Protein AF-0000000074528944 (afdb_homodimer)

Organism: Naegleria gruberi (NCBI:txid5762)

Radius of gyration: 43.27 Å; Cα contacts (8 Å, |Δi|>4): 2063; chains: 2; bounding box: 88×179×124 Å

Sequence (1442 aa):
MNEFQTQQALQIAESSTSTTLSMEDAFLTQQFHHELPNASQALILENIGFKRKKKQILSDISCTIPSGQLTMIIGGSGGGKSSLLDIISKRVRKGCSGTITFKGQPLTKKLFHKQGGYVYQDDILLSTDTIHEILLESSLLKYKHKEGNKLSDIWKMCSERTFQVENDIGLYPHRNVKIGTEQKKGASGGQKKRTSLSIQLINNPDLLLLDEYSSGLDSYTSLEIGKKLQRLAHEQGKTIVATVHQPSSELFGIFDNVILLAKGKLVYCGPVSQVKSYLKKIDYPIPEDTNPADFLISIVSDPYLRQEKSMTSSVSEAVVAKSGSCIEICIDNDGEKTMEQQLEIIQNRIDLLSSFYKSKYNSSQTSTGSVLDNPLTDSDERRNIQSILIEGFLKLLVLTYRNLRSTFRDPLLVLSELVQAVFLGLFCGLLYFKLSADQQGITDRISALFFLVTCFAIVPATSVVSTFPQQRLLFTRERESNLYSTLTYYTSYTIVHIPVEAIFPIVNLICAYWLVGFQNNPGNFFIFCAIMILVQWLSESIGLFIGALCESVGVGNLILSVVITIWMSFSGFLIRNTQIGGWFYPFSYTSLFRYSVHALAQAELSGMSFECSSTNKILSTVNMTDICSFRNGTSIPINGSSQISIEPYTEQLCSELNWNQTVATLTSSTCFKSGEDALNYYFEGSNHIPIWGNVLILFGMLIIMRIAIYLALRFKRWDRKMNEFQTQQALQIAESSTSTTLSMEDAFLTQQFHHELPNASQALILENIGFKRKKKQILSDISCTIPSGQLTMIIGGSGGGKSSLLDIISKRVRKGCSGTITFKGQPLTKKLFHKQGGYVYQDDILLSTDTIHEILLESSLLKYKHKEGNKLSDIWKMCSERTFQVENDIGLYPHRNVKIGTEQKKGASGGQKKRTSLSIQLINNPDLLLLDEYSSGLDSYTSLEIGKKLQRLAHEQGKTIVATVHQPSSELFGIFDNVILLAKGKLVYCGPVSQVKSYLKKIDYPIPEDTNPADFLISIVSDPYLRQEKSMTSSVSEAVVAKSGSCIEICIDNDGEKTMEQQLEIIQNRIDLLSSFYKSKYNSSQTSTGSVLDNPLTDSDERRNIQSILIEGFLKLLVLTYRNLRSTFRDPLLVLSELVQAVFLGLFCGLLYFKLSADQQGITDRISALFFLVTCFAIVPATSVVSTFPQQRLLFTRERESNLYSTLTYYTSYTIVHIPVEAIFPIVNLICAYWLVGFQNNPGNFFIFCAIMILVQWLSESIGLFIGALCESVGVGNLILSVVITIWMSFSGFLIRNTQIGGWFYPFSYTSLFRYSVHALAQAELSGMSFECSSTNKILSTVNMTDICSFRNGTSIPINGSSQISIEPYTEQLCSELNWNQTVATLTSSTCFKSGEDALNYYFEGSNHIPIWGNVLILFGMLIIMRIAIYLALRFKRWDRK

Structure (mmCIF, N/CA/C/O backbone):
data_AF-0000000074528944-model_v1
#
loop_
_entity.id
_entity.type
_entity.pdbx_description
1 polymer 'Predicted protein'
#
loop_
_atom_site.group_PDB
_atom_site.id
_atom_site.type_symbol
_atom_site.label_atom_id
_atom_site.label_alt_id
_atom_site.label_comp_id
_atom_site.label_asym_id
_atom_site.label_entity_id
_atom_site.label_seq_id
_atom_site.pdbx_PDB_ins_code
_atom_site.Cartn_x
_atom_site.Cartn_y
_atom_site.Cartn_z
_atom_site.occupancy
_atom_site.B_iso_or_equiv
_atom_site.auth_seq_id
_atom_site.auth_comp_id
_atom_site.auth_asym_id
_atom_site.auth_atom_id
_atom_site.pdbx_PDB_model_num
ATOM 1 N N . MET A 1 1 ? 35.781 52.844 74.188 1 21.19 1 MET A N 1
ATOM 2 C CA . MET A 1 1 ? 36 53.406 72.875 1 21.19 1 MET A CA 1
ATOM 3 C C . MET A 1 1 ? 34.812 53.062 71.938 1 21.19 1 MET A C 1
ATOM 5 O O . MET A 1 1 ? 34.875 53.312 70.75 1 21.19 1 MET A O 1
ATOM 9 N N . ASN A 1 2 ? 33.812 52.469 72.375 1 23.5 2 ASN A N 1
ATOM 10 C CA . ASN A 1 2 ? 32.719 51.625 71.938 1 23.5 2 ASN A CA 1
ATOM 11 C C . ASN A 1 2 ? 31.656 52.406 71.188 1 23.5 2 ASN A C 1
ATOM 13 O O . ASN A 1 2 ? 30.578 51.906 70.875 1 23.5 2 ASN A O 1
ATOM 17 N N . GLU A 1 3 ? 31.734 53.812 71.188 1 25.67 3 GLU A N 1
ATOM 18 C CA . GLU A 1 3 ? 30.797 54.844 70.812 1 25.67 3 GLU A CA 1
ATOM 19 C C . GLU A 1 3 ? 30.641 54.906 69.312 1 25.67 3 GLU A C 1
ATOM 21 O O . GLU A 1 3 ? 29.656 55.469 68.812 1 25.67 3 GLU A O 1
ATOM 26 N N . PHE A 1 4 ? 31.75 54.625 68.5 1 25.84 4 PHE A N 1
ATOM 27 C CA . PHE A 1 4 ? 32.031 55.219 67.188 1 25.84 4 PHE A CA 1
ATOM 28 C C . PHE A 1 4 ? 31.047 54.656 66.188 1 25.84 4 PHE A C 1
ATOM 30 O O . PHE A 1 4 ? 30.578 55.406 65.312 1 25.84 4 PHE A O 1
ATOM 37 N N . GLN A 1 5 ? 30.891 53.281 65.938 1 24.98 5 GLN A N 1
ATOM 38 C CA . GLN A 1 5 ? 30.641 52.75 64.562 1 24.98 5 GLN A CA 1
ATOM 39 C C . GLN A 1 5 ? 29.188 52.938 64.188 1 24.98 5 GLN A C 1
ATOM 41 O O . GLN A 1 5 ? 28.766 52.438 63.125 1 24.98 5 GLN A O 1
ATOM 46 N N . THR A 1 6 ? 28.359 53.562 65 1 27.67 6 THR A N 1
ATOM 47 C CA . THR A 1 6 ? 26.906 53.594 64.812 1 27.67 6 THR A CA 1
ATOM 48 C C . THR A 1 6 ? 26.516 54.5 63.688 1 27.67 6 THR A C 1
ATOM 50 O O . THR A 1 6 ? 25.406 54.406 63.156 1 27.67 6 THR A O 1
ATOM 53 N N . GLN A 1 7 ? 27.391 55.5 63.469 1 25.16 7 GLN A N 1
ATOM 54 C CA . GLN A 1 7 ? 26.938 56.688 62.719 1 25.16 7 GLN A CA 1
ATOM 55 C C . GLN A 1 7 ? 26.688 56.344 61.25 1 25.16 7 GLN A C 1
ATOM 57 O O . GLN A 1 7 ? 26 57.094 60.562 1 25.16 7 GLN A O 1
ATOM 62 N N . GLN A 1 8 ? 27.531 55.438 60.719 1 24.56 8 GLN A N 1
ATOM 63 C CA . GLN A 1 8 ? 27.672 55.438 59.25 1 24.56 8 GLN A CA 1
ATOM 64 C C . GLN A 1 8 ? 26.391 54.938 58.594 1 24.56 8 GLN A C 1
ATOM 66 O O . GLN A 1 8 ? 26.312 54.875 57.344 1 24.56 8 GLN A O 1
ATOM 71 N N . ALA A 1 9 ? 25.391 54.469 59.344 1 26.69 9 ALA A N 1
ATOM 72 C CA . ALA A 1 9 ? 24.219 53.781 58.812 1 26.69 9 ALA A CA 1
ATOM 73 C C . ALA A 1 9 ? 23.344 54.75 58.031 1 26.69 9 ALA A C 1
ATOM 75 O O . ALA A 1 9 ? 22.578 54.344 57.156 1 26.69 9 ALA A O 1
ATOM 76 N N . LEU A 1 10 ? 23.359 56 58.531 1 24.66 10 LEU A N 1
ATOM 77 C CA . LEU A 1 10 ? 22.25 56.906 58.188 1 24.66 10 LEU A CA 1
ATOM 78 C C . LEU A 1 10 ? 22.312 57.312 56.719 1 24.66 10 LEU A C 1
ATOM 80 O O . LEU A 1 10 ? 21.266 57.469 56.094 1 24.66 10 LEU A O 1
ATOM 84 N N . GLN A 1 11 ? 23.516 57.719 56.375 1 25.86 11 GLN A N 1
ATOM 85 C CA . GLN A 1 11 ? 23.5 58.656 55.25 1 25.86 11 GLN A CA 1
ATOM 86 C C . GLN A 1 11 ? 23.062 57.969 53.969 1 25.86 11 GLN A C 1
ATOM 88 O O . GLN A 1 11 ? 22.922 58.594 52.938 1 25.86 11 GLN A O 1
ATOM 93 N N . ILE A 1 12 ? 23.266 56.625 53.875 1 26.55 12 ILE A N 1
ATOM 94 C CA . ILE A 1 12 ? 23.219 56.062 52.531 1 26.55 12 ILE A CA 1
ATOM 95 C C . ILE A 1 12 ? 21.797 56.094 52 1 26.55 12 ILE A C 1
ATOM 97 O O . ILE A 1 12 ? 21.531 55.656 50.875 1 26.55 12 ILE A O 1
ATOM 101 N N . ALA A 1 13 ? 20.781 56.438 52.844 1 26 13 ALA A N 1
ATOM 102 C CA . ALA A 1 13 ? 19.375 56.219 52.469 1 26 13 ALA A CA 1
ATOM 103 C C . ALA A 1 13 ? 18.953 57.219 51.375 1 26 13 ALA A C 1
ATOM 105 O O . ALA A 1 13 ? 17.859 57.094 50.812 1 26 13 ALA A O 1
ATOM 106 N N . GLU A 1 14 ? 19.516 58.406 51.406 1 24.56 14 GLU A N 1
ATOM 107 C CA . GLU A 1 14 ? 18.719 59.469 50.812 1 24.56 14 GLU A CA 1
ATOM 108 C C . GLU A 1 14 ? 18.547 59.281 49.312 1 24.56 14 GLU A C 1
ATOM 110 O O . GLU A 1 14 ? 17.484 59.531 48.75 1 24.56 14 GLU A O 1
ATOM 115 N N . SER A 1 15 ? 19.594 59.344 48.594 1 25.77 15 SER A N 1
ATOM 116 C CA . SER A 1 15 ? 19.453 59.875 47.219 1 25.77 15 SER A CA 1
ATOM 117 C C . SER A 1 15 ? 18.781 58.844 46.312 1 25.77 15 SER A C 1
ATOM 119 O O . SER A 1 15 ? 19.469 58 45.719 1 25.77 15 SER A O 1
ATOM 121 N N . SER A 1 16 ? 17.859 58.062 46.781 1 25.56 16 SER A N 1
ATOM 122 C CA . SER A 1 16 ? 17.25 57 45.938 1 25.56 16 SER A CA 1
ATOM 123 C C . SER A 1 16 ? 16.5 57.625 44.781 1 25.56 16 SER A C 1
ATOM 125 O O . SER A 1 16 ? 15.344 58.031 44.906 1 25.56 16 SER A O 1
ATOM 127 N N . THR A 1 17 ? 17.109 58.656 44.094 1 26.38 17 THR A N 1
ATOM 128 C CA . THR A 1 17 ? 16.438 59.219 42.906 1 26.38 17 THR A CA 1
ATOM 129 C C . THR A 1 17 ? 15.891 58.094 42.031 1 26.38 17 THR A C 1
ATOM 131 O O . THR A 1 17 ? 16.594 57.156 41.688 1 26.38 17 THR A O 1
ATOM 134 N N . SER A 1 18 ? 14.57 57.969 42.031 1 26.02 18 SER A N 1
ATOM 135 C CA . SER A 1 18 ? 13.625 57.125 41.312 1 26.02 18 SER A CA 1
ATOM 136 C C . SER A 1 18 ? 13.906 57.094 39.812 1 26.02 18 SER A C 1
ATOM 138 O O . SER A 1 18 ? 13.641 58.094 39.125 1 26.02 18 SER A O 1
ATOM 140 N N . THR A 1 19 ? 15.172 56.844 39.375 1 26.84 19 THR A N 1
ATOM 141 C CA . THR A 1 19 ? 15.406 56.688 37.938 1 26.84 19 THR A CA 1
ATOM 142 C C . THR A 1 19 ? 14.344 55.812 37.312 1 26.84 19 THR A C 1
ATOM 144 O O . THR A 1 19 ? 14.297 54.594 37.562 1 26.84 19 THR A O 1
ATOM 147 N N . THR A 1 20 ? 13.109 56.312 37.25 1 27.34 20 THR A N 1
ATOM 148 C CA . THR A 1 20 ? 12.062 55.75 36.406 1 27.34 20 THR A CA 1
ATOM 149 C C . THR A 1 20 ? 12.617 55.344 35.062 1 27.34 20 THR A C 1
ATOM 151 O O . THR A 1 20 ? 12.898 56.219 34.219 1 27.34 20 THR A O 1
ATOM 154 N N . LEU A 1 21 ? 13.562 54.406 35.031 1 27.55 21 LEU A N 1
ATOM 155 C CA . LEU A 1 21 ? 14.062 53.812 33.812 1 27.55 21 LEU A CA 1
ATOM 156 C C . LEU A 1 21 ? 12.906 53.5 32.844 1 27.55 21 LEU A C 1
ATOM 158 O O . LEU A 1 21 ? 12.055 52.656 33.188 1 27.55 21 LEU A O 1
ATOM 162 N N . SER A 1 22 ? 12.359 54.562 32.25 1 27.52 22 SER A N 1
ATOM 163 C CA . SER A 1 22 ? 11.32 54.406 31.25 1 27.52 22 SER A CA 1
ATOM 164 C C . SER A 1 22 ? 11.578 53.188 30.375 1 27.52 22 SER A C 1
ATOM 166 O O . SER A 1 22 ? 12.727 52.812 30.141 1 27.52 22 SER A O 1
ATOM 168 N N . MET A 1 23 ? 10.609 52.25 30.422 1 27.44 23 MET A N 1
ATOM 169 C CA . MET A 1 23 ? 10.539 51.031 29.641 1 27.44 23 MET A CA 1
ATOM 170 C C . MET A 1 23 ? 11.062 51.25 28.219 1 27.44 23 MET A C 1
ATOM 172 O O . MET A 1 23 ? 11.273 50.312 27.484 1 27.44 23 MET A O 1
ATOM 176 N N . GLU A 1 24 ? 11.008 52.531 27.703 1 29 24 GLU A N 1
ATOM 177 C CA . GLU A 1 24 ? 11.523 52.844 26.359 1 29 24 GLU A CA 1
ATOM 178 C C . GLU A 1 24 ? 13.031 52.594 26.297 1 29 24 GLU A C 1
ATOM 180 O O . GLU A 1 24 ? 13.539 52.125 25.266 1 29 24 GLU A O 1
ATOM 185 N N . ASP A 1 25 ? 13.812 53 27.297 1 28.19 25 ASP A N 1
ATOM 186 C CA . ASP A 1 25 ? 15.273 53 27.234 1 28.19 25 ASP A CA 1
ATOM 187 C C . ASP A 1 25 ? 15.812 51.562 27.328 1 28.19 25 ASP A C 1
ATOM 189 O O . ASP A 1 25 ? 16.953 51.312 26.922 1 28.19 25 ASP A O 1
ATOM 193 N N . ALA A 1 26 ? 15.195 50.719 28.141 1 29.27 26 ALA A N 1
ATOM 194 C CA . ALA A 1 26 ? 15.734 49.375 28.266 1 29.27 26 ALA A CA 1
ATOM 195 C C . ALA A 1 26 ? 15.648 48.625 26.938 1 29.27 26 ALA A C 1
ATOM 197 O O . ALA A 1 26 ? 16.453 47.75 26.656 1 29.27 26 ALA A O 1
ATOM 198 N N . PHE A 1 27 ? 14.547 48.938 26.188 1 28.69 27 PHE A N 1
ATOM 199 C CA . PHE A 1 27 ? 14.484 48.281 24.891 1 28.69 27 PHE A CA 1
ATOM 200 C C . PHE A 1 27 ? 15.602 48.75 23.969 1 28.69 27 PHE A C 1
ATOM 202 O O . PHE A 1 27 ? 16.094 48.031 23.125 1 28.69 27 PHE A O 1
ATOM 209 N N . LEU A 1 28 ? 16.016 50.094 24.078 1 27.53 28 LEU A N 1
ATOM 210 C CA . LEU A 1 28 ? 17.016 50.625 23.156 1 27.53 28 LEU A CA 1
ATOM 211 C C . LEU A 1 28 ? 18.406 50.094 23.5 1 27.53 28 LEU A C 1
ATOM 213 O O . LEU A 1 28 ? 19.25 49.906 22.625 1 27.53 28 LEU A O 1
ATOM 217 N N . THR A 1 29 ? 18.844 50.188 24.812 1 28.8 29 THR A N 1
ATOM 218 C CA . THR A 1 29 ? 20.281 50.094 25.094 1 28.8 29 THR A CA 1
ATOM 219 C C . THR A 1 29 ? 20.734 48.656 24.953 1 28.8 29 THR A C 1
ATOM 221 O O . THR A 1 29 ? 21.938 48.375 24.984 1 28.8 29 THR A O 1
ATOM 224 N N . GLN A 1 30 ? 19.969 47.688 25.453 1 28.44 30 GLN A N 1
ATOM 225 C CA . GLN A 1 30 ? 20.688 46.438 25.188 1 28.44 30 GLN A CA 1
ATOM 226 C C . GLN A 1 30 ? 20.953 46.25 23.703 1 28.44 30 GLN A C 1
ATOM 228 O O . GLN A 1 30 ? 20.094 45.781 22.953 1 28.44 30 GLN A O 1
ATOM 233 N N . GLN A 1 31 ? 21.5 47.281 23.109 1 27.58 31 GLN A N 1
ATOM 234 C CA . GLN A 1 31 ? 22.281 47.062 21.891 1 27.58 31 GLN A CA 1
ATOM 235 C C . GLN A 1 31 ? 23.078 45.781 21.969 1 27.58 31 GLN A C 1
ATOM 237 O O . GLN A 1 31 ? 24.141 45.719 22.609 1 27.58 31 GLN A O 1
ATOM 242 N N . PHE A 1 32 ? 22.484 44.656 22.359 1 28.83 32 PHE A N 1
ATOM 243 C CA . PHE A 1 32 ? 23.25 43.469 22 1 28.83 32 PHE A CA 1
ATOM 244 C C . PHE A 1 32 ? 24.047 43.688 20.719 1 28.83 32 PHE A C 1
ATOM 246 O O . PHE A 1 32 ? 23.469 43.938 19.672 1 28.83 32 PHE A O 1
ATOM 253 N N . HIS A 1 33 ? 25.109 44.5 20.828 1 29.36 33 HIS A N 1
ATOM 254 C CA . HIS A 1 33 ? 26.125 44.312 19.797 1 29.36 33 HIS A CA 1
ATOM 255 C C . HIS A 1 33 ? 26.109 42.875 19.266 1 29.36 33 HIS A C 1
ATOM 257 O O . HIS A 1 33 ? 26.703 41.969 19.859 1 29.36 33 HIS A O 1
ATOM 263 N N . HIS A 1 34 ? 24.938 42.375 19 1 32.41 34 HIS A N 1
ATOM 264 C CA . HIS A 1 34 ? 25.047 41.219 18.125 1 32.41 34 HIS A CA 1
ATOM 265 C C . HIS A 1 34 ? 26.203 41.344 17.156 1 32.41 34 HIS A C 1
ATOM 267 O O . HIS A 1 34 ? 26.203 42.25 16.312 1 32.41 34 HIS A O 1
ATOM 273 N N . GLU A 1 35 ? 27.422 41.281 17.672 1 33.22 35 GLU A N 1
ATOM 274 C CA . GLU A 1 35 ? 28.547 41.031 16.766 1 33.22 35 GLU A CA 1
ATOM 275 C C . GLU A 1 35 ? 28.062 40.406 15.469 1 33.22 35 GLU A C 1
ATOM 277 O O . GLU A 1 35 ? 27.188 39.531 15.469 1 33.22 35 GLU A O 1
ATOM 282 N N . LEU A 1 36 ? 27.922 41.188 14.445 1 36.59 36 LEU A N 1
ATOM 283 C CA . LEU A 1 36 ? 27.766 40.562 13.125 1 36.59 36 LEU A CA 1
ATOM 284 C C . LEU A 1 36 ? 28.328 39.156 13.102 1 36.59 36 LEU A C 1
ATOM 286 O O . LEU A 1 36 ? 29.469 38.938 13.516 1 36.59 36 LEU A O 1
ATOM 290 N N . PRO A 1 37 ? 27.531 38.156 13.289 1 44.34 37 PRO A N 1
ATOM 291 C CA . PRO A 1 37 ? 28.062 36.781 13.188 1 44.34 37 PRO A CA 1
ATOM 292 C C . PRO A 1 37 ? 29.266 36.688 12.25 1 44.34 37 PRO A C 1
ATOM 294 O O . PRO A 1 37 ? 29.359 37.438 11.281 1 44.34 37 PRO A O 1
ATOM 297 N N . ASN A 1 38 ? 30.406 36.406 12.773 1 48.28 38 ASN A N 1
ATOM 298 C CA . ASN A 1 38 ? 31.609 36.094 11.992 1 48.28 38 ASN A CA 1
ATOM 299 C C . ASN A 1 38 ? 31.25 35.469 10.648 1 48.28 38 ASN A C 1
ATOM 301 O O . ASN A 1 38 ? 30.734 34.344 10.594 1 48.28 38 ASN A O 1
ATOM 305 N N . ALA A 1 39 ? 30.875 36.281 9.656 1 54.22 39 ALA A N 1
ATOM 306 C CA . ALA A 1 39 ? 30.641 35.938 8.258 1 54.22 39 ALA A CA 1
ATOM 307 C C . ALA A 1 39 ? 31.453 34.719 7.852 1 54.22 39 ALA A C 1
ATOM 309 O O . ALA A 1 39 ? 31.031 33.938 7.004 1 54.22 39 ALA A O 1
ATOM 310 N N . SER A 1 40 ? 32.562 34.469 8.547 1 63.41 40 SER A N 1
ATOM 311 C CA . SER A 1 40 ? 33.438 33.406 8.102 1 63.41 40 SER A CA 1
ATOM 312 C C . SER A 1 40 ? 32.875 32.031 8.414 1 63.41 40 SER A C 1
ATOM 314 O O . SER A 1 40 ? 33.156 31.047 7.727 1 63.41 40 SER A O 1
ATOM 316 N N . GLN A 1 41 ? 31.812 31.938 9.273 1 78.25 41 GLN A N 1
ATOM 317 C CA . GLN A 1 41 ? 31.312 30.625 9.625 1 78.25 41 GLN A CA 1
ATOM 318 C C . GLN A 1 41 ? 29.859 30.453 9.227 1 78.25 41 GLN A C 1
ATOM 320 O O . GLN A 1 41 ? 29.25 29.406 9.461 1 78.25 41 GLN A O 1
ATOM 325 N N . ALA A 1 42 ? 29.391 31.406 8.398 1 86.56 42 ALA A N 1
ATOM 326 C CA . ALA A 1 42 ? 27.953 31.422 8.078 1 86.56 42 ALA A CA 1
ATOM 327 C C . ALA A 1 42 ? 27.672 30.609 6.809 1 86.56 42 ALA A C 1
ATOM 329 O O . ALA A 1 42 ? 28.609 30.172 6.129 1 86.56 42 ALA A O 1
ATOM 330 N N . LEU A 1 43 ? 26.438 30.234 6.633 1 93.25 43 LEU A N 1
ATOM 331 C CA . LEU A 1 43 ? 25.938 29.688 5.379 1 93.25 43 LEU A CA 1
ATOM 332 C C . LEU A 1 43 ? 25.5 30.797 4.43 1 93.25 43 LEU A C 1
ATOM 334 O O . LEU A 1 43 ? 24.609 31.578 4.754 1 93.25 43 LEU A O 1
ATOM 338 N N . ILE A 1 44 ? 26.219 30.938 3.326 1 92.31 44 ILE A N 1
ATOM 339 C CA . ILE A 1 44 ? 25.953 32.031 2.398 1 92.31 44 ILE A CA 1
ATOM 340 C C . ILE A 1 44 ? 25.391 31.469 1.09 1 92.31 44 ILE A C 1
ATOM 342 O O . ILE A 1 44 ? 26 30.609 0.463 1 92.31 44 ILE A O 1
ATOM 346 N N . LEU A 1 45 ? 24.266 31.906 0.762 1 93.62 45 LEU A N 1
ATOM 347 C CA . LEU A 1 45 ? 23.625 31.609 -0.518 1 93.62 45 LEU A CA 1
ATOM 348 C C . LEU A 1 45 ? 23.766 32.781 -1.479 1 93.62 45 LEU A C 1
ATOM 350 O O . LEU A 1 45 ? 23.391 33.906 -1.142 1 93.62 45 LEU A O 1
ATOM 354 N N . GLU A 1 46 ? 24.328 32.5 -2.607 1 91.38 46 GLU A N 1
ATOM 355 C CA . GLU A 1 46 ? 24.516 33.562 -3.588 1 91.38 46 GLU A CA 1
ATOM 356 C C . GLU A 1 46 ? 23.859 33.219 -4.918 1 91.38 46 GLU A C 1
ATOM 358 O O . GLU A 1 46 ? 24.297 32.281 -5.609 1 91.38 46 GLU A O 1
ATOM 363 N N . ASN A 1 47 ? 22.828 33.969 -5.273 1 91.56 47 ASN A N 1
ATOM 364 C CA . ASN A 1 47 ? 22.141 33.875 -6.559 1 91.56 47 ASN A CA 1
ATOM 365 C C . ASN A 1 47 ? 21.719 32.438 -6.855 1 91.56 47 ASN A C 1
ATOM 367 O O . ASN A 1 47 ? 22.031 31.906 -7.926 1 91.56 47 ASN A O 1
ATOM 371 N N . ILE A 1 48 ? 21.078 31.875 -5.969 1 91.94 48 ILE A N 1
ATOM 372 C CA . ILE A 1 48 ? 20.656 30.484 -6.121 1 91.94 48 ILE A CA 1
ATOM 373 C C . ILE A 1 48 ? 19.438 30.422 -7.043 1 91.94 48 ILE A C 1
ATOM 375 O O . ILE A 1 48 ? 18.484 31.188 -6.875 1 91.94 48 ILE A O 1
ATOM 379 N N . GLY A 1 49 ? 19.547 29.625 -8.055 1 91.5 49 GLY A N 1
ATOM 380 C CA . GLY A 1 49 ? 18.453 29.344 -8.977 1 91.5 49 GLY A CA 1
ATOM 381 C C . GLY A 1 49 ? 18.234 27.859 -9.203 1 91.5 49 GLY A C 1
ATOM 382 O O . GLY A 1 49 ? 19.188 27.062 -9.117 1 91.5 49 GLY A O 1
ATOM 383 N N . PHE A 1 50 ? 17.016 27.516 -9.375 1 90.75 50 PHE A N 1
ATOM 384 C CA . PHE A 1 50 ? 16.688 26.125 -9.602 1 90.75 50 PHE A CA 1
ATOM 385 C C . PHE A 1 50 ? 15.586 25.984 -10.641 1 90.75 50 PHE A C 1
ATOM 387 O O . PHE A 1 50 ? 14.523 26.609 -10.523 1 90.75 50 PHE A O 1
ATOM 394 N N . LYS A 1 51 ? 15.875 25.266 -11.711 1 87.75 51 LYS A N 1
ATOM 395 C CA . LYS A 1 51 ? 14.914 24.984 -12.773 1 87.75 51 LYS A CA 1
ATOM 396 C C . LYS A 1 51 ? 14.633 23.5 -12.898 1 87.75 51 LYS A C 1
ATOM 398 O O . LYS A 1 51 ? 15.562 22.688 -12.914 1 87.75 51 LYS A O 1
ATOM 403 N N . ARG A 1 52 ? 13.453 23.047 -12.719 1 77.5 52 ARG A N 1
ATOM 404 C CA . ARG A 1 52 ? 13.047 21.656 -12.938 1 77.5 52 ARG A CA 1
ATOM 405 C C . ARG A 1 52 ? 12.289 21.516 -14.25 1 77.5 52 ARG A C 1
ATOM 407 O O . ARG A 1 52 ? 11.172 22.016 -14.391 1 77.5 52 ARG A O 1
ATOM 414 N N . LYS A 1 53 ? 12.914 20.766 -15.18 1 72.19 53 LYS A N 1
ATOM 415 C CA . LYS A 1 53 ? 12.398 20.625 -16.531 1 72.19 53 LYS A CA 1
ATOM 416 C C . LYS A 1 53 ? 12.219 21.984 -17.203 1 72.19 53 LYS A C 1
ATOM 418 O O . LYS A 1 53 ? 13.195 22.703 -17.453 1 72.19 53 LYS A O 1
ATOM 423 N N . LYS A 1 54 ? 10.938 22.516 -17.234 1 69.81 54 LYS A N 1
ATOM 424 C CA . LYS A 1 54 ? 10.695 23.781 -17.922 1 69.81 54 LYS A CA 1
ATOM 425 C C . LYS A 1 54 ? 10.148 24.844 -16.953 1 69.81 54 LYS A C 1
ATOM 427 O O . LYS A 1 54 ? 9.93 25.984 -17.359 1 69.81 54 LYS A O 1
ATOM 432 N N . LYS A 1 55 ? 10.242 24.484 -15.711 1 80.56 55 LYS A N 1
ATOM 433 C CA . LYS A 1 55 ? 9.648 25.438 -14.781 1 80.56 55 LYS A CA 1
ATOM 434 C C . LYS A 1 55 ? 10.688 25.969 -13.789 1 80.56 55 LYS A C 1
ATOM 436 O O . LYS A 1 55 ? 11.477 25.188 -13.25 1 80.56 55 LYS A O 1
ATOM 441 N N . GLN A 1 56 ? 10.797 27.281 -13.734 1 84.88 56 GLN A N 1
ATOM 442 C CA . GLN A 1 56 ? 11.68 27.906 -12.766 1 84.88 56 GLN A CA 1
ATOM 443 C C . GLN A 1 56 ? 11.086 27.844 -11.359 1 84.88 56 GLN A C 1
ATOM 445 O O . GLN A 1 56 ? 10.016 28.391 -11.109 1 84.88 56 GLN A O 1
ATOM 450 N N . ILE A 1 57 ? 11.734 27.172 -10.398 1 87.12 57 ILE A N 1
ATOM 451 C CA . ILE A 1 57 ? 11.234 26.984 -9.039 1 87.12 57 ILE A CA 1
ATOM 452 C C . ILE A 1 57 ? 11.82 28.047 -8.125 1 87.12 57 ILE A C 1
ATOM 454 O O . ILE A 1 57 ? 11.094 28.656 -7.328 1 87.12 57 ILE A O 1
ATOM 458 N N . LEU A 1 58 ? 13.109 28.297 -8.172 1 91.38 58 LEU A N 1
ATOM 459 C CA . LEU A 1 58 ? 13.789 29.328 -7.391 1 91.38 58 LEU A CA 1
ATOM 460 C C . LEU A 1 58 ? 14.531 30.297 -8.305 1 91.38 58 LEU A C 1
ATOM 462 O O . LEU A 1 58 ? 15.117 29.891 -9.312 1 91.38 58 LEU A O 1
ATOM 466 N N . SER A 1 59 ? 14.398 31.578 -7.953 1 91.25 59 SER A N 1
ATOM 467 C CA . SER A 1 59 ? 15.039 32.594 -8.773 1 91.25 59 SER A CA 1
ATOM 468 C C . SER A 1 59 ? 15.844 33.562 -7.914 1 91.25 59 SER A C 1
ATOM 470 O O . SER A 1 59 ? 15.273 34.281 -7.09 1 91.25 59 SER A O 1
ATOM 472 N N . ASP A 1 60 ? 17.047 33.531 -8.109 1 89.12 60 ASP A N 1
ATOM 473 C CA . ASP A 1 60 ? 17.984 34.562 -7.602 1 89.12 60 ASP A CA 1
ATOM 474 C C . ASP A 1 60 ? 17.844 34.719 -6.09 1 89.12 60 ASP A C 1
ATOM 476 O O . ASP A 1 60 ? 17.594 35.812 -5.594 1 89.12 60 ASP A O 1
ATOM 480 N N . ILE A 1 61 ? 18.062 33.688 -5.367 1 92.25 61 ILE A N 1
ATOM 481 C CA . ILE A 1 61 ? 17.969 33.688 -3.912 1 92.25 61 ILE A CA 1
ATOM 482 C C . ILE A 1 61 ? 19.344 34 -3.314 1 92.25 61 ILE A C 1
ATOM 484 O O . ILE A 1 61 ? 20.297 33.25 -3.545 1 92.25 61 ILE A O 1
ATOM 488 N N . SER A 1 62 ? 19.5 35.125 -2.693 1 91.81 62 SER A N 1
ATOM 489 C CA . SER A 1 62 ? 20.719 35.469 -1.98 1 91.81 62 SER A CA 1
ATOM 490 C C . SER A 1 62 ? 20.438 35.812 -0.517 1 91.81 62 SER A C 1
ATOM 492 O O . SER A 1 62 ? 19.625 36.656 -0.215 1 91.81 62 SER A O 1
ATOM 494 N N . CYS A 1 63 ? 21 35.062 0.374 1 92.19 63 CYS A N 1
ATOM 495 C CA . CYS A 1 63 ? 20.75 35.219 1.803 1 92.19 63 CYS A CA 1
ATOM 496 C C . CYS A 1 63 ? 21.922 34.688 2.623 1 92.19 63 CYS A C 1
ATOM 498 O O . CYS A 1 63 ? 22.578 33.719 2.232 1 92.19 63 CYS A O 1
ATOM 500 N N . THR A 1 64 ? 22.219 35.344 3.703 1 91.06 64 THR A N 1
ATOM 501 C CA . THR A 1 64 ? 23.234 34.875 4.641 1 91.06 64 THR A CA 1
ATOM 502 C C . THR A 1 64 ? 22.594 34.344 5.922 1 91.06 64 THR A C 1
ATOM 504 O O . THR A 1 64 ? 21.844 35.062 6.59 1 91.06 64 THR A O 1
ATOM 507 N N . ILE A 1 65 ? 22.875 33.156 6.238 1 93.75 65 ILE A N 1
ATOM 508 C CA . ILE A 1 65 ? 22.375 32.531 7.449 1 93.75 65 ILE A CA 1
ATOM 509 C C . ILE A 1 65 ? 23.5 32.438 8.484 1 93.75 65 ILE A C 1
ATOM 511 O O . ILE A 1 65 ? 24.484 31.719 8.281 1 93.75 65 ILE A O 1
ATOM 515 N N . PRO A 1 66 ? 23.312 33.125 9.555 1 92 66 PRO A N 1
ATOM 516 C CA . PRO A 1 66 ? 24.375 33.156 10.555 1 92 66 PRO A CA 1
ATOM 517 C C . PRO A 1 66 ? 24.594 31.797 11.234 1 92 66 PRO A C 1
ATOM 519 O O . PRO A 1 66 ? 23.656 31.016 11.352 1 92 66 PRO A O 1
ATOM 522 N N . SER A 1 67 ? 25.797 31.562 11.68 1 92.38 67 SER A N 1
ATOM 523 C CA . SER A 1 67 ? 26.141 30.344 12.398 1 92.38 67 SER A CA 1
ATOM 524 C C . SER A 1 67 ? 25.719 30.438 13.859 1 92.38 67 SER A C 1
ATOM 526 O O . SER A 1 67 ? 25.625 31.531 14.422 1 92.38 67 SER A O 1
ATOM 528 N N . GLY A 1 68 ? 25.375 29.344 14.414 1 93.56 68 GLY A N 1
ATOM 529 C CA . GLY A 1 68 ? 25.031 29.281 15.828 1 93.56 68 GLY A CA 1
ATOM 530 C C . GLY A 1 68 ? 23.641 29.781 16.141 1 93.56 68 GLY A C 1
ATOM 531 O O . GLY A 1 68 ? 23.359 30.172 17.266 1 93.56 68 GLY A O 1
ATOM 532 N N . GLN A 1 69 ? 22.875 29.875 15.078 1 94.94 69 GLN A N 1
ATOM 533 C CA . GLN A 1 69 ? 21.516 30.391 15.258 1 94.94 69 GLN A CA 1
ATOM 534 C C . GLN A 1 69 ? 20.484 29.484 14.602 1 94.94 69 GLN A C 1
ATOM 536 O O . GLN A 1 69 ? 20.844 28.609 13.805 1 94.94 69 GLN A O 1
ATOM 541 N N . LEU A 1 70 ? 19.312 29.594 15.055 1 96.38 70 LEU A N 1
ATOM 542 C CA . LEU A 1 70 ? 18.172 28.859 14.516 1 96.38 70 LEU A CA 1
ATOM 543 C C . LEU A 1 70 ? 17.391 29.719 13.516 1 96.38 70 LEU A C 1
ATOM 545 O O . LEU A 1 70 ? 16.922 30.797 13.867 1 96.38 70 LEU A O 1
ATOM 549 N N . THR A 1 71 ? 17.391 29.266 12.25 1 96.69 71 THR A N 1
ATOM 550 C CA . THR A 1 71 ? 16.734 30.031 11.195 1 96.69 71 THR A CA 1
ATOM 551 C C . THR A 1 71 ? 15.5 29.297 10.68 1 96.69 71 THR A C 1
ATOM 553 O O . THR A 1 71 ? 15.547 28.094 10.438 1 96.69 71 THR A O 1
ATOM 556 N N . MET A 1 72 ? 14.414 29.984 10.492 1 96 72 MET A N 1
ATOM 557 C CA . MET A 1 72 ? 13.156 29.422 10 1 96 72 MET A CA 1
ATOM 558 C C . MET A 1 72 ? 12.875 29.859 8.57 1 96 72 MET A C 1
ATOM 560 O O . MET A 1 72 ? 13.117 31.016 8.219 1 96 72 MET A O 1
ATOM 564 N N . ILE A 1 73 ? 12.492 28.938 7.758 1 95.25 73 ILE A N 1
ATOM 565 C CA . ILE A 1 73 ? 12.016 29.25 6.414 1 95.25 73 ILE A CA 1
ATOM 566 C C . ILE A 1 73 ? 10.492 29.109 6.359 1 95.25 73 ILE A C 1
ATOM 568 O O . ILE A 1 73 ? 9.945 28.047 6.66 1 95.25 73 ILE A O 1
ATOM 572 N N . ILE A 1 74 ? 9.812 30.172 6.074 1 91.88 74 ILE A N 1
ATOM 573 C CA . ILE A 1 74 ? 8.359 30.156 5.969 1 91.88 74 ILE A CA 1
ATOM 574 C C . ILE A 1 74 ? 7.934 30.641 4.586 1 91.88 74 ILE A C 1
ATOM 576 O O . ILE A 1 74 ? 8.727 31.25 3.861 1 91.88 74 ILE A O 1
ATOM 580 N N . GLY A 1 75 ? 6.762 30.328 4.207 1 86.44 75 GLY A N 1
ATOM 581 C CA . GLY A 1 75 ? 6.191 30.703 2.92 1 86.44 75 GLY A CA 1
ATOM 582 C C . GLY A 1 75 ? 4.969 29.875 2.555 1 86.44 75 GLY A C 1
ATOM 583 O O . GLY A 1 75 ? 4.637 28.906 3.24 1 86.44 75 GLY A O 1
ATOM 584 N N . GLY A 1 76 ? 4.359 30.344 1.539 1 76.44 76 GLY A N 1
ATOM 585 C CA . GLY A 1 76 ? 3.184 29.625 1.066 1 76.44 76 GLY A CA 1
ATOM 586 C C . GLY A 1 76 ? 3.514 28.281 0.448 1 76.44 76 GLY A C 1
ATOM 587 O O . GLY A 1 76 ? 4.688 27.938 0.285 1 76.44 76 GLY A O 1
ATOM 588 N N . SER A 1 77 ? 2.471 27.516 0.19 1 72.38 77 SER A N 1
ATOM 589 C CA . SER A 1 77 ? 2.652 26.219 -0.473 1 72.38 77 SER A CA 1
ATOM 590 C C . SER A 1 77 ? 3.258 26.406 -1.862 1 72.38 77 SER A C 1
ATOM 592 O O . SER A 1 77 ? 2.844 27.281 -2.617 1 72.38 77 SER A O 1
ATOM 594 N N . GLY A 1 78 ? 4.281 25.672 -2.199 1 73.62 78 GLY A N 1
ATOM 595 C CA . GLY A 1 78 ? 4.945 25.766 -3.488 1 73.62 78 GLY A CA 1
ATOM 596 C C . GLY A 1 78 ? 5.914 26.922 -3.578 1 73.62 78 GLY A C 1
ATOM 597 O O . GLY A 1 78 ? 6.332 27.312 -4.672 1 73.62 78 GLY A O 1
ATOM 598 N N . GLY A 1 79 ? 6.164 27.484 -2.475 1 78.06 79 GLY A N 1
ATOM 599 C CA . GLY A 1 79 ? 7.062 28.625 -2.451 1 78.06 79 GLY A CA 1
ATOM 600 C C . GLY A 1 79 ? 8.508 28.25 -2.709 1 78.06 79 GLY A C 1
ATOM 601 O O . GLY A 1 79 ? 9.352 29.125 -2.951 1 78.06 79 GLY A O 1
ATOM 602 N N . GLY A 1 80 ? 8.828 26.953 -2.637 1 86 80 GLY A N 1
ATOM 603 C CA . GLY A 1 80 ? 10.188 26.516 -2.904 1 86 80 GLY A CA 1
ATOM 604 C C . GLY A 1 80 ? 10.969 26.203 -1.645 1 86 80 GLY A C 1
ATOM 605 O O . GLY A 1 80 ? 12.195 26.062 -1.688 1 86 80 GLY A O 1
ATOM 606 N N . LYS A 1 81 ? 10.289 26.141 -0.493 1 89.81 81 LYS A N 1
ATOM 607 C CA . LYS A 1 81 ? 10.961 25.922 0.781 1 89.81 81 LYS A CA 1
ATOM 608 C C . LYS A 1 81 ? 11.766 24.625 0.762 1 89.81 81 LYS A C 1
ATOM 610 O O . LYS A 1 81 ? 12.961 24.625 1.054 1 89.81 81 LYS A O 1
ATOM 615 N N . SER A 1 82 ? 11.086 23.531 0.353 1 87 82 SER A N 1
ATOM 616 C CA . SER A 1 82 ? 11.734 22.219 0.326 1 87 82 SER A CA 1
ATOM 617 C C . SER A 1 82 ? 12.805 22.156 -0.757 1 87 82 SER A C 1
ATOM 619 O O . SER A 1 82 ? 13.836 21.516 -0.574 1 87 82 SER A O 1
ATOM 621 N N . SER A 1 83 ? 12.602 22.844 -1.896 1 88.81 83 SER A N 1
ATOM 622 C CA . SER A 1 83 ? 13.586 22.891 -2.975 1 88.81 83 SER A CA 1
ATOM 623 C C . SER A 1 83 ? 14.867 23.578 -2.535 1 88.81 83 SER A C 1
ATOM 625 O O . SER A 1 83 ? 15.961 23.172 -2.91 1 88.81 83 SER A O 1
ATOM 627 N N . LEU A 1 84 ? 14.617 24.609 -1.801 1 92.69 84 LEU A N 1
ATOM 628 C CA . LEU A 1 84 ? 15.781 25.328 -1.299 1 92.69 84 LEU A CA 1
ATOM 629 C C . LEU A 1 84 ? 16.609 24.438 -0.38 1 92.69 84 LEU A C 1
ATOM 631 O O . LEU A 1 84 ? 17.844 24.391 -0.483 1 92.69 84 LEU A O 1
ATOM 635 N N . LEU A 1 85 ? 15.938 23.719 0.527 1 92.38 85 LEU A N 1
ATOM 636 C CA . LEU A 1 85 ? 16.641 22.797 1.424 1 92.38 85 LEU A CA 1
ATOM 637 C C . LEU A 1 85 ? 17.328 21.688 0.64 1 92.38 85 LEU A C 1
ATOM 639 O O . LEU A 1 85 ? 18.422 21.25 0.997 1 92.38 85 LEU A O 1
ATOM 643 N N . ASP A 1 86 ? 16.688 21.266 -0.422 1 89.38 86 ASP A N 1
ATOM 644 C CA . ASP A 1 86 ? 17.266 20.203 -1.256 1 89.38 86 ASP A CA 1
ATOM 645 C C . ASP A 1 86 ? 18.531 20.688 -1.953 1 89.38 86 ASP A C 1
ATOM 647 O O . ASP A 1 86 ? 19.469 19.906 -2.148 1 89.38 86 ASP A O 1
ATOM 651 N N . ILE A 1 87 ? 18.547 21.891 -2.316 1 91.31 87 ILE A N 1
ATOM 652 C CA . ILE A 1 87 ? 19.703 22.453 -2.994 1 91.31 87 ILE A CA 1
ATOM 653 C C . ILE A 1 87 ? 20.844 22.625 -2.002 1 91.31 87 ILE A C 1
ATOM 655 O O . ILE A 1 87 ? 22 22.312 -2.314 1 91.31 87 ILE A O 1
ATOM 659 N N . ILE A 1 88 ? 20.453 23.094 -0.838 1 92.75 88 ILE A N 1
ATOM 660 C CA . ILE A 1 88 ? 21.484 23.281 0.181 1 92.75 88 ILE A CA 1
ATOM 661 C C . ILE A 1 88 ? 22.094 21.938 0.565 1 92.75 88 ILE A C 1
ATOM 663 O O . ILE A 1 88 ? 23.297 21.828 0.769 1 92.75 88 ILE A O 1
ATOM 667 N N . SER A 1 89 ? 21.297 20.906 0.625 1 90.25 89 SER A N 1
ATOM 668 C CA . SER A 1 89 ? 21.75 19.578 1.01 1 90.25 89 SER A CA 1
ATOM 669 C C . SER A 1 89 ? 22.406 18.859 -0.167 1 90.25 89 SER A C 1
ATOM 671 O O . SER A 1 89 ? 22.875 17.719 -0.028 1 90.25 89 SER A O 1
ATOM 673 N N . LYS A 1 90 ? 22.375 19.438 -1.312 1 87 90 LYS A N 1
ATOM 674 C CA . LYS A 1 90 ? 23.016 18.906 -2.52 1 87 90 LYS A CA 1
ATOM 675 C C . LYS A 1 90 ? 22.359 17.594 -2.943 1 87 90 LYS A C 1
ATOM 677 O O . LYS A 1 90 ? 23.047 16.703 -3.469 1 87 90 LYS A O 1
ATOM 682 N N . ARG A 1 91 ? 21.125 17.469 -2.59 1 79.06 91 ARG A N 1
ATOM 683 C CA . ARG A 1 91 ? 20.375 16.281 -3.016 1 79.06 91 ARG A CA 1
ATOM 684 C C . ARG A 1 91 ? 19.938 16.422 -4.473 1 79.06 91 ARG A C 1
ATOM 686 O O . ARG A 1 91 ? 19.703 15.414 -5.141 1 79.06 91 ARG A O 1
ATOM 693 N N . VAL A 1 92 ? 19.766 17.672 -4.902 1 78.38 92 VAL A N 1
ATOM 694 C CA . VAL A 1 92 ? 19.422 17.938 -6.293 1 78.38 92 VAL A CA 1
ATOM 695 C C . VAL A 1 92 ? 20.672 18.344 -7.074 1 78.38 92 VAL A C 1
ATOM 697 O O . VAL A 1 92 ? 21.422 19.203 -6.633 1 78.38 92 VAL A O 1
ATOM 700 N N . ARG A 1 93 ? 21.016 17.641 -8.227 1 66 93 ARG A N 1
ATOM 701 C CA . ARG A 1 93 ? 22.234 17.891 -8.977 1 66 93 ARG A CA 1
ATOM 702 C C . ARG A 1 93 ? 21.938 18.641 -10.273 1 66 93 ARG A C 1
ATOM 704 O O . ARG A 1 93 ? 22.781 19.406 -10.75 1 66 93 ARG A O 1
ATOM 711 N N . LYS A 1 94 ? 20.766 18.5 -10.68 1 76.75 94 LYS A N 1
ATOM 712 C CA . LYS A 1 94 ? 20.531 19.062 -12.008 1 76.75 94 LYS A CA 1
ATOM 713 C C . LYS A 1 94 ? 19.672 20.328 -11.922 1 76.75 94 LYS A C 1
ATOM 715 O O . LYS A 1 94 ? 18.812 20.438 -11.047 1 76.75 94 LYS A O 1
ATOM 720 N N . GLY A 1 95 ? 20.062 21.297 -12.711 1 81.38 95 GLY A N 1
ATOM 721 C CA . GLY A 1 95 ? 19.25 22.484 -12.891 1 81.38 95 GLY A CA 1
ATOM 722 C C . GLY A 1 95 ? 19.5 23.547 -11.828 1 81.38 95 GLY A C 1
ATOM 723 O O . GLY A 1 95 ? 18.672 24.438 -11.625 1 81.38 95 GLY A O 1
ATOM 724 N N . CYS A 1 96 ? 20.578 23.391 -11.047 1 86.81 96 CYS A N 1
ATOM 725 C CA . CYS A 1 96 ? 20.859 24.344 -9.984 1 86.81 96 CYS A CA 1
ATOM 726 C C . CYS A 1 96 ? 21.891 25.375 -10.43 1 86.81 96 CYS A C 1
ATOM 728 O O . CYS A 1 96 ? 22.828 25.031 -11.164 1 86.81 96 CYS A O 1
ATOM 730 N N . SER A 1 97 ? 21.688 26.625 -10.188 1 88.88 97 SER A N 1
ATOM 731 C CA . SER A 1 97 ? 22.641 27.688 -10.43 1 88.88 97 SER A CA 1
ATOM 732 C C . SER A 1 97 ? 22.969 28.438 -9.141 1 88.88 97 SER A C 1
ATOM 734 O O . SER A 1 97 ? 22.25 28.312 -8.148 1 88.88 97 SER A O 1
ATOM 736 N N . GLY A 1 98 ? 24.078 29.062 -9.055 1 90.12 98 GLY A N 1
ATOM 737 C CA . GLY A 1 98 ? 24.5 29.828 -7.891 1 90.12 98 GLY A CA 1
ATOM 738 C C . GLY A 1 98 ? 25.547 29.109 -7.059 1 90.12 98 GLY A C 1
ATOM 739 O O . GLY A 1 98 ? 26.062 28.078 -7.465 1 90.12 98 GLY A O 1
ATOM 740 N N . THR A 1 99 ? 25.922 29.781 -6 1 90.19 99 THR A N 1
ATOM 741 C CA . THR A 1 99 ? 26.969 29.219 -5.156 1 90.19 99 THR A CA 1
ATOM 742 C C . THR A 1 99 ? 26.531 29.203 -3.693 1 90.19 99 THR A C 1
ATOM 744 O O . THR A 1 99 ? 25.844 30.109 -3.232 1 90.19 99 THR A O 1
ATOM 747 N N . ILE A 1 100 ? 26.859 28.188 -3.027 1 92.81 100 ILE A N 1
ATOM 748 C CA . ILE A 1 100 ? 26.594 28.031 -1.602 1 92.81 100 ILE A CA 1
ATOM 749 C C . ILE A 1 100 ? 27.922 27.859 -0.851 1 92.81 100 ILE A C 1
ATOM 751 O O . ILE A 1 100 ? 28.734 27 -1.213 1 92.81 100 ILE A O 1
ATOM 755 N N . THR A 1 101 ? 28.141 28.688 0.094 1 91.94 101 THR A N 1
ATOM 756 C CA . THR A 1 101 ? 29.359 28.641 0.898 1 91.94 101 THR A CA 1
ATOM 757 C C . THR A 1 101 ? 29.016 28.391 2.367 1 91.94 101 THR A C 1
ATOM 759 O O . THR A 1 101 ? 28.047 28.938 2.893 1 91.94 101 THR A O 1
ATOM 762 N N . PHE A 1 102 ? 29.766 27.469 2.959 1 91.94 102 PHE A N 1
ATOM 763 C CA . PHE A 1 102 ? 29.609 27.156 4.375 1 91.94 102 PHE A CA 1
ATOM 764 C C . PHE A 1 102 ? 30.938 27.25 5.102 1 91.94 102 PHE A C 1
ATOM 766 O O . PHE A 1 102 ? 31.922 26.625 4.695 1 91.94 102 PHE A O 1
ATOM 773 N N . LYS A 1 103 ? 30.953 28 6.133 1 88.38 103 LYS A N 1
ATOM 774 C CA . LYS A 1 103 ? 32.188 28.234 6.902 1 88.38 103 LYS A CA 1
ATOM 775 C C . LYS A 1 103 ? 33.312 28.672 6 1 88.38 103 LYS A C 1
ATOM 777 O O . LYS A 1 103 ? 34.438 28.141 6.102 1 88.38 103 LYS A O 1
ATOM 782 N N . GLY A 1 104 ? 33 29.406 5.008 1 84.12 104 GLY A N 1
ATOM 783 C CA . GLY A 1 104 ? 34 30 4.152 1 84.12 104 GLY A CA 1
ATOM 784 C C . GLY A 1 104 ? 34.406 29.109 2.994 1 84.12 104 GLY A C 1
ATOM 785 O O . GLY A 1 104 ? 35.219 29.516 2.15 1 84.12 104 GLY A O 1
ATOM 786 N N . GLN A 1 105 ? 33.875 27.938 2.924 1 88.12 105 GLN A N 1
ATOM 787 C CA . GLN A 1 105 ? 34.188 27.016 1.839 1 88.12 105 GLN A CA 1
ATOM 788 C C . GLN A 1 105 ? 32.938 26.672 1.023 1 88.12 105 GLN A C 1
ATOM 790 O O . GLN A 1 105 ? 31.828 26.641 1.559 1 88.12 105 GLN A O 1
ATOM 795 N N . PRO A 1 106 ? 33.281 26.422 -0.253 1 89.75 106 PRO A N 1
ATOM 796 C CA . PRO A 1 106 ? 32.125 25.984 -1.057 1 89.75 106 PRO A CA 1
ATOM 797 C C . PRO A 1 106 ? 31.531 24.672 -0.562 1 89.75 106 PRO A C 1
ATOM 799 O O . PRO A 1 106 ? 32.25 23.75 -0.223 1 89.75 106 PRO A O 1
ATOM 802 N N . LEU A 1 107 ? 30.281 24.703 -0.458 1 90.69 107 LEU A N 1
ATOM 803 C CA . LEU A 1 107 ? 29.578 23.531 0.044 1 90.69 107 LEU A CA 1
ATOM 804 C C . LEU A 1 107 ? 29.484 22.438 -1.027 1 90.69 107 LEU A C 1
ATOM 806 O O . LEU A 1 107 ? 28.766 22.594 -2.016 1 90.69 107 LEU A O 1
ATOM 810 N N . THR A 1 108 ? 30.297 21.438 -0.901 1 87.62 108 THR A N 1
ATOM 811 C CA . THR A 1 108 ? 30.266 20.281 -1.788 1 87.62 108 THR A CA 1
ATOM 812 C C . THR A 1 108 ? 29.422 19.156 -1.178 1 87.62 108 THR A C 1
ATOM 814 O O . THR A 1 108 ? 29.078 19.203 0.005 1 87.62 108 THR A O 1
ATOM 817 N N . LYS A 1 109 ? 29.062 18.266 -1.993 1 86.81 109 LYS A N 1
ATOM 818 C CA . LYS A 1 109 ? 28.312 17.109 -1.518 1 86.81 109 LYS A CA 1
ATOM 819 C C . LYS A 1 109 ? 29.078 16.359 -0.432 1 86.81 109 LYS A C 1
ATOM 821 O O . LYS A 1 109 ? 28.484 15.898 0.551 1 86.81 109 LYS A O 1
ATOM 826 N N . LYS A 1 110 ? 30.344 16.234 -0.609 1 83.88 110 LYS A N 1
ATOM 827 C CA . LYS A 1 110 ? 31.203 15.555 0.355 1 83.88 110 LYS A CA 1
ATOM 828 C C . LYS A 1 110 ? 31.219 16.281 1.692 1 83.88 110 LYS A C 1
ATOM 830 O O . LYS A 1 110 ? 31.141 15.656 2.752 1 83.88 110 LYS A O 1
ATOM 835 N N . LEU A 1 111 ? 31.312 17.562 1.548 1 86.31 111 LEU A N 1
ATOM 836 C CA . LEU A 1 111 ? 31.328 18.375 2.764 1 86.31 111 LEU A CA 1
ATOM 837 C C . LEU A 1 111 ? 30.016 18.266 3.51 1 86.31 111 LEU A C 1
ATOM 839 O O . LEU A 1 111 ? 29.984 18.188 4.742 1 86.31 111 LEU A O 1
ATOM 843 N N . PHE A 1 112 ? 28.969 18.266 2.818 1 89.12 112 PHE A N 1
ATOM 844 C CA . PHE A 1 112 ? 27.656 18.156 3.457 1 89.12 112 PHE A CA 1
ATOM 845 C C . PHE A 1 112 ? 27.5 16.812 4.141 1 89.12 112 PHE A C 1
ATOM 847 O O . PHE A 1 112 ? 26.906 16.719 5.219 1 89.12 112 PHE A O 1
ATOM 854 N N . HIS A 1 113 ? 28.016 15.859 3.535 1 83.44 113 HIS A N 1
ATOM 855 C CA . HIS A 1 113 ? 27.906 14.531 4.125 1 83.44 113 HIS A CA 1
ATOM 856 C C . HIS A 1 113 ? 28.688 14.438 5.426 1 83.44 113 HIS A C 1
ATOM 858 O O . HIS A 1 113 ? 28.297 13.703 6.34 1 83.44 113 HIS A O 1
ATOM 864 N N . LYS A 1 114 ? 29.672 15.18 5.449 1 83.25 114 LYS A N 1
ATOM 865 C CA . LYS A 1 114 ? 30.531 15.133 6.625 1 83.25 114 LYS A CA 1
ATOM 866 C C . LYS A 1 114 ? 30 16.016 7.742 1 83.25 114 LYS A C 1
ATOM 868 O O . LYS A 1 114 ? 30.031 15.648 8.914 1 83.25 114 LYS A O 1
ATOM 873 N N . GLN A 1 115 ? 29.469 17.125 7.328 1 89.12 115 GLN A N 1
ATOM 874 C CA . GLN A 1 115 ? 29.156 18.109 8.352 1 89.12 115 GLN A CA 1
ATOM 875 C C . GLN A 1 115 ? 27.672 18.453 8.367 1 89.12 115 GLN A C 1
ATOM 877 O O . GLN A 1 115 ? 27.219 19.234 9.203 1 89.12 115 GLN A O 1
ATOM 882 N N . GLY A 1 116 ? 26.969 17.812 7.531 1 90.38 116 GLY A N 1
ATOM 883 C CA . GLY A 1 116 ? 25.562 18.172 7.41 1 90.38 116 GLY A CA 1
ATOM 884 C C . GLY A 1 116 ? 24.625 17.047 7.809 1 90.38 116 GLY A C 1
ATOM 885 O O . GLY A 1 116 ? 25.031 15.891 7.883 1 90.38 116 GLY A O 1
ATOM 886 N N . GLY A 1 117 ? 23.438 17.422 8.25 1 91.12 117 GLY A N 1
ATOM 887 C CA . GLY A 1 117 ? 22.328 16.531 8.523 1 91.12 117 GLY A CA 1
ATOM 888 C C . GLY A 1 117 ? 21.016 17.016 7.934 1 91.12 117 GLY A C 1
ATOM 889 O O . GLY A 1 117 ? 20.75 18.219 7.902 1 91.12 117 GLY A O 1
ATOM 890 N N . TYR A 1 118 ? 20.312 16.062 7.363 1 91.5 118 TYR A N 1
ATOM 891 C CA . TYR A 1 118 ? 19.016 16.391 6.758 1 91.5 118 TYR A CA 1
ATOM 892 C C . TYR A 1 118 ? 17.906 15.539 7.363 1 91.5 118 TYR A C 1
ATOM 894 O O . TYR A 1 118 ? 17.969 14.305 7.355 1 91.5 118 TYR A O 1
ATOM 902 N N . VAL A 1 119 ? 16.922 16.203 7.918 1 90.44 119 VAL A N 1
ATOM 903 C CA . VAL A 1 119 ? 15.742 15.531 8.453 1 90.44 119 VAL A CA 1
ATOM 904 C C . VAL A 1 119 ? 14.57 15.695 7.492 1 90.44 119 VAL A C 1
ATOM 906 O O . VAL A 1 119 ? 14.148 16.812 7.203 1 90.44 119 VAL A O 1
ATOM 909 N N . TYR A 1 120 ? 13.992 14.602 7.086 1 85.88 120 TYR A N 1
ATOM 910 C CA . TYR A 1 120 ? 12.914 14.594 6.102 1 85.88 120 TYR A CA 1
ATOM 911 C C . TYR A 1 120 ? 11.578 14.898 6.762 1 85.88 120 TYR A C 1
ATOM 913 O O . TYR A 1 120 ? 11.445 14.812 7.988 1 85.88 120 TYR A O 1
ATOM 921 N N . GLN A 1 121 ? 10.672 15.188 5.852 1 80.5 121 GLN A N 1
ATOM 922 C CA . GLN A 1 121 ? 9.312 15.461 6.305 1 80.5 121 GLN A CA 1
ATOM 923 C C . GLN A 1 121 ? 8.656 14.203 6.852 1 80.5 121 GLN A C 1
ATOM 925 O O . GLN A 1 121 ? 8.047 14.227 7.926 1 80.5 121 GLN A O 1
ATOM 930 N N . ASP A 1 122 ? 8.789 13.125 6.074 1 79.12 122 ASP A N 1
ATOM 931 C CA . ASP A 1 122 ? 8.227 11.852 6.508 1 79.12 122 ASP A CA 1
ATOM 932 C C . ASP A 1 122 ? 9.242 11.039 7.309 1 79.12 122 ASP A C 1
ATOM 934 O O . ASP A 1 122 ? 10.406 10.945 6.93 1 79.12 122 ASP A O 1
ATOM 938 N N . ASP A 1 123 ? 8.758 10.57 8.414 1 82.56 123 ASP A N 1
ATOM 939 C CA . ASP A 1 123 ? 9.625 9.75 9.258 1 82.56 123 ASP A CA 1
ATOM 940 C C . ASP A 1 123 ? 9.539 8.281 8.867 1 82.56 123 ASP A C 1
ATOM 942 O O . ASP A 1 123 ? 8.562 7.602 9.203 1 82.56 123 ASP A O 1
ATOM 946 N N . ILE A 1 124 ? 10.477 7.832 8.172 1 83.88 124 ILE A N 1
ATOM 947 C CA . ILE A 1 124 ? 10.531 6.422 7.793 1 83.88 124 ILE A CA 1
ATOM 948 C C . ILE A 1 124 ? 11.492 5.676 8.719 1 83.88 124 ILE A C 1
ATOM 950 O O . ILE A 1 124 ? 12.711 5.781 8.578 1 83.88 124 ILE A O 1
ATOM 954 N N . LEU A 1 125 ? 10.969 4.969 9.695 1 88.69 125 LEU A N 1
ATOM 955 C CA . LEU A 1 125 ? 11.719 4.223 10.695 1 88.69 125 LEU A CA 1
ATOM 956 C C . LEU A 1 125 ? 11.305 2.758 10.703 1 88.69 125 LEU A C 1
ATOM 958 O O . LEU A 1 125 ? 10.211 2.414 10.25 1 88.69 125 LEU A O 1
ATOM 962 N N . LEU A 1 126 ? 12.219 1.982 11.133 1 88.25 126 LEU A N 1
ATOM 963 C CA . LEU A 1 126 ? 11.891 0.566 11.258 1 88.25 126 LEU A CA 1
ATOM 964 C C . LEU A 1 126 ? 10.883 0.338 12.367 1 88.25 126 LEU A C 1
ATOM 966 O O . LEU A 1 126 ? 11.164 0.614 13.539 1 88.25 126 LEU A O 1
ATOM 970 N N . SER A 1 127 ? 9.734 -0.221 12.055 1 87.94 127 SER A N 1
ATOM 971 C CA . SER A 1 127 ? 8.602 -0.336 12.969 1 87.94 127 SER A CA 1
ATOM 972 C C . SER A 1 127 ? 8.875 -1.359 14.062 1 87.94 127 SER A C 1
ATOM 974 O O . SER A 1 127 ? 8.305 -1.279 15.156 1 87.94 127 SER A O 1
ATOM 976 N N . THR A 1 128 ? 9.789 -2.258 13.852 1 88.88 128 THR A N 1
ATOM 977 C CA . THR A 1 128 ? 10.008 -3.35 14.789 1 88.88 128 THR A CA 1
ATOM 978 C C . THR A 1 128 ? 11.031 -2.953 15.852 1 88.88 128 THR A C 1
ATOM 980 O O . THR A 1 128 ? 11.141 -3.604 16.891 1 88.88 128 THR A O 1
ATOM 983 N N . ASP A 1 129 ? 11.766 -1.957 15.578 1 92.75 129 ASP A N 1
ATOM 984 C CA . ASP A 1 129 ? 12.867 -1.6 16.469 1 92.75 129 ASP A CA 1
ATOM 985 C C . ASP A 1 129 ? 12.414 -0.576 17.516 1 92.75 129 ASP A C 1
ATOM 987 O O . ASP A 1 129 ? 11.422 0.127 17.312 1 92.75 129 ASP A O 1
ATOM 991 N N . THR A 1 130 ? 13.148 -0.601 18.578 1 95.19 130 THR A N 1
ATOM 992 C CA . THR A 1 130 ? 12.945 0.427 19.594 1 95.19 130 THR A CA 1
ATOM 993 C C . THR A 1 130 ? 13.711 1.698 19.234 1 95.19 130 THR A C 1
ATOM 995 O O . THR A 1 130 ? 14.602 1.675 18.391 1 95.19 130 THR A O 1
ATOM 998 N N . ILE A 1 131 ? 13.344 2.736 19.906 1 95.5 131 ILE A N 1
ATOM 999 C CA . ILE A 1 131 ? 13.992 4.023 19.672 1 95.5 131 ILE A CA 1
ATOM 1000 C C . ILE A 1 131 ? 15.484 3.906 19.984 1 95.5 131 ILE A C 1
ATOM 1002 O O . ILE A 1 131 ? 16.328 4.352 19.188 1 95.5 131 ILE A O 1
ATOM 1006 N N . HIS A 1 132 ? 15.812 3.242 21.016 1 95.75 132 HIS A N 1
ATOM 1007 C CA . HIS A 1 132 ? 17.203 3.076 21.422 1 95.75 132 HIS A CA 1
ATOM 1008 C C . HIS A 1 132 ? 17.984 2.264 20.391 1 95.75 132 HIS A C 1
ATOM 1010 O O . HIS A 1 132 ? 19.125 2.605 20.047 1 95.75 132 HIS A O 1
ATOM 1016 N N . GLU A 1 133 ? 17.422 1.212 20 1 95.25 133 GLU A N 1
ATOM 1017 C CA . GLU A 1 133 ? 18.078 0.346 19.016 1 95.25 133 GLU A CA 1
ATOM 1018 C C . GLU A 1 133 ? 18.359 1.097 17.719 1 95.25 133 GLU A C 1
ATOM 1020 O O . GLU A 1 133 ? 19.438 0.953 17.141 1 95.25 133 GLU A O 1
ATOM 1025 N N . ILE A 1 134 ? 17.375 1.876 17.281 1 94.75 134 ILE A N 1
ATOM 1026 C CA . ILE A 1 134 ? 17.531 2.633 16.047 1 94.75 134 ILE A CA 1
ATOM 1027 C C . ILE A 1 134 ? 18.688 3.625 16.188 1 94.75 134 ILE A C 1
ATOM 1029 O O . ILE A 1 134 ? 19.516 3.748 15.289 1 94.75 134 ILE A O 1
ATOM 1033 N N . LEU A 1 135 ? 18.75 4.277 17.328 1 95.81 135 LEU A N 1
ATOM 1034 C CA . LEU A 1 135 ? 19.797 5.281 17.547 1 95.81 135 LEU A CA 1
ATOM 1035 C C . LEU A 1 135 ? 21.156 4.625 17.703 1 95.81 135 LEU A C 1
ATOM 1037 O O . LEU A 1 135 ? 22.156 5.137 17.203 1 95.81 135 LEU A O 1
ATOM 1041 N N . LEU A 1 136 ? 21.203 3.576 18.422 1 95.5 136 LEU A N 1
ATOM 1042 C CA . LEU A 1 136 ? 22.469 2.857 18.578 1 95.5 136 LEU A CA 1
ATOM 1043 C C . LEU A 1 136 ? 22.984 2.357 17.234 1 95.5 136 LEU A C 1
ATOM 1045 O O . LEU A 1 136 ? 24.172 2.475 16.938 1 95.5 136 LEU A O 1
ATOM 1049 N N . GLU A 1 137 ? 22.125 1.798 16.453 1 94.62 137 GLU A N 1
ATOM 1050 C CA . GLU A 1 137 ? 22.5 1.316 15.133 1 94.62 137 GLU A CA 1
ATOM 1051 C C . GLU A 1 137 ? 23 2.461 14.25 1 94.62 137 GLU A C 1
ATOM 1053 O O . GLU A 1 137 ? 23.953 2.303 13.492 1 94.62 137 GLU A O 1
ATOM 1058 N N . SER A 1 138 ? 22.25 3.537 14.336 1 92.94 138 SER A N 1
ATOM 1059 C CA . SER A 1 138 ? 22.672 4.699 13.562 1 92.94 138 SER A CA 1
ATOM 1060 C C . SER A 1 138 ? 24.062 5.164 13.984 1 92.94 138 SER A C 1
ATOM 1062 O O . SER A 1 138 ? 24.875 5.539 13.141 1 92.94 138 SER A O 1
ATOM 1064 N N . SER A 1 139 ? 24.359 5.148 15.273 1 93.56 139 SER A N 1
ATOM 1065 C CA . SER A 1 139 ? 25.672 5.543 15.781 1 93.56 139 SER A CA 1
ATOM 1066 C C . SER A 1 139 ? 26.766 4.602 15.289 1 93.56 139 SER A C 1
ATOM 1068 O O . SER A 1 139 ? 27.859 5.043 14.938 1 93.56 139 SER A O 1
ATOM 1070 N N . LEU A 1 140 ? 26.453 3.365 15.258 1 92.94 140 LEU A N 1
ATOM 1071 C CA . LEU A 1 140 ? 27.406 2.365 14.82 1 92.94 140 LEU A CA 1
ATOM 1072 C C . LEU A 1 140 ? 27.656 2.471 13.312 1 92.94 140 LEU A C 1
ATOM 1074 O O . LEU A 1 140 ? 28.781 2.281 12.844 1 92.94 140 LEU A O 1
ATOM 1078 N N . LEU A 1 141 ? 26.625 2.771 12.57 1 91.69 141 LEU A N 1
ATOM 1079 C CA . LEU A 1 141 ? 26.734 2.861 11.117 1 91.69 141 LEU A CA 1
ATOM 1080 C C . LEU A 1 141 ? 27.484 4.117 10.695 1 91.69 141 LEU A C 1
ATOM 1082 O O . LEU A 1 141 ? 28.141 4.137 9.648 1 91.69 141 LEU A O 1
ATOM 1086 N N . LYS A 1 142 ? 27.375 5.164 11.508 1 89.12 142 LYS A N 1
ATOM 1087 C CA . LYS A 1 142 ? 28.016 6.43 11.18 1 89.12 142 LYS A CA 1
ATOM 1088 C C . LYS A 1 142 ? 29.422 6.504 11.781 1 89.12 142 LYS A C 1
ATOM 1090 O O . LYS A 1 142 ? 30.156 7.457 11.523 1 89.12 142 LYS A O 1
ATOM 1095 N N . TYR A 1 143 ? 29.812 5.535 12.492 1 87.44 143 TYR A N 1
ATOM 1096 C CA . TYR A 1 143 ? 31.094 5.535 13.195 1 87.44 143 TYR A CA 1
ATOM 1097 C C . TYR A 1 143 ? 32.25 5.52 12.203 1 87.44 143 TYR A C 1
ATOM 1099 O O . TYR A 1 143 ? 32.219 4.797 11.203 1 87.44 143 TYR A O 1
ATOM 1107 N N . LYS A 1 144 ? 33.125 6.469 12.406 1 80.38 144 LYS A N 1
ATOM 1108 C CA . LYS A 1 144 ? 34.375 6.484 11.648 1 80.38 144 LYS A CA 1
ATOM 1109 C C . LYS A 1 144 ? 35.531 5.945 12.484 1 80.38 144 LYS A C 1
ATOM 1111 O O . LYS A 1 144 ? 35.812 6.461 13.57 1 80.38 144 LYS A O 1
ATOM 1116 N N . HIS A 1 145 ? 36.062 4.859 11.984 1 76.06 145 HIS A N 1
ATOM 1117 C CA . HIS A 1 145 ? 37.094 4.137 12.727 1 76.06 145 HIS A CA 1
ATOM 1118 C C . HIS A 1 145 ? 38.406 4.934 12.773 1 76.06 145 HIS A C 1
ATOM 1120 O O . HIS A 1 145 ? 38.875 5.41 11.75 1 76.06 145 HIS A O 1
ATOM 1126 N N . LYS A 1 146 ? 38.719 5.281 13.969 1 69.81 146 LYS A N 1
ATOM 1127 C CA . LYS A 1 146 ? 40.031 5.848 14.203 1 69.81 146 LYS A CA 1
ATOM 1128 C C . LYS A 1 146 ? 41.031 4.762 14.594 1 69.81 146 LYS A C 1
ATOM 1130 O O . LYS A 1 146 ? 40.656 3.748 15.188 1 69.81 146 LYS A O 1
ATOM 1135 N N . GLU A 1 147 ? 42.125 4.762 14.109 1 67 147 GLU A N 1
ATOM 1136 C CA . GLU A 1 147 ? 43.188 3.766 14.266 1 67 147 GLU A CA 1
ATOM 1137 C C . GLU A 1 147 ? 43.281 3.264 15.711 1 67 147 GLU A C 1
ATOM 1139 O O . GLU A 1 147 ? 43.25 4.059 16.656 1 67 147 GLU A O 1
ATOM 1144 N N . GLY A 1 148 ? 43.094 1.779 15.906 1 67.38 148 GLY A N 1
ATOM 1145 C CA . GLY A 1 148 ? 43.469 1.104 17.141 1 67.38 148 GLY A CA 1
ATOM 1146 C C . GLY A 1 148 ? 42.281 0.777 18.016 1 67.38 148 GLY A C 1
ATOM 1147 O O . GLY A 1 148 ? 42.438 0.128 19.062 1 67.38 148 GLY A O 1
ATOM 1148 N N . ASN A 1 149 ? 41.094 1.104 17.641 1 75.56 149 ASN A N 1
ATOM 1149 C CA . ASN A 1 149 ? 40 0.853 18.562 1 75.56 149 ASN A CA 1
ATOM 1150 C C . ASN A 1 149 ? 39.406 -0.553 18.391 1 75.56 149 ASN A C 1
ATOM 1152 O O . ASN A 1 149 ? 39.219 -1.007 17.266 1 75.56 149 ASN A O 1
ATOM 1156 N N . LYS A 1 150 ? 39.469 -1.344 19.562 1 78.88 150 LYS A N 1
ATOM 1157 C CA . LYS A 1 150 ? 38.812 -2.652 19.578 1 78.88 150 LYS A CA 1
ATOM 1158 C C . LYS A 1 150 ? 37.312 -2.521 19.406 1 78.88 150 LYS A C 1
ATOM 1160 O O . LYS A 1 150 ? 36.75 -1.441 19.594 1 78.88 150 LYS A O 1
ATOM 1165 N N . LEU A 1 151 ? 36.625 -3.479 18.906 1 81.56 151 LEU A N 1
ATOM 1166 C CA . LEU A 1 151 ? 35.188 -3.51 18.688 1 81.56 151 LEU A CA 1
ATOM 1167 C C . LEU A 1 151 ? 34.406 -3.152 19.953 1 81.56 151 LEU A C 1
ATOM 1169 O O . LEU A 1 151 ? 33.406 -2.473 19.906 1 81.56 151 LEU A O 1
ATOM 1173 N N . SER A 1 152 ? 34.938 -3.617 21.047 1 85.81 152 SER A N 1
ATOM 1174 C CA . SER A 1 152 ? 34.312 -3.324 22.328 1 85.81 152 SER A CA 1
ATOM 1175 C C . SER A 1 152 ? 34.344 -1.833 22.641 1 85.81 152 SER A C 1
ATOM 1177 O O . SER A 1 152 ? 33.406 -1.277 23.188 1 85.81 152 SER A O 1
ATOM 1179 N N . ASP A 1 153 ? 35.438 -1.208 22.297 1 88.94 153 ASP A N 1
ATOM 1180 C CA . ASP A 1 153 ? 35.562 0.226 22.516 1 88.94 153 ASP A CA 1
ATOM 1181 C C . ASP A 1 153 ? 34.656 1.024 21.609 1 88.94 153 ASP A C 1
ATOM 1183 O O . ASP A 1 153 ? 34.094 2.057 22.016 1 88.94 153 ASP A O 1
ATOM 1187 N N . ILE A 1 154 ? 34.5 0.486 20.453 1 88.69 154 ILE A N 1
ATOM 1188 C CA . ILE A 1 154 ? 33.594 1.138 19.5 1 88.69 154 ILE A CA 1
ATOM 1189 C C . ILE A 1 154 ? 32.188 1.109 20.031 1 88.69 154 ILE A C 1
ATOM 1191 O O . ILE A 1 154 ? 31.469 2.119 19.969 1 88.69 154 ILE A O 1
ATOM 1195 N N . TRP A 1 155 ? 31.797 0.002 20.594 1 90 155 TRP A N 1
ATOM 1196 C CA . TRP A 1 155 ? 30.453 -0.149 21.141 1 90 155 TRP A CA 1
ATOM 1197 C C . TRP A 1 155 ? 30.234 0.796 22.312 1 90 155 TRP A C 1
ATOM 1199 O O . TRP A 1 155 ? 29.156 1.4 22.438 1 90 155 TRP A O 1
ATOM 1209 N N . LYS A 1 156 ? 31.203 0.882 23.109 1 91.56 156 LYS A N 1
ATOM 1210 C CA . LYS A 1 156 ? 31.094 1.758 24.266 1 91.56 156 LYS A CA 1
ATOM 1211 C C . LYS A 1 156 ? 31 3.221 23.844 1 91.56 156 LYS A C 1
ATOM 1213 O O . LYS A 1 156 ? 30.188 3.977 24.391 1 91.56 156 LYS A O 1
ATOM 1218 N N . MET A 1 157 ? 31.766 3.523 22.906 1 91.25 157 MET A N 1
ATOM 1219 C CA . MET A 1 157 ? 31.75 4.902 22.438 1 91.25 157 MET A CA 1
ATOM 1220 C C . MET A 1 157 ? 30.422 5.246 21.781 1 91.25 157 MET A C 1
ATOM 1222 O O . MET A 1 157 ? 29.859 6.324 22.031 1 91.25 157 MET A O 1
ATOM 1226 N N . CYS A 1 158 ? 29.984 4.359 20.984 1 93.44 158 CYS A N 1
ATOM 1227 C CA . CYS A 1 158 ? 28.719 4.578 20.297 1 93.44 158 CYS A CA 1
ATOM 1228 C C . CYS A 1 158 ? 27.547 4.574 21.281 1 93.44 158 CYS A C 1
ATOM 1230 O O . CYS A 1 158 ? 26.594 5.332 21.109 1 93.44 158 CYS A O 1
ATOM 1232 N N . SER A 1 159 ? 27.641 3.75 22.312 1 94 159 SER A N 1
ATOM 1233 C CA . SER A 1 159 ? 26.609 3.711 23.344 1 94 159 SER A CA 1
ATOM 1234 C C . SER A 1 159 ? 26.562 5.012 24.141 1 94 159 SER A C 1
ATOM 1236 O O . SER A 1 159 ? 25.484 5.516 24.453 1 94 159 SER A O 1
ATOM 1238 N N . GLU A 1 160 ? 27.672 5.492 24.391 1 93.69 160 GLU A N 1
ATOM 1239 C CA . GLU A 1 160 ? 27.766 6.754 25.109 1 93.69 160 GLU A CA 1
ATOM 1240 C C . GLU A 1 160 ? 27.219 7.91 24.281 1 93.69 160 GLU A C 1
ATOM 1242 O O . GLU A 1 160 ? 26.5 8.773 24.797 1 93.69 160 GLU A O 1
ATOM 1247 N N . ARG A 1 161 ? 27.594 7.875 23.078 1 93.62 161 ARG A N 1
ATOM 1248 C CA . ARG A 1 161 ? 27.094 8.906 22.172 1 93.62 161 ARG A CA 1
ATOM 1249 C C . ARG A 1 161 ? 25.562 8.828 22.062 1 93.62 161 ARG A C 1
ATOM 1251 O O . ARG A 1 161 ? 24.891 9.859 22.047 1 93.62 161 ARG A O 1
ATOM 1258 N N . THR A 1 162 ? 25.062 7.645 21.938 1 95.12 162 THR A N 1
ATOM 1259 C CA . THR A 1 162 ? 23.625 7.434 21.859 1 95.12 162 THR A CA 1
ATOM 1260 C C . THR A 1 162 ? 22.938 7.949 23.109 1 95.12 162 THR A C 1
ATOM 1262 O O . THR A 1 162 ? 21.891 8.609 23.031 1 95.12 162 THR A O 1
ATOM 1265 N N . PHE A 1 163 ? 23.562 7.727 24.203 1 93.44 163 PHE A N 1
ATOM 1266 C CA . PHE A 1 163 ? 23 8.18 25.469 1 93.44 163 PHE A C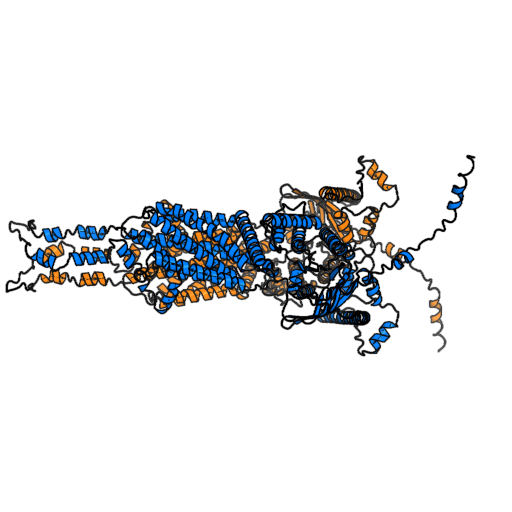A 1
ATOM 1267 C C . PHE A 1 163 ? 22.984 9.703 25.547 1 93.44 163 PHE A C 1
ATOM 1269 O O . PHE A 1 163 ? 22.016 10.297 26.016 1 93.44 163 PHE A O 1
ATOM 1276 N N . GLN A 1 164 ? 23.953 10.266 25.062 1 92.5 164 GLN A N 1
ATOM 1277 C CA . GLN A 1 164 ? 24.047 11.727 25.062 1 92.5 164 GLN A CA 1
ATOM 1278 C C . GLN A 1 164 ? 22.953 12.344 24.188 1 92.5 164 GLN A C 1
ATOM 1280 O O . GLN A 1 164 ? 22.281 13.289 24.594 1 92.5 164 GLN A O 1
ATOM 1285 N N . VAL A 1 165 ? 22.797 11.805 23.062 1 93.25 165 VAL A N 1
ATOM 1286 C CA . VAL A 1 165 ? 21.812 12.344 22.125 1 93.25 165 VAL A CA 1
ATOM 1287 C C . VAL A 1 165 ? 20.406 12.109 22.656 1 93.25 165 VAL A C 1
ATOM 1289 O O . VAL A 1 165 ? 19.531 12.977 22.516 1 93.25 165 VAL A O 1
ATOM 1292 N N . GLU A 1 166 ? 20.188 10.922 23.234 1 93.75 166 GLU A N 1
ATOM 1293 C CA . GLU A 1 166 ? 18.891 10.609 23.828 1 93.75 166 GLU A CA 1
ATOM 1294 C C . GLU A 1 166 ? 18.531 11.617 24.922 1 93.75 166 GLU A C 1
ATOM 1296 O O . GLU A 1 166 ? 17.375 12.016 25.047 1 93.75 166 GLU A O 1
ATOM 1301 N N . ASN A 1 167 ? 19.484 12.039 25.562 1 87.88 167 ASN A N 1
ATOM 1302 C CA . ASN A 1 167 ? 19.266 12.992 26.656 1 87.88 167 ASN A CA 1
ATOM 1303 C C . ASN A 1 167 ? 19.078 14.414 26.109 1 87.88 167 ASN A C 1
ATOM 1305 O O . ASN A 1 167 ? 18.25 15.164 26.609 1 87.88 167 ASN A O 1
ATOM 1309 N N . ASP A 1 168 ? 19.859 14.719 25.172 1 86.12 168 ASP A N 1
ATOM 1310 C CA . ASP A 1 168 ? 19.812 16.062 24.609 1 86.12 168 ASP A CA 1
ATOM 1311 C C . ASP A 1 168 ? 18.438 16.375 24.031 1 86.12 168 ASP A C 1
ATOM 1313 O O . ASP A 1 168 ? 17.922 17.484 24.172 1 86.12 168 ASP A O 1
ATOM 1317 N N . ILE A 1 169 ? 17.812 15.367 23.422 1 88.5 169 ILE A N 1
ATOM 1318 C CA . ILE A 1 169 ? 16.547 15.609 22.734 1 88.5 169 ILE A CA 1
ATOM 1319 C C . ILE A 1 169 ? 15.383 15.117 23.594 1 88.5 169 ILE A C 1
ATOM 1321 O O . ILE A 1 169 ? 14.219 15.352 23.25 1 88.5 169 ILE A O 1
ATOM 1325 N N . GLY A 1 170 ? 15.57 14.461 24.719 1 84 170 GLY A N 1
ATOM 1326 C CA . GLY A 1 170 ? 14.539 14.047 25.656 1 84 170 GLY A CA 1
ATOM 1327 C C . GLY A 1 170 ? 13.883 12.734 25.266 1 84 170 GLY A C 1
ATOM 1328 O O . GLY A 1 170 ? 12.664 12.586 25.391 1 84 170 GLY A O 1
ATOM 1329 N N . LEU A 1 171 ? 14.625 11.859 24.75 1 89.25 171 LEU A N 1
ATOM 1330 C CA . LEU A 1 171 ? 14.078 10.578 24.312 1 89.25 171 LEU A CA 1
ATOM 1331 C C . LEU A 1 171 ? 14.43 9.477 25.312 1 89.25 171 LEU A C 1
ATOM 1333 O O . LEU A 1 171 ? 13.906 8.359 25.219 1 89.25 171 LEU A O 1
ATOM 1337 N N . TYR A 1 172 ? 15.211 9.719 26.281 1 88.38 172 TYR A N 1
ATOM 1338 C CA . TYR A 1 172 ? 15.766 8.703 27.156 1 88.38 172 TYR A CA 1
ATOM 1339 C C . TYR A 1 172 ? 14.664 7.934 27.875 1 88.38 172 TYR A C 1
ATOM 1341 O O . TYR A 1 172 ? 14.695 6.703 27.938 1 88.38 172 TYR A O 1
ATOM 1349 N N . PRO A 1 173 ? 13.609 8.586 28.359 1 84.56 173 PRO A N 1
ATOM 1350 C CA . PRO A 1 173 ? 12.555 7.836 29.047 1 84.56 173 PRO A CA 1
ATOM 1351 C C . PRO A 1 173 ? 11.789 6.891 28.109 1 84.56 173 PRO A C 1
ATOM 1353 O O . PRO A 1 173 ? 11.164 5.934 28.578 1 84.56 173 PRO A O 1
ATOM 1356 N N . HIS A 1 174 ? 11.852 7.164 26.859 1 88.94 174 HIS A N 1
ATOM 1357 C CA . HIS A 1 174 ? 11.078 6.387 25.906 1 88.94 174 HIS A CA 1
ATOM 1358 C C . HIS A 1 174 ? 11.984 5.504 25.047 1 88.94 174 HIS A C 1
ATOM 1360 O O . HIS A 1 174 ? 11.57 5.02 24 1 88.94 174 HIS A O 1
ATOM 1366 N N . ARG A 1 175 ? 13.102 5.27 25.531 1 91.31 175 ARG A N 1
ATOM 1367 C CA . ARG A 1 175 ? 14.125 4.594 24.719 1 91.31 175 ARG A CA 1
ATOM 1368 C C . ARG A 1 175 ? 13.703 3.164 24.406 1 91.31 175 ARG A C 1
ATOM 1370 O O . ARG A 1 175 ? 14.094 2.619 23.359 1 91.31 175 ARG A O 1
ATOM 1377 N N . ASN A 1 176 ? 12.82 2.527 25.172 1 92.06 176 ASN A N 1
ATOM 1378 C CA . ASN A 1 176 ? 12.453 1.129 24.969 1 92.06 176 ASN A CA 1
ATOM 1379 C C . ASN A 1 176 ? 11.117 0.996 24.25 1 92.06 176 ASN A C 1
ATOM 1381 O O . ASN A 1 176 ? 10.617 -0.115 24.047 1 92.06 176 ASN A O 1
ATOM 1385 N N . VAL A 1 177 ? 10.633 2.102 23.812 1 91.44 177 VAL A N 1
ATOM 1386 C CA . VAL A 1 177 ? 9.375 2.078 23.078 1 91.44 177 VAL A CA 1
ATOM 1387 C C . VAL A 1 177 ? 9.617 1.673 21.625 1 91.44 177 VAL A C 1
ATOM 1389 O O . VAL A 1 177 ? 10.539 2.182 20.984 1 91.44 177 VAL A O 1
ATOM 1392 N N . LYS A 1 178 ? 8.859 0.715 21.156 1 92.81 178 LYS A N 1
ATOM 1393 C CA . LYS A 1 178 ? 8.945 0.324 19.75 1 92.81 178 LYS A CA 1
ATOM 1394 C C . LYS A 1 178 ? 8.289 1.363 18.859 1 92.81 178 LYS A C 1
ATOM 1396 O O . LYS A 1 178 ? 7.324 2.02 19.25 1 92.81 178 LYS A O 1
ATOM 1401 N N . ILE A 1 179 ? 8.797 1.571 17.656 1 91.19 179 ILE A N 1
ATOM 1402 C CA . ILE A 1 179 ? 8.242 2.535 16.703 1 91.19 179 ILE A CA 1
ATOM 1403 C C . ILE A 1 179 ? 6.824 2.125 16.312 1 91.19 179 ILE A C 1
ATOM 1405 O O . ILE A 1 179 ? 5.906 2.947 16.344 1 91.19 179 ILE A O 1
ATOM 1409 N N . GLY A 1 180 ? 6.648 0.887 16.031 1 85.38 180 GLY A N 1
ATOM 1410 C CA . GLY A 1 180 ? 5.312 0.393 15.734 1 85.38 180 GLY A CA 1
ATOM 1411 C C . GLY A 1 180 ? 4.906 0.574 14.281 1 85.38 180 GLY A C 1
ATOM 1412 O O . GLY A 1 180 ? 5.637 1.19 13.508 1 85.38 180 GLY A O 1
ATOM 1413 N N . THR A 1 181 ? 3.773 -0.06 13.898 1 75.88 181 THR A N 1
ATOM 1414 C CA . THR A 1 181 ? 3.172 0.025 12.57 1 75.88 181 THR A CA 1
ATOM 1415 C C . THR A 1 181 ? 1.81 0.708 12.633 1 75.88 181 THR A C 1
ATOM 1417 O O . THR A 1 181 ? 1.381 1.148 13.703 1 75.88 181 THR A O 1
ATOM 1420 N N . GLU A 1 182 ? 1.23 0.886 11.469 1 65.69 182 GLU A N 1
ATOM 1421 C CA . GLU A 1 182 ? -0.113 1.455 11.414 1 65.69 182 GLU A CA 1
ATOM 1422 C C . GLU A 1 182 ? -1.122 0.555 12.125 1 65.69 182 GLU A C 1
ATOM 1424 O O . GLU A 1 182 ? -2.094 1.041 12.711 1 65.69 182 GLU A O 1
ATOM 1429 N N . GLN A 1 183 ? -0.851 -0.695 12.117 1 64.44 183 GLN A N 1
ATOM 1430 C CA . GLN A 1 183 ? -1.766 -1.656 12.727 1 64.44 183 GLN A CA 1
ATOM 1431 C C . GLN A 1 183 ? -1.514 -1.785 14.219 1 64.44 183 GLN A C 1
ATOM 1433 O O . GLN A 1 183 ? -2.453 -1.947 15.008 1 64.44 183 GLN A O 1
ATOM 1438 N N . LYS A 1 184 ? -0.243 -1.68 14.602 1 72.5 184 LYS A N 1
ATOM 1439 C CA . LYS A 1 184 ? 0.161 -1.755 16 1 72.5 184 LYS A CA 1
ATOM 1440 C C . LYS A 1 184 ? 0.847 -0.466 16.453 1 72.5 184 LYS A C 1
ATOM 1442 O O . LYS A 1 184 ? 2.033 -0.264 16.188 1 72.5 184 LYS A O 1
ATOM 1447 N N . LYS A 1 185 ? 0.102 0.359 17.156 1 75.06 185 LYS A N 1
ATOM 1448 C CA . LYS A 1 185 ? 0.606 1.67 17.562 1 75.06 185 LYS A CA 1
ATOM 1449 C C . LYS A 1 185 ? 1.769 1.538 18.531 1 75.06 185 LYS A C 1
ATOM 1451 O O . LYS A 1 185 ? 1.747 0.681 19.422 1 75.06 185 LYS A O 1
ATOM 1456 N N . GLY A 1 186 ? 2.965 2.17 18.219 1 83.19 186 GLY A N 1
ATOM 1457 C CA . GLY A 1 186 ? 4.113 2.24 19.109 1 83.19 186 GLY A CA 1
ATOM 1458 C C . GLY A 1 186 ? 4.453 3.656 19.531 1 83.19 186 GLY A C 1
ATOM 1459 O O . GLY A 1 186 ? 3.664 4.309 20.219 1 83.19 186 GLY A O 1
ATOM 1460 N N . ALA A 1 187 ? 5.461 4.191 18.953 1 86.25 187 ALA A N 1
ATOM 1461 C CA . ALA A 1 187 ? 5.938 5.531 19.281 1 86.25 187 ALA A CA 1
ATOM 1462 C C . ALA A 1 187 ? 4.973 6.598 18.781 1 86.25 187 ALA A C 1
ATOM 1464 O O . ALA A 1 187 ? 4.328 6.426 17.75 1 86.25 187 ALA A O 1
ATOM 1465 N N . SER A 1 188 ? 4.832 7.613 19.609 1 77.88 188 SER A N 1
ATOM 1466 C CA . SER A 1 188 ? 4.008 8.75 19.219 1 77.88 188 SER A CA 1
ATOM 1467 C C . SER A 1 188 ? 4.652 9.531 18.078 1 77.88 188 SER A C 1
ATOM 1469 O O . SER A 1 188 ? 5.816 9.305 17.75 1 77.88 188 SER A O 1
ATOM 1471 N N . GLY A 1 189 ? 3.889 10.391 17.375 1 79.06 189 GLY A N 1
ATOM 1472 C CA . GLY A 1 189 ? 4.426 11.234 16.312 1 79.06 189 GLY A CA 1
ATOM 1473 C C . GLY A 1 189 ? 5.598 12.086 16.766 1 79.06 189 GLY A C 1
ATOM 1474 O O . GLY A 1 189 ? 6.586 12.219 16.047 1 79.06 189 GLY A O 1
ATOM 1475 N N . GLY A 1 190 ? 5.473 12.617 17.984 1 82.31 190 GLY A N 1
ATOM 1476 C CA . GLY A 1 190 ? 6.559 13.414 18.531 1 82.31 190 GLY A CA 1
ATOM 1477 C C . GLY A 1 190 ? 7.816 12.609 18.797 1 82.31 190 GLY A C 1
ATOM 1478 O O . GLY A 1 190 ? 8.93 13.094 18.562 1 82.31 190 GLY A O 1
ATOM 1479 N N . GLN A 1 191 ? 7.57 11.422 19.25 1 86.5 191 GLN A N 1
ATOM 1480 C CA . GLN A 1 191 ? 8.711 10.539 19.516 1 86.5 191 GLN A CA 1
ATOM 1481 C C . GLN A 1 191 ? 9.398 10.148 18.203 1 86.5 191 GLN A C 1
ATOM 1483 O O . GLN A 1 191 ? 10.633 10.086 18.141 1 86.5 191 GLN A O 1
ATOM 1488 N N . LYS A 1 192 ? 8.617 9.922 17.234 1 90.44 192 LYS A N 1
ATOM 1489 C CA . LYS A 1 192 ? 9.18 9.57 15.938 1 90.44 192 LYS A CA 1
ATOM 1490 C C . LYS A 1 192 ? 9.992 10.719 15.352 1 90.44 192 LYS A C 1
ATOM 1492 O O . LYS A 1 192 ? 11.086 10.508 14.812 1 90.44 192 LYS A O 1
ATOM 1497 N N . LYS A 1 193 ? 9.492 11.852 15.531 1 89.75 193 LYS A N 1
ATOM 1498 C CA . LYS A 1 193 ? 10.195 13.023 15.031 1 89.75 193 LYS A CA 1
ATOM 1499 C C . LYS A 1 193 ? 11.508 13.234 15.773 1 89.75 193 LYS A C 1
ATOM 1501 O O . LYS A 1 193 ? 12.539 13.531 15.164 1 89.75 193 LYS A O 1
ATOM 1506 N N . ARG A 1 194 ? 11.43 13.141 17.047 1 90 194 ARG A N 1
ATOM 1507 C CA . ARG A 1 194 ? 12.633 13.258 17.859 1 90 194 ARG A CA 1
ATOM 1508 C C . ARG A 1 194 ? 13.664 12.203 17.484 1 90 194 ARG A C 1
ATOM 1510 O O . ARG A 1 194 ? 14.867 12.469 17.5 1 90 194 ARG A O 1
ATOM 1517 N N . THR A 1 195 ? 13.141 11.062 17.172 1 93.62 195 THR A N 1
ATOM 1518 C CA . THR A 1 195 ? 14.039 9.992 16.781 1 93.62 195 THR A CA 1
ATOM 1519 C C . THR A 1 195 ? 14.719 10.32 15.453 1 93.62 195 THR A C 1
ATOM 1521 O O . THR A 1 195 ? 15.93 10.148 15.312 1 93.62 195 THR A O 1
ATOM 1524 N N . SER A 1 196 ? 13.945 10.773 14.508 1 92.06 196 SER A N 1
ATOM 1525 C CA . SER A 1 196 ? 14.5 11.164 13.211 1 92.06 196 SER A CA 1
ATOM 1526 C C . SER A 1 196 ? 15.539 12.266 13.359 1 92.06 196 SER A C 1
ATOM 1528 O O . SER A 1 196 ? 16.578 12.25 12.688 1 92.06 196 SER A O 1
ATOM 1530 N N . LEU A 1 197 ? 15.266 13.148 14.195 1 92 197 LEU A N 1
ATOM 1531 C CA . LEU A 1 197 ? 16.188 14.234 14.484 1 92 197 LEU A CA 1
ATOM 1532 C C . LEU A 1 197 ? 17.469 13.703 15.133 1 92 197 LEU A C 1
ATOM 1534 O O . LEU A 1 197 ? 18.578 14.102 14.773 1 92 197 LEU A O 1
ATOM 1538 N N . SER A 1 198 ? 17.25 12.844 16.078 1 93.44 198 SER A N 1
ATOM 1539 C CA . SER A 1 198 ? 18.359 12.273 16.828 1 93.44 198 SER A CA 1
ATOM 1540 C C . SER A 1 198 ? 19.312 11.5 15.914 1 93.44 198 SER A C 1
ATOM 1542 O O . SER A 1 198 ? 20.516 11.492 16.125 1 93.44 198 SER A O 1
ATOM 1544 N N . ILE A 1 199 ? 18.766 10.836 14.922 1 93 199 ILE A N 1
ATOM 1545 C CA . ILE A 1 199 ? 19.578 10.086 13.961 1 93 199 ILE A CA 1
ATOM 1546 C C . ILE A 1 199 ? 20.562 11.023 13.281 1 93 199 ILE A C 1
ATOM 1548 O O . ILE A 1 199 ? 21.734 10.664 13.078 1 93 199 ILE A O 1
ATOM 1552 N N . GLN A 1 200 ? 20.156 12.219 13.047 1 90.31 200 GLN A N 1
ATOM 1553 C CA . GLN A 1 200 ? 21.016 13.18 12.359 1 90.31 200 GLN A CA 1
ATOM 1554 C C . GLN A 1 200 ? 21.984 13.844 13.328 1 90.31 200 GLN A C 1
ATOM 1556 O O . GLN A 1 200 ? 23.062 14.289 12.93 1 90.31 200 GLN A O 1
ATOM 1561 N N . LEU A 1 201 ? 21.641 13.852 14.539 1 91.94 201 LEU A N 1
ATOM 1562 C CA . LEU A 1 201 ? 22.469 14.531 15.539 1 91.94 201 LEU A CA 1
ATOM 1563 C C . LEU A 1 201 ? 23.594 13.625 16.016 1 91.94 201 LEU A C 1
ATOM 1565 O O . LEU A 1 201 ? 24.531 14.094 16.656 1 91.94 201 LEU A O 1
ATOM 1569 N N . ILE A 1 202 ? 23.484 12.43 15.719 1 90.94 202 ILE A N 1
ATOM 1570 C CA . ILE A 1 202 ? 24.453 11.445 16.203 1 90.94 202 ILE A CA 1
ATOM 1571 C C . ILE A 1 202 ? 25.859 11.852 15.773 1 90.94 202 ILE A C 1
ATOM 1573 O O . ILE A 1 202 ? 26.812 11.719 16.547 1 90.94 202 ILE A O 1
ATOM 1577 N N . ASN A 1 203 ? 26.031 12.367 14.578 1 86.88 203 ASN A N 1
ATOM 1578 C CA . ASN A 1 203 ? 27.344 12.758 14.078 1 86.88 203 ASN A CA 1
ATOM 1579 C C . ASN A 1 203 ? 27.688 14.195 14.438 1 86.88 203 ASN A C 1
ATOM 1581 O O . ASN A 1 203 ? 28.688 14.742 13.969 1 86.88 203 ASN A O 1
ATOM 1585 N N . ASN A 1 204 ? 26.875 14.758 15.141 1 88.81 204 ASN A N 1
ATOM 1586 C CA . ASN A 1 204 ? 27.094 16.125 15.57 1 88.81 204 ASN A CA 1
ATOM 1587 C C . ASN A 1 204 ? 27.344 17.062 14.391 1 88.81 204 ASN A C 1
ATOM 1589 O O . ASN A 1 204 ? 28.375 17.75 14.344 1 88.81 204 ASN A O 1
ATOM 1593 N N . PRO A 1 205 ? 26.422 17.125 13.516 1 92.25 205 PRO A N 1
ATOM 1594 C CA . PRO A 1 205 ? 26.609 17.984 12.344 1 92.25 205 PRO A CA 1
ATOM 1595 C C . PRO A 1 205 ? 26.641 19.469 1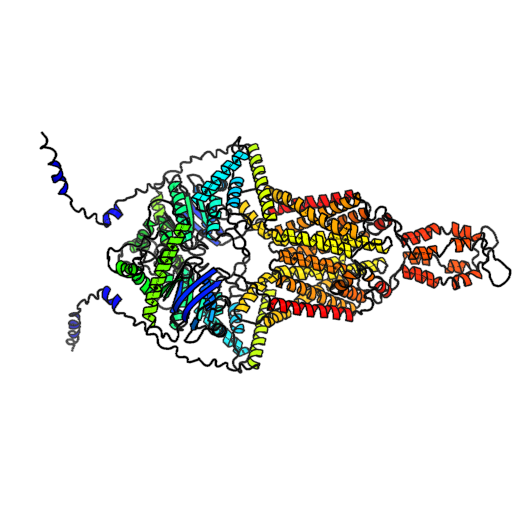2.695 1 92.25 205 PRO A C 1
ATOM 1597 O O . PRO A 1 205 ? 25.953 19.891 13.633 1 92.25 205 PRO A O 1
ATOM 1600 N N . ASP A 1 206 ? 27.406 20.203 11.914 1 94 206 ASP A N 1
ATOM 1601 C CA . ASP A 1 206 ? 27.469 21.656 12.102 1 94 206 ASP A CA 1
ATOM 1602 C C . ASP A 1 206 ? 26.328 22.344 11.383 1 94 206 ASP A C 1
ATOM 1604 O O . ASP A 1 206 ? 25.938 23.469 11.75 1 94 206 ASP A O 1
ATOM 1608 N N . LEU A 1 207 ? 25.859 21.688 10.375 1 95.25 207 LEU A N 1
ATOM 1609 C CA . LEU A 1 207 ? 24.734 22.203 9.602 1 95.25 207 LEU A CA 1
ATOM 1610 C C . LEU A 1 207 ? 23.562 21.219 9.625 1 95.25 207 LEU A C 1
ATOM 1612 O O . LEU A 1 207 ? 23.688 20.094 9.156 1 95.25 207 LEU A O 1
ATOM 1616 N N . LEU A 1 208 ? 22.516 21.625 10.203 1 95.69 208 LEU A N 1
ATOM 1617 C CA . LEU A 1 208 ? 21.344 20.766 10.312 1 95.69 208 LEU A CA 1
ATOM 1618 C C . LEU A 1 208 ? 20.156 21.375 9.562 1 95.69 208 LEU A C 1
ATOM 1620 O O . LEU A 1 208 ? 19.781 22.516 9.812 1 95.69 208 LEU A O 1
ATOM 1624 N N . LEU A 1 209 ? 19.656 20.656 8.594 1 96.06 209 LEU A N 1
ATOM 1625 C CA . LEU A 1 209 ? 18.5 21.078 7.805 1 96.06 209 LEU A CA 1
ATOM 1626 C C . LEU A 1 209 ? 17.266 20.234 8.148 1 96.06 209 LEU A C 1
ATOM 1628 O O . LEU A 1 209 ? 17.328 19 8.117 1 96.06 209 LEU A O 1
ATOM 1632 N N . LEU A 1 210 ? 16.188 20.859 8.523 1 95.44 210 LEU A N 1
ATOM 1633 C CA . LEU A 1 210 ? 14.945 20.172 8.867 1 95.44 210 LEU A CA 1
ATOM 1634 C C . LEU A 1 210 ? 13.82 20.578 7.918 1 95.44 210 LEU A C 1
ATOM 1636 O O . LEU A 1 210 ? 13.469 21.75 7.824 1 95.44 210 LEU A O 1
ATOM 1640 N N . ASP A 1 211 ? 13.32 19.594 7.246 1 91 211 ASP A N 1
ATOM 1641 C CA . ASP A 1 211 ? 12.203 19.859 6.344 1 91 211 ASP A CA 1
ATOM 1642 C C . ASP A 1 211 ? 10.867 19.625 7.035 1 91 211 ASP A C 1
ATOM 1644 O O . ASP A 1 211 ? 10.523 18.484 7.355 1 91 211 ASP A O 1
ATOM 1648 N N . GLU A 1 212 ? 10.117 20.594 7.242 1 85.75 212 GLU A N 1
ATOM 1649 C CA . GLU A 1 212 ? 8.805 20.578 7.863 1 85.75 212 GLU A CA 1
ATOM 1650 C C . GLU A 1 212 ? 8.836 19.844 9.195 1 85.75 212 GLU A C 1
ATOM 1652 O O . GLU A 1 212 ? 8.062 18.906 9.414 1 85.75 212 GLU A O 1
ATOM 1657 N N . TYR A 1 213 ? 9.586 20.344 10.133 1 82.94 213 TYR A N 1
ATOM 1658 C CA . TYR A 1 213 ? 9.828 19.562 11.336 1 82.94 213 TYR A CA 1
ATOM 1659 C C . TYR A 1 213 ? 8.602 19.547 12.234 1 82.94 213 TYR A C 1
ATOM 1661 O O . TYR A 1 213 ? 8.438 18.656 13.062 1 82.94 213 TYR A O 1
ATOM 1669 N N . SER A 1 214 ? 7.672 20.562 12.047 1 80.62 214 SER A N 1
ATOM 1670 C CA . SER A 1 214 ? 6.512 20.625 12.922 1 80.62 214 SER A CA 1
ATOM 1671 C C . SER A 1 214 ? 5.324 19.875 12.328 1 80.62 214 SER A C 1
ATOM 1673 O O . SER A 1 214 ? 4.262 19.781 12.953 1 80.62 214 SER A O 1
ATOM 1675 N N . SER A 1 215 ? 5.512 19.328 11.188 1 76 215 SER A N 1
ATOM 1676 C CA . SER A 1 215 ? 4.402 18.656 10.523 1 76 215 SER A CA 1
ATOM 1677 C C . SER A 1 215 ? 3.955 17.422 11.312 1 76 215 SER A C 1
ATOM 1679 O O . SER A 1 215 ? 4.785 16.609 11.727 1 76 215 SER A O 1
ATOM 1681 N N . GLY A 1 216 ? 2.686 17.344 11.539 1 69.56 216 GLY A N 1
ATOM 1682 C CA . GLY A 1 216 ? 2.137 16.188 12.242 1 69.56 216 GLY A CA 1
ATOM 1683 C C . GLY A 1 216 ? 2.297 16.281 13.75 1 69.56 216 GLY A C 1
ATOM 1684 O O . GLY A 1 216 ? 1.962 15.336 14.469 1 69.56 216 GLY A O 1
ATOM 1685 N N . LEU A 1 217 ? 2.875 17.391 14.203 1 76.5 217 LEU A N 1
ATOM 1686 C CA . LEU A 1 217 ? 3.092 17.578 15.633 1 76.5 217 LEU A CA 1
ATOM 1687 C C . LEU A 1 217 ? 2.143 18.625 16.203 1 76.5 217 LEU A C 1
ATOM 1689 O O . LEU A 1 217 ? 1.704 19.531 15.477 1 76.5 217 LEU A O 1
ATOM 1693 N N . ASP A 1 218 ? 1.86 18.453 17.438 1 74.56 218 ASP A N 1
ATOM 1694 C CA . ASP A 1 218 ? 1.108 19.484 18.125 1 74.56 218 ASP A CA 1
ATOM 1695 C C . ASP A 1 218 ? 2.006 20.672 18.469 1 74.56 218 ASP A C 1
ATOM 1697 O O . ASP A 1 218 ? 3.232 20.547 18.469 1 74.56 218 ASP A O 1
ATOM 1701 N N . SER A 1 219 ? 1.463 21.766 18.781 1 76.56 219 SER A N 1
ATOM 1702 C CA . SER A 1 219 ? 2.168 23.016 19 1 76.56 219 SER A CA 1
ATOM 1703 C C . SER A 1 219 ? 3.129 22.906 20.188 1 76.56 219 SER A C 1
ATOM 1705 O O . SER A 1 219 ? 4.23 23.453 20.141 1 76.56 219 SER A O 1
ATOM 1707 N N . TYR A 1 220 ? 2.715 22.234 21.109 1 77.19 220 TYR A N 1
ATOM 1708 C CA . TYR A 1 220 ? 3.572 22.141 22.297 1 77.19 220 TYR A CA 1
ATOM 1709 C C . TYR A 1 220 ? 4.801 21.281 22 1 77.19 220 TYR A C 1
ATOM 1711 O O . TYR A 1 220 ? 5.918 21.656 22.375 1 77.19 220 TYR A O 1
ATOM 1719 N N . THR A 1 221 ? 4.492 20.125 21.469 1 81.19 221 THR A N 1
ATOM 1720 C CA . THR A 1 221 ? 5.609 19.25 21.125 1 81.19 221 THR A CA 1
ATOM 1721 C C . THR A 1 221 ? 6.562 19.953 20.156 1 81.19 221 THR A C 1
ATOM 1723 O O . THR A 1 221 ? 7.781 19.812 20.281 1 81.19 221 THR A O 1
ATOM 1726 N N . SER A 1 222 ? 5.977 20.625 19.219 1 87.62 222 SER A N 1
ATOM 1727 C CA . SER A 1 222 ? 6.793 21.391 18.266 1 87.62 222 SER A CA 1
ATOM 1728 C C . SER A 1 222 ? 7.652 22.422 19 1 87.62 222 SER A C 1
ATOM 1730 O O . SER A 1 222 ? 8.82 22.609 18.641 1 87.62 222 SER A O 1
ATOM 1732 N N . LEU A 1 223 ? 7.043 23.109 19.938 1 87.69 223 LEU A N 1
ATOM 1733 C CA . LEU A 1 223 ? 7.754 24.125 20.719 1 87.69 223 LEU A CA 1
ATOM 1734 C C . LEU A 1 223 ? 8.867 23.5 21.547 1 87.69 223 LEU A C 1
ATOM 1736 O O . LEU A 1 223 ? 9.969 24.047 21.625 1 87.69 223 LEU A O 1
ATOM 1740 N N . GLU A 1 224 ? 8.547 22.375 22.094 1 85.25 224 GLU A N 1
ATOM 1741 C CA . GLU A 1 224 ? 9.547 21.688 22.906 1 85.25 224 GLU A CA 1
ATOM 1742 C C . GLU A 1 224 ? 10.758 21.281 22.078 1 85.25 224 GLU A C 1
ATOM 1744 O O . GLU A 1 224 ? 11.898 21.453 22.516 1 85.25 224 GLU A O 1
ATOM 1749 N N . ILE A 1 225 ? 10.523 20.703 21.016 1 89.44 225 ILE A N 1
ATOM 1750 C CA . ILE A 1 225 ? 11.602 20.312 20.109 1 89.44 225 ILE A CA 1
ATOM 1751 C C . ILE A 1 225 ? 12.352 21.562 19.641 1 89.44 225 ILE A C 1
ATOM 1753 O O . ILE A 1 225 ? 13.586 21.562 19.562 1 89.44 225 ILE A O 1
ATOM 1757 N N . GLY A 1 226 ? 11.633 22.609 19.359 1 92.06 226 GLY A N 1
ATOM 1758 C CA . GLY A 1 226 ? 12.25 23.859 18.938 1 92.06 226 GLY A CA 1
ATOM 1759 C C . GLY A 1 226 ? 13.203 24.422 19.984 1 92.06 226 GLY A C 1
ATOM 1760 O O . GLY A 1 226 ? 14.289 24.906 19.641 1 92.06 226 GLY A O 1
ATOM 1761 N N . LYS A 1 227 ? 12.773 24.391 21.203 1 90.44 227 LYS A N 1
ATOM 1762 C CA . LYS A 1 227 ? 13.617 24.891 22.281 1 90.44 227 LYS A CA 1
ATOM 1763 C C . LYS A 1 227 ? 14.914 24.094 22.391 1 90.44 227 LYS A C 1
ATOM 1765 O O . LYS A 1 227 ? 15.984 24.641 22.641 1 90.44 227 LYS A O 1
ATOM 1770 N N . LYS A 1 228 ? 14.719 22.844 22.219 1 90.12 228 LYS A N 1
ATOM 1771 C CA . LYS A 1 228 ? 15.898 22 22.25 1 90.12 228 LYS A CA 1
ATOM 1772 C C . LYS A 1 228 ? 16.844 22.312 21.078 1 90.12 228 LYS A C 1
ATOM 1774 O O . LYS A 1 228 ? 18.062 22.328 21.25 1 90.12 228 LYS A O 1
ATOM 1779 N N . LEU A 1 229 ? 16.312 22.516 19.953 1 93.69 229 LEU A N 1
ATOM 1780 C CA . LEU A 1 229 ? 17.094 22.891 18.781 1 93.69 229 LEU A CA 1
ATOM 1781 C C . LEU A 1 229 ? 17.797 24.219 18.984 1 93.69 229 LEU A C 1
ATOM 1783 O O . LEU A 1 229 ? 18.953 24.406 18.578 1 93.69 229 LEU A O 1
ATOM 1787 N N . GLN A 1 230 ? 17.078 25.156 19.578 1 94.81 230 GLN A N 1
ATOM 1788 C CA . GLN A 1 230 ? 17.656 26.469 19.891 1 94.81 230 GLN A CA 1
ATOM 1789 C C . GLN A 1 230 ? 18.875 26.328 20.797 1 94.81 230 GLN A C 1
ATOM 1791 O O . GLN A 1 230 ? 19.891 26.984 20.594 1 94.81 230 GLN A O 1
ATOM 1796 N N . ARG A 1 231 ? 18.703 25.516 21.75 1 91.69 231 ARG A N 1
ATOM 1797 C CA . ARG A 1 231 ? 19.797 25.266 22.688 1 91.69 231 ARG A CA 1
ATOM 1798 C C . ARG A 1 231 ? 21 24.656 21.969 1 91.69 231 ARG A C 1
ATOM 1800 O O . ARG A 1 231 ? 22.141 25.031 22.219 1 91.69 231 ARG A O 1
ATOM 1807 N N . LEU A 1 232 ? 20.734 23.734 21.125 1 92.12 232 LEU A N 1
ATOM 1808 C CA . LEU A 1 232 ? 21.797 23.094 20.359 1 92.12 232 LEU A CA 1
ATOM 1809 C C . LEU A 1 232 ? 22.516 24.109 19.469 1 92.12 232 LEU A C 1
ATOM 1811 O O . LEU A 1 232 ? 23.75 24.062 19.344 1 92.12 232 LEU A O 1
ATOM 1815 N N . ALA A 1 233 ? 21.797 24.984 18.891 1 94.56 233 ALA A N 1
ATOM 1816 C CA . ALA A 1 233 ? 22.375 26 18.016 1 94.56 233 ALA A CA 1
ATOM 1817 C C . ALA A 1 233 ? 23.234 26.984 18.812 1 94.56 233 ALA A C 1
ATOM 1819 O O . ALA A 1 233 ? 24.375 27.25 18.453 1 94.56 233 ALA A O 1
ATOM 1820 N N . HIS A 1 234 ? 22.734 27.484 19.938 1 93.94 234 HIS A N 1
ATOM 1821 C CA . HIS A 1 234 ? 23.375 28.531 20.719 1 93.94 234 HIS A CA 1
ATOM 1822 C C . HIS A 1 234 ? 24.562 27.984 21.516 1 93.94 234 HIS A C 1
ATOM 1824 O O . HIS A 1 234 ? 25.625 28.609 21.578 1 93.94 234 HIS A O 1
ATOM 1830 N N . GLU A 1 235 ? 24.344 26.812 22.047 1 91.81 235 GLU A N 1
ATOM 1831 C CA . GLU A 1 235 ? 25.359 26.266 22.938 1 91.81 235 GLU A CA 1
ATOM 1832 C C . GLU A 1 235 ? 26.469 25.578 22.141 1 91.81 235 GLU A C 1
ATOM 1834 O O . GLU A 1 235 ? 27.641 25.656 22.5 1 91.81 235 GLU A O 1
ATOM 1839 N N . GLN A 1 236 ? 26.109 24.969 21.109 1 90.56 236 GLN A N 1
ATOM 1840 C CA . GLN A 1 236 ? 27.094 24.188 20.375 1 90.56 236 GLN A CA 1
ATOM 1841 C C . GLN A 1 236 ? 27.516 24.891 19.078 1 90.56 236 GLN A C 1
ATOM 1843 O O . GLN A 1 236 ? 28.359 24.406 18.344 1 90.56 236 GLN A O 1
ATOM 1848 N N . GLY A 1 237 ? 26.938 25.938 18.766 1 90.81 237 GLY A N 1
ATOM 1849 C CA . GLY A 1 237 ? 27.312 26.75 17.609 1 90.81 237 GLY A CA 1
ATOM 1850 C C . GLY A 1 237 ? 26.875 26.141 16.297 1 90.81 237 GLY A C 1
ATOM 1851 O O . GLY A 1 237 ? 27.547 26.297 15.281 1 90.81 237 GLY A O 1
ATOM 1852 N N . LYS A 1 238 ? 25.844 25.406 16.312 1 92.94 238 LYS A N 1
ATOM 1853 C CA . LYS A 1 238 ? 25.359 24.734 15.117 1 92.94 238 LYS A CA 1
ATOM 1854 C C . LYS A 1 238 ? 24.469 25.672 14.297 1 92.94 238 LYS A C 1
ATOM 1856 O O . LYS A 1 238 ? 23.75 26.516 14.859 1 92.94 238 LYS A O 1
ATOM 1861 N N . THR A 1 239 ? 24.594 25.562 12.953 1 95.62 239 THR A N 1
ATOM 1862 C CA . THR A 1 239 ? 23.672 26.25 12.062 1 95.62 239 THR A CA 1
ATOM 1863 C C . THR A 1 239 ? 22.453 25.375 11.758 1 95.62 239 THR A C 1
ATOM 1865 O O . THR A 1 239 ? 22.578 24.312 11.141 1 95.62 239 THR A O 1
ATOM 1868 N N . ILE A 1 240 ? 21.328 25.766 12.219 1 96.5 240 ILE A N 1
ATOM 1869 C CA . ILE A 1 240 ? 20.125 24.953 12.039 1 96.5 240 ILE A CA 1
ATOM 1870 C C . ILE A 1 240 ? 19.094 25.734 11.203 1 96.5 240 ILE A C 1
ATOM 1872 O O . ILE A 1 240 ? 18.797 26.891 11.508 1 96.5 240 ILE A O 1
ATOM 1876 N N . VAL A 1 241 ? 18.641 25.125 10.133 1 96.69 241 VAL A N 1
ATOM 1877 C CA . VAL A 1 241 ? 17.625 25.703 9.266 1 96.69 241 VAL A CA 1
ATOM 1878 C C . VAL A 1 241 ? 16.406 24.781 9.211 1 96.69 241 VAL A C 1
ATOM 1880 O O . VAL A 1 241 ? 16.531 23.594 8.914 1 96.69 241 VAL A O 1
ATOM 1883 N N . ALA A 1 242 ? 15.242 25.297 9.516 1 95.81 242 ALA A N 1
ATOM 1884 C CA . ALA A 1 242 ? 14.031 24.484 9.539 1 95.81 242 ALA A CA 1
ATOM 1885 C C . ALA A 1 242 ? 12.906 25.141 8.75 1 95.81 242 ALA A C 1
ATOM 1887 O O . ALA A 1 242 ? 12.742 26.359 8.805 1 95.81 242 ALA A O 1
ATOM 1888 N N . THR A 1 243 ? 12.25 24.344 7.938 1 93.5 243 THR A N 1
ATOM 1889 C CA . THR A 1 243 ? 11.047 24.844 7.285 1 93.5 243 THR A CA 1
ATOM 1890 C C . THR A 1 243 ? 9.812 24.562 8.141 1 93.5 243 THR A C 1
ATOM 1892 O O . THR A 1 243 ? 9.695 23.5 8.742 1 93.5 243 THR A O 1
ATOM 1895 N N . VAL A 1 244 ? 8.977 25.578 8.312 1 88.75 244 VAL A N 1
ATOM 1896 C CA . VAL A 1 244 ? 7.738 25.438 9.07 1 88.75 244 VAL A CA 1
ATOM 1897 C C . VAL A 1 244 ? 6.574 25.984 8.25 1 88.75 244 VAL A C 1
ATOM 1899 O O . VAL A 1 244 ? 6.684 27.062 7.648 1 88.75 244 VAL A O 1
ATOM 1902 N N . HIS A 1 245 ? 5.594 25.312 8.203 1 78.69 245 HIS A N 1
ATOM 1903 C CA . HIS A 1 245 ? 4.438 25.766 7.441 1 78.69 245 HIS A CA 1
ATOM 1904 C C . HIS A 1 245 ? 3.68 26.859 8.195 1 78.69 245 HIS A C 1
ATOM 1906 O O . HIS A 1 245 ? 3.387 27.922 7.633 1 78.69 245 HIS A O 1
ATOM 1912 N N . GLN A 1 246 ? 3.318 26.578 9.414 1 79.88 246 GLN A N 1
ATOM 1913 C CA . GLN A 1 246 ? 2.572 27.516 10.234 1 79.88 246 GLN A CA 1
ATOM 1914 C C . GLN A 1 246 ? 3.053 27.484 11.68 1 79.88 246 GLN A C 1
ATOM 1916 O O . GLN A 1 246 ? 2.439 26.828 12.531 1 79.88 246 GLN A O 1
ATOM 1921 N N . PRO A 1 247 ? 3.984 28.344 11.945 1 87.31 247 PRO A N 1
ATOM 1922 C CA . PRO A 1 247 ? 4.504 28.344 13.32 1 87.31 247 PRO A CA 1
ATOM 1923 C C . PRO A 1 247 ? 3.582 29.062 14.297 1 87.31 247 PRO A C 1
ATOM 1925 O O . PRO A 1 247 ? 2.969 30.078 13.945 1 87.31 247 PRO A O 1
ATOM 1928 N N . SER A 1 248 ? 3.484 28.531 15.5 1 86.19 248 SER A N 1
ATOM 1929 C CA . SER A 1 248 ? 2.811 29.25 16.578 1 86.19 248 SER A CA 1
ATOM 1930 C C . SER A 1 248 ? 3.592 30.5 16.984 1 86.19 248 SER A C 1
ATOM 1932 O O . SER A 1 248 ? 4.762 30.656 16.625 1 86.19 248 SER A O 1
ATOM 1934 N N . SER A 1 249 ? 2.936 31.391 17.688 1 87.12 249 SER A N 1
ATOM 1935 C CA . SER A 1 249 ? 3.584 32.625 18.125 1 87.12 249 SER A CA 1
ATOM 1936 C C . SER A 1 249 ? 4.797 32.312 19 1 87.12 249 SER A C 1
ATOM 1938 O O . SER A 1 249 ? 5.84 32.969 18.875 1 87.12 249 SER A O 1
ATOM 1940 N N . GLU A 1 250 ? 4.613 31.297 19.812 1 86.19 250 GLU A N 1
ATOM 1941 C CA . GLU A 1 250 ? 5.715 30.938 20.688 1 86.19 250 GLU A CA 1
ATOM 1942 C C . GLU A 1 250 ? 6.871 30.328 19.906 1 86.19 250 GLU A C 1
ATOM 1944 O O . GLU A 1 250 ? 8.039 30.609 20.203 1 86.19 250 GLU A O 1
ATOM 1949 N N . LEU A 1 251 ? 6.523 29.547 19.016 1 89.88 251 LEU A N 1
ATOM 1950 C CA . LEU A 1 251 ? 7.547 28.906 18.188 1 89.88 251 LEU A CA 1
ATOM 1951 C C . LEU A 1 251 ? 8.305 29.938 17.359 1 89.88 251 LEU A C 1
ATOM 1953 O O . LEU A 1 251 ? 9.523 29.844 17.219 1 89.88 251 LEU A O 1
ATOM 1957 N N . PHE A 1 252 ? 7.59 30.859 16.828 1 91.06 252 PHE A N 1
ATOM 1958 C CA . PHE A 1 252 ? 8.211 31.938 16.047 1 91.06 252 PHE A CA 1
ATOM 1959 C C . PHE A 1 252 ? 9.195 32.719 16.906 1 91.06 252 PHE A C 1
ATOM 1961 O O . PHE A 1 252 ? 10.25 33.125 16.438 1 91.06 252 PHE A O 1
ATOM 1968 N N . GLY A 1 253 ? 8.883 32.875 18.141 1 88.69 253 GLY A N 1
ATOM 1969 C CA . GLY A 1 253 ? 9.703 33.656 19.047 1 88.69 253 GLY A CA 1
ATOM 1970 C C . GLY A 1 253 ? 11.008 33 19.406 1 88.69 253 GLY A C 1
ATOM 1971 O O . GLY A 1 253 ? 11.969 33.656 19.797 1 88.69 253 GLY A O 1
ATOM 1972 N N . ILE A 1 254 ? 11.047 31.719 19.188 1 91.62 254 ILE A N 1
ATOM 1973 C CA . ILE A 1 254 ? 12.242 31 19.594 1 91.62 254 ILE A CA 1
ATOM 1974 C C . ILE A 1 254 ? 13.273 31.031 18.469 1 91.62 254 ILE A C 1
ATOM 1976 O O . ILE A 1 254 ? 14.469 30.844 18.703 1 91.62 254 ILE A O 1
ATOM 1980 N N . PHE A 1 255 ? 12.891 31.281 17.312 1 95.38 255 PHE A N 1
ATOM 1981 C CA . PHE A 1 255 ? 13.812 31.344 16.188 1 95.38 255 PHE A CA 1
ATOM 1982 C C . PHE A 1 255 ? 14.555 32.656 16.156 1 95.38 255 PHE A C 1
ATOM 1984 O O . PHE A 1 255 ? 14 33.688 16.531 1 95.38 255 PHE A O 1
ATOM 1991 N N . ASP A 1 256 ? 15.766 32.656 15.734 1 95.5 256 ASP A N 1
ATOM 1992 C CA . ASP A 1 256 ? 16.609 33.844 15.664 1 95.5 256 ASP A CA 1
ATOM 1993 C C . ASP A 1 256 ? 16.391 34.594 14.352 1 95.5 256 ASP A C 1
ATOM 1995 O O . ASP A 1 256 ? 16.375 35.812 14.336 1 95.5 256 ASP A O 1
ATOM 1999 N N . ASN A 1 257 ? 16.344 33.844 13.336 1 95.44 257 ASN A N 1
ATOM 2000 C CA . ASN A 1 257 ? 16.203 34.406 11.992 1 95.44 257 ASN A CA 1
ATOM 2001 C C . ASN A 1 257 ? 15.031 33.781 11.25 1 95.44 257 ASN A C 1
ATOM 2003 O O . ASN A 1 257 ? 14.586 32.688 11.586 1 95.44 257 ASN A O 1
ATOM 2007 N N . VAL A 1 258 ? 14.539 34.562 10.25 1 95.75 258 VAL A N 1
ATOM 2008 C CA . VAL A 1 258 ? 13.43 34.062 9.445 1 95.75 258 VAL A CA 1
ATOM 2009 C C . VAL A 1 258 ? 13.664 34.406 7.973 1 95.75 258 VAL A C 1
ATOM 2011 O O . VAL A 1 258 ? 14.203 35.469 7.652 1 95.75 258 VAL A O 1
ATOM 2014 N N . ILE A 1 259 ? 13.414 33.438 7.176 1 95.19 259 ILE A N 1
ATOM 2015 C CA . ILE A 1 259 ? 13.469 33.594 5.723 1 95.19 259 ILE A CA 1
ATOM 2016 C C . ILE A 1 259 ? 12.062 33.438 5.141 1 95.19 259 ILE A C 1
ATOM 2018 O O . ILE A 1 259 ? 11.391 32.438 5.379 1 95.19 259 ILE A O 1
ATOM 2022 N N . LEU A 1 260 ? 11.609 34.438 4.453 1 94.19 260 LEU A N 1
ATOM 2023 C CA . LEU A 1 260 ? 10.312 34.375 3.793 1 94.19 260 LEU A CA 1
ATOM 2024 C C . LEU A 1 260 ? 10.477 34.125 2.295 1 94.19 260 LEU A C 1
ATOM 2026 O O . LEU A 1 260 ? 11.039 34.969 1.586 1 94.19 260 LEU A O 1
ATOM 2030 N N . LEU A 1 261 ? 10.047 33 1.919 1 92.44 261 LEU A N 1
ATOM 2031 C CA . LEU A 1 261 ? 10.094 32.594 0.514 1 92.44 261 LEU A CA 1
ATOM 2032 C C . LEU A 1 261 ? 8.695 32.625 -0.099 1 92.44 261 LEU A C 1
ATOM 2034 O O . LEU A 1 261 ? 7.742 32.125 0.521 1 92.44 261 LEU A O 1
ATOM 2038 N N . ALA A 1 262 ? 8.609 33.25 -1.231 1 89.56 262 ALA A N 1
ATOM 2039 C CA . ALA A 1 262 ? 7.324 33.281 -1.935 1 89.56 262 ALA A CA 1
ATOM 2040 C C . ALA A 1 262 ? 7.52 33.094 -3.438 1 89.56 262 ALA A C 1
ATOM 2042 O O . ALA A 1 262 ? 8.242 33.875 -4.07 1 89.56 262 ALA A O 1
ATOM 2043 N N . LYS A 1 263 ? 6.898 32.156 -4.023 1 87.31 263 LYS A N 1
ATOM 2044 C CA . LYS A 1 263 ? 6.926 31.859 -5.449 1 87.31 263 LYS A CA 1
ATOM 2045 C C . LYS A 1 263 ? 8.359 31.797 -5.973 1 87.31 263 LYS A C 1
ATOM 2047 O O . LYS A 1 263 ? 8.672 32.406 -7.004 1 87.31 263 LYS A O 1
ATOM 2052 N N . GLY A 1 264 ? 9.203 31.297 -5.164 1 89.88 264 GLY A N 1
ATOM 2053 C CA . GLY A 1 264 ? 10.578 31.078 -5.582 1 89.88 264 GLY A CA 1
ATOM 2054 C C . GLY A 1 264 ? 11.461 32.281 -5.395 1 89.88 264 GLY A C 1
ATOM 2055 O O . GLY A 1 264 ? 12.625 32.281 -5.809 1 89.88 264 GLY A O 1
ATOM 2056 N N . LYS A 1 265 ? 10.969 33.312 -4.859 1 91.06 265 LYS A N 1
ATOM 2057 C CA . LYS A 1 265 ? 11.742 34.531 -4.633 1 91.06 265 LYS A CA 1
ATOM 2058 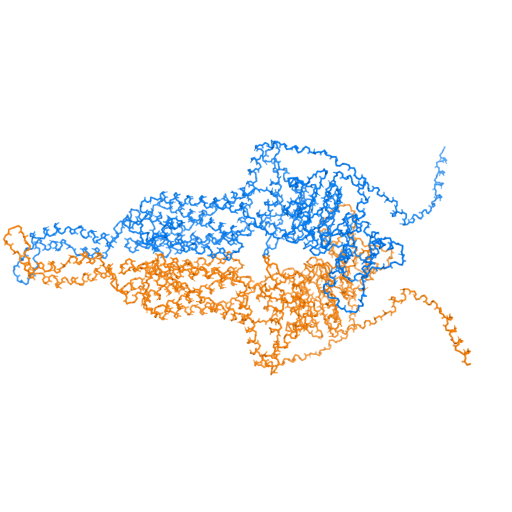C C . LYS A 1 265 ? 11.883 34.812 -3.143 1 91.06 265 LYS A C 1
ATOM 2060 O O . LYS A 1 265 ? 11.062 34.375 -2.336 1 91.06 265 LYS A O 1
ATOM 2065 N N . LEU A 1 266 ? 12.891 35.531 -2.84 1 92.81 266 LEU A N 1
ATOM 2066 C CA . LEU A 1 266 ? 13.164 35.875 -1.451 1 92.81 266 LEU A CA 1
ATOM 2067 C C . LEU A 1 266 ? 12.57 37.25 -1.115 1 92.81 266 LEU A C 1
ATOM 2069 O O . LEU A 1 266 ? 12.875 38.25 -1.776 1 92.81 266 LEU A O 1
ATOM 2073 N N . VAL A 1 267 ? 11.75 37.312 -0.098 1 90.44 267 VAL A N 1
ATOM 2074 C CA . VAL A 1 267 ? 11.062 38.531 0.279 1 90.44 267 VAL A CA 1
ATOM 2075 C C . VAL A 1 267 ? 11.727 39.156 1.515 1 90.44 267 VAL A C 1
ATOM 2077 O O . VAL A 1 267 ? 11.75 40.375 1.68 1 90.44 267 VAL A O 1
ATOM 2080 N N . TYR A 1 268 ? 12.164 38.281 2.359 1 91.56 268 TYR A N 1
ATOM 2081 C CA . TYR A 1 268 ? 12.812 38.75 3.582 1 91.56 268 TYR A CA 1
ATOM 2082 C C . TYR A 1 268 ? 13.828 37.719 4.078 1 91.56 268 TYR A C 1
ATOM 2084 O O . TYR A 1 268 ? 13.602 36.5 3.971 1 91.56 268 TYR A O 1
ATOM 2092 N N . CYS A 1 269 ? 14.914 38.125 4.508 1 92.94 269 CYS A N 1
ATOM 2093 C CA . CYS A 1 269 ? 15.938 37.312 5.188 1 92.94 269 CYS A CA 1
ATOM 2094 C C . CYS A 1 269 ? 16.625 38.156 6.273 1 92.94 269 CYS A C 1
ATOM 2096 O O . CYS A 1 269 ? 17.312 39.125 5.977 1 92.94 269 CYS A O 1
ATOM 2098 N N . GLY A 1 270 ? 16.359 37.781 7.535 1 91 270 GLY A N 1
ATOM 2099 C CA . GLY A 1 270 ? 16.938 38.562 8.625 1 91 270 GLY A CA 1
ATOM 2100 C C . GLY A 1 270 ? 16.453 38.125 9.992 1 91 270 GLY A C 1
ATOM 2101 O O . GLY A 1 270 ? 15.82 37.062 10.125 1 91 270 GLY A O 1
ATOM 2102 N N . PRO A 1 271 ? 16.812 38.812 11.016 1 93.38 271 PRO A N 1
ATOM 2103 C CA . PRO A 1 271 ? 16.406 38.469 12.375 1 93.38 271 PRO A CA 1
ATOM 2104 C C . PRO A 1 271 ? 14.914 38.625 12.617 1 93.38 271 PRO A C 1
ATOM 2106 O O . PRO A 1 271 ? 14.289 39.531 12.07 1 93.38 271 PRO A O 1
ATOM 2109 N N . VAL A 1 272 ? 14.406 37.781 13.422 1 93.94 272 VAL A N 1
ATOM 2110 C CA . VAL A 1 272 ? 12.984 37.781 13.773 1 93.94 272 VAL A CA 1
ATOM 2111 C C . VAL A 1 272 ? 12.633 39.094 14.484 1 93.94 272 VAL A C 1
ATOM 2113 O O . VAL A 1 272 ? 11.539 39.625 14.297 1 93.94 272 VAL A O 1
ATOM 2116 N N . SER A 1 273 ? 13.531 39.656 15.25 1 89.44 273 SER A N 1
ATOM 2117 C CA . SER A 1 273 ? 13.305 40.875 16.031 1 89.44 273 SER A CA 1
ATOM 2118 C C . SER A 1 273 ? 13.094 42.094 15.133 1 89.44 273 SER A C 1
ATOM 2120 O O . SER A 1 273 ? 12.469 43.062 15.539 1 89.44 273 SER A O 1
ATOM 2122 N N . GLN A 1 274 ? 13.562 42 13.898 1 90.31 274 GLN A N 1
ATOM 2123 C CA . GLN A 1 274 ? 13.5 43.156 13 1 90.31 274 GLN A CA 1
ATOM 2124 C C . GLN A 1 274 ? 12.32 43.031 12.039 1 90.31 274 GLN A C 1
ATOM 2126 O O . GLN A 1 274 ? 12.086 43.938 11.227 1 90.31 274 GLN A O 1
ATOM 2131 N N . VAL A 1 275 ? 11.586 42.031 12.188 1 91.38 275 VAL A N 1
ATOM 2132 C CA . VAL A 1 275 ? 10.492 41.781 11.258 1 91.38 275 VAL A CA 1
ATOM 2133 C C . VAL A 1 275 ? 9.445 42.875 11.406 1 91.38 275 VAL A C 1
ATOM 2135 O O . VAL A 1 275 ? 8.953 43.406 10.414 1 91.38 275 VAL A O 1
ATOM 2138 N N . LYS A 1 276 ? 9.055 43.188 12.664 1 87.81 276 LYS A N 1
ATOM 2139 C CA . LYS A 1 276 ? 8.031 44.219 12.922 1 87.81 276 LYS A CA 1
ATOM 2140 C C . LYS A 1 276 ? 8.445 45.562 12.367 1 87.81 276 LYS A C 1
ATOM 2142 O O . LYS A 1 276 ? 7.645 46.25 11.711 1 87.81 276 LYS A O 1
ATOM 2147 N N . SER A 1 277 ? 9.703 45.969 12.625 1 87.38 277 SER A N 1
ATOM 2148 C CA . SER A 1 277 ? 10.211 47.25 12.141 1 87.38 277 SER A CA 1
ATOM 2149 C C . SER A 1 277 ? 10.328 47.25 10.625 1 87.38 277 SER A C 1
ATOM 2151 O O . SER A 1 277 ? 10.07 48.281 9.984 1 87.38 277 SER A O 1
ATOM 2153 N N . TYR A 1 278 ? 10.773 46.219 10.07 1 87.25 278 TYR A N 1
ATOM 2154 C CA . TYR A 1 278 ? 10.906 46.094 8.625 1 87.25 278 TYR A CA 1
ATOM 2155 C C . TYR A 1 278 ? 9.555 46.219 7.938 1 87.25 278 TYR A C 1
ATOM 2157 O O . TYR A 1 278 ? 9.422 46.969 6.949 1 87.25 278 TYR A O 1
ATOM 2165 N N . LEU A 1 279 ? 8.57 45.531 8.422 1 87.31 279 LEU A N 1
ATOM 2166 C CA . LEU A 1 279 ? 7.238 45.562 7.824 1 87.31 279 LEU A CA 1
ATOM 2167 C C . LEU A 1 279 ? 6.602 46.938 7.965 1 87.31 279 LEU A C 1
ATOM 2169 O O . LEU A 1 279 ? 5.859 47.375 7.082 1 87.31 279 LEU A O 1
ATOM 2173 N N . LYS A 1 280 ? 6.867 47.531 9.094 1 83.94 280 LYS A N 1
ATOM 2174 C CA . LYS A 1 280 ? 6.383 48.906 9.273 1 83.94 280 LYS A CA 1
ATOM 2175 C C . LYS A 1 280 ? 7 49.844 8.242 1 83.94 280 LYS A C 1
ATOM 2177 O O . LYS A 1 280 ? 6.32 50.719 7.711 1 83.94 280 LYS A O 1
ATOM 2182 N N . LYS A 1 281 ? 8.281 49.625 7.879 1 81.06 281 LYS A N 1
ATOM 2183 C CA . LYS A 1 281 ? 9.008 50.469 6.926 1 81.06 281 LYS A CA 1
ATOM 2184 C C . LYS A 1 281 ? 8.461 50.281 5.512 1 81.06 281 LYS A C 1
ATOM 2186 O O . LYS A 1 281 ? 8.5 51.219 4.711 1 81.06 281 LYS A O 1
ATOM 2191 N N . ILE A 1 282 ? 7.977 49.156 5.234 1 80.75 282 ILE A N 1
ATOM 2192 C CA . ILE A 1 282 ? 7.465 48.906 3.891 1 80.75 282 ILE A CA 1
ATOM 2193 C C . ILE A 1 282 ? 5.957 49.125 3.863 1 80.75 282 ILE A C 1
ATOM 2195 O O . ILE A 1 282 ? 5.277 48.75 2.91 1 80.75 282 ILE A O 1
ATOM 2199 N N . ASP A 1 283 ? 5.289 49.625 4.941 1 79.69 283 ASP A N 1
ATOM 2200 C CA . ASP A 1 283 ? 3.906 50.094 5.027 1 79.69 283 ASP A CA 1
ATOM 2201 C C . ASP A 1 283 ? 2.947 48.938 5.234 1 79.69 283 ASP A C 1
ATOM 2203 O O . ASP A 1 283 ? 1.841 48.938 4.688 1 79.69 283 ASP A O 1
ATOM 2207 N N . TYR A 1 284 ? 3.439 47.906 5.863 1 85.19 284 TYR A N 1
ATOM 2208 C CA . TYR A 1 284 ? 2.588 46.812 6.262 1 85.19 284 TYR A CA 1
ATOM 2209 C C . TYR A 1 284 ? 2.707 46.531 7.758 1 85.19 284 TYR A C 1
ATOM 2211 O O . TYR A 1 284 ? 3.184 45.469 8.164 1 85.19 284 TYR A O 1
ATOM 2219 N N . PRO A 1 285 ? 2.127 47.438 8.5 1 85.5 285 PRO A N 1
ATOM 2220 C CA . PRO A 1 285 ? 2.23 47.188 9.945 1 85.5 285 PRO A CA 1
ATOM 2221 C C . PRO A 1 285 ? 1.413 46 10.414 1 85.5 285 PRO A C 1
ATOM 2223 O O . PRO A 1 285 ? 0.316 45.75 9.906 1 85.5 285 PRO A O 1
ATOM 2226 N N . ILE A 1 286 ? 1.941 45.281 11.344 1 86.75 286 ILE A N 1
ATOM 2227 C CA . ILE A 1 286 ? 1.292 44.094 11.875 1 86.75 286 ILE A CA 1
ATOM 2228 C C . ILE A 1 286 ? 0.114 44.5 12.758 1 86.75 286 ILE A C 1
ATOM 2230 O O . ILE A 1 286 ? 0.262 45.312 13.664 1 86.75 286 ILE A O 1
ATOM 2234 N N . PRO A 1 287 ? -1.023 43.938 12.547 1 82.19 287 PRO A N 1
ATOM 2235 C CA . PRO A 1 287 ? -2.178 44.219 13.406 1 82.19 287 PRO A CA 1
ATOM 2236 C C . PRO A 1 287 ? -1.997 43.719 14.828 1 82.19 287 PRO A C 1
ATOM 2238 O O . PRO A 1 287 ? -1.147 42.844 15.078 1 82.19 287 PRO A O 1
ATOM 2241 N N . GLU A 1 288 ? -2.791 44.188 15.727 1 78.44 288 GLU A N 1
ATOM 2242 C CA . GLU A 1 288 ? -2.721 43.781 17.125 1 78.44 288 GLU A CA 1
ATOM 2243 C C . GLU A 1 288 ? -3.146 42.312 17.281 1 78.44 288 GLU A C 1
ATOM 2245 O O . GLU A 1 288 ? -4.012 41.844 16.547 1 78.44 288 GLU A O 1
ATOM 2250 N N . ASP A 1 289 ? -2.527 41.594 18.156 1 79 289 ASP A N 1
ATOM 2251 C CA . ASP A 1 289 ? -2.875 40.219 18.531 1 79 289 ASP A CA 1
ATOM 2252 C C . ASP A 1 289 ? -2.672 39.281 17.344 1 79 289 ASP A C 1
ATOM 2254 O O . ASP A 1 289 ? -3.502 38.406 17.109 1 79 289 ASP A O 1
ATOM 2258 N N . THR A 1 290 ? -1.724 39.719 16.531 1 85.31 290 THR A N 1
ATOM 2259 C CA . THR A 1 290 ? -1.43 38.875 15.367 1 85.31 290 THR A CA 1
ATOM 2260 C C . THR A 1 290 ? -0.018 38.312 15.461 1 85.31 290 THR A C 1
ATOM 2262 O O . THR A 1 290 ? 0.918 39 15.844 1 85.31 290 THR A O 1
ATOM 2265 N N . ASN A 1 291 ? 0.027 37.062 15.18 1 86.88 291 ASN A N 1
ATOM 2266 C CA . ASN A 1 291 ? 1.331 36.438 15.055 1 86.88 291 ASN A CA 1
ATOM 2267 C C . ASN A 1 291 ? 2.105 36.969 13.852 1 86.88 291 ASN A C 1
ATOM 2269 O O . ASN A 1 291 ? 1.617 36.906 12.719 1 86.88 291 ASN A O 1
ATOM 2273 N N . PRO A 1 292 ? 3.232 37.531 14.086 1 88.06 292 PRO A N 1
ATOM 2274 C CA . PRO A 1 292 ? 4.012 38.094 12.977 1 88.06 292 PRO A CA 1
ATOM 2275 C C . PRO A 1 292 ? 4.242 37.094 11.859 1 88.06 292 PRO A C 1
ATOM 2277 O O . PRO A 1 292 ? 4.27 37.438 10.68 1 88.06 292 PRO A O 1
ATOM 2280 N N . ALA A 1 293 ? 4.441 35.875 12.219 1 89.25 293 ALA A N 1
ATOM 2281 C CA . ALA A 1 293 ? 4.645 34.844 11.211 1 89.25 293 ALA A CA 1
ATOM 2282 C C . ALA A 1 293 ? 3.414 34.719 10.312 1 89.25 293 ALA A C 1
ATOM 2284 O O . ALA A 1 293 ? 3.539 34.562 9.102 1 89.25 293 ALA A O 1
ATOM 2285 N N . ASP A 1 294 ? 2.301 34.75 10.953 1 87.44 294 ASP A N 1
ATOM 2286 C CA . ASP A 1 294 ? 1.058 34.688 10.188 1 87.44 294 ASP A CA 1
ATOM 2287 C C . ASP A 1 294 ? 0.941 35.844 9.211 1 87.44 294 ASP A C 1
ATOM 2289 O O . ASP A 1 294 ? 0.483 35.688 8.078 1 87.44 294 ASP A O 1
ATOM 2293 N N . PHE A 1 295 ? 1.317 36.906 9.719 1 87.56 295 PHE A N 1
ATOM 2294 C CA . PHE A 1 295 ? 1.208 38.094 8.891 1 87.56 295 PHE A CA 1
ATOM 2295 C C . PHE A 1 295 ? 2.186 38.062 7.727 1 87.56 295 PHE A C 1
ATOM 2297 O O . PHE A 1 295 ? 1.857 38.469 6.613 1 87.56 295 PHE A O 1
ATOM 2304 N N . LEU A 1 296 ? 3.371 37.625 7.945 1 89.06 296 LEU A N 1
ATOM 2305 C CA . LEU A 1 296 ? 4.367 37.438 6.895 1 89.06 296 LEU A CA 1
ATOM 2306 C C . LEU A 1 296 ? 3.838 36.531 5.785 1 89.06 296 LEU A C 1
ATOM 2308 O O . LEU A 1 296 ? 4 36.844 4.602 1 89.06 296 LEU A O 1
ATOM 2312 N N . ILE A 1 297 ? 3.25 35.531 6.141 1 87.25 297 ILE A N 1
ATOM 2313 C CA . ILE A 1 297 ? 2.711 34.562 5.172 1 87.25 297 ILE A CA 1
ATOM 2314 C C . ILE A 1 297 ? 1.54 35.219 4.426 1 87.25 297 ILE A C 1
ATOM 2316 O O . ILE A 1 297 ? 1.386 35.031 3.217 1 87.25 297 ILE A O 1
ATOM 2320 N N . SER A 1 298 ? 0.76 35.969 5.156 1 84.5 298 SER A N 1
ATOM 2321 C CA . SER A 1 298 ? -0.412 36.594 4.562 1 84.5 298 SER A CA 1
ATOM 2322 C C . SER A 1 298 ? -0.009 37.625 3.518 1 84.5 298 SER A C 1
ATOM 2324 O O . SER A 1 298 ? -0.711 37.812 2.523 1 84.5 298 SER A O 1
ATOM 2326 N N . ILE A 1 299 ? 1.067 38.281 3.758 1 85.44 299 ILE A N 1
ATOM 2327 C CA . ILE A 1 299 ? 1.526 39.312 2.855 1 85.44 299 ILE A CA 1
ATOM 2328 C C . ILE A 1 299 ? 1.854 38.719 1.489 1 85.44 299 ILE A C 1
ATOM 2330 O O . ILE A 1 299 ? 1.627 39.375 0.456 1 85.44 299 ILE A O 1
ATOM 2334 N N . VAL A 1 300 ? 2.307 37.531 1.479 1 86.06 300 VAL A N 1
ATOM 2335 C CA . VAL A 1 300 ? 2.76 36.938 0.225 1 86.06 300 VAL A CA 1
ATOM 2336 C C . VAL A 1 300 ? 1.657 36.062 -0.359 1 86.06 300 VAL A C 1
ATOM 2338 O O . VAL A 1 300 ? 1.727 35.656 -1.522 1 86.06 300 VAL A O 1
ATOM 2341 N N . SER A 1 301 ? 0.63 35.812 0.394 1 81.12 301 SER A N 1
ATOM 2342 C CA . SER A 1 301 ? -0.369 34.844 -0.079 1 81.12 301 SER A CA 1
ATOM 2343 C C . SER A 1 301 ? -1.726 35.531 -0.27 1 81.12 301 SER A C 1
ATOM 2345 O O . SER A 1 301 ? -2.551 35.062 -1.056 1 81.12 301 SER A O 1
ATOM 2347 N N . ASP A 1 302 ? -2.016 36.594 0.497 1 75.56 302 ASP A N 1
ATOM 2348 C CA . ASP A 1 302 ? -3.33 37.219 0.479 1 75.56 302 ASP A CA 1
ATOM 2349 C C . ASP A 1 302 ? -3.381 38.344 -0.554 1 75.56 302 ASP A C 1
ATOM 2351 O O . ASP A 1 302 ? -2.73 39.375 -0.386 1 75.56 302 ASP A O 1
ATOM 2355 N N . PRO A 1 303 ? -4.176 38.156 -1.549 1 72.81 303 PRO A N 1
ATOM 2356 C CA . PRO A 1 303 ? -4.258 39.219 -2.562 1 72.81 303 PRO A CA 1
ATOM 2357 C C . PRO A 1 303 ? -4.996 40.469 -2.064 1 72.81 303 PRO A C 1
ATOM 2359 O O . PRO A 1 303 ? -4.844 41.531 -2.633 1 72.81 303 PRO A O 1
ATOM 2362 N N . TYR A 1 304 ? -5.754 40.375 -0.969 1 67.69 304 TYR A N 1
ATOM 2363 C CA . TYR A 1 304 ? -6.625 41.469 -0.544 1 67.69 304 TYR A CA 1
ATOM 2364 C C . TYR A 1 304 ? -5.969 42.281 0.559 1 67.69 304 TYR A C 1
ATOM 2366 O O . TYR A 1 304 ? -6.539 43.281 1.026 1 67.69 304 TYR A O 1
ATOM 2374 N N . LEU A 1 305 ? -4.852 41.875 0.952 1 70.5 305 LEU A N 1
ATOM 2375 C CA . LEU A 1 305 ? -4.168 42.625 1.986 1 70.5 305 LEU A CA 1
ATOM 2376 C C . LEU A 1 305 ? -3.803 44.031 1.477 1 70.5 305 LEU A C 1
ATOM 2378 O O . LEU A 1 305 ? -3.238 44.156 0.389 1 70.5 305 LEU A O 1
ATOM 2382 N N . ARG A 1 306 ? -4.535 45.219 2.078 1 55.62 306 ARG A N 1
ATOM 2383 C CA . ARG A 1 306 ? -4.328 46.594 1.63 1 55.62 306 ARG A CA 1
ATOM 2384 C C . ARG A 1 306 ? -3.197 47.281 2.406 1 55.62 306 ARG A C 1
ATOM 2386 O O . ARG A 1 306 ? -3.043 47.031 3.607 1 55.62 306 ARG A O 1
ATOM 2393 N N . GLN A 1 307 ? -2.156 47.75 1.709 1 54.97 307 GLN A N 1
ATOM 2394 C CA . GLN A 1 307 ? -1.107 48.562 2.291 1 54.97 307 GLN A CA 1
ATOM 2395 C C . GLN A 1 307 ? -1.701 49.75 3.047 1 54.97 307 GLN A C 1
ATOM 2397 O O . GLN A 1 307 ? -2.66 50.375 2.584 1 54.97 307 GLN A O 1
ATOM 2402 N N . GLU A 1 308 ? -1.721 49.719 4.438 1 47.91 308 GLU A N 1
ATOM 2403 C CA . GLU A 1 308 ? -2.158 50.938 5.141 1 47.91 308 GLU A CA 1
ATOM 2404 C C . GLU A 1 308 ? -1.352 52.156 4.703 1 47.91 308 GLU A C 1
ATOM 2406 O O . GLU A 1 308 ? -0.124 52.156 4.816 1 47.91 308 GLU A O 1
ATOM 2411 N N . LYS A 1 309 ? -1.688 52.875 3.615 1 41.16 309 LYS A N 1
ATOM 2412 C CA . LYS A 1 309 ? -1.068 54.156 3.252 1 41.16 309 LYS A CA 1
ATOM 2413 C C . LYS A 1 309 ? -0.777 55 4.488 1 41.16 309 LYS A C 1
ATOM 2415 O O . LYS A 1 309 ? -1.698 55.406 5.191 1 41.16 309 LYS A O 1
ATOM 2420 N N . SER A 1 310 ? 0.126 54.75 5.285 1 33.94 310 SER A N 1
ATOM 2421 C CA . SER A 1 310 ? 0.553 56 5.918 1 33.94 310 SER A CA 1
ATOM 2422 C C . SER A 1 310 ? 0.648 57.125 4.898 1 33.94 310 SER A C 1
ATOM 2424 O O . SER A 1 310 ? 1.011 56.906 3.744 1 33.94 310 SER A O 1
ATOM 2426 N N . MET A 1 311 ? -0.049 58.25 5.051 1 29.2 311 MET A N 1
ATOM 2427 C CA . MET A 1 311 ? -0.017 59.594 4.5 1 29.2 311 MET A CA 1
ATOM 2428 C C . MET A 1 311 ? 1.417 60.062 4.238 1 29.2 311 MET A C 1
ATOM 2430 O O . MET A 1 311 ? 1.66 61.219 3.916 1 29.2 311 MET A O 1
ATOM 2434 N N . THR A 1 312 ? 2.52 59.562 4.812 1 30.47 312 THR A N 1
ATOM 2435 C CA . THR A 1 312 ? 3.738 60.281 4.492 1 30.47 312 THR A CA 1
ATOM 2436 C C . THR A 1 312 ? 4.16 60.031 3.051 1 30.47 312 THR A C 1
ATOM 2438 O O . THR A 1 312 ? 4.355 58.875 2.652 1 30.47 312 THR A O 1
ATOM 2441 N N . SER A 1 313 ? 3.9 60.844 2.041 1 30.77 313 SER A N 1
ATOM 2442 C CA . SER A 1 313 ? 4.152 61.281 0.668 1 30.77 313 SER A CA 1
ATOM 2443 C C . SER A 1 313 ? 5.57 60.906 0.231 1 30.77 313 SER A C 1
ATOM 2445 O O . SER A 1 313 ? 5.914 61.062 -0.944 1 30.77 313 SER A O 1
ATOM 2447 N N . SER A 1 314 ? 6.637 60.906 1.129 1 29.88 314 SER A N 1
ATOM 2448 C CA . SER A 1 314 ? 7.98 61.188 0.625 1 29.88 314 SER A CA 1
ATOM 2449 C C . SER A 1 314 ? 8.57 59.938 -0.047 1 29.88 314 SER A C 1
ATOM 2451 O O . SER A 1 314 ? 9.305 60.062 -1.035 1 29.88 314 SER A O 1
ATOM 2453 N N . VAL A 1 315 ? 8.555 58.75 0.523 1 31.41 315 VAL A N 1
ATOM 2454 C CA . VAL A 1 315 ? 9.438 57.75 -0.037 1 31.41 315 VAL A CA 1
ATOM 2455 C C . VAL A 1 315 ? 8.781 57.094 -1.253 1 31.41 315 VAL A C 1
ATOM 2457 O O . VAL A 1 315 ? 9.445 56.406 -2.027 1 31.41 315 VAL A O 1
ATOM 2460 N N . SER A 1 316 ? 7.5 57.062 -1.423 1 32.16 316 SER A N 1
ATOM 2461 C CA . SER A 1 316 ? 6.871 56.562 -2.637 1 32.16 316 SER A CA 1
ATOM 2462 C C . SER A 1 316 ? 7.309 57.344 -3.861 1 32.16 316 SER A C 1
ATOM 2464 O O . SER A 1 316 ? 7.07 56.938 -4.996 1 32.16 316 SER A O 1
ATOM 2466 N N . GLU A 1 317 ? 7.582 58.594 -3.688 1 31.86 317 GLU A N 1
ATOM 2467 C CA . GLU A 1 317 ? 7.98 59.469 -4.801 1 31.86 317 GLU A CA 1
ATOM 2468 C C . GLU A 1 317 ? 9.328 59.031 -5.375 1 31.86 317 GLU A C 1
ATOM 2470 O O . GLU A 1 317 ? 9.578 59.188 -6.57 1 31.86 317 GLU A O 1
ATOM 2475 N N . ALA A 1 318 ? 10.32 58.688 -4.559 1 30.8 318 ALA A N 1
ATOM 2476 C CA . ALA A 1 318 ? 11.633 58.469 -5.156 1 30.8 318 ALA A CA 1
ATOM 2477 C C . ALA A 1 318 ? 11.68 57.156 -5.934 1 30.8 318 ALA A C 1
ATOM 2479 O O . ALA A 1 318 ? 12.297 57.094 -7 1 30.8 318 ALA A O 1
ATOM 2480 N N . VAL A 1 319 ? 11.188 56.062 -5.359 1 31.73 319 VAL A N 1
ATOM 2481 C CA . VAL A 1 319 ? 11.336 54.812 -6.129 1 31.73 319 VAL A CA 1
ATOM 2482 C C . VAL A 1 319 ? 10.344 54.812 -7.293 1 31.73 319 VAL A C 1
ATOM 2484 O O . VAL A 1 319 ? 10.594 54.219 -8.328 1 31.73 319 VAL A O 1
ATOM 2487 N N . VAL A 1 320 ? 9.156 55.438 -7.18 1 32.53 320 VAL A N 1
ATOM 2488 C CA . VAL A 1 320 ? 8.266 55.562 -8.328 1 32.53 320 VAL A CA 1
ATOM 2489 C C . VAL A 1 320 ? 8.898 56.469 -9.383 1 32.53 320 VAL A C 1
ATOM 2491 O O . VAL A 1 320 ? 8.398 56.594 -10.5 1 32.53 320 VAL A O 1
ATOM 2494 N N . ALA A 1 321 ? 9.648 57.5 -8.945 1 30.81 321 ALA A N 1
ATOM 2495 C CA . ALA A 1 321 ? 10.102 58.406 -10.008 1 30.81 321 ALA A CA 1
ATOM 2496 C C . ALA A 1 321 ? 10.82 57.625 -11.109 1 30.81 321 ALA A C 1
ATOM 2498 O O . ALA A 1 321 ? 10.789 58.031 -12.273 1 30.81 321 ALA A O 1
ATOM 2499 N N . LYS A 1 322 ? 11.867 56.906 -10.789 1 31.59 322 LYS A N 1
ATOM 2500 C CA . LYS A 1 322 ? 12.578 56.5 -12 1 31.59 322 LYS A CA 1
ATOM 2501 C C . LYS A 1 322 ? 11.766 55.469 -12.789 1 31.59 322 LYS A C 1
ATOM 2503 O O . LYS A 1 322 ? 11.938 55.344 -14.008 1 31.59 322 LYS A O 1
ATOM 2508 N N . SER A 1 323 ? 11.344 54.344 -12.289 1 28.98 323 SER A N 1
ATOM 2509 C CA . SER A 1 323 ? 10.695 53.5 -13.273 1 28.98 323 SER A CA 1
ATOM 2510 C C . SER A 1 323 ? 9.25 53.938 -13.523 1 28.98 323 SER A C 1
ATOM 2512 O O . SER A 1 323 ? 8.578 54.406 -12.602 1 28.98 323 SER A O 1
ATOM 2514 N N . GLY A 1 324 ? 8.781 54.562 -14.609 1 27.28 324 GLY A N 1
ATOM 2515 C CA . GLY A 1 324 ? 7.586 55.156 -15.195 1 27.28 324 GLY A CA 1
ATOM 2516 C C . GLY A 1 324 ? 6.301 54.531 -14.688 1 27.28 324 GLY A C 1
ATOM 2517 O O . GLY A 1 324 ? 5.242 55.156 -14.711 1 27.28 324 GLY A O 1
ATOM 2518 N N . SER A 1 325 ? 5.996 53.25 -15.039 1 26.86 325 SER A N 1
ATOM 2519 C CA . SER A 1 325 ? 4.637 52.719 -15.062 1 26.86 325 SER A CA 1
ATOM 2520 C C . SER A 1 325 ? 4.113 52.469 -13.648 1 26.86 325 SER A C 1
ATOM 2522 O O . SER A 1 325 ? 4.719 51.75 -12.883 1 26.86 325 SER A O 1
ATOM 2524 N N . CYS A 1 326 ? 3.688 53.406 -12.914 1 25.91 326 CYS A N 1
ATOM 2525 C CA . CYS A 1 326 ? 2.902 53.281 -11.695 1 25.91 326 CYS A CA 1
ATOM 2526 C C . CYS A 1 326 ? 1.822 52.219 -11.836 1 25.91 326 CYS A C 1
ATOM 2528 O O . CYS A 1 326 ? 0.916 52.344 -12.664 1 25.91 326 CYS A O 1
ATOM 2530 N N . ILE A 1 327 ? 2.111 51 -11.93 1 28.72 327 ILE A N 1
ATOM 2531 C CA . ILE A 1 327 ? 1.014 50.031 -11.93 1 28.72 327 ILE A CA 1
ATOM 2532 C C . ILE A 1 327 ? 0.004 50.406 -10.844 1 28.72 327 ILE A C 1
ATOM 2534 O O . ILE A 1 327 ? 0.329 50.406 -9.656 1 28.72 327 ILE A O 1
ATOM 2538 N N . GLU A 1 328 ? -0.834 51.469 -11.031 1 27.59 328 GLU A N 1
ATOM 2539 C CA . GLU A 1 328 ? -2.092 51.625 -10.312 1 27.59 328 GLU A CA 1
ATOM 2540 C C . GLU A 1 328 ? -2.723 50.281 -9.969 1 27.59 328 GLU A C 1
ATOM 2542 O O . GLU A 1 328 ? -3.152 49.562 -10.859 1 27.59 328 GLU A O 1
ATOM 2547 N N . ILE A 1 329 ? -2.133 49.594 -9.062 1 30.09 329 ILE A N 1
ATOM 2548 C CA . ILE A 1 329 ? -2.938 48.5 -8.539 1 30.09 329 ILE A CA 1
ATOM 2549 C C . ILE A 1 329 ? -4.371 48.969 -8.297 1 30.09 329 ILE A C 1
ATOM 2551 O O . ILE A 1 329 ? -4.621 49.781 -7.398 1 30.09 329 ILE A O 1
ATOM 2555 N N . CYS A 1 330 ? -5.145 49.469 -9.273 1 26.78 330 CYS A N 1
ATOM 2556 C CA . CYS A 1 330 ? -6.578 49.75 -9.242 1 26.78 330 CYS A CA 1
ATOM 2557 C C . CYS A 1 330 ? -7.309 48.719 -8.383 1 26.78 330 CYS A C 1
ATOM 2559 O O . CYS A 1 330 ? -7.324 47.531 -8.703 1 26.78 330 CYS A O 1
ATOM 2561 N N . ILE A 1 331 ? -7.328 48.906 -7.07 1 31.05 331 ILE A N 1
ATOM 2562 C CA . ILE A 1 331 ? -8.289 48.344 -6.121 1 31.05 331 ILE A CA 1
ATOM 2563 C C . ILE A 1 331 ? -9.695 48.438 -6.691 1 31.05 331 ILE A C 1
ATOM 2565 O O . ILE A 1 331 ? -10.344 49.5 -6.566 1 31.05 331 ILE A O 1
ATOM 2569 N N . ASP A 1 332 ? -9.961 48.312 -7.914 1 30.11 332 ASP A N 1
ATOM 2570 C CA . ASP A 1 332 ? -11.375 48.344 -8.258 1 30.11 332 ASP A CA 1
ATOM 2571 C C . ASP A 1 332 ? -12.203 47.5 -7.27 1 30.11 332 ASP A C 1
ATOM 2573 O O . ASP A 1 332 ? -11.742 46.469 -6.777 1 30.11 332 ASP A O 1
ATOM 2577 N N . ASN A 1 333 ? -13.289 48.125 -6.668 1 31.81 333 ASN A N 1
ATOM 2578 C CA . ASN A 1 333 ? -14.312 47.75 -5.695 1 31.81 333 ASN A CA 1
ATOM 2579 C C . ASN A 1 333 ? -14.602 46.25 -5.715 1 31.81 333 ASN A C 1
ATOM 2581 O O . ASN A 1 333 ? -14.383 45.562 -4.723 1 31.81 333 ASN A O 1
ATOM 2585 N N . ASP A 1 334 ? -16 45.969 -6 1 36.38 334 ASP A N 1
ATOM 2586 C CA . ASP A 1 334 ? -17.031 45 -5.656 1 36.38 334 ASP A CA 1
ATOM 2587 C C . ASP A 1 334 ? -16.734 43.625 -6.281 1 36.38 334 ASP A C 1
ATOM 2589 O O . ASP A 1 334 ? -17.453 42.656 -6.035 1 36.38 334 ASP A O 1
ATOM 2593 N N . GLY A 1 335 ? -16.281 43.469 -7.535 1 38.97 335 GLY A N 1
ATOM 2594 C CA . GLY A 1 335 ? -16.469 42.219 -8.25 1 38.97 335 GLY A CA 1
ATOM 2595 C C . GLY A 1 335 ? -15.398 41.188 -7.941 1 38.97 335 GLY A C 1
ATOM 2596 O O . GLY A 1 335 ? -14.297 41.531 -7.512 1 38.97 335 GLY A O 1
ATOM 2597 N N . GLU A 1 336 ? -15.75 39.938 -7.5 1 48.06 336 GLU A N 1
ATOM 2598 C CA . GLU A 1 336 ? -14.969 38.688 -7.324 1 48.06 336 GLU A CA 1
ATOM 2599 C C . GLU A 1 336 ? -13.836 38.625 -8.344 1 48.06 336 GLU A C 1
ATOM 2601 O O . GLU A 1 336 ? -14.086 38.5 -9.547 1 48.06 336 GLU A O 1
ATOM 2606 N N . LYS A 1 337 ? -12.695 39.312 -8.148 1 53.59 337 LYS A N 1
ATOM 2607 C CA . LYS A 1 337 ? -11.539 39.188 -9.031 1 53.59 337 LYS A CA 1
ATOM 2608 C C . LYS A 1 337 ? -11.305 37.75 -9.453 1 53.59 337 LYS A C 1
ATOM 2610 O O . LYS A 1 337 ? -11.609 36.812 -8.695 1 53.59 337 LYS A O 1
ATOM 2615 N N . THR A 1 338 ? -11.125 37.656 -10.734 1 57.62 338 THR A N 1
ATOM 2616 C CA . THR A 1 338 ? -10.812 36.344 -11.281 1 57.62 338 THR A CA 1
ATOM 2617 C C . THR A 1 338 ? -9.539 35.781 -10.648 1 57.62 338 THR A C 1
ATOM 2619 O O . THR A 1 338 ? -8.75 36.531 -10.07 1 57.62 338 THR A O 1
ATOM 2622 N N . MET A 1 339 ? -9.406 34.594 -10.438 1 61.47 339 MET A N 1
ATOM 2623 C CA . MET A 1 339 ? -8.242 33.906 -9.906 1 61.47 339 MET A CA 1
ATOM 2624 C C . MET A 1 339 ? -6.957 34.406 -10.555 1 61.47 339 MET A C 1
ATOM 2626 O O . MET A 1 339 ? -5.934 34.562 -9.883 1 61.47 339 MET A O 1
ATOM 2630 N N . GLU A 1 340 ? -7.082 34.75 -11.859 1 63.94 340 GLU A N 1
ATOM 2631 C CA . GLU A 1 340 ? -5.891 35.188 -12.57 1 63.94 340 GLU A CA 1
ATOM 2632 C C . GLU A 1 340 ? -5.445 36.562 -12.094 1 63.94 340 GLU A C 1
ATOM 2634 O O . GLU A 1 340 ? -4.25 36.812 -11.938 1 63.94 340 GLU A O 1
ATOM 2639 N N . GLN A 1 341 ? -6.414 37.375 -11.891 1 68.06 341 GLN A N 1
ATOM 2640 C CA . GLN A 1 341 ? -6.102 38.719 -11.422 1 68.06 341 GLN A CA 1
ATOM 2641 C C . GLN A 1 341 ? -5.512 38.688 -10.016 1 68.06 341 GLN A C 1
ATOM 2643 O O . GLN A 1 341 ? -4.57 39.406 -9.711 1 68.06 341 GLN A O 1
ATOM 2648 N N . GLN A 1 342 ? -6.059 37.812 -9.234 1 72.94 342 GLN A N 1
ATOM 2649 C CA . GLN A 1 342 ? -5.555 37.656 -7.875 1 72.94 342 GLN A CA 1
ATOM 2650 C C . GLN A 1 342 ? -4.105 37.156 -7.879 1 72.94 342 GLN A C 1
ATOM 2652 O O . GLN A 1 342 ? -3.279 37.656 -7.113 1 72.94 342 GLN A O 1
ATOM 2657 N N . LEU A 1 343 ? -3.834 36.312 -8.75 1 74.62 343 LEU A N 1
ATOM 2658 C CA . LEU A 1 343 ? -2.484 35.781 -8.836 1 74.62 343 LEU A CA 1
ATOM 2659 C C . LEU A 1 343 ? -1.499 36.844 -9.32 1 74.62 343 LEU A C 1
ATOM 2661 O O . LEU A 1 343 ? -0.352 36.875 -8.867 1 74.62 343 LEU A O 1
ATOM 2665 N N . GLU A 1 344 ? -1.972 37.688 -10.219 1 77.56 344 GLU A N 1
ATOM 2666 C CA . GLU A 1 344 ? -1.108 38.75 -10.734 1 77.56 344 GLU A CA 1
ATOM 2667 C C . GLU A 1 344 ? -0.784 39.781 -9.656 1 77.56 344 GLU A C 1
ATOM 2669 O O . GLU A 1 344 ? 0.339 40.281 -9.586 1 77.56 344 GLU A O 1
ATOM 2674 N N . ILE A 1 345 ? -1.746 40 -8.852 1 77.12 345 ILE A N 1
ATOM 2675 C CA . ILE A 1 345 ? -1.551 40.938 -7.762 1 77.12 345 ILE A CA 1
ATOM 2676 C C . ILE A 1 345 ? -0.517 40.406 -6.777 1 77.12 345 ILE A C 1
ATOM 2678 O O . ILE A 1 345 ? 0.378 41.125 -6.344 1 77.12 345 ILE A O 1
ATOM 2682 N N . ILE A 1 346 ? -0.65 39.219 -6.488 1 81.44 346 ILE A N 1
ATOM 2683 C CA . ILE A 1 346 ? 0.265 38.594 -5.551 1 81.44 346 ILE A CA 1
ATOM 2684 C C . ILE A 1 346 ? 1.674 38.562 -6.137 1 81.44 346 ILE A C 1
ATOM 2686 O O . ILE A 1 346 ? 2.646 38.875 -5.449 1 81.44 346 ILE A O 1
ATOM 2690 N N . GLN A 1 347 ? 1.706 38.25 -7.426 1 83.19 347 GLN A N 1
ATOM 2691 C CA . GLN A 1 347 ? 3.01 38.156 -8.078 1 83.19 347 GLN A CA 1
ATOM 2692 C C . GLN A 1 347 ? 3.697 39.531 -8.102 1 83.19 347 GLN A C 1
ATOM 2694 O O . GLN A 1 347 ? 4.898 39.625 -7.84 1 83.19 347 GLN A O 1
ATOM 2699 N N . ASN A 1 348 ? 2.959 40.5 -8.414 1 81.12 348 ASN A N 1
ATOM 2700 C CA . ASN A 1 348 ? 3.52 41.844 -8.453 1 81.12 348 ASN A CA 1
ATOM 2701 C C . ASN A 1 348 ? 4.008 42.281 -7.078 1 81.12 348 ASN A C 1
ATOM 2703 O O . ASN A 1 348 ? 5.055 42.906 -6.961 1 81.12 348 ASN A O 1
ATOM 2707 N N . ARG A 1 349 ? 3.264 42 -6.109 1 83.81 349 ARG A N 1
ATOM 2708 C CA . ARG A 1 349 ? 3.654 42.312 -4.746 1 83.81 349 ARG A CA 1
ATOM 2709 C C . ARG A 1 349 ? 4.934 41.594 -4.348 1 83.81 349 ARG A C 1
ATOM 2711 O O . ARG A 1 349 ? 5.828 42.188 -3.74 1 83.81 349 ARG A O 1
ATOM 2718 N N . ILE A 1 350 ? 4.992 40.438 -4.668 1 86.81 350 ILE A N 1
ATOM 2719 C CA . ILE A 1 350 ? 6.156 39.625 -4.332 1 86.81 350 ILE A CA 1
ATOM 2720 C C . ILE A 1 350 ? 7.391 40.188 -5.043 1 86.81 350 ILE A C 1
ATOM 2722 O O . ILE A 1 350 ? 8.469 40.281 -4.445 1 86.81 350 ILE A O 1
ATOM 2726 N N . ASP A 1 351 ? 7.199 40.469 -6.297 1 85.38 351 ASP A N 1
ATOM 2727 C CA . ASP A 1 351 ? 8.312 41.031 -7.062 1 85.38 351 ASP A CA 1
ATOM 2728 C C . ASP A 1 351 ? 8.797 42.344 -6.457 1 85.38 351 ASP A C 1
ATOM 2730 O O . ASP A 1 351 ? 10 42.594 -6.395 1 85.38 351 ASP A O 1
ATOM 2734 N N . LEU A 1 352 ? 7.863 43.094 -6.066 1 82.62 352 LEU A N 1
ATOM 2735 C CA . LEU A 1 352 ? 8.195 44.375 -5.441 1 82.62 352 LEU A CA 1
ATOM 2736 C C . LEU A 1 352 ? 8.945 44.156 -4.133 1 82.62 352 LEU A C 1
ATOM 2738 O O . LEU A 1 352 ? 9.961 44.812 -3.885 1 82.62 352 LEU A O 1
ATOM 2742 N N . LEU A 1 353 ? 8.453 43.344 -3.334 1 86.5 353 LEU A N 1
ATOM 2743 C CA . LEU A 1 353 ? 9.07 43.062 -2.037 1 86.5 353 LEU A CA 1
ATOM 2744 C C . LEU A 1 353 ? 10.445 42.438 -2.201 1 86.5 353 LEU A C 1
ATOM 2746 O O . LEU A 1 353 ? 11.359 42.719 -1.426 1 86.5 353 LEU A O 1
ATOM 2750 N N . SER A 1 354 ? 10.531 41.594 -3.135 1 88.12 354 SER A N 1
ATOM 2751 C CA . SER A 1 354 ? 11.82 40.938 -3.418 1 88.12 354 SER A CA 1
ATOM 2752 C C . SER A 1 354 ? 12.852 41.969 -3.877 1 88.12 354 SER A C 1
ATOM 2754 O O . SER A 1 354 ? 14.031 41.875 -3.529 1 88.12 354 SER A O 1
ATOM 2756 N N . SER A 1 355 ? 12.398 42.906 -4.695 1 83.25 355 SER A N 1
ATOM 2757 C CA . SER A 1 355 ? 13.297 43.938 -5.164 1 83.25 355 SER A CA 1
ATOM 2758 C C . SER A 1 355 ? 13.75 44.844 -4.016 1 83.25 355 SER A C 1
ATOM 2760 O O . SER A 1 355 ? 14.906 45.281 -3.98 1 83.25 355 SER A O 1
ATOM 2762 N N . PHE A 1 356 ? 12.82 45.094 -3.17 1 81.06 356 PHE A N 1
ATOM 2763 C CA . PHE A 1 356 ? 13.164 45.875 -1.993 1 81.06 356 PHE A CA 1
ATOM 2764 C C . PHE A 1 356 ? 14.219 45.188 -1.156 1 81.06 356 PHE A C 1
ATOM 2766 O O . PHE A 1 356 ? 15.156 45.812 -0.668 1 81.06 356 PHE A O 1
ATOM 2773 N N . TYR A 1 357 ? 14.055 43.969 -0.931 1 86.19 357 TYR A N 1
ATOM 2774 C CA . TYR A 1 357 ? 15.008 43.188 -0.153 1 86.19 357 TYR A CA 1
ATOM 2775 C C . TYR A 1 357 ? 16.375 43.156 -0.832 1 86.19 357 TYR A C 1
ATOM 2777 O O . TYR A 1 357 ? 17.406 43.281 -0.172 1 86.19 357 TYR A O 1
ATOM 2785 N N . LYS A 1 358 ? 16.359 42.875 -2.109 1 81.62 358 LYS A N 1
ATOM 2786 C CA . LYS A 1 358 ? 17.609 42.812 -2.857 1 81.62 358 LYS A CA 1
ATOM 2787 C C . LYS A 1 358 ? 18.391 44.125 -2.766 1 81.62 358 LYS A C 1
ATOM 2789 O O . LYS A 1 358 ? 19.609 44.094 -2.654 1 81.62 358 LYS A O 1
ATOM 2794 N N . SER A 1 359 ? 17.719 45.156 -2.826 1 77.62 359 SER A N 1
ATOM 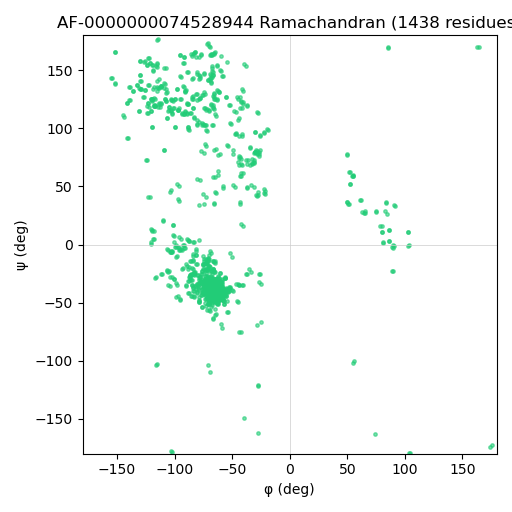2795 C CA . SER A 1 359 ? 18.359 46.469 -2.725 1 77.62 359 SER A CA 1
ATOM 2796 C C . SER A 1 359 ? 18.984 46.656 -1.351 1 77.62 359 SER A C 1
ATOM 2798 O O . SER A 1 359 ? 20.094 47.188 -1.243 1 77.62 359 SER A O 1
ATOM 2800 N N . LYS A 1 360 ? 18.312 46.219 -0.382 1 76.62 360 LYS A N 1
ATOM 2801 C CA . LYS A 1 360 ? 18.844 46.344 0.975 1 76.62 360 LYS A CA 1
ATOM 2802 C C . LYS A 1 360 ? 20.031 45.406 1.183 1 76.62 360 LYS A C 1
ATOM 2804 O O . LYS A 1 360 ? 21 45.75 1.836 1 76.62 360 LYS A O 1
ATOM 2809 N N . TYR A 1 361 ? 19.891 44.25 0.682 1 77.75 361 TYR A N 1
ATOM 2810 C CA . TYR A 1 361 ? 20.938 43.25 0.812 1 77.75 361 TYR A CA 1
ATOM 2811 C C . TYR A 1 361 ? 22.219 43.688 0.113 1 77.75 361 TYR A C 1
ATOM 2813 O O . TYR A 1 361 ? 23.312 43.562 0.657 1 77.75 361 TYR A O 1
ATOM 2821 N N . ASN A 1 362 ? 22.109 44.188 -1.1 1 70.31 362 ASN A N 1
ATOM 2822 C CA . ASN A 1 362 ? 23.25 44.656 -1.872 1 70.31 362 ASN A CA 1
ATOM 2823 C C . ASN A 1 362 ? 23.953 45.844 -1.193 1 70.31 362 ASN A C 1
ATOM 2825 O O . ASN A 1 362 ? 25.172 45.969 -1.271 1 70.31 362 ASN A O 1
ATOM 2829 N N . SER A 1 363 ? 23.172 46.594 -0.503 1 66 363 SER A N 1
ATOM 2830 C CA . SER A 1 363 ? 23.734 47.75 0.2 1 66 363 SER A CA 1
ATOM 2831 C C . SER A 1 363 ? 24.531 47.281 1.42 1 66 363 SER A C 1
ATOM 2833 O O . SER A 1 363 ? 25.531 47.938 1.791 1 66 363 SER A O 1
ATOM 2835 N N . SER A 1 364 ? 24.094 46.25 2.064 1 62.38 364 SER A N 1
ATOM 2836 C CA . SER A 1 364 ? 24.766 45.781 3.266 1 62.38 364 SER A CA 1
ATOM 2837 C C . SER A 1 364 ? 25.984 44.938 2.916 1 62.38 364 SER A C 1
ATOM 2839 O O . SER A 1 364 ? 26.906 44.781 3.732 1 62.38 364 SER A O 1
ATOM 2841 N N . GLN A 1 365 ? 26.125 44.281 1.848 1 59 365 GLN A N 1
ATOM 2842 C CA . GLN A 1 365 ? 27.219 43.406 1.469 1 59 365 GLN A CA 1
ATOM 2843 C C . GLN A 1 365 ? 28.5 44.188 1.167 1 59 365 GLN A C 1
ATOM 2845 O O . GLN A 1 365 ? 29.562 43.594 1.021 1 59 365 GLN A O 1
ATOM 2850 N N . THR A 1 366 ? 28.531 45.594 1.006 1 43.69 366 THR A N 1
ATOM 2851 C CA . THR A 1 366 ? 29.797 46.188 0.607 1 43.69 366 THR A CA 1
ATOM 2852 C C . THR A 1 366 ? 30.922 45.812 1.566 1 43.69 366 THR A C 1
ATOM 2854 O O . THR A 1 366 ? 32.094 45.969 1.242 1 43.69 366 THR A O 1
ATOM 2857 N N . SER A 1 367 ? 30.688 45.719 2.883 1 37.88 367 SER A N 1
ATOM 2858 C CA . SER A 1 367 ? 31.859 45.625 3.738 1 37.88 367 SER A CA 1
ATOM 2859 C C . SER A 1 367 ? 32.312 44.156 3.881 1 37.88 367 SER A C 1
ATOM 2861 O O . SER A 1 367 ? 33.156 43.844 4.723 1 37.88 367 SER A O 1
ATOM 2863 N N . THR A 1 368 ? 31.531 43.344 3.529 1 42.56 368 THR A N 1
ATOM 2864 C CA . THR A 1 368 ? 31.938 42 3.975 1 42.56 368 THR A CA 1
ATOM 2865 C C . THR A 1 368 ? 33.125 41.5 3.18 1 42.56 368 THR A C 1
ATOM 2867 O O . THR A 1 368 ? 33.125 41.5 1.947 1 42.56 368 THR A O 1
ATOM 2870 N N . GLY A 1 369 ? 34.375 41.562 3.812 1 37.06 369 GLY A N 1
ATOM 2871 C CA . GLY A 1 369 ? 35.719 41.188 3.436 1 37.06 369 GLY A CA 1
ATOM 2872 C C . GLY A 1 369 ? 35.781 39.875 2.664 1 37.06 369 GLY A C 1
ATOM 2873 O O . GLY A 1 369 ? 34.812 39.125 2.643 1 37.06 369 GLY A O 1
ATOM 2874 N N . SER A 1 370 ? 36.875 39.781 1.872 1 37.75 370 SER A N 1
ATOM 2875 C CA . SER A 1 370 ? 37.438 38.781 0.983 1 37.75 370 SER A CA 1
ATOM 2876 C C . SER A 1 370 ? 37.375 37.375 1.594 1 37.75 370 SER A C 1
ATOM 2878 O O . SER A 1 370 ? 37.469 37.219 2.812 1 37.75 370 SER A O 1
ATOM 2880 N N . VAL A 1 371 ? 36.656 36.5 0.953 1 41.31 371 VAL A N 1
ATOM 2881 C CA . VAL A 1 371 ? 36.688 35.062 1.097 1 41.31 371 VAL A CA 1
ATOM 2882 C C . VAL A 1 371 ? 38.094 34.625 1.497 1 41.31 371 VAL A C 1
ATOM 2884 O O . VAL A 1 371 ? 39.062 34.875 0.773 1 41.31 371 VAL A O 1
ATOM 2887 N N . LEU A 1 372 ? 38.438 34.75 2.744 1 35.59 372 LEU A N 1
ATOM 2888 C CA . LEU A 1 372 ? 39.719 34.094 3.018 1 35.59 372 LEU A CA 1
ATOM 2889 C C . LEU A 1 372 ? 39.75 32.688 2.426 1 35.59 372 LEU A C 1
ATOM 2891 O O . LEU A 1 372 ? 38.844 31.891 2.66 1 35.59 372 LEU A O 1
ATOM 2895 N N . ASP A 1 373 ? 40.281 32.531 1.248 1 37.5 373 ASP A N 1
ATOM 2896 C CA . ASP A 1 373 ? 40.594 31.281 0.577 1 37.5 373 ASP A CA 1
ATOM 2897 C C . ASP A 1 373 ? 41.219 30.281 1.553 1 37.5 373 ASP A C 1
ATOM 2899 O O . ASP A 1 373 ? 42.438 30.078 1.547 1 37.5 373 ASP A O 1
ATOM 2903 N N . ASN A 1 374 ? 41.094 30.453 2.84 1 35.81 374 ASN A N 1
ATOM 2904 C CA . ASN A 1 374 ? 41.812 29.344 3.475 1 35.81 374 ASN A CA 1
ATOM 2905 C C . ASN A 1 374 ? 41.219 28 3.072 1 35.81 374 ASN A C 1
ATOM 2907 O O . ASN A 1 374 ? 40.094 27.688 3.451 1 35.81 374 ASN A O 1
ATOM 2911 N N . PRO A 1 375 ? 41.5 27.531 1.953 1 38.09 375 PRO A N 1
ATOM 2912 C CA . PRO A 1 375 ? 41.094 26.156 1.688 1 38.09 375 PRO A CA 1
ATOM 2913 C C . PRO A 1 375 ? 41.219 25.25 2.918 1 38.09 375 PRO A C 1
ATOM 2915 O O . PRO A 1 375 ? 42.312 25.188 3.523 1 38.09 375 PRO A O 1
ATOM 2918 N N . LEU A 1 376 ? 40.469 25.375 3.902 1 39.06 376 LEU A N 1
ATOM 2919 C CA . LEU A 1 376 ? 40.625 24.266 4.824 1 39.06 376 LEU A CA 1
ATOM 2920 C C . LEU A 1 376 ? 41.125 23.016 4.09 1 39.06 376 LEU A C 1
ATOM 2922 O O . LEU A 1 376 ? 40.594 22.672 3.027 1 39.06 376 LEU A O 1
ATOM 2926 N N . THR A 1 377 ? 42.406 22.812 4.082 1 38.09 377 THR A N 1
ATOM 2927 C CA . THR A 1 377 ? 43.094 21.594 3.684 1 38.09 377 THR A CA 1
ATOM 2928 C C . THR A 1 377 ? 42.188 20.375 3.896 1 38.09 377 THR A C 1
ATOM 2930 O O . THR A 1 377 ? 41.625 20.188 4.988 1 38.09 377 THR A O 1
ATOM 2933 N N . ASP A 1 378 ? 41.312 20.125 3.051 1 41.75 378 ASP A N 1
ATOM 2934 C CA . ASP A 1 378 ? 40.781 18.766 2.98 1 41.75 378 ASP A CA 1
ATOM 2935 C C . ASP A 1 378 ? 41.781 17.766 3.582 1 41.75 378 ASP A C 1
ATOM 2937 O O . ASP A 1 378 ? 42.781 17.422 2.955 1 41.75 378 ASP A O 1
ATOM 2941 N N . SER A 1 379 ? 42.312 17.969 4.652 1 40 379 SER A N 1
ATOM 2942 C CA . SER A 1 379 ? 43.094 16.812 5.105 1 40 379 SER A CA 1
ATOM 2943 C C . SER A 1 379 ? 42.438 15.508 4.668 1 40 379 SER A C 1
ATOM 2945 O O . SER A 1 379 ? 41.438 15.094 5.234 1 40 379 SER A O 1
ATOM 2947 N N . ASP A 1 380 ? 42.125 15.375 3.473 1 44.53 380 ASP A N 1
ATOM 2948 C CA . ASP A 1 380 ? 41.938 14.016 2.98 1 44.53 380 ASP A CA 1
ATOM 2949 C C . ASP A 1 380 ? 42.812 13.023 3.762 1 44.53 380 ASP A C 1
ATOM 2951 O O . ASP A 1 380 ? 44 12.844 3.449 1 44.53 380 ASP A O 1
ATOM 2955 N N . GLU A 1 381 ? 42.906 13.117 4.953 1 49.31 381 GLU A N 1
ATOM 2956 C CA . GLU A 1 381 ? 43.594 12.016 5.613 1 49.31 381 GLU A CA 1
ATOM 2957 C C . GLU A 1 381 ? 43.406 10.711 4.844 1 49.31 381 GLU A C 1
ATOM 2959 O O . GLU A 1 381 ? 42.281 10.312 4.547 1 49.31 381 GLU A O 1
ATOM 2964 N N . ARG A 1 382 ? 44.312 10.359 4.043 1 51.06 382 ARG A N 1
ATOM 2965 C CA . ARG A 1 382 ? 44.438 9.039 3.445 1 51.06 382 ARG A CA 1
ATOM 2966 C C . ARG A 1 382 ? 43.844 7.973 4.355 1 51.06 382 ARG A C 1
ATOM 2968 O O . ARG A 1 382 ? 44.406 7.648 5.402 1 51.06 382 ARG A O 1
ATOM 2975 N N . ARG A 1 383 ? 42.531 7.965 4.277 1 62.09 383 ARG A N 1
ATOM 2976 C CA . ARG A 1 383 ? 41.906 6.895 5.055 1 62.09 383 ARG A CA 1
ATOM 2977 C C . ARG A 1 383 ? 42.625 5.562 4.789 1 62.09 383 ARG A C 1
ATOM 2979 O O . ARG A 1 383 ? 42.875 5.215 3.637 1 62.09 383 ARG A O 1
ATOM 2986 N N . ASN A 1 384 ? 43.219 5.117 5.777 1 72.5 384 ASN A N 1
ATOM 2987 C CA . ASN A 1 384 ? 43.844 3.791 5.727 1 72.5 384 ASN A CA 1
ATOM 2988 C C . ASN A 1 384 ? 42.844 2.734 5.258 1 72.5 384 ASN A C 1
ATOM 2990 O O . ASN A 1 384 ? 41.656 2.766 5.645 1 72.5 384 ASN A O 1
ATOM 2994 N N . ILE A 1 385 ? 43.156 2.119 4.199 1 77.31 385 ILE A N 1
ATOM 2995 C CA . ILE A 1 385 ? 42.375 1.035 3.629 1 77.31 385 ILE A CA 1
ATOM 2996 C C . ILE A 1 385 ? 41.875 0.124 4.746 1 77.31 385 ILE A C 1
ATOM 2998 O O . ILE A 1 385 ? 40.719 -0.373 4.688 1 77.31 385 ILE A O 1
ATOM 3002 N N . GLN A 1 386 ? 42.656 -0.022 5.719 1 76.25 386 GLN A N 1
ATOM 3003 C CA . GLN A 1 386 ? 42.281 -0.886 6.828 1 76.25 386 GLN A CA 1
ATOM 3004 C C . GLN A 1 386 ? 41.094 -0.313 7.582 1 76.25 386 GLN A C 1
ATOM 3006 O O . GLN A 1 386 ? 40.188 -1.053 7.984 1 76.25 386 GLN A O 1
ATOM 3011 N N . SER A 1 387 ? 41.094 0.974 7.754 1 80.06 387 SER A N 1
ATOM 3012 C CA . SER A 1 387 ? 40 1.616 8.461 1 80.06 387 SER A CA 1
ATOM 3013 C C . SER A 1 387 ? 38.688 1.506 7.684 1 80.06 387 SER A C 1
ATOM 3015 O O . SER A 1 387 ? 37.625 1.293 8.266 1 80.06 387 SER A O 1
ATOM 3017 N N . ILE A 1 388 ? 38.812 1.493 6.426 1 81 388 ILE A N 1
ATOM 3018 C CA . ILE A 1 388 ? 37.625 1.393 5.566 1 81 388 ILE A CA 1
ATOM 3019 C C . ILE A 1 388 ? 37.062 -0.019 5.645 1 81 388 ILE A C 1
ATOM 3021 O O . ILE A 1 388 ? 35.844 -0.195 5.703 1 81 388 ILE A O 1
ATOM 3025 N N . LEU A 1 389 ? 37.938 -0.94 5.703 1 80.12 389 LEU A N 1
ATOM 3026 C CA . LEU A 1 389 ? 37.5 -2.332 5.762 1 80.12 389 LEU A CA 1
ATOM 3027 C C . LEU A 1 389 ? 36.844 -2.637 7.098 1 80.12 389 LEU A C 1
ATOM 3029 O O . LEU A 1 389 ? 35.812 -3.342 7.145 1 80.12 389 LEU A O 1
ATOM 3033 N N . ILE A 1 390 ? 37.438 -2.1 8.102 1 80.31 390 ILE A N 1
ATOM 3034 C CA . ILE A 1 390 ? 36.875 -2.336 9.422 1 80.31 390 ILE A CA 1
ATOM 3035 C C . ILE A 1 390 ? 35.5 -1.673 9.531 1 80.31 390 ILE A C 1
ATOM 3037 O O . ILE A 1 390 ? 34.562 -2.254 10.086 1 80.31 390 ILE A O 1
ATOM 3041 N N . GLU A 1 391 ? 35.344 -0.544 8.984 1 86.69 391 GLU A N 1
ATOM 3042 C CA . GLU A 1 391 ? 34.062 0.154 8.977 1 86.69 391 GLU A CA 1
ATOM 3043 C C . GLU A 1 391 ? 33 -0.62 8.18 1 86.69 391 GLU A C 1
ATOM 3045 O O . GLU A 1 391 ? 31.844 -0.713 8.594 1 86.69 391 GLU A O 1
ATOM 3050 N N . GLY A 1 392 ? 33.5 -1.129 7.078 1 88.12 392 GLY A N 1
ATOM 3051 C CA . GLY A 1 392 ? 32.594 -1.921 6.254 1 88.12 392 GLY A CA 1
ATOM 3052 C C . GLY A 1 392 ? 32.094 -3.176 6.945 1 88.12 392 GLY A C 1
ATOM 3053 O O . GLY A 1 392 ? 30.906 -3.502 6.879 1 88.12 392 GLY A O 1
ATOM 3054 N N . PHE A 1 393 ? 33 -3.824 7.559 1 90.38 393 PHE A N 1
ATOM 3055 C CA . PHE A 1 393 ? 32.625 -5.043 8.273 1 90.38 393 PHE A CA 1
ATOM 3056 C C . PHE A 1 393 ? 31.703 -4.734 9.438 1 90.38 393 PHE A C 1
ATOM 3058 O O . PHE A 1 393 ? 30.766 -5.488 9.703 1 90.38 393 PHE A O 1
ATOM 3065 N N . LEU A 1 394 ? 31.953 -3.656 10.133 1 90.75 394 LEU A N 1
ATOM 3066 C CA . LEU A 1 394 ? 31.094 -3.24 11.227 1 90.75 394 LEU A CA 1
ATOM 3067 C C . LEU A 1 394 ? 29.688 -2.943 10.719 1 90.75 394 LEU A C 1
ATOM 3069 O O . LEU A 1 394 ? 28.688 -3.361 11.336 1 90.75 394 LEU A O 1
ATOM 3073 N N . LYS A 1 395 ? 29.641 -2.244 9.617 1 93.31 395 LYS A N 1
ATOM 3074 C CA . LYS A 1 395 ? 28.344 -1.923 9.031 1 93.31 395 LYS A CA 1
ATOM 3075 C C . LYS A 1 395 ? 27.594 -3.188 8.617 1 93.31 395 LYS A C 1
ATOM 3077 O O . LYS A 1 395 ? 26.391 -3.283 8.797 1 93.31 395 LYS A O 1
ATOM 3082 N N . LEU A 1 396 ? 28.344 -4.117 8.141 1 94.62 396 LEU A N 1
ATOM 3083 C CA . LEU A 1 396 ? 27.75 -5.387 7.734 1 94.62 396 LEU A CA 1
ATOM 3084 C C . LEU A 1 396 ? 27.188 -6.129 8.945 1 94.62 396 LEU A C 1
ATOM 3086 O O . LEU A 1 396 ? 26.078 -6.66 8.883 1 94.62 396 LEU A O 1
ATOM 3090 N N . LEU A 1 397 ? 27.922 -6.164 9.953 1 94.5 397 LEU A N 1
ATOM 3091 C CA . LEU A 1 397 ? 27.5 -6.867 11.156 1 94.5 397 LEU A CA 1
ATOM 3092 C C . LEU A 1 397 ? 26.25 -6.207 11.758 1 94.5 397 LEU A C 1
ATOM 3094 O O . LEU A 1 397 ? 25.328 -6.895 12.195 1 94.5 397 LEU A O 1
ATOM 3098 N N . VAL A 1 398 ? 26.219 -4.906 11.781 1 94.62 398 VAL A N 1
ATOM 3099 C CA . VAL A 1 398 ? 25.109 -4.168 12.359 1 94.62 398 VAL A CA 1
ATOM 3100 C C . VAL A 1 398 ? 23.844 -4.398 11.523 1 94.62 398 VAL A C 1
ATOM 3102 O O . VAL A 1 398 ? 22.766 -4.66 12.062 1 94.62 398 VAL A O 1
ATOM 3105 N N . LEU A 1 399 ? 24 -4.316 10.242 1 94.75 399 LEU A N 1
ATOM 3106 C CA . LEU A 1 399 ? 22.859 -4.512 9.352 1 94.75 399 LEU A CA 1
ATOM 3107 C C . LEU A 1 399 ? 22.359 -5.949 9.422 1 94.75 399 LEU A C 1
ATOM 3109 O O . LEU A 1 399 ? 21.156 -6.191 9.336 1 94.75 399 LEU A O 1
ATOM 3113 N N . THR A 1 400 ? 23.281 -6.906 9.508 1 95.69 400 THR A N 1
ATOM 3114 C CA . THR A 1 400 ? 22.891 -8.305 9.625 1 95.69 400 THR A CA 1
ATOM 3115 C C . THR A 1 400 ? 22.094 -8.539 10.906 1 95.69 400 THR A C 1
ATOM 3117 O O . THR A 1 400 ? 21.047 -9.203 10.883 1 95.69 400 THR A O 1
ATOM 3120 N N . TYR A 1 401 ? 22.594 -7.977 11.922 1 94.5 401 TYR A N 1
ATOM 3121 C CA . TYR A 1 401 ? 21.891 -8.125 13.188 1 94.5 401 TYR A CA 1
ATOM 3122 C C . TYR A 1 401 ? 20.531 -7.441 13.148 1 94.5 401 TYR A C 1
ATOM 3124 O O . TYR A 1 401 ? 19.547 -7.961 13.688 1 94.5 401 TYR A O 1
ATOM 3132 N N . ARG A 1 402 ? 20.469 -6.332 12.547 1 92.81 402 ARG A N 1
ATOM 3133 C CA . ARG A 1 402 ? 19.219 -5.594 12.391 1 92.81 402 ARG A CA 1
ATOM 3134 C C . ARG A 1 402 ? 18.203 -6.391 11.57 1 92.81 402 ARG A C 1
ATOM 3136 O O . ARG A 1 402 ? 17.031 -6.48 11.945 1 92.81 402 ARG A O 1
ATOM 3143 N N . ASN A 1 403 ? 18.688 -6.914 10.539 1 91.19 403 ASN A N 1
ATOM 3144 C CA . ASN A 1 403 ? 17.812 -7.691 9.664 1 91.19 403 ASN A CA 1
ATOM 3145 C C . ASN A 1 403 ? 17.328 -8.961 10.359 1 91.19 403 ASN A C 1
ATOM 3147 O O . ASN A 1 403 ? 16.172 -9.367 10.18 1 91.19 403 ASN A O 1
ATOM 3151 N N . LEU A 1 404 ? 18.188 -9.609 11.062 1 92.19 404 LEU A N 1
ATOM 3152 C CA . LEU A 1 404 ? 17.812 -10.805 11.812 1 92.19 404 LEU A CA 1
ATOM 3153 C C . LEU A 1 404 ? 16.766 -10.484 12.859 1 92.19 404 LEU A C 1
ATOM 3155 O O . LEU A 1 404 ? 15.773 -11.203 13 1 92.19 404 LEU A O 1
ATOM 3159 N N . ARG A 1 405 ? 16.922 -9.391 13.555 1 91.56 405 ARG A N 1
ATOM 3160 C CA . ARG A 1 405 ? 15.977 -8.961 14.586 1 91.56 405 ARG A CA 1
ATOM 3161 C C . ARG A 1 405 ? 14.625 -8.602 13.977 1 91.56 405 ARG A C 1
ATOM 3163 O O . ARG A 1 405 ? 13.578 -8.969 14.516 1 91.56 405 ARG A O 1
ATOM 3170 N N . SER A 1 406 ? 14.68 -7.867 12.93 1 87.38 406 SER A N 1
ATOM 3171 C CA . SER A 1 406 ? 13.445 -7.453 12.258 1 87.38 406 SER A CA 1
ATOM 3172 C C . SER A 1 406 ? 12.664 -8.664 11.75 1 87.38 406 SER A C 1
ATOM 3174 O O . SER A 1 406 ? 11.43 -8.68 11.828 1 87.38 406 SER A O 1
ATOM 3176 N N . THR A 1 407 ? 13.359 -9.641 11.258 1 85.62 407 THR A N 1
ATOM 3177 C CA . THR A 1 407 ? 12.727 -10.844 10.734 1 85.62 407 THR A CA 1
ATOM 3178 C C . THR A 1 407 ? 12.094 -11.656 11.859 1 85.62 407 THR A C 1
ATOM 3180 O O . THR A 1 407 ? 11.008 -12.219 11.688 1 85.62 407 THR A O 1
ATOM 3183 N N . PHE A 1 408 ? 12.688 -11.664 13.023 1 87.5 408 PHE A N 1
ATOM 3184 C CA . PHE A 1 408 ? 12.188 -12.461 14.133 1 87.5 408 PHE A CA 1
ATOM 3185 C C . PHE A 1 408 ? 11.078 -11.727 14.875 1 87.5 408 PHE A C 1
ATOM 3187 O O . PHE A 1 408 ? 10.203 -12.359 15.469 1 87.5 408 PHE A O 1
ATOM 3194 N N . ARG A 1 409 ? 11.062 -10.328 14.805 1 86.19 409 ARG A N 1
ATOM 3195 C CA . ARG A 1 409 ? 10.07 -9.547 15.539 1 86.19 409 ARG A CA 1
ATOM 3196 C C . ARG A 1 409 ? 8.789 -9.383 14.727 1 86.19 409 ARG A C 1
ATOM 3198 O O . ARG A 1 409 ? 7.723 -9.125 15.281 1 86.19 409 ARG A O 1
ATOM 3205 N N . ASP A 1 410 ? 8.852 -9.398 13.477 1 78.56 410 ASP A N 1
ATOM 3206 C CA . ASP A 1 410 ? 7.668 -9.461 12.625 1 78.56 410 ASP A CA 1
ATOM 3207 C C . ASP A 1 410 ? 7.559 -10.82 11.938 1 78.56 410 ASP A C 1
ATOM 3209 O O . ASP A 1 410 ? 7.809 -10.938 10.734 1 78.56 410 ASP A O 1
ATOM 3213 N N . PRO A 1 411 ? 7.031 -11.781 12.719 1 79.75 411 PRO A N 1
ATOM 3214 C CA . PRO A 1 411 ? 7.125 -13.156 12.227 1 79.75 411 PRO A CA 1
ATOM 3215 C C . PRO A 1 411 ? 5.957 -13.539 11.32 1 79.75 411 PRO A C 1
ATOM 3217 O O . PRO A 1 411 ? 5.883 -14.672 10.844 1 79.75 411 PRO A O 1
ATOM 3220 N N . LEU A 1 412 ? 5.125 -12.641 11.07 1 77.06 412 LEU A N 1
ATOM 3221 C CA . LEU A 1 412 ? 3.916 -13.016 10.344 1 77.06 412 LEU A CA 1
ATOM 3222 C C . LEU A 1 412 ? 4.262 -13.656 9.008 1 77.06 412 LEU A C 1
ATOM 3224 O O . LEU A 1 412 ? 3.723 -14.711 8.656 1 77.06 412 LEU A O 1
ATOM 3228 N N . LEU A 1 413 ? 5.18 -13.109 8.336 1 75.94 413 LEU A N 1
ATOM 3229 C CA . LEU A 1 413 ? 5.508 -13.641 7.012 1 75.94 413 LEU A CA 1
ATOM 3230 C C . LEU A 1 413 ? 6.273 -14.953 7.125 1 75.94 413 LEU A C 1
ATOM 3232 O O . LEU A 1 413 ? 6 -15.898 6.387 1 75.94 413 LEU A O 1
ATOM 3236 N N . VAL A 1 414 ? 7.211 -15.07 8.047 1 83.25 414 VAL A N 1
ATOM 3237 C CA . VAL A 1 414 ? 8 -16.281 8.242 1 83.25 414 VAL A CA 1
ATOM 3238 C C . VAL A 1 414 ? 7.109 -17.406 8.75 1 83.25 414 VAL A C 1
ATOM 3240 O O . VAL A 1 414 ? 7.207 -18.547 8.281 1 83.25 414 VAL A O 1
ATOM 3243 N N . LEU A 1 415 ? 6.234 -17.062 9.578 1 87.62 415 LEU A N 1
ATOM 3244 C CA . LEU A 1 415 ? 5.324 -18.062 10.125 1 87.62 415 LEU A CA 1
ATOM 3245 C C . LEU A 1 415 ? 4.352 -18.562 9.055 1 87.62 415 LEU A C 1
ATOM 3247 O O . LEU A 1 415 ? 4.031 -19.75 8.992 1 87.62 415 LEU A O 1
ATOM 3251 N N . SER A 1 416 ? 3.947 -17.625 8.25 1 85.44 416 SER A N 1
ATOM 3252 C CA . SER A 1 416 ? 3.039 -18.016 7.176 1 85.44 416 SER A CA 1
ATOM 3253 C C . SER A 1 416 ? 3.725 -18.953 6.184 1 85.44 416 SER A C 1
ATOM 3255 O O . SER A 1 416 ? 3.109 -19.906 5.688 1 85.44 416 SER A O 1
ATOM 3257 N N . GLU A 1 417 ? 4.93 -18.703 5.918 1 87.25 417 GLU A N 1
ATOM 3258 C CA . GLU A 1 417 ? 5.676 -19.562 5.008 1 87.25 417 GLU A CA 1
ATOM 3259 C C . GLU A 1 417 ? 5.926 -20.938 5.625 1 87.25 417 GLU A C 1
ATOM 3261 O O . GLU A 1 417 ? 5.895 -21.953 4.926 1 87.25 417 GLU A O 1
ATOM 3266 N N . LEU A 1 418 ? 6.168 -20.922 6.895 1 90.94 418 LEU A N 1
ATOM 3267 C CA . LEU A 1 418 ? 6.398 -22.188 7.59 1 90.94 418 LEU A CA 1
ATOM 3268 C C . LEU A 1 418 ? 5.125 -23.031 7.625 1 90.94 418 LEU A C 1
ATOM 3270 O O . LEU A 1 418 ? 5.164 -24.234 7.367 1 90.94 418 LEU A O 1
ATOM 3274 N N . VAL A 1 419 ? 4.051 -22.422 7.891 1 91.62 419 VAL A N 1
ATOM 3275 C CA . VAL A 1 419 ? 2.77 -23.109 7.926 1 91.62 419 VAL A CA 1
ATOM 3276 C C . VAL A 1 419 ? 2.438 -23.656 6.539 1 91.62 419 VAL A C 1
ATOM 3278 O O . VAL A 1 419 ? 1.962 -24.797 6.406 1 91.62 419 VAL A O 1
ATOM 3281 N N . GLN A 1 420 ? 2.721 -22.844 5.621 1 90.25 420 GLN A N 1
ATOM 3282 C CA . GLN A 1 420 ? 2.463 -23.281 4.254 1 90.25 420 GLN A CA 1
ATOM 3283 C C . GLN A 1 420 ? 3.363 -24.453 3.877 1 90.25 420 GLN A C 1
ATOM 3285 O O . GLN A 1 420 ? 2.924 -25.391 3.205 1 90.25 420 GLN A O 1
ATOM 3290 N N . ALA A 1 421 ? 4.625 -24.422 4.309 1 93.69 421 ALA A N 1
ATOM 3291 C CA . ALA A 1 421 ? 5.559 -25.5 4.016 1 93.69 421 ALA A CA 1
ATOM 3292 C C . ALA A 1 421 ? 5.094 -26.812 4.645 1 93.69 421 ALA A C 1
ATOM 3294 O O . ALA A 1 421 ? 5.086 -27.859 3.988 1 93.69 421 ALA A O 1
ATOM 3295 N N . VAL A 1 422 ? 4.598 -26.734 5.855 1 95.19 422 VAL A N 1
ATOM 3296 C CA . VAL A 1 422 ? 4.117 -27.906 6.559 1 95.19 422 VAL A CA 1
ATOM 3297 C C . VAL A 1 422 ? 2.816 -28.391 5.922 1 95.19 422 VAL A C 1
ATOM 3299 O O . VAL A 1 422 ? 2.668 -29.594 5.629 1 95.19 422 VAL A O 1
ATOM 3302 N N . PHE A 1 423 ? 1.968 -27.516 5.648 1 94.12 423 PHE A N 1
ATOM 3303 C CA . PHE A 1 423 ? 0.655 -27.859 5.113 1 94.12 423 PHE A CA 1
ATOM 3304 C C . PHE A 1 423 ? 0.779 -28.469 3.723 1 94.12 423 PHE A C 1
ATOM 3306 O O . PHE A 1 423 ? 0.184 -29.516 3.445 1 94.12 423 PHE A O 1
ATOM 3313 N N . LEU A 1 424 ? 1.523 -27.828 2.846 1 93.38 424 LEU A N 1
ATOM 3314 C CA . LEU A 1 424 ? 1.665 -28.328 1.481 1 93.38 424 LEU A CA 1
ATOM 3315 C C . LEU A 1 424 ? 2.479 -29.625 1.457 1 93.38 424 LEU A C 1
ATOM 3317 O O . LEU A 1 424 ? 2.254 -30.484 0.608 1 93.38 424 LEU A O 1
ATOM 3321 N N . GLY A 1 425 ? 3.469 -29.703 2.432 1 94.62 425 GLY A N 1
ATOM 3322 C CA . GLY A 1 425 ? 4.195 -30.953 2.557 1 94.62 425 GLY A CA 1
ATOM 3323 C C . GLY A 1 425 ? 3.314 -32.125 2.971 1 94.62 425 GLY A C 1
ATOM 3324 O O . GLY A 1 425 ? 3.361 -33.188 2.359 1 94.62 425 GLY A O 1
ATOM 3325 N N . LEU A 1 426 ? 2.469 -31.891 3.908 1 93.5 426 LEU A N 1
ATOM 3326 C CA . LEU A 1 426 ? 1.542 -32.938 4.359 1 93.5 426 LEU A CA 1
ATOM 3327 C C . LEU A 1 426 ? 0.506 -33.219 3.281 1 93.5 426 LEU A C 1
ATOM 3329 O O . LEU A 1 426 ? 0.136 -34.406 3.084 1 93.5 426 LEU A O 1
ATOM 3333 N N . PHE A 1 427 ? 0.11 -32.281 2.625 1 91.75 427 PHE A N 1
ATOM 3334 C CA . PHE A 1 427 ? -0.85 -32.469 1.544 1 91.75 427 PHE A CA 1
ATOM 3335 C C . PHE A 1 427 ? -0.256 -33.312 0.436 1 91.75 427 PHE A C 1
ATOM 3337 O O . PHE A 1 427 ? -0.89 -34.281 -0.025 1 91.75 427 PHE A O 1
ATOM 3344 N N . CYS A 1 428 ? 0.941 -32.969 0.014 1 92.06 428 CYS A N 1
ATOM 3345 C CA . CYS A 1 428 ? 1.616 -33.75 -1.016 1 92.06 428 CYS A CA 1
ATOM 3346 C C . CYS A 1 428 ? 1.829 -35.188 -0.555 1 92.06 428 CYS A C 1
ATOM 3348 O O . CYS A 1 428 ? 1.57 -36.125 -1.306 1 92.06 428 CYS A O 1
ATOM 3350 N N . GLY A 1 429 ? 2.266 -35.344 0.709 1 91.88 429 GLY A N 1
ATOM 3351 C CA . GLY A 1 429 ? 2.504 -36.656 1.259 1 91.88 429 GLY A CA 1
ATOM 3352 C C . GLY A 1 429 ? 1.252 -37.531 1.315 1 91.88 429 GLY A C 1
ATOM 3353 O O . GLY A 1 429 ? 1.291 -38.719 0.989 1 91.88 429 GLY A O 1
ATOM 3354 N N . LEU A 1 430 ? 0.176 -36.875 1.583 1 89.75 430 LEU A N 1
ATOM 3355 C CA . LEU A 1 430 ? -1.069 -37.625 1.727 1 89.75 430 LEU A CA 1
ATOM 3356 C C . LEU A 1 430 ? -1.728 -37.844 0.369 1 89.75 430 LEU A C 1
ATOM 3358 O O . LEU A 1 430 ? -2.396 -38.875 0.159 1 89.75 430 LEU A O 1
ATOM 3362 N N . LEU A 1 431 ? -1.543 -36.969 -0.499 1 88.38 431 LEU A N 1
ATOM 3363 C CA . LEU A 1 431 ? -2.102 -37.094 -1.839 1 88.38 431 LEU A CA 1
ATOM 3364 C C . LEU A 1 431 ? -1.438 -38.25 -2.586 1 88.38 431 LEU A C 1
ATOM 3366 O O . LEU A 1 431 ? -2.115 -39.062 -3.246 1 88.38 431 LEU A O 1
ATOM 3370 N N . TYR A 1 432 ? -0.142 -38.281 -2.479 1 90.56 432 TYR A N 1
ATOM 3371 C CA . TYR A 1 432 ? 0.631 -39.344 -3.121 1 90.56 432 TYR A CA 1
ATOM 3372 C C . TYR A 1 432 ? 1.087 -40.375 -2.105 1 90.56 432 TYR A C 1
ATOM 3374 O O . TYR A 1 432 ? 2.244 -40.812 -2.119 1 90.56 432 TYR A O 1
ATOM 3382 N N . PHE A 1 433 ? 0.218 -40.781 -1.302 1 90 433 PHE A N 1
ATOM 3383 C CA . PHE A 1 433 ? 0.547 -41.656 -0.178 1 90 433 PHE A CA 1
ATOM 3384 C C . PHE A 1 433 ? 1.003 -43 -0.668 1 90 433 PHE A C 1
ATOM 3386 O O . PHE A 1 433 ? 0.267 -43.688 -1.38 1 90 433 PHE A O 1
ATOM 3393 N N . LYS A 1 434 ? 2.225 -43.406 -0.393 1 89.25 434 LYS A N 1
ATOM 3394 C CA . LYS A 1 434 ? 2.824 -44.719 -0.667 1 89.25 434 LYS A CA 1
ATOM 3395 C C . LYS A 1 434 ? 2.592 -45.125 -2.117 1 89.25 434 LYS A C 1
ATOM 3397 O O . LYS A 1 434 ? 1.846 -46.062 -2.385 1 89.25 434 LYS A O 1
ATOM 3402 N N . LEU A 1 435 ? 3.359 -44.531 -2.961 1 88.75 435 LEU A N 1
ATOM 3403 C CA . LEU A 1 435 ? 3.25 -44.781 -4.391 1 88.75 435 LEU A CA 1
ATOM 3404 C C . LEU A 1 435 ? 3.684 -46.188 -4.73 1 88.75 435 LEU A C 1
ATOM 3406 O O . LEU A 1 435 ? 4.641 -46.719 -4.145 1 88.75 435 LEU A O 1
ATOM 3410 N N . SER A 1 436 ? 2.984 -46.812 -5.594 1 83.62 436 SER A N 1
ATOM 3411 C CA . SER A 1 436 ? 3.256 -48.188 -5.996 1 83.62 436 SER A CA 1
ATOM 3412 C C . SER A 1 436 ? 4.406 -48.25 -6.996 1 83.62 436 SER A C 1
ATOM 3414 O O . SER A 1 436 ? 4.816 -47.219 -7.547 1 83.62 436 SER A O 1
ATOM 3416 N N . ALA A 1 437 ? 4.988 -49.438 -7.145 1 84.19 437 ALA A N 1
ATOM 3417 C CA . ALA A 1 437 ? 6.086 -49.625 -8.086 1 84.19 437 ALA A CA 1
ATOM 3418 C C . ALA A 1 437 ? 5.578 -50.188 -9.406 1 84.19 437 ALA A C 1
ATOM 3420 O O . ALA A 1 437 ? 6.188 -51.125 -9.977 1 84.19 437 ALA A O 1
ATOM 3421 N N . ASP A 1 438 ? 4.383 -49.656 -9.789 1 80.25 438 ASP A N 1
ATOM 3422 C CA . ASP A 1 438 ? 3.842 -50.031 -11.094 1 80.25 438 ASP A CA 1
ATOM 3423 C C . ASP A 1 438 ? 4.062 -48.906 -12.109 1 80.25 438 ASP A C 1
ATOM 3425 O O . ASP A 1 438 ? 4.762 -47.938 -11.828 1 80.25 438 ASP A O 1
ATOM 3429 N N . GLN A 1 439 ? 3.6 -49.094 -13.312 1 75.56 439 GLN A N 1
ATOM 3430 C CA . GLN A 1 439 ? 3.84 -48.125 -14.375 1 75.56 439 GLN A CA 1
ATOM 3431 C C . GLN A 1 439 ? 3.201 -46.781 -14.055 1 75.56 439 GLN A C 1
ATOM 3433 O O . GLN A 1 439 ? 3.791 -45.75 -14.312 1 75.56 439 GLN A O 1
ATOM 3438 N N . GLN A 1 440 ? 2.033 -46.875 -13.461 1 76.75 440 GLN A N 1
ATOM 3439 C CA . GLN A 1 440 ? 1.377 -45.625 -13.062 1 76.75 440 GLN A CA 1
ATOM 3440 C C . GLN A 1 440 ? 2.158 -44.938 -11.953 1 76.75 440 GLN A C 1
ATOM 3442 O O . GLN A 1 440 ? 2.164 -43.688 -11.875 1 76.75 440 GLN A O 1
ATOM 3447 N N . GLY A 1 441 ? 2.777 -45.75 -11.195 1 84.94 441 GLY A N 1
ATOM 3448 C CA . GLY A 1 441 ? 3.584 -45.188 -10.117 1 84.94 441 GLY A CA 1
ATOM 3449 C C . GLY A 1 441 ? 4.723 -44.312 -10.617 1 84.94 441 GLY A C 1
ATOM 3450 O O . GLY A 1 441 ? 5.172 -43.406 -9.906 1 84.94 441 GLY A O 1
ATOM 3451 N N . ILE A 1 442 ? 5.215 -44.594 -11.859 1 85.56 442 ILE A N 1
ATOM 3452 C CA . ILE A 1 442 ? 6.297 -43.781 -12.422 1 85.56 442 ILE A CA 1
ATOM 3453 C C . ILE A 1 442 ? 5.801 -42.375 -12.703 1 85.56 442 ILE A C 1
ATOM 3455 O O . ILE A 1 442 ? 6.43 -41.406 -12.281 1 85.56 442 ILE A O 1
ATOM 3459 N N . THR A 1 443 ? 4.668 -42.281 -13.344 1 83.75 443 THR A N 1
ATOM 3460 C CA . THR A 1 443 ? 4.109 -40.969 -13.664 1 83.75 443 THR A CA 1
ATOM 3461 C C . THR A 1 443 ? 3.697 -40.219 -12.398 1 83.75 443 THR A C 1
ATOM 3463 O O . THR A 1 443 ? 3.863 -39 -12.305 1 83.75 443 THR A O 1
ATOM 3466 N N . ASP A 1 444 ? 3.205 -40.969 -11.383 1 88.62 444 ASP A N 1
ATOM 3467 C CA . ASP A 1 444 ? 2.795 -40.344 -10.133 1 88.62 444 ASP A CA 1
ATOM 3468 C C . ASP A 1 444 ? 4 -39.781 -9.367 1 88.62 444 ASP A C 1
ATOM 3470 O O . ASP A 1 444 ? 3.906 -38.75 -8.703 1 88.62 444 ASP A O 1
ATOM 3474 N N . ARG A 1 445 ? 5.059 -40.531 -9.484 1 93.19 445 ARG A N 1
ATOM 3475 C CA . ARG A 1 445 ? 6.27 -40.062 -8.828 1 93.19 445 ARG A CA 1
ATOM 3476 C C . ARG A 1 445 ? 6.777 -38.781 -9.477 1 93.19 445 ARG A C 1
ATOM 3478 O O . ARG A 1 445 ? 7.145 -37.812 -8.773 1 93.19 445 ARG A O 1
ATOM 3485 N N . ILE A 1 446 ? 6.766 -38.719 -10.797 1 91.62 446 ILE A N 1
ATOM 3486 C CA . ILE A 1 446 ? 7.219 -37.531 -11.5 1 91.62 446 ILE A CA 1
ATOM 3487 C C . ILE A 1 446 ? 6.258 -36.375 -11.227 1 91.62 446 ILE A C 1
ATOM 3489 O O . ILE A 1 446 ? 6.688 -35.219 -11.055 1 91.62 446 ILE A O 1
ATOM 3493 N N . SER A 1 447 ? 4.992 -36.688 -11.164 1 91.31 447 SER A N 1
ATOM 3494 C CA . SER A 1 447 ? 3.99 -35.688 -10.852 1 91.31 447 SER A CA 1
ATOM 3495 C C . SER A 1 447 ? 4.18 -35.125 -9.438 1 91.31 447 SER A C 1
ATOM 3497 O O . SER A 1 447 ? 4 -33.938 -9.203 1 91.31 447 SER A O 1
ATOM 3499 N N . ALA A 1 448 ? 4.461 -35.969 -8.508 1 93.62 448 ALA A N 1
ATOM 3500 C CA . ALA A 1 448 ? 4.711 -35.531 -7.137 1 93.62 448 ALA A CA 1
ATOM 3501 C C . ALA A 1 448 ? 5.914 -34.625 -7.066 1 93.62 448 ALA A C 1
ATOM 3503 O O . ALA A 1 448 ? 5.898 -33.625 -6.332 1 93.62 448 ALA A O 1
ATOM 3504 N N . LEU A 1 449 ? 6.957 -34.969 -7.836 1 96 449 LEU A N 1
ATOM 3505 C CA . LEU A 1 449 ? 8.148 -34.125 -7.867 1 96 449 LEU A CA 1
ATOM 3506 C C . LEU A 1 449 ? 7.832 -32.781 -8.492 1 96 449 LEU A C 1
ATOM 3508 O O . LEU A 1 449 ? 8.289 -31.734 -8 1 96 449 LEU A O 1
ATOM 3512 N N . PHE A 1 450 ? 7.086 -32.781 -9.531 1 94.12 450 PHE A N 1
ATOM 3513 C CA . PHE A 1 450 ? 6.652 -31.531 -10.164 1 94.12 450 PHE A CA 1
ATOM 3514 C C . PHE A 1 450 ? 5.867 -30.672 -9.188 1 94.12 450 PHE A C 1
ATOM 3516 O O . PHE A 1 450 ? 6.059 -29.453 -9.133 1 94.12 450 PHE A O 1
ATOM 3523 N N . PHE A 1 451 ? 5.043 -31.297 -8.43 1 93.31 451 PHE A N 1
ATOM 3524 C CA . PHE A 1 451 ? 4.23 -30.594 -7.441 1 93.31 451 PHE A CA 1
ATOM 3525 C C . PHE A 1 451 ? 5.109 -29.953 -6.379 1 93.31 451 PHE A C 1
ATOM 3527 O O . PHE A 1 451 ? 4.898 -28.781 -6.02 1 93.31 451 PHE A O 1
ATOM 3534 N N . LEU A 1 452 ? 6.02 -30.688 -5.887 1 95.25 452 LEU A N 1
ATOM 3535 C CA . LEU A 1 452 ? 6.91 -30.172 -4.855 1 95.25 452 LEU A CA 1
ATOM 3536 C C . LEU A 1 452 ? 7.703 -28.969 -5.367 1 95.25 452 LEU A C 1
ATOM 3538 O O . LEU A 1 452 ? 7.836 -27.969 -4.668 1 95.25 452 LEU A O 1
ATOM 3542 N N . VAL A 1 453 ? 8.211 -29.047 -6.574 1 96.38 453 VAL A N 1
ATOM 3543 C CA . VAL A 1 453 ? 8.984 -27.953 -7.152 1 96.38 453 VAL A CA 1
ATOM 3544 C C . VAL A 1 453 ? 8.086 -26.734 -7.375 1 96.38 453 VAL A C 1
ATOM 3546 O O . VAL A 1 453 ? 8.492 -25.609 -7.129 1 96.38 453 VAL A O 1
ATOM 3549 N N . THR A 1 454 ? 6.879 -27 -7.805 1 93.44 454 THR A N 1
ATOM 3550 C CA . THR A 1 454 ? 5.938 -25.922 -8.055 1 93.44 454 THR A CA 1
ATOM 3551 C C . THR A 1 454 ? 5.625 -25.156 -6.766 1 93.44 454 THR A C 1
ATOM 3553 O O . THR A 1 454 ? 5.527 -23.938 -6.77 1 93.44 454 THR A O 1
ATOM 3556 N N . CYS A 1 455 ? 5.496 -25.875 -5.664 1 92.44 455 CYS A N 1
ATOM 3557 C CA . CYS A 1 455 ? 5.23 -25.25 -4.375 1 92.44 455 CYS A CA 1
ATOM 3558 C C . CYS A 1 455 ? 6.324 -24.266 -4.016 1 92.44 455 CYS A C 1
ATOM 3560 O O . CYS A 1 455 ? 6.035 -23.141 -3.598 1 92.44 455 CYS A O 1
ATOM 3562 N N . PHE A 1 456 ? 7.535 -24.609 -4.281 1 93.88 456 PHE A N 1
ATOM 3563 C CA . PHE A 1 456 ? 8.641 -23.766 -3.818 1 93.88 456 PHE A CA 1
ATOM 3564 C C . PHE A 1 456 ? 9.086 -22.812 -4.914 1 93.88 456 PHE A C 1
ATOM 3566 O O . PHE A 1 456 ? 9.922 -21.922 -4.672 1 93.88 456 PHE A O 1
ATOM 3573 N N . ALA A 1 457 ? 8.523 -22.953 -6.062 1 93.25 457 ALA A N 1
ATOM 3574 C CA . ALA A 1 457 ? 8.789 -21.984 -7.121 1 93.25 457 ALA A CA 1
ATOM 3575 C C . ALA A 1 457 ? 7.84 -20.797 -7.035 1 93.25 457 ALA A C 1
ATOM 3577 O O . ALA A 1 457 ? 8.203 -19.672 -7.398 1 93.25 457 ALA A O 1
ATOM 3578 N N . ILE A 1 458 ? 6.652 -21.016 -6.527 1 90.38 458 ILE A N 1
ATOM 3579 C CA . ILE A 1 458 ? 5.621 -19.984 -6.586 1 90.38 458 ILE A CA 1
ATOM 3580 C C . ILE A 1 458 ? 5.578 -19.219 -5.266 1 90.38 458 ILE A C 1
ATOM 3582 O O . ILE A 1 458 ? 5.66 -17.984 -5.25 1 90.38 458 ILE A O 1
ATOM 3586 N N . VAL A 1 459 ? 5.625 -19.875 -4.168 1 87.19 459 VAL A N 1
ATOM 3587 C CA . VAL A 1 459 ? 5.273 -19.312 -2.869 1 87.19 459 VAL A CA 1
ATOM 3588 C C . VAL A 1 459 ? 6.328 -18.281 -2.449 1 87.19 459 VAL A C 1
ATOM 3590 O O . VAL A 1 459 ? 6 -17.141 -2.133 1 87.19 459 VAL A O 1
ATOM 3593 N N . PRO A 1 460 ? 7.598 -18.609 -2.52 1 89.06 460 PRO A N 1
ATOM 3594 C CA . PRO A 1 460 ? 8.586 -17.625 -2.068 1 89.06 460 PRO A CA 1
ATOM 3595 C C . PRO A 1 460 ? 8.633 -16.391 -2.967 1 89.06 460 PRO A C 1
ATOM 3597 O O . PRO A 1 460 ? 8.789 -15.273 -2.475 1 89.06 460 PRO A O 1
ATOM 3600 N N . ALA A 1 461 ? 8.516 -16.562 -4.215 1 91.38 461 ALA A N 1
ATOM 3601 C CA . ALA A 1 461 ? 8.586 -15.445 -5.156 1 91.38 461 ALA A CA 1
ATOM 3602 C C . ALA A 1 461 ? 7.426 -14.477 -4.938 1 91.38 461 ALA A C 1
ATOM 3604 O O . ALA A 1 461 ? 7.621 -13.258 -4.93 1 91.38 461 ALA A O 1
ATOM 3605 N N . THR A 1 462 ? 6.25 -14.992 -4.754 1 87.56 462 THR A N 1
ATOM 3606 C CA . THR A 1 462 ? 5.07 -14.148 -4.57 1 87.56 462 THR A CA 1
ATOM 3607 C C . THR A 1 462 ? 5.145 -13.391 -3.246 1 87.56 462 THR A C 1
ATOM 3609 O O . THR A 1 462 ? 4.707 -12.242 -3.156 1 87.56 462 THR A O 1
ATOM 3612 N N . SER A 1 463 ? 5.684 -13.992 -2.26 1 84.31 463 SER A N 1
ATOM 3613 C CA . SER A 1 463 ? 5.828 -13.367 -0.947 1 84.31 463 SER A CA 1
ATOM 3614 C C . SER A 1 463 ? 6.789 -12.188 -0.999 1 84.31 463 SER A C 1
ATOM 3616 O O . SER A 1 463 ? 6.488 -11.117 -0.471 1 84.31 463 SER A O 1
ATOM 3618 N N . VAL A 1 464 ? 7.867 -12.367 -1.687 1 87.69 464 VAL A N 1
ATOM 3619 C CA . VAL A 1 464 ? 8.922 -11.359 -1.701 1 87.69 464 VAL A CA 1
ATOM 3620 C C . VAL A 1 464 ? 8.5 -10.188 -2.59 1 87.69 464 VAL A C 1
ATOM 3622 O O . VAL A 1 464 ? 8.797 -9.031 -2.279 1 87.69 464 VAL A O 1
ATOM 3625 N N . VAL A 1 465 ? 7.793 -10.438 -3.627 1 88.75 465 VAL A N 1
ATOM 3626 C CA . VAL A 1 465 ? 7.359 -9.383 -4.539 1 88.75 465 VAL A CA 1
ATOM 3627 C C . VAL A 1 465 ? 6.414 -8.43 -3.816 1 88.75 465 VAL A C 1
ATOM 3629 O O . VAL A 1 465 ? 6.41 -7.227 -4.086 1 88.75 465 VAL A O 1
ATOM 3632 N N . SER A 1 466 ? 5.676 -8.922 -2.881 1 83.88 466 SER A N 1
ATOM 3633 C CA . SER A 1 466 ? 4.668 -8.125 -2.182 1 83.88 466 SER A CA 1
ATOM 3634 C C . SER A 1 466 ? 5.285 -7.34 -1.032 1 83.88 466 SER A C 1
ATOM 3636 O O . SER A 1 466 ? 4.777 -6.285 -0.649 1 83.88 466 SER A O 1
ATOM 3638 N N . THR A 1 467 ? 6.387 -7.66 -0.507 1 78.88 467 THR A N 1
ATOM 3639 C CA . THR A 1 467 ? 6.902 -7.055 0.716 1 78.88 467 THR A CA 1
ATOM 3640 C C . THR A 1 467 ? 8.133 -6.207 0.421 1 78.88 467 THR A C 1
ATOM 3642 O O . THR A 1 467 ? 8.422 -5.246 1.138 1 78.88 467 THR A O 1
ATOM 3645 N N . PHE A 1 468 ? 8.867 -6.465 -0.606 1 81.88 468 PHE A N 1
ATOM 3646 C CA . PHE A 1 468 ? 10.172 -5.855 -0.835 1 81.88 468 PHE A CA 1
ATOM 3647 C C . PHE A 1 468 ? 10.031 -4.371 -1.15 1 81.88 468 PHE A C 1
ATOM 3649 O O . PHE A 1 468 ? 10.883 -3.566 -0.772 1 81.88 468 PHE A O 1
ATOM 3656 N N . PRO A 1 469 ? 8.992 -4.016 -1.762 1 78.75 469 PRO A N 1
ATOM 3657 C CA . PRO A 1 469 ? 8.883 -2.592 -2.086 1 78.75 469 PRO A CA 1
ATOM 3658 C C . PRO A 1 469 ? 8.836 -1.707 -0.842 1 78.75 469 PRO A C 1
ATOM 3660 O O . PRO A 1 469 ? 9.367 -0.594 -0.852 1 78.75 469 PRO A O 1
ATOM 3663 N N . GLN A 1 470 ? 8.305 -2.127 0.208 1 75.94 470 GLN A N 1
ATOM 3664 C CA . GLN A 1 470 ? 8.297 -1.365 1.452 1 75.94 470 GLN A CA 1
ATOM 3665 C C . GLN A 1 470 ? 9.695 -1.272 2.051 1 75.94 470 GLN A C 1
ATOM 3667 O O . GLN A 1 470 ? 10.086 -0.225 2.572 1 75.94 470 GLN A O 1
ATOM 3672 N N . GLN A 1 471 ? 10.438 -2.311 1.923 1 79.94 471 GLN A N 1
ATOM 3673 C CA . GLN A 1 471 ? 11.812 -2.336 2.428 1 79.94 471 GLN A CA 1
ATOM 3674 C C . GLN A 1 471 ? 12.734 -1.498 1.549 1 79.94 471 GLN A C 1
ATOM 3676 O O . GLN A 1 471 ? 13.695 -0.906 2.041 1 79.94 471 GLN A O 1
ATOM 3681 N N . ARG A 1 472 ? 12.352 -1.522 0.349 1 83.75 472 ARG A N 1
ATOM 3682 C CA . ARG A 1 472 ? 13.156 -0.767 -0.606 1 83.75 472 ARG A CA 1
ATOM 3683 C C . ARG A 1 472 ? 13.094 0.728 -0.311 1 83.75 472 ARG A C 1
ATOM 3685 O O . ARG A 1 472 ? 14.078 1.442 -0.498 1 83.75 472 ARG A O 1
ATOM 3692 N N . LEU A 1 473 ? 12.031 1.24 0.237 1 78.5 473 LEU A N 1
ATOM 3693 C CA . LEU A 1 473 ? 11.883 2.656 0.555 1 78.5 473 LEU A CA 1
ATOM 3694 C C . LEU A 1 473 ? 12.828 3.061 1.683 1 78.5 473 LEU A C 1
ATOM 3696 O O . LEU A 1 473 ? 13.484 4.105 1.608 1 78.5 473 LEU A O 1
ATOM 3700 N N . LEU A 1 474 ? 12.883 2.283 2.676 1 82.56 474 LEU A N 1
ATOM 3701 C CA . LEU A 1 474 ? 13.797 2.545 3.783 1 82.56 474 LEU A CA 1
ATOM 3702 C C . LEU A 1 474 ? 15.25 2.48 3.318 1 82.56 474 LEU A C 1
ATOM 3704 O O . LEU A 1 474 ? 16.062 3.312 3.715 1 82.56 474 LEU A O 1
ATOM 3708 N N . PHE A 1 475 ? 15.57 1.529 2.43 1 86.69 475 PHE A N 1
ATOM 3709 C CA . PHE A 1 475 ? 16.906 1.357 1.894 1 86.69 475 PHE A CA 1
ATOM 3710 C C . PHE A 1 475 ? 17.328 2.574 1.075 1 86.69 475 PHE A C 1
ATOM 3712 O O . PHE A 1 475 ? 18.438 3.078 1.223 1 86.69 475 PHE A O 1
ATOM 3719 N N . THR A 1 476 ? 16.453 3.043 0.255 1 81.44 476 THR A N 1
ATOM 3720 C CA . THR A 1 476 ? 16.766 4.176 -0.605 1 81.44 476 THR A CA 1
ATOM 3721 C C . THR A 1 476 ? 17.031 5.434 0.225 1 81.44 476 THR A C 1
ATOM 3723 O O . THR A 1 476 ? 17.938 6.207 -0.07 1 81.44 476 THR A O 1
ATOM 3726 N N . ARG A 1 477 ? 16.328 5.625 1.301 1 78.94 477 ARG A N 1
ATOM 3727 C CA . ARG A 1 477 ? 16.5 6.789 2.168 1 78.94 477 ARG A CA 1
ATOM 3728 C C . ARG A 1 477 ? 17.828 6.73 2.916 1 78.94 477 ARG A C 1
ATOM 3730 O O . ARG A 1 477 ? 18.516 7.738 3.033 1 78.94 477 ARG A O 1
ATOM 3737 N N . GLU A 1 478 ? 18.109 5.566 3.367 1 84.56 478 GLU A N 1
ATOM 3738 C CA . GLU A 1 478 ? 19.359 5.414 4.125 1 84.56 478 GLU A CA 1
ATOM 3739 C C . GLU A 1 478 ? 20.562 5.492 3.207 1 84.56 478 GLU A C 1
ATOM 3741 O O . GLU A 1 478 ? 21.625 5.961 3.615 1 84.56 478 GLU A O 1
ATOM 3746 N N . ARG A 1 479 ? 20.375 5.035 2.047 1 83.31 479 ARG A N 1
ATOM 3747 C CA . ARG A 1 479 ? 21.453 5.133 1.069 1 83.31 479 ARG A CA 1
ATOM 3748 C C . ARG A 1 479 ? 21.703 6.582 0.68 1 83.31 479 ARG A C 1
ATOM 3750 O O . ARG A 1 479 ? 22.859 6.992 0.522 1 83.31 479 ARG A O 1
ATOM 3757 N N . GLU A 1 480 ? 20.672 7.305 0.577 1 76.88 480 GLU A N 1
ATOM 3758 C CA . GLU A 1 480 ? 20.812 8.719 0.233 1 76.88 480 GLU A CA 1
ATOM 3759 C C . GLU A 1 480 ? 21.469 9.5 1.36 1 76.88 480 GLU A C 1
ATOM 3761 O O . GLU A 1 480 ? 22.172 10.492 1.112 1 76.88 480 GLU A O 1
ATOM 3766 N N . SER A 1 481 ? 21.266 8.969 2.527 1 78.69 481 SER A N 1
ATOM 3767 C CA . SER A 1 481 ? 21.922 9.594 3.668 1 78.69 481 SER A CA 1
ATOM 3768 C C . SER A 1 481 ? 23.344 9.086 3.826 1 78.69 481 SER A C 1
ATOM 3770 O O . SER A 1 481 ? 24.031 9.414 4.801 1 78.69 481 SER A O 1
ATOM 3772 N N . ASN A 1 482 ? 23.859 8.188 2.91 1 78.69 482 ASN A N 1
ATOM 3773 C CA . ASN A 1 482 ? 25.219 7.656 2.844 1 78.69 482 ASN A CA 1
ATOM 3774 C C . ASN A 1 482 ? 25.578 6.879 4.105 1 78.69 482 ASN A C 1
ATOM 3776 O O . ASN A 1 482 ? 26.688 7.004 4.621 1 78.69 482 ASN A O 1
ATOM 3780 N N . LEU A 1 483 ? 24.688 6.211 4.566 1 84.69 483 LEU A N 1
ATOM 3781 C CA . LEU A 1 483 ? 24.953 5.414 5.762 1 84.69 483 LEU A CA 1
ATOM 3782 C C . LEU A 1 483 ? 25.734 4.156 5.41 1 84.69 483 LEU A C 1
ATOM 3784 O O . LEU A 1 483 ? 26.656 3.766 6.145 1 84.69 483 LEU A O 1
ATOM 3788 N N . TYR A 1 484 ? 25.328 3.537 4.344 1 88.5 484 TYR A N 1
ATOM 3789 C CA . TYR A 1 484 ? 26.016 2.336 3.869 1 88.5 484 TYR A CA 1
ATOM 3790 C C . TYR A 1 484 ? 25.875 2.188 2.359 1 88.5 484 TYR A C 1
ATOM 3792 O O . TYR A 1 484 ? 25.094 2.912 1.728 1 88.5 484 TYR A O 1
ATOM 3800 N N . SER A 1 485 ? 26.688 1.343 1.896 1 88.75 485 SER A N 1
ATOM 3801 C CA . SER A 1 485 ? 26.641 1.079 0.461 1 88.75 485 SER A CA 1
ATOM 3802 C C . SER A 1 485 ? 25.594 0.025 0.122 1 88.75 485 SER A C 1
ATOM 3804 O O . SER A 1 485 ? 25.094 -0.667 1.01 1 88.75 485 SER A O 1
ATOM 3806 N N . THR A 1 486 ? 25.25 -0.024 -1.156 1 90.94 486 THR A N 1
ATOM 3807 C CA . THR A 1 486 ? 24.281 -1.01 -1.631 1 90.94 486 THR A CA 1
ATOM 3808 C C . THR A 1 486 ? 24.797 -2.426 -1.415 1 90.94 486 THR A C 1
ATOM 3810 O O . THR A 1 486 ? 24.047 -3.33 -1.07 1 90.94 486 THR A O 1
ATOM 3813 N N . LEU A 1 487 ? 26.078 -2.611 -1.564 1 91.94 487 LEU A N 1
ATOM 3814 C CA . LEU A 1 487 ? 26.688 -3.93 -1.403 1 91.94 487 LEU A CA 1
ATOM 3815 C C . LEU A 1 487 ? 26.562 -4.414 0.036 1 91.94 487 LEU A C 1
ATOM 3817 O O . LEU A 1 487 ? 26.281 -5.594 0.276 1 91.94 487 LEU A O 1
ATOM 3821 N N . THR A 1 488 ? 26.75 -3.52 0.967 1 93.06 488 THR A N 1
ATOM 3822 C CA . THR A 1 488 ? 26.656 -3.889 2.375 1 93.06 488 THR A CA 1
ATOM 3823 C C . THR A 1 488 ? 25.234 -4.289 2.738 1 93.06 488 THR A C 1
ATOM 3825 O O . THR A 1 488 ? 25.016 -5.277 3.441 1 93.06 488 THR A O 1
ATOM 3828 N N . TYR A 1 489 ? 24.344 -3.52 2.225 1 92.38 489 TYR A N 1
ATOM 3829 C CA . TYR A 1 489 ? 22.953 -3.834 2.479 1 92.38 489 TYR A CA 1
ATOM 3830 C C . TYR A 1 489 ? 22.578 -5.184 1.875 1 92.38 489 TYR A C 1
ATOM 3832 O O . TYR A 1 489 ? 21.984 -6.031 2.551 1 92.38 489 TYR A O 1
ATOM 3840 N N . TYR A 1 490 ? 22.922 -5.328 0.625 1 93 490 TYR A N 1
ATOM 3841 C CA . TYR A 1 490 ? 22.547 -6.531 -0.11 1 93 490 TYR A CA 1
ATOM 3842 C C . TYR A 1 490 ? 23.188 -7.77 0.499 1 93 490 TYR A C 1
ATOM 3844 O O . TYR A 1 490 ? 22.562 -8.828 0.588 1 93 490 TYR A O 1
ATOM 3852 N N . THR A 1 491 ? 24.422 -7.688 0.86 1 94.06 491 THR A N 1
ATOM 3853 C CA . THR A 1 491 ? 25.109 -8.805 1.487 1 94.06 491 THR A CA 1
ATOM 3854 C C . THR A 1 491 ? 24.469 -9.156 2.83 1 94.06 491 THR A C 1
ATOM 3856 O O . THR A 1 491 ? 24.328 -10.328 3.168 1 94.06 491 THR A O 1
ATOM 3859 N N . SER A 1 492 ? 24.156 -8.156 3.59 1 94.25 492 SER A N 1
ATOM 3860 C CA . SER A 1 492 ? 23.484 -8.406 4.863 1 94.25 492 SER A CA 1
ATOM 3861 C C . SER A 1 492 ? 22.141 -9.094 4.66 1 94.25 492 SER A C 1
ATOM 3863 O O . SER A 1 492 ? 21.797 -10.016 5.402 1 94.25 492 SER A O 1
ATOM 3865 N N . TYR A 1 493 ? 21.438 -8.586 3.676 1 91.75 493 TYR A N 1
ATOM 3866 C CA . TYR A 1 493 ? 20.141 -9.203 3.352 1 91.75 493 TYR A CA 1
ATOM 3867 C C . TYR A 1 493 ? 20.328 -10.664 2.98 1 91.75 493 TYR A C 1
ATOM 3869 O O . TYR A 1 493 ? 19.562 -11.523 3.436 1 91.75 493 TYR A O 1
ATOM 3877 N N . THR A 1 494 ? 21.328 -10.984 2.213 1 92.94 494 THR A N 1
ATOM 3878 C CA . THR A 1 494 ? 21.578 -12.336 1.726 1 92.94 494 THR A CA 1
ATOM 3879 C C . THR A 1 494 ? 22.031 -13.25 2.865 1 92.94 494 THR A C 1
ATOM 3881 O O . THR A 1 494 ? 21.609 -14.406 2.941 1 92.94 494 THR A O 1
ATOM 3884 N N . ILE A 1 495 ? 22.797 -12.75 3.74 1 94.31 495 ILE A N 1
ATOM 3885 C CA . ILE A 1 495 ? 23.344 -13.539 4.84 1 94.31 495 ILE A CA 1
ATOM 3886 C C . ILE A 1 495 ? 22.203 -13.977 5.766 1 94.31 495 ILE A C 1
ATOM 3888 O O . ILE A 1 495 ? 22.219 -15.094 6.289 1 94.31 495 ILE A O 1
ATOM 3892 N N . VAL A 1 496 ? 21.266 -13.164 5.91 1 92.94 496 VAL A N 1
ATOM 3893 C CA . VAL A 1 496 ? 20.172 -13.469 6.84 1 92.94 496 VAL A CA 1
ATOM 3894 C C . VAL A 1 496 ? 19.141 -14.352 6.156 1 92.94 496 VAL A C 1
ATOM 3896 O O . VAL A 1 496 ? 18.688 -15.344 6.734 1 92.94 496 VAL A O 1
ATOM 3899 N N . HIS A 1 497 ? 18.828 -14.117 4.922 1 90.12 497 HIS A N 1
ATOM 3900 C CA . HIS A 1 497 ? 17.703 -14.766 4.281 1 90.12 497 HIS A CA 1
ATOM 3901 C C . HIS A 1 497 ? 18.094 -16.125 3.709 1 90.12 497 HIS A C 1
ATOM 3903 O O . HIS A 1 497 ? 17.25 -17.031 3.607 1 90.12 497 HIS A O 1
ATOM 3909 N N . ILE A 1 498 ? 19.344 -16.344 3.365 1 92.5 498 ILE A N 1
ATOM 3910 C CA . ILE A 1 498 ? 19.75 -17.609 2.764 1 92.5 498 ILE A CA 1
ATOM 3911 C C . ILE A 1 498 ? 19.562 -18.75 3.76 1 92.5 498 ILE A C 1
ATOM 3913 O O . ILE A 1 498 ? 18.891 -19.734 3.457 1 92.5 498 ILE A O 1
ATOM 3917 N N . PRO A 1 499 ? 19.984 -18.594 4.984 1 92.69 499 PRO A N 1
ATOM 3918 C CA . PRO A 1 499 ? 19.766 -19.688 5.938 1 92.69 499 PRO A CA 1
ATOM 3919 C C . PRO A 1 499 ? 18.312 -19.828 6.367 1 92.69 499 PRO A C 1
ATOM 3921 O O . PRO A 1 499 ? 17.812 -20.938 6.555 1 92.69 499 PRO A O 1
ATOM 3924 N N . VAL A 1 500 ? 17.641 -18.781 6.52 1 91.31 500 VAL A N 1
ATOM 3925 C CA . VAL A 1 500 ? 16.25 -18.828 6.953 1 91.31 500 VAL A CA 1
ATOM 3926 C C . VAL A 1 500 ? 15.391 -19.5 5.887 1 91.31 500 VAL A C 1
ATOM 3928 O O . VAL A 1 500 ? 14.547 -20.344 6.203 1 91.31 500 VAL A O 1
ATOM 3931 N N . GLU A 1 501 ? 15.648 -19.172 4.668 1 92.88 501 GLU A N 1
ATOM 3932 C CA . GLU A 1 501 ? 14.859 -19.703 3.562 1 92.88 501 GLU A CA 1
ATOM 3933 C C . GLU A 1 501 ? 15.18 -21.172 3.312 1 92.88 501 GLU A C 1
ATOM 3935 O O . GLU A 1 501 ? 14.406 -21.891 2.682 1 92.88 501 GLU A O 1
ATOM 3940 N N . ALA A 1 502 ? 16.328 -21.625 3.758 1 95.56 502 ALA A N 1
ATOM 3941 C CA . ALA A 1 502 ? 16.719 -23.016 3.576 1 95.56 502 ALA A CA 1
ATOM 3942 C C . ALA A 1 502 ? 15.906 -23.938 4.492 1 95.56 502 ALA A C 1
ATOM 3944 O O . ALA A 1 502 ? 15.781 -25.141 4.23 1 95.56 502 ALA A O 1
ATOM 3945 N N . ILE A 1 503 ? 15.258 -23.422 5.465 1 95.44 503 ILE A N 1
ATOM 3946 C CA . ILE A 1 503 ? 14.531 -24.219 6.457 1 95.44 503 ILE A CA 1
ATOM 3947 C C . ILE A 1 503 ? 13.219 -24.703 5.867 1 95.44 503 ILE A C 1
ATOM 3949 O O . ILE A 1 503 ? 12.805 -25.844 6.121 1 95.44 503 ILE A O 1
ATOM 3953 N N . PHE A 1 504 ? 12.609 -23.984 4.992 1 94.88 504 PHE A N 1
ATOM 3954 C CA . PHE A 1 504 ? 11.25 -24.25 4.535 1 94.88 504 PHE A CA 1
ATOM 3955 C C . PHE A 1 504 ? 11.211 -25.516 3.682 1 94.88 504 PHE A C 1
ATOM 3957 O O . PHE A 1 504 ? 10.398 -26.406 3.926 1 94.88 504 PHE A O 1
ATOM 3964 N N . PRO A 1 505 ? 12.094 -25.594 2.682 1 96.62 505 PRO A N 1
ATOM 3965 C CA . PRO A 1 505 ? 12.062 -26.828 1.895 1 96.62 505 PRO A CA 1
ATOM 3966 C C . PRO A 1 505 ? 12.43 -28.062 2.719 1 96.62 505 PRO A C 1
ATOM 3968 O O . PRO A 1 505 ? 11.922 -29.141 2.455 1 96.62 505 PRO A O 1
ATOM 3971 N N . ILE A 1 506 ? 13.273 -27.875 3.734 1 97.06 506 ILE A N 1
ATOM 3972 C CA . ILE A 1 506 ? 13.664 -29 4.582 1 97.06 506 ILE A CA 1
ATOM 3973 C C . ILE A 1 506 ? 12.453 -29.484 5.383 1 97.06 506 ILE A C 1
ATOM 3975 O O . ILE A 1 506 ? 12.18 -30.688 5.434 1 97.06 506 ILE A O 1
ATOM 3979 N N . VAL A 1 507 ? 11.766 -28.609 5.961 1 96.81 507 VAL A N 1
ATOM 3980 C CA . VAL A 1 507 ? 10.586 -28.953 6.746 1 96.81 507 VAL A CA 1
ATOM 3981 C C . VAL A 1 507 ? 9.531 -29.594 5.844 1 96.81 507 VAL A C 1
ATOM 3983 O O . VAL A 1 507 ? 8.883 -30.562 6.227 1 96.81 507 VAL A O 1
ATOM 3986 N N . ASN A 1 508 ? 9.359 -29.031 4.695 1 97.12 508 ASN A N 1
ATOM 3987 C CA . ASN A 1 508 ? 8.406 -29.578 3.736 1 97.12 508 ASN A CA 1
ATOM 3988 C C . ASN A 1 508 ? 8.75 -31.016 3.359 1 97.12 508 ASN A C 1
ATOM 3990 O O . ASN A 1 508 ? 7.871 -31.875 3.32 1 97.12 508 ASN A O 1
ATOM 3994 N N . LEU A 1 509 ? 10.047 -31.312 3.086 1 97.25 509 LEU A N 1
ATOM 3995 C CA . LEU A 1 509 ? 10.484 -32.625 2.662 1 97.25 509 LEU A CA 1
ATOM 3996 C C . LEU A 1 509 ? 10.398 -33.625 3.814 1 97.25 509 LEU A C 1
ATOM 3998 O O . LEU A 1 509 ? 10.125 -34.812 3.598 1 97.25 509 LEU A O 1
ATOM 4002 N N . ILE A 1 510 ? 10.625 -33.125 5.031 1 96.81 510 ILE A N 1
ATOM 4003 C CA . ILE A 1 510 ? 10.484 -34 6.195 1 96.81 510 ILE A CA 1
ATOM 4004 C C . ILE A 1 510 ? 9.039 -34.5 6.305 1 96.81 510 ILE A C 1
ATOM 4006 O O . ILE A 1 510 ? 8.797 -35.656 6.637 1 96.81 510 ILE A O 1
ATOM 4010 N N . CYS A 1 511 ? 8.148 -33.688 5.938 1 96.25 511 CYS A N 1
ATOM 4011 C CA . CYS A 1 511 ? 6.734 -34.062 6.016 1 96.25 511 CYS A CA 1
ATOM 4012 C C . CYS A 1 511 ? 6.328 -34.938 4.84 1 96.25 511 CYS A C 1
ATOM 4014 O O . CYS A 1 511 ? 5.559 -35.875 5 1 96.25 511 CYS A O 1
ATOM 4016 N N . ALA A 1 512 ? 6.887 -34.688 3.67 1 96.56 512 ALA A N 1
ATOM 4017 C CA . ALA A 1 512 ? 6.371 -35.281 2.439 1 96.56 512 ALA A CA 1
ATOM 4018 C C . ALA A 1 512 ? 7.18 -36.5 2.045 1 96.56 512 ALA A C 1
ATOM 4020 O O . ALA A 1 512 ? 6.617 -37.5 1.579 1 96.56 512 ALA A O 1
ATOM 4021 N N . TYR A 1 513 ? 8.5 -36.625 2.268 1 96.75 513 TYR A N 1
ATOM 4022 C CA . TYR A 1 513 ? 9.43 -37.594 1.674 1 96.75 513 TYR A CA 1
ATOM 4023 C C . TYR A 1 513 ? 9.047 -39 2.023 1 96.75 513 TYR A C 1
ATOM 4025 O O . TYR A 1 513 ? 8.867 -39.844 1.136 1 96.75 513 TYR A O 1
ATOM 4033 N N . TRP A 1 514 ? 8.781 -39.281 3.227 1 95.56 514 TRP A N 1
ATOM 4034 C CA . TRP A 1 514 ? 8.492 -40.656 3.648 1 95.56 514 TRP A CA 1
ATOM 4035 C C . TRP A 1 514 ? 7.02 -40.969 3.457 1 95.56 514 TRP A C 1
ATOM 4037 O O . TRP A 1 514 ? 6.664 -42.125 3.23 1 95.56 514 TRP A O 1
ATOM 4047 N N . LEU A 1 515 ? 6.176 -40.031 3.484 1 93.94 515 LEU A N 1
ATOM 4048 C CA . LEU A 1 515 ? 4.754 -40.25 3.266 1 93.94 515 LEU A CA 1
ATOM 4049 C C . LEU A 1 515 ? 4.48 -40.656 1.822 1 93.94 515 LEU A C 1
ATOM 4051 O O . LEU A 1 515 ? 3.652 -41.531 1.566 1 93.94 515 LEU A O 1
ATOM 4055 N N . VAL A 1 516 ? 5.164 -40.031 0.871 1 94.19 516 VAL A N 1
ATOM 4056 C CA . VAL A 1 516 ? 4.984 -40.344 -0.545 1 94.19 516 VAL A CA 1
ATOM 4057 C C . VAL A 1 516 ? 5.555 -41.719 -0.855 1 94.19 516 VAL A C 1
ATOM 4059 O O . VAL A 1 516 ? 5.059 -42.406 -1.737 1 94.19 516 VAL A O 1
ATOM 4062 N N . GLY A 1 517 ? 6.516 -42.125 -0.125 1 94.56 517 GLY A N 1
ATOM 4063 C CA . GLY A 1 517 ? 7.168 -43.406 -0.339 1 94.56 517 GLY A CA 1
ATOM 4064 C C . GLY A 1 517 ? 8.359 -43.312 -1.277 1 94.56 517 GLY A C 1
ATOM 4065 O O . GLY A 1 517 ? 8.578 -44.219 -2.09 1 94.56 517 GLY A O 1
ATOM 4066 N N . PHE A 1 518 ? 9.078 -42.219 -1.245 1 95.56 518 PHE A N 1
ATOM 4067 C CA . PHE A 1 518 ? 10.305 -42.125 -2.025 1 95.56 518 PHE A CA 1
ATOM 4068 C C . PHE A 1 518 ? 11.352 -43.094 -1.521 1 95.56 518 PHE A C 1
ATOM 4070 O O . PHE A 1 518 ? 11.195 -43.688 -0.449 1 95.56 518 PHE A O 1
ATOM 4077 N N . GLN A 1 519 ? 12.359 -43.281 -2.361 1 93.56 519 GLN A N 1
ATOM 4078 C CA . GLN A 1 519 ? 13.375 -44.25 -1.996 1 93.56 519 GLN A CA 1
ATOM 4079 C C . GLN A 1 519 ? 13.977 -43.938 -0.628 1 93.56 519 GLN A C 1
ATOM 4081 O O . GLN A 1 519 ? 14.375 -42.812 -0.364 1 93.56 519 GLN A O 1
ATOM 4086 N N . ASN A 1 520 ? 13.969 -44.938 0.243 1 91.19 520 ASN A N 1
ATOM 4087 C CA . ASN A 1 520 ? 14.453 -44.75 1.606 1 91.19 520 ASN A CA 1
ATOM 4088 C C . ASN A 1 520 ? 15.977 -44.812 1.668 1 91.19 520 ASN A C 1
ATOM 4090 O O . ASN A 1 520 ? 16.547 -45.688 2.307 1 91.19 520 ASN A O 1
ATOM 4094 N N . ASN A 1 521 ? 16.625 -44 0.928 1 92 521 ASN A N 1
ATOM 4095 C CA . ASN A 1 521 ? 18.078 -43.781 0.942 1 92 521 ASN A CA 1
ATOM 4096 C C . ASN A 1 521 ? 18.422 -42.375 1.454 1 92 521 ASN A C 1
ATOM 4098 O O . ASN A 1 521 ? 17.969 -41.375 0.905 1 92 521 ASN A O 1
ATOM 4102 N N . PRO A 1 522 ? 19.125 -42.344 2.514 1 92.75 522 PRO A N 1
ATOM 4103 C CA . PRO A 1 522 ? 19.469 -41.062 3.086 1 92.75 522 PRO A CA 1
ATOM 4104 C C . PRO A 1 522 ? 20.156 -40.125 2.082 1 92.75 522 PRO A C 1
ATOM 4106 O O . PRO A 1 522 ? 19.953 -38.906 2.111 1 92.75 522 PRO A O 1
ATOM 4109 N N . GLY A 1 523 ? 21.016 -40.688 1.245 1 93.5 523 GLY A N 1
ATOM 4110 C CA . GLY A 1 523 ? 21.656 -39.875 0.222 1 93.5 523 GLY A CA 1
ATOM 4111 C C . GLY A 1 523 ? 20.672 -39.156 -0.686 1 93.5 523 GLY A C 1
ATOM 4112 O O . GLY A 1 523 ? 20.859 -37.969 -1.001 1 93.5 523 GLY A O 1
ATOM 4113 N N . ASN A 1 524 ? 19.641 -39.875 -1.065 1 95.19 524 ASN A N 1
ATOM 4114 C CA . ASN A 1 524 ? 18.625 -39.281 -1.926 1 95.19 524 ASN A CA 1
ATOM 4115 C C . ASN A 1 524 ? 17.844 -38.188 -1.202 1 95.19 524 ASN A C 1
ATOM 4117 O O . ASN A 1 524 ? 17.5 -37.188 -1.802 1 95.19 524 ASN A O 1
ATOM 4121 N N . PHE A 1 525 ? 17.641 -38.406 0.102 1 96.75 525 PHE A N 1
ATOM 4122 C CA . PHE A 1 525 ? 16.922 -37.406 0.881 1 96.75 525 PHE A CA 1
ATOM 4123 C C . PHE A 1 525 ? 17.688 -36.094 0.919 1 96.75 525 PHE A C 1
ATOM 4125 O O . PHE A 1 525 ? 17.109 -35.031 0.728 1 96.75 525 PHE A O 1
ATOM 4132 N N . PHE A 1 526 ? 18.953 -36.125 1.153 1 96.25 526 PHE A N 1
ATOM 4133 C CA . PHE A 1 526 ? 19.766 -34.938 1.251 1 96.25 526 PHE A CA 1
ATOM 4134 C C . PHE A 1 526 ? 19.938 -34.281 -0.118 1 96.25 526 PHE A C 1
ATOM 4136 O O . PHE A 1 526 ? 20.062 -33.062 -0.225 1 96.25 526 PHE A O 1
ATOM 4143 N N . ILE A 1 527 ? 19.953 -35.125 -1.178 1 96.5 527 ILE A N 1
ATOM 4144 C CA . ILE A 1 527 ? 20 -34.562 -2.529 1 96.5 527 ILE A CA 1
ATOM 4145 C C . ILE A 1 527 ? 18.703 -33.781 -2.811 1 96.5 527 ILE A C 1
ATOM 4147 O O . ILE A 1 527 ? 18.75 -32.688 -3.373 1 96.5 527 ILE A O 1
ATOM 4151 N N . PHE A 1 528 ? 17.547 -34.406 -2.336 1 97.75 528 PHE A N 1
ATOM 4152 C CA . PHE A 1 528 ? 16.266 -33.719 -2.461 1 97.75 528 PHE A CA 1
ATOM 4153 C C . PHE A 1 528 ? 16.312 -32.375 -1.75 1 97.75 528 PHE A C 1
ATOM 4155 O O . PHE A 1 528 ? 15.883 -31.359 -2.307 1 97.75 528 PHE A O 1
ATOM 4162 N N . CYS A 1 529 ? 16.875 -32.375 -0.598 1 97.31 529 CYS A N 1
ATOM 4163 C CA . CYS A 1 529 ? 16.953 -31.172 0.197 1 97.31 529 CYS A CA 1
ATOM 4164 C C . CYS A 1 529 ? 17.797 -30.109 -0.505 1 97.31 529 CYS A C 1
ATOM 4166 O O . CYS A 1 529 ? 17.391 -28.953 -0.598 1 97.31 529 CYS A O 1
ATOM 4168 N N . ALA A 1 530 ? 18.891 -30.5 -1.015 1 97.19 530 ALA A N 1
ATOM 4169 C CA . ALA A 1 530 ? 19.797 -29.562 -1.666 1 97.19 530 ALA A CA 1
ATOM 4170 C C . ALA A 1 530 ? 19.156 -28.922 -2.891 1 97.19 530 ALA A C 1
ATOM 4172 O O . ALA A 1 530 ? 19.25 -27.703 -3.092 1 97.19 530 ALA A O 1
ATOM 4173 N N . ILE A 1 531 ? 18.484 -29.719 -3.646 1 97.81 531 ILE A N 1
ATOM 4174 C CA . ILE A 1 531 ? 17.859 -29.234 -4.863 1 97.81 531 ILE A CA 1
ATOM 4175 C C . ILE A 1 531 ? 16.703 -28.312 -4.508 1 97.81 531 ILE A C 1
ATOM 4177 O O . ILE A 1 531 ? 16.562 -27.219 -5.082 1 97.81 531 ILE A O 1
ATOM 4181 N N . MET A 1 532 ? 15.898 -28.719 -3.537 1 97.94 532 MET A N 1
ATOM 4182 C CA . MET A 1 532 ? 14.734 -27.922 -3.152 1 97.94 532 MET A CA 1
ATOM 4183 C C . MET A 1 532 ? 15.164 -26.594 -2.525 1 97.94 532 MET A C 1
ATOM 4185 O O . MET A 1 532 ? 14.484 -25.578 -2.688 1 97.94 532 MET A O 1
ATOM 4189 N N . ILE A 1 533 ? 16.234 -26.578 -1.828 1 97.62 533 ILE A N 1
ATOM 4190 C CA . ILE A 1 533 ? 16.766 -25.359 -1.26 1 97.62 533 ILE A CA 1
ATOM 4191 C C . ILE A 1 533 ? 17.203 -24.406 -2.383 1 97.62 533 ILE A C 1
ATOM 4193 O O . ILE A 1 533 ? 16.922 -23.203 -2.332 1 97.62 533 ILE A O 1
ATOM 4197 N N . LEU A 1 534 ? 17.844 -24.984 -3.383 1 97.75 534 LEU A N 1
ATOM 4198 C CA . LEU A 1 534 ? 18.266 -24.172 -4.52 1 97.75 534 LEU A CA 1
ATOM 4199 C C . LEU A 1 534 ? 17.047 -23.578 -5.238 1 97.75 534 LEU A C 1
ATOM 4201 O O . LEU A 1 534 ? 17.094 -22.422 -5.684 1 97.75 534 LEU A O 1
ATOM 4205 N N . VAL A 1 535 ? 16.016 -24.406 -5.348 1 97.5 535 VAL A N 1
ATOM 4206 C CA . VAL A 1 535 ? 14.789 -23.938 -5.984 1 97.5 535 VAL A CA 1
ATOM 4207 C C . VAL A 1 535 ? 14.188 -22.797 -5.168 1 97.5 535 VAL A C 1
ATOM 4209 O O . VAL A 1 535 ? 13.766 -21.781 -5.73 1 97.5 535 VAL A O 1
ATOM 4212 N N . GLN A 1 536 ? 14.195 -22.969 -3.904 1 96.69 536 GLN A N 1
ATOM 4213 C CA . GLN A 1 536 ? 13.688 -21.938 -3.004 1 96.69 536 GLN A CA 1
ATOM 4214 C C . GLN A 1 536 ? 14.492 -20.656 -3.145 1 96.69 536 GLN A C 1
ATOM 4216 O O . GLN A 1 536 ? 13.914 -19.562 -3.229 1 96.69 536 GLN A O 1
ATOM 4221 N N . TRP A 1 537 ? 15.773 -20.766 -3.164 1 96.88 537 TRP A N 1
ATOM 4222 C CA . TRP A 1 537 ? 16.641 -19.609 -3.281 1 96.88 537 TRP A CA 1
ATOM 4223 C C . TRP A 1 537 ? 16.438 -18.906 -4.625 1 96.88 537 TRP A C 1
ATOM 4225 O O . TRP A 1 537 ? 16.453 -17.672 -4.699 1 96.88 537 TRP A O 1
ATOM 4235 N N . LEU A 1 538 ? 16.297 -19.656 -5.609 1 97.06 538 LEU A N 1
ATOM 4236 C CA . LEU A 1 538 ? 16.109 -19.109 -6.941 1 97.06 538 LEU A CA 1
ATOM 4237 C C . LEU A 1 538 ? 14.75 -18.406 -7.043 1 97.06 538 LEU A C 1
ATOM 4239 O O . LEU A 1 538 ? 14.648 -17.328 -7.633 1 97.06 538 LEU A O 1
ATOM 4243 N N . SER A 1 539 ? 13.773 -19.078 -6.535 1 95.44 539 SER A N 1
ATOM 4244 C CA . SER A 1 539 ? 12.438 -18.484 -6.531 1 95.44 539 SER A CA 1
ATOM 4245 C C . SER A 1 539 ? 12.43 -17.156 -5.785 1 95.44 539 SER A C 1
ATOM 4247 O O . SER A 1 539 ? 11.875 -16.172 -6.273 1 95.44 539 SER A O 1
ATOM 4249 N N . GLU A 1 540 ? 12.992 -17.109 -4.641 1 93.81 540 GLU A N 1
ATOM 4250 C CA . GLU A 1 540 ? 13.094 -15.875 -3.869 1 93.81 540 GLU A CA 1
ATOM 4251 C C . GLU A 1 540 ? 13.844 -14.797 -4.648 1 93.81 540 GLU A C 1
ATOM 4253 O O . GLU A 1 540 ? 13.477 -13.625 -4.602 1 93.81 540 GLU A O 1
ATOM 4258 N N . SER A 1 541 ? 14.898 -15.227 -5.328 1 95.69 541 SER A N 1
ATOM 4259 C CA . SER A 1 541 ? 15.711 -14.289 -6.098 1 95.69 541 SER A CA 1
ATOM 4260 C C . SER A 1 541 ? 14.914 -13.68 -7.25 1 95.69 541 SER A C 1
ATOM 4262 O O . SER A 1 541 ? 15.055 -12.5 -7.555 1 95.69 541 SER A O 1
ATOM 4264 N N . ILE A 1 542 ? 14.117 -14.445 -7.871 1 95 542 ILE A N 1
ATOM 4265 C CA . ILE A 1 542 ? 13.289 -13.93 -8.953 1 95 542 ILE A CA 1
ATOM 4266 C C . ILE A 1 542 ? 12.289 -12.914 -8.406 1 95 542 ILE A C 1
ATOM 4268 O O . ILE A 1 542 ? 12.055 -11.867 -9.016 1 95 542 ILE A O 1
ATOM 4272 N N . GLY A 1 543 ? 11.719 -13.242 -7.301 1 92.62 543 GLY A N 1
ATOM 4273 C CA . GLY A 1 543 ? 10.82 -12.297 -6.652 1 92.62 543 GLY A CA 1
ATOM 4274 C C . GLY A 1 543 ? 11.492 -10.992 -6.285 1 92.62 543 GLY A C 1
ATOM 4275 O O . GLY A 1 543 ? 10.922 -9.914 -6.492 1 92.62 543 GLY A O 1
ATOM 4276 N N . LEU A 1 544 ? 12.695 -11.125 -5.789 1 93.12 544 LEU A N 1
ATOM 4277 C CA . LEU A 1 544 ? 13.453 -9.938 -5.414 1 93.12 544 LEU A CA 1
ATOM 4278 C C . LEU A 1 544 ? 13.797 -9.102 -6.645 1 93.12 544 LEU A C 1
ATOM 4280 O O . LEU A 1 544 ? 13.773 -7.867 -6.586 1 93.12 544 LEU A O 1
ATOM 4284 N N . PHE A 1 545 ? 14.133 -9.766 -7.711 1 94.44 545 PHE A N 1
ATOM 4285 C CA . PHE A 1 545 ? 14.5 -9.078 -8.945 1 94.44 545 PHE A CA 1
ATOM 4286 C C . PHE A 1 545 ? 13.312 -8.305 -9.5 1 94.44 545 PHE A C 1
ATOM 4288 O O . PHE A 1 545 ? 13.438 -7.121 -9.836 1 94.44 545 PHE A O 1
ATOM 4295 N N . ILE A 1 546 ? 12.172 -8.922 -9.508 1 92.69 546 ILE A N 1
ATOM 4296 C CA . ILE A 1 546 ? 10.961 -8.289 -10.008 1 92.69 546 ILE A CA 1
ATOM 4297 C C . ILE A 1 546 ? 10.531 -7.168 -9.055 1 92.69 546 ILE A C 1
ATOM 4299 O O . ILE A 1 546 ? 10.125 -6.09 -9.5 1 92.69 546 ILE A O 1
ATOM 4303 N N . GLY A 1 547 ? 10.594 -7.375 -7.801 1 88.12 547 GLY A N 1
ATOM 4304 C CA . GLY A 1 547 ? 10.258 -6.363 -6.809 1 88.12 547 GLY A CA 1
ATOM 4305 C C . GLY A 1 547 ? 11.156 -5.145 -6.879 1 88.12 547 GLY A C 1
ATOM 4306 O O . GLY A 1 547 ? 10.719 -4.031 -6.586 1 88.12 547 GLY A O 1
ATOM 4307 N N . ALA A 1 548 ? 12.398 -5.359 -7.266 1 88.69 548 ALA A N 1
ATOM 4308 C CA . ALA A 1 548 ? 13.352 -4.258 -7.363 1 88.69 548 ALA A CA 1
ATOM 4309 C C . ALA A 1 548 ? 13.102 -3.424 -8.617 1 88.69 548 ALA A C 1
ATOM 4311 O O . ALA A 1 548 ? 13.367 -2.219 -8.633 1 88.69 548 ALA A O 1
ATOM 4312 N N . LEU A 1 549 ? 12.461 -4.02 -9.617 1 88.19 549 LEU A N 1
ATOM 4313 C CA . LEU A 1 549 ? 12.32 -3.338 -10.898 1 88.19 549 LEU A CA 1
ATOM 4314 C C . LEU A 1 549 ? 10.93 -2.727 -11.047 1 88.19 549 LEU A C 1
ATOM 4316 O O . LEU A 1 549 ? 10.758 -1.735 -11.758 1 88.19 549 LEU A O 1
ATOM 4320 N N . CYS A 1 550 ? 9.977 -3.348 -10.422 1 84.06 550 CYS A N 1
ATOM 4321 C CA . CYS A 1 550 ? 8.602 -2.906 -10.641 1 84.06 550 CYS A CA 1
ATOM 4322 C C . CYS A 1 550 ? 8.172 -1.908 -9.578 1 84.06 550 CYS A C 1
ATOM 4324 O O . CYS A 1 550 ? 8.555 -2.035 -8.414 1 84.06 550 CYS A O 1
ATOM 4326 N N . GLU A 1 551 ? 7.371 -0.938 -10.016 1 77.38 551 GLU A N 1
ATOM 4327 C CA . GLU A 1 551 ? 6.879 0.09 -9.102 1 77.38 551 GLU A CA 1
ATOM 4328 C C . GLU A 1 551 ? 5.594 -0.354 -8.414 1 77.38 551 GLU A C 1
ATOM 4330 O O . GLU A 1 551 ? 5.375 -0.047 -7.238 1 77.38 551 GLU A O 1
ATOM 4335 N N . SER A 1 552 ? 4.82 -1.163 -9.133 1 79.81 552 SER A N 1
ATOM 4336 C CA . SER A 1 552 ? 3.539 -1.607 -8.594 1 79.81 552 SER A CA 1
ATOM 4337 C C . SER A 1 552 ? 3.557 -3.102 -8.289 1 79.81 552 SER A C 1
ATOM 4339 O O . SER A 1 552 ? 4.094 -3.893 -9.07 1 79.81 552 SER A O 1
ATOM 4341 N N . VAL A 1 553 ? 3.004 -3.449 -7.125 1 83.31 553 VAL A N 1
ATOM 4342 C CA . VAL A 1 553 ? 2.934 -4.844 -6.699 1 83.31 553 VAL A CA 1
ATOM 4343 C C . VAL A 1 553 ? 2.043 -5.629 -7.656 1 83.31 553 VAL A C 1
ATOM 4345 O O . VAL A 1 553 ? 2.336 -6.785 -7.98 1 83.31 553 VAL A O 1
ATOM 4348 N N . GLY A 1 554 ? 1.032 -4.992 -8.227 1 81.94 554 GLY A N 1
ATOM 4349 C CA . GLY A 1 554 ? 0.124 -5.66 -9.148 1 81.94 554 GLY A CA 1
ATOM 4350 C C . GLY A 1 554 ? 0.789 -6.074 -10.453 1 81.94 554 GLY A C 1
ATOM 4351 O O . GLY A 1 554 ? 0.644 -7.215 -10.891 1 81.94 554 GLY A O 1
ATOM 4352 N N . VAL A 1 555 ? 1.539 -5.191 -11.016 1 84.19 555 VAL A N 1
ATOM 4353 C CA . VAL A 1 555 ? 2.244 -5.484 -12.258 1 84.19 555 VAL A CA 1
ATOM 4354 C C . VAL A 1 555 ? 3.33 -6.527 -12 1 84.19 555 VAL A C 1
ATOM 4356 O O . VAL A 1 555 ? 3.562 -7.406 -12.836 1 84.19 555 VAL A O 1
ATOM 4359 N N . GLY A 1 556 ? 3.996 -6.383 -10.852 1 87.75 556 GLY A N 1
ATOM 4360 C CA . GLY A 1 556 ? 5.004 -7.367 -10.492 1 87.75 556 GLY A CA 1
ATOM 4361 C C . GLY A 1 556 ? 4.449 -8.781 -10.406 1 87.75 556 GLY A C 1
ATOM 4362 O O . GLY A 1 556 ? 5.055 -9.719 -10.93 1 87.75 556 GLY A O 1
ATOM 4363 N N . ASN A 1 557 ? 3.326 -8.93 -9.812 1 86.56 557 ASN A N 1
ATOM 4364 C CA . ASN A 1 557 ? 2.703 -10.242 -9.672 1 86.56 557 ASN A CA 1
ATOM 4365 C C . ASN A 1 557 ? 2.279 -10.812 -11.031 1 86.56 557 ASN A C 1
ATOM 4367 O O . ASN A 1 557 ? 2.322 -12.023 -11.242 1 86.56 557 ASN A O 1
ATOM 4371 N N . LEU A 1 558 ? 1.848 -9.945 -11.922 1 85.31 558 LEU A N 1
ATOM 4372 C CA . LEU A 1 558 ? 1.474 -10.391 -13.266 1 85.31 558 LEU A CA 1
ATOM 4373 C C . LEU A 1 558 ? 2.688 -10.922 -14.023 1 85.31 558 LEU A C 1
ATOM 4375 O O . LEU A 1 558 ? 2.627 -12 -14.617 1 85.31 558 LEU A O 1
ATOM 4379 N N . ILE A 1 559 ? 3.77 -10.203 -13.945 1 89.31 559 ILE A N 1
ATOM 4380 C CA . ILE A 1 559 ? 4.992 -10.633 -14.617 1 89.31 559 ILE A CA 1
ATOM 4381 C C . ILE A 1 559 ? 5.469 -11.961 -14.031 1 89.31 559 ILE A C 1
ATOM 4383 O O . ILE A 1 559 ? 5.855 -12.867 -14.766 1 89.31 559 ILE A O 1
ATOM 4387 N N . LEU A 1 560 ? 5.395 -12 -12.711 1 91 560 LEU A N 1
ATOM 4388 C CA . LEU A 1 560 ? 5.812 -13.219 -12.031 1 91 560 LEU A CA 1
ATOM 4389 C C . LEU A 1 560 ? 4.957 -14.406 -12.477 1 91 560 LEU A C 1
ATOM 4391 O O . LEU A 1 560 ? 5.484 -15.492 -12.734 1 91 560 LEU A O 1
ATOM 4395 N N . SER A 1 561 ? 3.678 -14.203 -12.547 1 88.69 561 SER A N 1
ATOM 4396 C CA . SER A 1 561 ? 2.76 -15.266 -12.945 1 88.69 561 SER A CA 1
ATOM 4397 C C . SER A 1 561 ? 3.061 -15.758 -14.359 1 88.69 561 SER A C 1
ATOM 4399 O O . SER A 1 561 ? 3.037 -16.953 -14.625 1 88.69 561 SER A O 1
ATOM 4401 N N . VAL A 1 562 ? 3.391 -14.82 -15.227 1 89.25 562 VAL A N 1
ATOM 4402 C CA . VAL A 1 562 ? 3.686 -15.172 -16.609 1 89.25 562 VAL A CA 1
ATOM 4403 C C . VAL A 1 562 ? 4.984 -15.969 -16.688 1 89.25 562 VAL A C 1
ATOM 4405 O O . VAL A 1 562 ? 5.039 -17.031 -17.312 1 89.25 562 VAL A O 1
ATOM 4408 N N . VAL A 1 563 ? 5.973 -15.57 -16 1 90.88 563 VAL A N 1
ATOM 4409 C CA . VAL A 1 563 ? 7.281 -16.203 -16.031 1 90.88 563 VAL A CA 1
ATOM 4410 C C . VAL A 1 563 ? 7.184 -17.609 -15.453 1 90.88 563 VAL A C 1
ATOM 4412 O O . VAL A 1 563 ? 7.691 -18.578 -16.047 1 90.88 563 VAL A O 1
ATOM 4415 N N . ILE A 1 564 ? 6.504 -17.766 -14.359 1 91.12 564 ILE A N 1
ATOM 4416 C CA . ILE A 1 564 ? 6.406 -19.047 -13.688 1 91.12 564 ILE A CA 1
ATOM 4417 C C . ILE A 1 564 ? 5.594 -20.016 -14.547 1 91.12 564 ILE A C 1
ATOM 4419 O O . ILE A 1 564 ? 5.945 -21.188 -14.672 1 91.12 564 ILE A O 1
ATOM 4423 N N . THR A 1 565 ? 4.512 -19.484 -15.141 1 88.94 565 THR A N 1
ATOM 4424 C CA . THR A 1 565 ? 3.672 -20.344 -15.969 1 88.94 565 THR A CA 1
ATOM 4425 C C . THR A 1 565 ? 4.445 -20.859 -17.188 1 88.94 565 THR A C 1
ATOM 4427 O O . THR A 1 565 ? 4.363 -22.031 -17.531 1 88.94 565 THR A O 1
ATOM 4430 N N . ILE A 1 566 ? 5.23 -20.016 -17.75 1 89.75 566 ILE A N 1
ATOM 4431 C CA . ILE A 1 566 ? 6.043 -20.406 -18.906 1 89.75 566 ILE A CA 1
ATOM 4432 C C . ILE A 1 566 ? 7.098 -21.422 -18.469 1 89.75 566 ILE A C 1
ATOM 4434 O O . ILE A 1 566 ? 7.289 -22.453 -19.125 1 89.75 566 ILE A O 1
ATOM 4438 N N . TRP A 1 567 ? 7.715 -21.188 -17.359 1 92.62 567 TRP A N 1
ATOM 4439 C CA . TRP A 1 567 ? 8.781 -22.062 -16.875 1 92.62 567 TRP A CA 1
ATOM 4440 C C . TRP A 1 567 ? 8.242 -23.422 -16.484 1 92.62 567 TRP A C 1
ATOM 4442 O O . TRP A 1 567 ? 8.93 -24.438 -16.625 1 92.62 567 TRP A O 1
ATOM 4452 N N . MET A 1 568 ? 7.047 -23.453 -16.016 1 91.38 568 MET A N 1
ATOM 4453 C CA . MET A 1 568 ? 6.418 -24.719 -15.641 1 91.38 568 MET A CA 1
ATOM 4454 C C . MET A 1 568 ? 6.254 -25.625 -16.859 1 91.38 568 MET A C 1
ATOM 4456 O O . MET A 1 568 ? 6.34 -26.844 -16.734 1 91.38 568 MET A O 1
ATOM 4460 N N . SER A 1 569 ? 6.078 -25 -18.016 1 89.31 569 SER A N 1
ATOM 4461 C CA . SER A 1 569 ? 5.848 -25.781 -19.219 1 89.31 569 SER A CA 1
ATOM 4462 C C . SER A 1 569 ? 7.105 -26.531 -19.656 1 89.31 569 SER A C 1
ATOM 4464 O O . SER A 1 569 ? 7.027 -27.562 -20.312 1 89.31 569 SER A O 1
ATOM 4466 N N . PHE A 1 570 ? 8.234 -26.109 -19.172 1 89.31 570 PHE A N 1
ATOM 4467 C CA . PHE A 1 570 ? 9.492 -26.703 -19.625 1 89.31 570 PHE A CA 1
ATOM 4468 C C . PHE A 1 570 ? 10.016 -27.703 -18.594 1 89.31 570 PHE A C 1
ATOM 4470 O O . PHE A 1 570 ? 11.203 -28.047 -18.594 1 89.31 570 PHE A O 1
ATOM 4477 N N . SER A 1 571 ? 9.18 -28.156 -17.656 1 89 571 SER A N 1
ATOM 4478 C CA . SER A 1 571 ? 9.602 -29.062 -16.594 1 89 571 SER A CA 1
ATOM 4479 C C . SER A 1 571 ? 9.883 -30.453 -17.156 1 89 571 SER A C 1
ATOM 4481 O O . SER A 1 571 ? 10.523 -31.281 -16.484 1 89 571 SER A O 1
ATOM 4483 N N . GLY A 1 572 ? 9.5 -30.766 -18.422 1 82.12 572 GLY A N 1
ATOM 4484 C CA . GLY A 1 572 ? 9.609 -32.094 -18.984 1 82.12 572 GLY A CA 1
ATOM 4485 C C . GLY A 1 572 ? 8.383 -32.938 -18.734 1 82.12 572 GLY A C 1
ATOM 4486 O O . GLY A 1 572 ? 8.156 -33.938 -19.438 1 82.12 572 GLY A O 1
ATOM 4487 N N . PHE A 1 573 ? 7.621 -32.625 -17.734 1 82.31 573 PHE A N 1
ATOM 4488 C CA . PHE A 1 573 ? 6.402 -33.344 -17.422 1 82.31 573 PHE A CA 1
ATOM 4489 C C . PHE A 1 573 ? 5.25 -32.906 -18.312 1 82.31 573 PHE A C 1
ATOM 4491 O O . PHE A 1 573 ? 4.473 -33.75 -18.781 1 82.31 573 PHE A O 1
ATOM 4498 N N . LEU A 1 574 ? 5.188 -31.594 -18.609 1 81.62 574 LEU A N 1
ATOM 4499 C CA . LEU A 1 574 ? 4.086 -31.078 -19.422 1 81.62 574 LEU A CA 1
ATOM 4500 C C . LEU A 1 574 ? 4.367 -31.266 -20.906 1 81.62 574 LEU A C 1
ATOM 4502 O O . LEU A 1 574 ? 3.475 -31.656 -21.656 1 81.62 574 LEU A O 1
ATOM 4506 N N . ILE A 1 575 ? 5.551 -30.938 -21.219 1 81.25 575 ILE A N 1
ATOM 4507 C CA . ILE A 1 575 ? 5.992 -31.156 -22.594 1 81.25 575 ILE A CA 1
ATOM 4508 C C . ILE A 1 575 ? 7.398 -31.75 -22.594 1 81.25 575 ILE A C 1
ATOM 4510 O O . ILE A 1 575 ? 8.258 -31.328 -21.828 1 81.25 575 ILE A O 1
ATOM 4514 N N . ARG A 1 576 ? 7.496 -32.781 -23.375 1 80.56 576 ARG A N 1
ATOM 4515 C CA . ARG A 1 576 ? 8.82 -33.375 -23.484 1 80.56 576 ARG A CA 1
ATOM 4516 C C . ARG A 1 576 ? 9.781 -32.438 -24.234 1 80.56 576 ARG A C 1
ATOM 4518 O O . ARG A 1 576 ? 9.367 -31.688 -25.109 1 80.56 576 ARG A O 1
ATOM 4525 N N . ASN A 1 577 ? 10.984 -32.5 -23.828 1 78.38 577 ASN A N 1
ATOM 4526 C CA . ASN A 1 577 ? 11.984 -31.594 -24.391 1 78.38 577 ASN A CA 1
ATOM 4527 C C . ASN A 1 577 ? 12.133 -31.781 -25.891 1 78.38 577 ASN A C 1
ATOM 4529 O O . ASN A 1 577 ? 12.43 -30.812 -26.609 1 78.38 577 ASN A O 1
ATOM 4533 N N . THR A 1 578 ? 11.805 -32.938 -26.406 1 75.25 578 THR A N 1
ATOM 4534 C CA . THR A 1 578 ? 11.992 -33.219 -27.828 1 75.25 578 THR A CA 1
ATOM 4535 C C . THR A 1 578 ? 10.852 -32.625 -28.641 1 75.25 578 THR A C 1
ATOM 4537 O O . THR A 1 578 ? 10.984 -32.438 -29.859 1 75.25 578 THR A O 1
ATOM 4540 N N . GLN A 1 579 ? 9.797 -32.312 -27.953 1 75.81 579 GLN A N 1
ATOM 4541 C CA . GLN A 1 579 ? 8.617 -31.828 -28.656 1 75.81 579 GLN A CA 1
ATOM 4542 C C . GLN A 1 579 ? 8.602 -30.297 -28.703 1 75.81 579 GLN A C 1
ATOM 4544 O O . GLN A 1 579 ? 7.762 -29.703 -29.375 1 75.81 579 GLN A O 1
ATOM 4549 N N . ILE A 1 580 ? 9.594 -29.781 -28.031 1 81.75 580 ILE A N 1
ATOM 4550 C CA . ILE A 1 580 ? 9.648 -28.312 -28.016 1 81.75 580 ILE A CA 1
ATOM 4551 C C . ILE A 1 580 ? 10.172 -27.797 -29.359 1 81.75 580 ILE A C 1
ATOM 4553 O O . ILE A 1 580 ? 11.18 -28.297 -29.875 1 81.75 580 ILE A O 1
ATOM 4557 N N . GLY A 1 581 ? 9.43 -26.859 -29.953 1 76.56 581 GLY A N 1
ATOM 4558 C CA . GLY A 1 581 ? 9.852 -26.281 -31.203 1 76.56 581 GLY A CA 1
ATOM 4559 C C . GLY A 1 581 ? 11.195 -25.578 -31.125 1 76.56 581 GLY A C 1
ATOM 4560 O O . GLY A 1 581 ? 11.57 -25.078 -30.062 1 76.56 581 GLY A O 1
ATOM 4561 N N . GLY A 1 582 ? 11.938 -25.562 -32.219 1 75.5 582 GLY A N 1
ATOM 4562 C CA . GLY A 1 582 ? 13.273 -25 -32.281 1 75.5 582 GLY A CA 1
ATOM 4563 C C . GLY A 1 582 ? 13.328 -23.547 -31.844 1 75.5 582 GLY A C 1
ATOM 4564 O O . GLY A 1 582 ? 14.289 -23.109 -31.188 1 75.5 582 GLY A O 1
ATOM 4565 N N . TRP A 1 583 ? 12.305 -22.766 -32 1 76.12 583 TRP A N 1
ATOM 4566 C CA . TRP A 1 583 ? 12.297 -21.344 -31.703 1 76.12 583 TRP A CA 1
ATOM 4567 C C . TRP A 1 583 ? 12.266 -21.109 -30.188 1 76.12 583 TRP A C 1
ATOM 4569 O O . TRP A 1 583 ? 12.75 -20.094 -29.703 1 76.12 583 TRP A O 1
ATOM 4579 N N . PHE A 1 584 ? 11.656 -22.031 -29.375 1 80.5 584 PHE A N 1
ATOM 4580 C CA . PHE A 1 584 ? 11.477 -21.828 -27.953 1 80.5 584 PHE A CA 1
ATOM 4581 C C . PHE A 1 584 ? 12.5 -22.641 -27.156 1 80.5 584 PHE A C 1
ATOM 4583 O O . PHE A 1 584 ? 12.648 -22.453 -25.953 1 80.5 584 PHE A O 1
ATOM 4590 N N . TYR A 1 585 ? 13.211 -23.422 -27.859 1 81.38 585 TYR A N 1
ATOM 4591 C CA . TYR A 1 585 ? 14.094 -24.344 -27.172 1 81.38 585 TYR A CA 1
ATOM 4592 C C . TYR A 1 585 ? 15.133 -23.594 -26.344 1 81.38 585 TYR A C 1
ATOM 4594 O O . TYR A 1 585 ? 15.391 -23.953 -25.188 1 81.38 585 TYR A O 1
ATOM 4602 N N . PRO A 1 586 ? 15.609 -22.453 -26.891 1 84.12 586 PRO A N 1
ATOM 4603 C CA . PRO A 1 586 ? 16.578 -21.734 -26.062 1 84.12 586 PRO A CA 1
ATOM 4604 C C . PRO A 1 586 ? 15.938 -21.141 -24.812 1 84.12 586 PRO A C 1
ATOM 4606 O O . PRO A 1 586 ? 16.594 -21 -23.781 1 84.12 586 PRO A O 1
ATOM 4609 N N . PHE A 1 587 ? 14.758 -20.922 -24.797 1 85.94 587 PHE A N 1
ATOM 4610 C CA . PHE A 1 587 ? 14.078 -20.344 -23.641 1 85.94 587 PHE A CA 1
ATOM 4611 C C . PHE A 1 587 ? 13.883 -21.391 -22.547 1 85.94 587 PHE A C 1
ATOM 4613 O O . PHE A 1 587 ? 13.805 -21.047 -21.375 1 85.94 587 PHE A O 1
ATOM 4620 N N . SER A 1 588 ? 13.844 -22.609 -23.016 1 88.19 588 SER A N 1
ATOM 4621 C CA . SER A 1 588 ? 13.664 -23.688 -22.047 1 88.19 588 SER A CA 1
ATOM 4622 C C . SER A 1 588 ? 14.867 -23.828 -21.125 1 88.19 588 SER A C 1
ATOM 4624 O O . SER A 1 588 ? 14.758 -24.344 -20.016 1 88.19 588 SER A O 1
ATOM 4626 N N . TYR A 1 589 ? 16 -23.156 -21.531 1 89 589 TYR A N 1
ATOM 4627 C CA . TYR A 1 589 ? 17.219 -23.266 -20.734 1 89 589 TYR A CA 1
ATOM 4628 C C . TYR A 1 589 ? 17.172 -22.312 -19.547 1 89 589 TYR A C 1
ATOM 4630 O O . TYR A 1 589 ? 17.938 -22.469 -18.594 1 89 589 TYR A O 1
ATOM 4638 N N . THR A 1 590 ? 16.25 -21.5 -19.531 1 91.56 590 THR A N 1
ATOM 4639 C CA . THR A 1 590 ? 16.172 -20.531 -18.438 1 91.56 590 THR A CA 1
ATOM 4640 C C . THR A 1 590 ? 15.219 -21.016 -17.359 1 91.56 590 THR A C 1
ATOM 4642 O O . THR A 1 590 ? 15.125 -20.406 -16.281 1 91.56 590 THR A O 1
ATOM 4645 N N . SER A 1 591 ? 14.609 -22.141 -17.578 1 93.12 591 SER A N 1
ATOM 4646 C CA . SER A 1 591 ? 13.578 -22.609 -16.656 1 93.12 591 SER A CA 1
ATOM 4647 C C . SER A 1 591 ? 14.195 -23.344 -15.469 1 93.12 591 SER A C 1
ATOM 4649 O O . SER A 1 591 ? 14.953 -24.297 -15.648 1 93.12 591 SER A O 1
ATOM 4651 N N . LEU A 1 592 ? 13.828 -22.938 -14.312 1 95.38 592 LEU A N 1
ATOM 4652 C CA . LEU A 1 592 ? 14.312 -23.625 -13.125 1 95.38 592 LEU A CA 1
ATOM 4653 C C . LEU A 1 592 ? 13.656 -24.984 -12.977 1 95.38 592 LEU A C 1
ATOM 4655 O O . LEU A 1 592 ? 14.227 -25.891 -12.375 1 95.38 592 LEU A O 1
ATOM 4659 N N . PHE A 1 593 ? 12.5 -25.172 -13.602 1 95.31 593 PHE A N 1
ATOM 4660 C CA . PHE A 1 593 ? 11.766 -26.438 -13.516 1 95.31 593 PHE A CA 1
ATOM 4661 C C . PHE A 1 593 ? 12.477 -27.531 -14.297 1 95.31 593 PHE A C 1
ATOM 4663 O O . PHE A 1 593 ? 12.508 -28.688 -13.875 1 95.31 593 PHE A O 1
ATOM 4670 N N . ARG A 1 594 ? 13.062 -27.141 -15.43 1 93.38 594 ARG A N 1
ATOM 4671 C CA . ARG A 1 594 ? 13.719 -28.109 -16.312 1 93.38 594 ARG A CA 1
ATOM 4672 C C . ARG A 1 594 ? 14.805 -28.875 -15.562 1 93.38 594 ARG A C 1
ATOM 4674 O O . ARG A 1 594 ? 14.852 -30.094 -15.602 1 93.38 594 ARG A O 1
ATOM 4681 N N . TYR A 1 595 ? 15.578 -28.188 -14.797 1 95.44 595 TYR A N 1
ATOM 4682 C CA . TYR A 1 595 ? 16.75 -28.797 -14.172 1 95.44 595 TYR A CA 1
ATOM 4683 C C . TYR A 1 595 ? 16.391 -29.391 -12.812 1 95.44 595 TYR A C 1
ATOM 4685 O O . TYR A 1 595 ? 16.938 -30.422 -12.422 1 95.44 595 TYR A O 1
ATOM 4693 N N . SER A 1 596 ? 15.5 -28.766 -12.094 1 97.12 596 SER A N 1
ATOM 4694 C CA . SER A 1 596 ? 15.156 -29.234 -10.758 1 97.12 596 SER A CA 1
ATOM 4695 C C . SER A 1 596 ? 14.352 -30.531 -10.82 1 97.12 596 SER A C 1
ATOM 4697 O O . SER A 1 596 ? 14.68 -31.5 -10.141 1 97.12 596 SER A O 1
ATOM 4699 N N . VAL A 1 597 ? 13.344 -30.641 -11.664 1 95.88 597 VAL A N 1
ATOM 4700 C CA . VAL A 1 597 ? 12.516 -31.828 -11.773 1 95.88 597 VAL A CA 1
ATOM 4701 C C . VAL A 1 597 ? 13.359 -33 -12.312 1 95.88 597 VAL A C 1
ATOM 4703 O O . VAL A 1 597 ? 13.25 -34.125 -11.844 1 95.88 597 VAL A O 1
ATOM 4706 N N . HIS A 1 598 ? 14.211 -32.688 -13.312 1 95.12 598 HIS A N 1
ATOM 4707 C CA . HIS A 1 598 ? 15.094 -33.719 -13.859 1 95.12 598 HIS A CA 1
ATOM 4708 C C . HIS A 1 598 ? 16.031 -34.25 -12.781 1 95.12 598 HIS A C 1
ATOM 4710 O O . HIS A 1 598 ? 16.188 -35.469 -12.664 1 95.12 598 HIS A O 1
ATOM 4716 N N . ALA A 1 599 ? 16.625 -33.375 -12.023 1 96.44 599 ALA A N 1
ATOM 4717 C CA . ALA A 1 599 ? 17.562 -33.781 -10.969 1 96.44 599 ALA A CA 1
ATOM 4718 C C . ALA A 1 599 ? 16.844 -34.625 -9.906 1 96.44 599 ALA A C 1
ATOM 4720 O O . ALA A 1 599 ? 17.359 -35.625 -9.461 1 96.44 599 ALA A O 1
ATOM 4721 N N . LEU A 1 600 ? 15.719 -34.219 -9.508 1 97.19 600 LEU A N 1
ATOM 4722 C CA . LEU A 1 600 ? 14.953 -34.969 -8.5 1 97.19 600 LEU A CA 1
ATOM 4723 C C . LEU A 1 600 ? 14.5 -36.312 -9.039 1 97.19 600 LEU A C 1
ATOM 4725 O O . LEU A 1 600 ? 14.5 -37.312 -8.305 1 97.19 600 LEU A O 1
ATOM 4729 N N . ALA A 1 601 ? 14.062 -36.312 -10.328 1 95.56 601 ALA A N 1
ATOM 4730 C CA . ALA A 1 601 ? 13.641 -37.562 -10.945 1 95.56 601 ALA A CA 1
ATOM 4731 C C . ALA A 1 601 ? 14.789 -38.562 -11.016 1 95.56 601 ALA A C 1
ATOM 4733 O O . ALA A 1 601 ? 14.602 -39.75 -10.789 1 95.56 601 ALA A O 1
ATOM 4734 N N . GLN A 1 602 ? 15.969 -38.062 -11.336 1 95.25 602 GLN A N 1
ATOM 4735 C CA . GLN A 1 602 ? 17.141 -38.938 -11.352 1 95.25 602 GLN A CA 1
ATOM 4736 C C . GLN A 1 602 ? 17.422 -39.5 -9.969 1 95.25 602 GLN A C 1
ATOM 4738 O O . GLN A 1 602 ? 17.734 -40.688 -9.836 1 95.25 602 GLN A O 1
ATOM 4743 N N . ALA A 1 603 ? 17.312 -38.688 -8.977 1 95.62 603 ALA A N 1
ATOM 4744 C CA . ALA A 1 603 ? 17.562 -39.125 -7.609 1 95.62 603 ALA A CA 1
ATOM 4745 C C . ALA A 1 603 ? 16.516 -40.156 -7.156 1 95.62 603 ALA A C 1
ATOM 4747 O O . ALA A 1 603 ? 16.828 -41.062 -6.414 1 95.62 603 ALA A O 1
ATOM 4748 N N . GLU A 1 604 ? 15.328 -40.031 -7.621 1 95.69 604 GLU A N 1
ATOM 4749 C CA . GLU A 1 604 ? 14.234 -40.875 -7.156 1 95.69 604 GLU A CA 1
ATOM 4750 C C . GLU A 1 604 ? 14.156 -42.156 -7.961 1 95.69 604 GLU A C 1
ATOM 4752 O O . GLU A 1 604 ? 13.969 -43.25 -7.395 1 95.69 604 GLU A O 1
ATOM 4757 N N . LEU A 1 605 ? 14.32 -42.094 -9.289 1 93.75 605 LEU A N 1
ATOM 4758 C CA . LEU A 1 605 ? 14 -43.219 -10.156 1 93.75 605 LEU A CA 1
ATOM 4759 C C . LEU A 1 605 ? 15.234 -44.094 -10.406 1 93.75 605 LEU A C 1
ATOM 4761 O O . LEU A 1 605 ? 15.109 -45.281 -10.734 1 93.75 605 LEU A O 1
ATOM 4765 N N . SER A 1 606 ? 16.406 -43.469 -10.164 1 91.69 606 SER A N 1
ATOM 4766 C CA . SER A 1 606 ? 17.609 -44.25 -10.422 1 91.69 606 SER A CA 1
ATOM 4767 C C . SER A 1 606 ? 17.672 -45.469 -9.508 1 91.69 606 SER A C 1
ATOM 4769 O O . SER A 1 606 ? 17.547 -45.344 -8.289 1 91.69 606 SER A O 1
ATOM 4771 N N . GLY A 1 607 ? 17.797 -46.625 -10.078 1 88.69 607 GLY A N 1
ATOM 4772 C CA . GLY A 1 607 ? 17.969 -47.844 -9.328 1 88.69 607 GLY A CA 1
ATOM 4773 C C . GLY A 1 607 ? 16.656 -48.531 -8.969 1 88.69 607 GLY A C 1
ATOM 4774 O O . GLY A 1 607 ? 16.656 -49.594 -8.359 1 88.69 607 GLY A O 1
ATOM 4775 N N . MET A 1 608 ? 15.539 -47.969 -9.344 1 91.19 608 MET A N 1
ATOM 4776 C CA . MET A 1 608 ? 14.234 -48.531 -9.031 1 91.19 608 MET A CA 1
ATOM 4777 C C . MET A 1 608 ? 13.797 -49.5 -10.125 1 91.19 608 MET A C 1
ATOM 4779 O O . MET A 1 608 ? 14.172 -49.344 -11.281 1 91.19 608 MET A O 1
ATOM 4783 N N . SER A 1 609 ? 13.055 -50.5 -9.688 1 87.94 609 SER A N 1
ATOM 4784 C CA . SER A 1 609 ? 12.461 -51.469 -10.625 1 87.94 609 SER A CA 1
ATOM 4785 C C . SER A 1 609 ? 10.938 -51.375 -10.586 1 87.94 609 SER A C 1
ATOM 4787 O O . SER A 1 609 ? 10.344 -51.219 -9.523 1 87.94 609 SER A O 1
ATOM 4789 N N . PHE A 1 610 ? 10.359 -51.375 -11.695 1 85.56 610 PHE A N 1
ATOM 4790 C CA . PHE A 1 610 ? 8.906 -51.219 -11.797 1 85.56 610 PHE A CA 1
ATOM 4791 C C . PHE A 1 610 ? 8.281 -52.5 -12.383 1 85.56 610 PHE A C 1
ATOM 4793 O O . PHE A 1 610 ? 8.914 -53.188 -13.18 1 85.56 610 PHE A O 1
ATOM 4800 N N . GLU A 1 611 ? 7.098 -52.844 -11.789 1 75.19 611 GLU A N 1
ATOM 4801 C CA . GLU A 1 611 ? 6.355 -54 -12.234 1 75.19 611 GLU A CA 1
ATOM 4802 C C . GLU A 1 611 ? 5.566 -53.719 -13.508 1 75.19 611 GLU A C 1
ATOM 4804 O O . GLU A 1 611 ? 5.008 -52.625 -13.656 1 75.19 611 GLU A O 1
ATOM 4809 N N . CYS A 1 612 ? 5.715 -54.406 -14.422 1 63.81 612 CYS A N 1
ATOM 4810 C CA . CYS A 1 612 ? 4.961 -54.281 -15.672 1 63.81 612 CYS A CA 1
ATOM 4811 C C . CYS A 1 612 ? 3.791 -55.281 -15.695 1 63.81 612 CYS A C 1
ATOM 4813 O O . CYS A 1 612 ? 3.961 -56.438 -16.031 1 63.81 612 CYS A O 1
ATOM 4815 N N . SER A 1 613 ? 2.91 -55.281 -14.57 1 51.88 613 SER A N 1
ATOM 4816 C CA . SER A 1 613 ? 1.91 -56.344 -14.391 1 51.88 613 SER A CA 1
ATOM 4817 C C . SER A 1 613 ? 1.188 -56.656 -15.695 1 51.88 613 SER A C 1
ATOM 4819 O O . SER A 1 613 ? 1.046 -57.812 -16.078 1 51.88 613 SER A O 1
ATOM 4821 N N . SER A 1 614 ? 0.21 -55.656 -16.047 1 45.84 614 SER A N 1
ATOM 4822 C CA . SER A 1 614 ? -0.848 -56.125 -16.938 1 45.84 614 SER A CA 1
ATOM 4823 C C . SER A 1 614 ? -0.277 -56.594 -18.266 1 45.84 614 SER A C 1
ATOM 4825 O O . SER A 1 614 ? -0.728 -57.594 -18.828 1 45.84 614 SER A O 1
ATOM 4827 N N . THR A 1 615 ? 0.53 -55.906 -18.781 1 43.28 615 THR A N 1
ATOM 4828 C CA . THR A 1 615 ? 1.053 -56.375 -20.062 1 43.28 615 THR A CA 1
ATOM 4829 C C . THR A 1 615 ? 1.939 -57.594 -19.859 1 43.28 615 THR A C 1
ATOM 4831 O O . THR A 1 615 ? 1.902 -58.531 -20.672 1 43.28 615 THR A O 1
ATOM 4834 N N . ASN A 1 616 ? 2.631 -57.594 -18.703 1 43.31 616 ASN A N 1
ATOM 4835 C CA . ASN A 1 616 ? 3.492 -58.75 -18.438 1 43.31 616 ASN A CA 1
ATOM 4836 C C . ASN A 1 616 ? 2.68 -60 -18.078 1 43.31 616 ASN A C 1
ATOM 4838 O O . ASN A 1 616 ? 3.02 -61.094 -18.484 1 43.31 616 ASN A O 1
ATOM 4842 N N . LYS A 1 617 ? 1.67 -59.781 -17.203 1 43.06 617 LYS A N 1
ATOM 4843 C CA . LYS A 1 617 ? 0.839 -60.938 -16.922 1 43.06 617 LYS A CA 1
ATOM 4844 C C . LYS A 1 617 ? 0.217 -61.5 -18.188 1 43.06 617 LYS A C 1
ATOM 4846 O O . LYS A 1 617 ? 0.147 -62.719 -18.375 1 43.06 617 LYS A O 1
ATOM 4851 N N . ILE A 1 618 ? -0.312 -60.469 -18.906 1 39.44 618 ILE A N 1
ATOM 4852 C CA . ILE A 1 618 ? -0.901 -60.969 -20.141 1 39.44 618 ILE A CA 1
ATOM 4853 C C . ILE A 1 618 ? 0.177 -61.625 -21 1 39.44 618 ILE A C 1
ATOM 4855 O O . ILE A 1 618 ? -0.042 -62.719 -21.562 1 39.44 618 ILE A O 1
ATOM 4859 N N . LEU A 1 619 ? 1.254 -60.906 -20.906 1 40.53 619 LEU A N 1
ATOM 4860 C CA . LEU A 1 619 ? 2.33 -61.5 -21.703 1 40.53 619 LEU A CA 1
ATOM 4861 C C . LEU A 1 619 ? 2.906 -62.719 -21 1 40.53 619 LEU A C 1
ATOM 4863 O O . LEU A 1 619 ? 3.348 -63.656 -21.656 1 40.53 619 LEU A O 1
ATOM 4867 N N . SER A 1 620 ? 2.996 -62.594 -19.641 1 38.16 620 SER A N 1
ATOM 4868 C CA . SER A 1 620 ? 3.461 -63.781 -18.938 1 38.16 620 SER A CA 1
ATOM 4869 C C . SER A 1 620 ? 2.473 -64.938 -19.094 1 38.16 620 SER A C 1
ATOM 4871 O O . SER A 1 620 ? 2.865 -66.062 -19.078 1 38.16 620 SER A O 1
ATOM 4873 N N . THR A 1 621 ? 1.227 -64.562 -18.828 1 35.88 621 THR A N 1
ATOM 4874 C CA . THR A 1 621 ? 0.286 -65.625 -19.016 1 35.88 621 THR A CA 1
ATOM 4875 C C . THR A 1 621 ? 0.374 -66.188 -20.438 1 35.88 621 THR A C 1
ATOM 4877 O O . THR A 1 621 ? -0.157 -67.25 -20.734 1 35.88 621 THR A O 1
ATOM 4880 N N . VAL A 1 622 ? 0.766 -65.312 -21.25 1 34.47 622 VAL A N 1
ATOM 4881 C CA . VAL A 1 622 ? 1.051 -65.875 -22.547 1 34.47 622 VAL A CA 1
ATOM 4882 C C . VAL A 1 622 ? 2.359 -66.688 -22.484 1 34.47 622 VAL A C 1
ATOM 4884 O O . VAL A 1 622 ? 3.441 -66.062 -22.438 1 34.47 622 VAL A O 1
ATOM 4887 N N . ASN A 1 623 ? 2.496 -67.438 -21.359 1 31.77 623 ASN A N 1
ATOM 4888 C CA . ASN A 1 623 ? 3.607 -68.375 -21.344 1 31.77 623 ASN A CA 1
ATOM 4889 C C . ASN A 1 623 ? 3.996 -68.812 -22.766 1 31.77 623 ASN A C 1
ATOM 4891 O O . ASN A 1 623 ? 3.246 -69.562 -23.422 1 31.77 623 ASN A O 1
ATOM 4895 N N . MET A 1 624 ? 4.641 -68 -23.344 1 35.41 624 MET A N 1
ATOM 4896 C CA . MET A 1 624 ? 5.219 -68.375 -24.625 1 35.41 624 MET A CA 1
ATOM 4897 C C . MET A 1 624 ? 5.852 -69.75 -24.531 1 35.41 624 MET A C 1
ATOM 4899 O O . MET A 1 624 ? 6.047 -70.438 -25.547 1 35.41 624 MET A O 1
ATOM 4903 N N . THR A 1 625 ? 6.406 -70 -23.297 1 35.09 625 THR A N 1
ATOM 4904 C CA . THR A 1 625 ? 6.84 -71.375 -23.141 1 35.09 625 THR A CA 1
ATOM 4905 C C . THR A 1 625 ? 5.676 -72.312 -23.375 1 35.09 625 THR A C 1
ATOM 4907 O O . THR A 1 625 ? 5.855 -73.375 -23.953 1 35.09 625 THR A O 1
ATOM 4910 N N . ASP A 1 626 ? 4.535 -71.938 -22.812 1 34.75 626 ASP A N 1
ATOM 4911 C CA . ASP A 1 626 ? 3.398 -72.812 -23.078 1 34.75 626 ASP A CA 1
ATOM 4912 C C . ASP A 1 626 ? 2.988 -72.75 -24.547 1 34.75 626 ASP A C 1
ATOM 4914 O O . ASP A 1 626 ? 2.605 -73.812 -25.125 1 34.75 626 ASP A O 1
ATOM 4918 N N . ILE A 1 627 ? 3.172 -71.562 -25.125 1 35.09 627 ILE A N 1
ATOM 4919 C CA . ILE A 1 627 ? 3.045 -71.562 -26.578 1 35.09 627 ILE A CA 1
ATOM 4920 C C . ILE A 1 627 ? 4.227 -72.312 -27.188 1 35.09 627 ILE A C 1
ATOM 4922 O O . ILE A 1 627 ? 4.043 -73.125 -28.078 1 35.09 627 ILE A O 1
ATOM 4926 N N . CYS A 1 628 ? 5.352 -71.875 -26.656 1 34.59 628 CYS A N 1
ATOM 4927 C CA . CYS A 1 628 ? 6.504 -72.625 -27.125 1 34.59 628 CYS A CA 1
ATOM 4928 C C . CYS A 1 628 ? 6.547 -74 -26.469 1 34.59 628 CYS A C 1
ATOM 4930 O O . CYS A 1 628 ? 7.039 -75 -27.062 1 34.59 628 CYS A O 1
ATOM 4932 N N . SER A 1 629 ? 6.199 -74.125 -25.156 1 34.38 629 SER A N 1
ATOM 4933 C CA . SER A 1 629 ? 6.113 -75.5 -24.547 1 34.38 629 SER A CA 1
ATOM 4934 C C . SER A 1 629 ? 4.887 -76.25 -25.047 1 34.38 629 SER A C 1
ATOM 4936 O O . SER A 1 629 ? 4.746 -77.438 -24.797 1 34.38 629 SER A O 1
ATOM 4938 N N . PHE A 1 630 ? 3.812 -75.562 -25.438 1 32.38 630 PHE A N 1
ATOM 4939 C CA . PHE A 1 630 ? 2.863 -76.375 -26.203 1 32.38 630 PHE A CA 1
ATOM 4940 C C . PHE A 1 630 ? 3.566 -77.125 -27.328 1 32.38 630 PHE A C 1
ATOM 4942 O O . PHE A 1 630 ? 2.943 -77.875 -28.031 1 32.38 630 PHE A O 1
ATOM 4949 N N . ARG A 1 631 ? 4.812 -76.688 -27.5 1 33.28 631 ARG A N 1
ATOM 4950 C CA . ARG A 1 631 ? 5.668 -77.438 -28.422 1 33.28 631 ARG A CA 1
ATOM 4951 C C . ARG A 1 631 ? 5.93 -78.875 -27.938 1 33.28 631 ARG A C 1
ATOM 4953 O O . ARG A 1 631 ? 5.938 -79.812 -28.719 1 33.28 631 ARG A O 1
ATOM 4960 N N . ASN A 1 632 ? 6.504 -78.938 -26.812 1 34 632 ASN A N 1
ATOM 4961 C CA . ASN A 1 632 ? 7.031 -80.25 -26.688 1 34 632 ASN A CA 1
ATOM 4962 C C . ASN A 1 632 ? 5.91 -81.312 -26.5 1 34 632 ASN A C 1
ATOM 4964 O O . ASN A 1 632 ? 5.863 -82.312 -27.203 1 34 632 ASN A O 1
ATOM 4968 N N . GLY A 1 633 ? 5.68 -81.812 -25.375 1 33.69 633 GLY A N 1
ATOM 4969 C CA . GLY A 1 633 ? 4.918 -83 -25.047 1 33.69 633 GLY A CA 1
ATOM 4970 C C . GLY A 1 633 ? 3.418 -82.75 -25.078 1 33.69 633 GLY A C 1
ATOM 4971 O O . GLY A 1 633 ? 2.643 -83.75 -24.906 1 33.69 633 GLY A O 1
ATOM 4972 N N . THR A 1 634 ? 2.932 -81.688 -24.516 1 31.66 634 THR A N 1
ATOM 4973 C CA . THR A 1 634 ? 1.493 -81.75 -24.281 1 31.66 634 THR A CA 1
ATOM 4974 C C . THR A 1 634 ? 0.728 -81.562 -25.594 1 31.66 634 THR A C 1
ATOM 4976 O O . THR A 1 634 ? 1.029 -80.688 -26.391 1 31.66 634 THR A O 1
ATOM 4979 N N . SER A 1 635 ? 0.231 -82.688 -26.141 1 31.66 635 SER A N 1
ATOM 4980 C CA . SER A 1 635 ? -0.724 -83 -27.203 1 31.66 635 SER A CA 1
ATOM 4981 C C . SER A 1 635 ? -1.937 -82.062 -27.125 1 31.66 635 SER A C 1
ATOM 4983 O O . SER A 1 635 ? -2.404 -81.75 -26.031 1 31.66 635 SER A O 1
ATOM 4985 N N . ILE A 1 636 ? -2.016 -81.062 -27.781 1 32.22 636 ILE A N 1
ATOM 4986 C CA . ILE A 1 636 ? -3.355 -80.438 -27.812 1 32.22 636 ILE A CA 1
ATOM 4987 C C . ILE A 1 636 ? -4.387 -81.562 -28.078 1 32.22 636 ILE A C 1
ATOM 4989 O O . ILE A 1 636 ? -4.328 -82.25 -29.094 1 32.22 636 ILE A O 1
ATOM 4993 N N . PRO A 1 637 ? -4.879 -82 -26.922 1 31.45 637 PRO A N 1
ATOM 4994 C CA . PRO A 1 637 ? -5.883 -83.062 -27.156 1 31.45 637 PRO A CA 1
ATOM 4995 C C . PRO A 1 637 ? -6.914 -82.625 -28.219 1 31.45 637 PRO A C 1
ATOM 4997 O O . PRO A 1 637 ? -7.562 -81.625 -28.078 1 31.45 637 PRO A O 1
ATOM 5000 N N . ILE A 1 638 ? -6.555 -82.75 -29.5 1 28.78 638 ILE A N 1
ATOM 5001 C CA . ILE A 1 638 ? -7.719 -82.688 -30.391 1 28.78 638 ILE A CA 1
ATOM 5002 C C . ILE A 1 638 ? -8.664 -83.812 -30.031 1 28.78 638 ILE A C 1
ATOM 5004 O O . ILE A 1 638 ? -8.258 -84.812 -29.438 1 28.78 638 ILE A O 1
ATOM 5008 N N . ASN A 1 639 ? -9.992 -83.75 -30.469 1 30.44 639 ASN A N 1
ATOM 5009 C CA . ASN A 1 639 ? -10.727 -85 -30.188 1 30.44 639 ASN A CA 1
ATOM 5010 C C . ASN A 1 639 ? -9.859 -86.25 -30.438 1 30.44 639 ASN A C 1
ATOM 5012 O O . ASN A 1 639 ? -8.922 -86.188 -31.234 1 30.44 639 ASN A O 1
ATOM 5016 N N . GLY A 1 640 ? -9.82 -87.25 -30.719 1 29.06 640 GLY A N 1
ATOM 5017 C CA . GLY A 1 640 ? -9.25 -88.562 -30.734 1 29.06 640 GLY A CA 1
ATOM 5018 C C . GLY A 1 640 ? -7.754 -88.562 -30.516 1 29.06 640 GLY A C 1
ATOM 5019 O O . GLY A 1 640 ? -7.156 -87.562 -30.219 1 29.06 640 GLY A O 1
ATOM 5020 N N . SER A 1 641 ? -6.867 -89.688 -30.844 1 31.34 641 SER A N 1
ATOM 5021 C CA . SER A 1 641 ? -5.57 -90.312 -30.578 1 31.34 641 SER A CA 1
ATOM 5022 C C . SER A 1 641 ? -4.43 -89.375 -31.047 1 31.34 641 SER A C 1
ATOM 5024 O O . SER A 1 641 ? -3.258 -89.688 -30.812 1 31.34 641 SER A O 1
ATOM 5026 N N . SER A 1 642 ? -4.516 -88.625 -32.219 1 28.39 642 SER A N 1
ATOM 5027 C CA . SER A 1 642 ? -3.312 -88.25 -32.969 1 28.39 642 SER A CA 1
ATOM 5028 C C . SER A 1 642 ? -2.754 -86.938 -32.438 1 28.39 642 SER A C 1
ATOM 5030 O O . SER A 1 642 ? -3.496 -86 -32.281 1 28.39 642 SER A O 1
ATOM 5032 N N . GLN A 1 643 ? -1.655 -87.062 -31.516 1 31.67 643 GLN A N 1
ATOM 5033 C CA . GLN A 1 643 ? -0.92 -86 -30.812 1 31.67 643 GLN A CA 1
ATOM 5034 C C . GLN A 1 643 ? 0.001 -85.25 -31.75 1 31.67 643 GLN A C 1
ATOM 5036 O O . GLN A 1 643 ? 0.733 -85.812 -32.531 1 31.67 643 GLN A O 1
ATOM 5041 N N . ILE A 1 644 ? -0.428 -84.125 -32.531 1 30.03 644 ILE A N 1
ATOM 5042 C CA . ILE A 1 644 ? 0.477 -83.438 -33.469 1 30.03 644 ILE A CA 1
ATOM 5043 C C . ILE A 1 644 ? 1.579 -82.75 -32.688 1 30.03 644 ILE A C 1
ATOM 5045 O O . ILE A 1 644 ? 1.295 -81.938 -31.812 1 30.03 644 ILE A O 1
ATOM 5049 N N . SER A 1 645 ? 2.84 -83.25 -32.594 1 31.39 645 SER A N 1
ATOM 5050 C CA . SER A 1 645 ? 4.074 -82.75 -31.969 1 31.39 645 SER A CA 1
ATOM 5051 C C . SER A 1 645 ? 4.574 -81.5 -32.594 1 31.39 645 SER A C 1
ATOM 5053 O O . SER A 1 645 ? 4.801 -81.438 -33.812 1 31.39 645 SER A O 1
ATOM 5055 N N . ILE A 1 646 ? 4.086 -80.312 -32.281 1 33.69 646 ILE A N 1
ATOM 5056 C CA . ILE A 1 646 ? 4.551 -79.062 -32.844 1 33.69 646 ILE A CA 1
ATOM 5057 C C . ILE A 1 646 ? 5.992 -78.812 -32.406 1 33.69 646 ILE A C 1
ATOM 5059 O O . ILE A 1 646 ? 6.41 -77.625 -32.312 1 33.69 646 ILE A O 1
ATOM 5063 N N . GLU A 1 647 ? 6.984 -79.75 -32.219 1 32.84 647 GLU A N 1
ATOM 5064 C CA . GLU A 1 647 ? 8.336 -79.75 -31.672 1 32.84 647 GLU A CA 1
ATOM 5065 C C . GLU A 1 647 ? 9.219 -78.75 -32.469 1 32.84 647 GLU A C 1
ATOM 5067 O O . GLU A 1 647 ? 9.961 -78 -31.875 1 32.84 647 GLU A O 1
ATOM 5072 N N . PRO A 1 648 ? 9.562 -79.188 -33.812 1 34 648 PRO A N 1
ATOM 5073 C CA . PRO A 1 648 ? 10.781 -78.562 -34.375 1 34 648 PRO A CA 1
ATOM 5074 C C . PRO A 1 648 ? 10.648 -77.062 -34.625 1 34 648 PRO A C 1
ATOM 5076 O O . PRO A 1 648 ? 11.648 -76.375 -34.625 1 34 648 PRO A O 1
ATOM 5079 N N . TYR A 1 649 ? 9.555 -76.625 -35.219 1 31.47 649 TYR A N 1
ATOM 5080 C CA . TYR A 1 649 ? 9.453 -75.312 -35.781 1 31.47 649 TYR A CA 1
ATOM 5081 C C . TYR A 1 649 ? 9.297 -74.25 -34.688 1 31.47 649 TYR A C 1
ATOM 5083 O O . TYR A 1 649 ? 9.43 -73.062 -34.938 1 31.47 649 TYR A O 1
ATOM 5091 N N . THR A 1 650 ? 8.93 -74.75 -33.5 1 36.25 650 THR A N 1
ATOM 5092 C CA . THR A 1 650 ? 8.766 -73.812 -32.406 1 36.25 650 THR A CA 1
ATOM 5093 C C . THR A 1 650 ? 10.117 -73.188 -32 1 36.25 650 THR A C 1
ATOM 5095 O O . THR A 1 650 ? 10.203 -72 -31.672 1 36.25 650 THR A O 1
ATOM 5098 N N . GLU A 1 651 ? 11.203 -74 -32.125 1 38.34 651 GLU A N 1
ATOM 5099 C CA . GLU A 1 651 ? 12.523 -73.438 -31.766 1 38.34 651 GLU A CA 1
ATOM 5100 C C . GLU A 1 651 ? 12.969 -72.375 -32.781 1 38.34 651 GLU A C 1
ATOM 5102 O O . GLU A 1 651 ? 13.523 -71.375 -32.375 1 38.34 651 GLU A O 1
ATOM 5107 N N . GLN A 1 652 ? 12.875 -72.625 -34.125 1 35.62 652 GLN A N 1
ATOM 5108 C CA . GLN A 1 652 ? 13.344 -71.688 -35.156 1 35.62 652 GLN A CA 1
ATOM 5109 C C . GLN A 1 652 ? 12.484 -70.438 -35.156 1 35.62 652 GLN A C 1
ATOM 5111 O O . GLN A 1 652 ? 13.008 -69.312 -35.25 1 35.62 652 GLN A O 1
ATOM 5116 N N . LEU A 1 653 ? 11.203 -70.562 -35.188 1 35.59 653 LEU A N 1
ATOM 5117 C CA . LEU A 1 653 ? 10.336 -69.375 -35.094 1 35.59 653 LEU A CA 1
ATOM 5118 C C . LEU A 1 653 ? 10.625 -68.625 -33.812 1 35.59 653 LEU A C 1
ATOM 5120 O O . LEU A 1 653 ? 10.688 -67.375 -33.844 1 35.59 653 LEU A O 1
ATOM 5124 N N . CYS A 1 654 ? 10.695 -69.312 -32.688 1 38.81 654 CYS A N 1
ATOM 5125 C CA . CYS A 1 654 ? 11.086 -68.688 -31.438 1 38.81 654 CYS A CA 1
ATOM 5126 C C . CYS A 1 654 ? 12.492 -68.062 -31.531 1 38.81 654 CYS A C 1
ATOM 5128 O O . CYS A 1 654 ? 12.789 -67.062 -30.969 1 38.81 654 CYS A O 1
ATOM 5130 N N . SER A 1 655 ? 13.422 -68.875 -32.125 1 40.03 655 SER A N 1
ATOM 5131 C CA . SER A 1 655 ? 14.773 -68.312 -32.344 1 40.03 655 SER A CA 1
ATOM 5132 C C . SER A 1 655 ? 14.773 -67.188 -33.312 1 40.03 655 SER A C 1
ATOM 5134 O O . SER A 1 655 ? 15.477 -66.188 -33.094 1 40.03 655 SER A O 1
ATOM 5136 N N . GLU A 1 656 ? 14.273 -67.375 -34.5 1 36.88 656 GLU A N 1
ATOM 5137 C CA . GLU A 1 656 ? 14.305 -66.25 -35.469 1 36.88 656 GLU A CA 1
ATOM 5138 C C . GLU A 1 656 ? 13.352 -65.125 -35.062 1 36.88 656 GLU A C 1
ATOM 5140 O O . GLU A 1 656 ? 13.609 -63.969 -35.375 1 36.88 656 GLU A O 1
ATOM 5145 N N . LEU A 1 657 ? 12.125 -65.5 -34.656 1 36.69 657 LEU A N 1
ATOM 5146 C CA . LEU A 1 657 ? 11.336 -64.438 -34.062 1 36.69 657 LEU A CA 1
ATOM 5147 C C . LEU A 1 657 ? 11.953 -63.938 -32.781 1 36.69 657 LEU A C 1
ATOM 5149 O O . LEU A 1 657 ? 11.977 -64.688 -31.766 1 36.69 657 LEU A O 1
ATOM 5153 N N . ASN A 1 658 ? 13.18 -63.469 -32.812 1 36.06 658 ASN A N 1
ATOM 5154 C CA . ASN A 1 658 ? 13.797 -62.812 -31.672 1 36.06 658 ASN A CA 1
ATOM 5155 C C . ASN A 1 658 ? 12.742 -62.281 -30.703 1 36.06 658 ASN A C 1
ATOM 5157 O O . ASN A 1 658 ? 12.539 -61.062 -30.609 1 36.06 658 ASN A O 1
ATOM 5161 N N . TRP A 1 659 ? 11.781 -63.062 -30.469 1 39.84 659 TRP A N 1
ATOM 5162 C CA . TRP A 1 659 ? 10.609 -62.812 -29.641 1 39.84 659 TRP A CA 1
ATOM 5163 C C . TRP A 1 659 ? 11.023 -62.156 -28.312 1 39.84 659 TRP A C 1
ATOM 5165 O O . TRP A 1 659 ? 10.406 -61.219 -27.859 1 39.84 659 TRP A O 1
ATOM 5175 N N . ASN A 1 660 ? 11.977 -62.781 -27.734 1 40.81 660 ASN A N 1
ATOM 5176 C CA . ASN A 1 660 ? 12.508 -62.125 -26.562 1 40.81 660 ASN A CA 1
ATOM 5177 C C . ASN A 1 660 ? 12.852 -60.656 -26.859 1 40.81 660 ASN A C 1
ATOM 5179 O O . ASN A 1 660 ? 12.602 -59.781 -26.031 1 40.81 660 ASN A O 1
ATOM 5183 N N . GLN A 1 661 ? 13.367 -60.5 -28 1 40.16 661 GLN A N 1
ATOM 5184 C CA . GLN A 1 661 ? 13.695 -59.125 -28.359 1 40.16 661 GLN A CA 1
ATOM 5185 C C . GLN A 1 661 ? 12.43 -58.344 -28.672 1 40.16 661 GLN A C 1
ATOM 5187 O O . GLN A 1 661 ? 12.32 -57.156 -28.312 1 40.16 661 GLN A O 1
ATOM 5192 N N . THR A 1 662 ? 11.484 -59.031 -29.312 1 40.69 662 THR A N 1
ATOM 5193 C CA . THR A 1 662 ? 10.242 -58.312 -29.625 1 40.69 662 THR A CA 1
ATOM 5194 C C . THR A 1 662 ? 9.445 -58.031 -28.359 1 40.69 662 THR A C 1
ATOM 5196 O O . THR A 1 662 ? 8.93 -56.938 -28.188 1 40.69 662 THR A O 1
ATOM 5199 N N . VAL A 1 663 ? 9.273 -59.062 -27.531 1 44.09 663 VAL A N 1
ATOM 5200 C CA . VAL A 1 663 ? 8.641 -58.844 -26.234 1 44.09 663 VAL A CA 1
ATOM 5201 C C . VAL A 1 663 ? 9.43 -57.812 -25.438 1 44.09 663 VAL A C 1
ATOM 5203 O O . VAL A 1 663 ? 8.844 -56.938 -24.797 1 44.09 663 VAL A O 1
ATOM 5206 N N . ALA A 1 664 ? 10.703 -58 -25.516 1 42.38 664 ALA A N 1
ATOM 5207 C CA . ALA A 1 664 ? 11.547 -57 -24.859 1 42.38 664 ALA A CA 1
ATOM 5208 C C . ALA A 1 664 ? 11.305 -55.625 -25.469 1 42.38 664 ALA A C 1
ATOM 5210 O O . ALA A 1 664 ? 11.234 -54.625 -24.734 1 42.38 664 ALA A O 1
ATOM 5211 N N . THR A 1 665 ? 11.164 -55.719 -26.719 1 42.06 665 THR A N 1
ATOM 5212 C CA . THR A 1 665 ? 10.945 -54.438 -27.375 1 42.06 665 THR A CA 1
ATOM 5213 C C . THR A 1 665 ? 9.562 -53.875 -27.047 1 42.06 665 THR A C 1
ATOM 5215 O O . THR A 1 665 ? 9.406 -52.688 -26.797 1 42.06 665 THR A O 1
ATOM 5218 N N . LEU A 1 666 ? 8.617 -54.906 -27.188 1 45.28 666 LEU A N 1
ATOM 5219 C CA . LEU A 1 666 ? 7.262 -54.469 -26.875 1 45.28 666 LEU A CA 1
ATOM 5220 C C . LEU A 1 666 ? 7.148 -54.031 -25.422 1 45.28 666 LEU A C 1
ATOM 5222 O O . LEU A 1 666 ? 6.473 -53.062 -25.109 1 45.28 666 LEU A O 1
ATOM 5226 N N . THR A 1 667 ? 7.656 -54.969 -24.594 1 46.25 667 THR A N 1
ATOM 5227 C CA . THR A 1 667 ? 7.688 -54.625 -23.172 1 46.25 667 THR A CA 1
ATOM 5228 C C . THR A 1 667 ? 8.5 -53.375 -22.922 1 46.25 667 THR A C 1
ATOM 5230 O O . THR A 1 667 ? 8.164 -52.562 -22.047 1 46.25 667 THR A O 1
ATOM 5233 N N . SER A 1 668 ? 9.664 -53.375 -23.531 1 45.31 668 SER A N 1
ATOM 5234 C CA . SER A 1 668 ? 10.508 -52.219 -23.328 1 45.31 668 SER A CA 1
ATOM 5235 C C . SER A 1 668 ? 9.844 -50.938 -23.844 1 45.31 668 SER A C 1
ATOM 5237 O O . SER A 1 668 ? 10.055 -49.875 -23.297 1 45.31 668 SER A O 1
ATOM 5239 N N . SER A 1 669 ? 9.125 -51.281 -24.953 1 47.91 669 SER A N 1
ATOM 5240 C CA . SER A 1 669 ? 8.57 -50.062 -25.531 1 47.91 669 SER A CA 1
ATOM 5241 C C . SER A 1 669 ? 7.344 -49.594 -24.766 1 47.91 669 SER A C 1
ATOM 5243 O O . SER A 1 669 ? 7.039 -48.375 -24.75 1 47.91 669 SER A O 1
ATOM 5245 N N . THR A 1 670 ? 6.598 -50.625 -24.125 1 54.12 670 THR A N 1
ATOM 5246 C CA . THR A 1 670 ? 5.332 -50.188 -23.547 1 54.12 670 THR A CA 1
ATOM 5247 C C . THR A 1 670 ? 5.457 -50.031 -22.031 1 54.12 670 THR A C 1
ATOM 5249 O O . THR A 1 670 ? 4.648 -49.344 -21.406 1 54.12 670 THR A O 1
ATOM 5252 N N . CYS A 1 671 ? 6.406 -50.844 -21.484 1 65.44 671 CYS A N 1
ATOM 5253 C CA . CYS A 1 671 ? 6.52 -50.75 -20.031 1 65.44 671 CYS A CA 1
ATOM 5254 C C . CYS A 1 671 ? 7.957 -50.438 -19.609 1 65.44 671 CYS A C 1
ATOM 5256 O O . CYS A 1 671 ? 8.898 -51 -20.203 1 65.44 671 CYS A O 1
ATOM 5258 N N . PHE A 1 672 ? 8.156 -49.531 -18.766 1 76.56 672 PHE A N 1
ATOM 5259 C CA . PHE A 1 672 ? 9.461 -49.188 -18.219 1 76.56 672 PHE A CA 1
ATOM 5260 C C . PHE A 1 672 ? 9.812 -50.125 -17.062 1 76.56 672 PHE A C 1
ATOM 5262 O O . PHE A 1 672 ? 9.125 -50.156 -16.031 1 76.56 672 PHE A O 1
ATOM 5269 N N . LYS A 1 673 ? 10.828 -51.062 -17.266 1 77.06 673 LYS A N 1
ATOM 5270 C CA . LYS A 1 673 ? 11.211 -52 -16.219 1 77.06 673 LYS A CA 1
ATOM 5271 C C . LYS A 1 673 ? 12.141 -51.344 -15.195 1 77.06 673 LYS A C 1
ATOM 5273 O O . LYS A 1 673 ? 12.125 -51.688 -14.016 1 77.06 673 LYS A O 1
ATOM 5278 N N . SER A 1 674 ? 12.961 -50.438 -15.727 1 85.81 674 SER A N 1
ATOM 5279 C CA . SER A 1 674 ? 13.914 -49.781 -14.828 1 85.81 674 SER A CA 1
ATOM 5280 C C . SER A 1 674 ? 13.695 -48.281 -14.781 1 85.81 674 SER A C 1
ATOM 5282 O O . SER A 1 674 ? 13.094 -47.719 -15.688 1 85.81 674 SER A O 1
ATOM 5284 N N . GLY A 1 675 ? 14.125 -47.75 -13.656 1 89 675 GLY A N 1
ATOM 5285 C CA . GLY A 1 675 ? 14.062 -46.312 -13.523 1 89 675 GLY A CA 1
ATOM 5286 C C . GLY A 1 675 ? 14.844 -45.562 -14.594 1 89 675 GLY A C 1
ATOM 5287 O O . GLY A 1 675 ? 14.453 -44.5 -15.031 1 89 675 GLY A O 1
ATOM 5288 N N . GLU A 1 676 ? 15.914 -46.156 -15.094 1 87.25 676 GLU A N 1
ATOM 5289 C CA . GLU A 1 676 ? 16.734 -45.562 -16.141 1 87.25 676 GLU A CA 1
ATOM 5290 C C . GLU A 1 676 ? 15.984 -45.469 -17.469 1 87.25 676 GLU A C 1
ATOM 5292 O O . GLU A 1 676 ? 16.109 -44.5 -18.203 1 87.25 676 GLU A O 1
ATOM 5297 N N . ASP A 1 677 ? 15.148 -46.469 -17.688 1 81.75 677 ASP A N 1
ATOM 5298 C CA . ASP A 1 677 ? 14.344 -46.438 -18.906 1 81.75 677 ASP A CA 1
ATOM 5299 C C . ASP A 1 677 ? 13.297 -45.344 -18.859 1 81.75 677 ASP A C 1
ATOM 5301 O O . ASP A 1 677 ? 13.047 -44.656 -19.859 1 81.75 677 ASP A O 1
ATOM 5305 N N . ALA A 1 678 ? 12.758 -45.281 -17.672 1 83.75 678 ALA A N 1
ATOM 5306 C CA . ALA A 1 678 ? 11.766 -44.219 -17.484 1 83.75 678 ALA A CA 1
ATOM 5307 C C . ALA A 1 678 ? 12.391 -42.844 -17.641 1 83.75 678 ALA A C 1
ATOM 5309 O O . ALA A 1 678 ? 11.828 -41.969 -18.297 1 83.75 678 ALA A O 1
ATOM 5310 N N . LEU A 1 679 ? 13.578 -42.625 -17.109 1 88.94 679 LEU A N 1
ATOM 5311 C CA . LEU A 1 679 ? 14.273 -41.344 -17.188 1 88.94 679 LEU A CA 1
ATOM 5312 C C . LEU A 1 679 ? 14.625 -41 -18.625 1 88.94 679 LEU A C 1
ATOM 5314 O O . LEU A 1 679 ? 14.523 -39.844 -19.047 1 88.94 679 LEU A O 1
ATOM 5318 N N . ASN A 1 680 ? 14.977 -42.031 -19.422 1 82.94 680 ASN A N 1
ATOM 5319 C CA . ASN A 1 680 ? 15.344 -41.781 -20.812 1 82.94 680 ASN A CA 1
ATOM 5320 C C . ASN A 1 680 ? 14.133 -41.406 -21.656 1 82.94 680 ASN A C 1
ATOM 5322 O O . ASN A 1 680 ? 14.25 -40.656 -22.625 1 82.94 680 ASN A O 1
ATOM 5326 N N . TYR A 1 681 ? 13.016 -41.906 -21.219 1 76.31 681 TYR A N 1
ATOM 5327 C CA . TYR A 1 681 ? 11.797 -41.625 -21.969 1 76.31 681 TYR A CA 1
ATOM 5328 C C . TYR A 1 681 ? 11.289 -40.219 -21.641 1 76.31 681 TYR A C 1
ATOM 5330 O O . TYR A 1 681 ? 11.031 -39.406 -22.531 1 76.31 681 TYR A O 1
ATOM 5338 N N . TYR A 1 682 ? 11.18 -39.875 -20.422 1 78.75 682 TYR A N 1
ATOM 5339 C CA . TYR A 1 682 ? 10.547 -38.656 -20 1 78.75 682 TYR A CA 1
ATOM 5340 C C . TYR A 1 682 ? 11.5 -37.469 -20.188 1 78.75 682 TYR A C 1
ATOM 5342 O O . TYR A 1 682 ? 11.062 -36.344 -20.453 1 78.75 682 TYR A O 1
ATOM 5350 N N . PHE A 1 683 ? 12.805 -37.688 -20.031 1 86.12 683 PHE A N 1
ATOM 5351 C CA . PHE A 1 683 ? 13.781 -36.625 -20.109 1 86.12 683 PHE A CA 1
ATOM 5352 C C . PHE A 1 683 ? 14.812 -36.875 -21.188 1 86.12 683 PHE A C 1
ATOM 5354 O O . PHE A 1 683 ? 16.016 -36.688 -20.984 1 86.12 683 PHE A O 1
ATOM 5361 N N . GLU A 1 684 ? 14.383 -37.375 -22.328 1 76.81 684 GLU A N 1
ATOM 5362 C CA . GLU A 1 684 ? 15.25 -37.75 -23.453 1 76.81 684 GLU A CA 1
ATOM 5363 C C . GLU A 1 684 ? 16.156 -36.594 -23.844 1 76.81 684 GLU A C 1
ATOM 5365 O O . GLU A 1 684 ? 17.359 -36.781 -24.078 1 76.81 684 GLU A O 1
ATOM 5370 N N . GLY A 1 685 ? 15.844 -35.375 -23.891 1 69.12 685 GLY A N 1
ATOM 5371 C CA . GLY A 1 685 ? 16.672 -34.219 -24.281 1 69.12 685 GLY A CA 1
ATOM 5372 C C . GLY A 1 685 ? 17.672 -33.812 -23.219 1 69.12 685 GLY A C 1
ATOM 5373 O O . GLY A 1 685 ? 18.688 -33.188 -23.516 1 69.12 685 GLY A O 1
ATOM 5374 N N . SER A 1 686 ? 17.484 -34.25 -21.953 1 74.75 686 SER A N 1
ATOM 5375 C CA . SER A 1 686 ? 18.328 -33.812 -20.844 1 74.75 686 SER A CA 1
ATOM 5376 C C . SER A 1 686 ? 19.062 -34.969 -20.219 1 74.75 686 SER A C 1
ATOM 5378 O O . SER A 1 686 ? 19.828 -34.781 -19.266 1 74.75 686 SER A O 1
ATOM 5380 N N . ASN A 1 687 ? 18.922 -36.156 -20.812 1 74.69 687 ASN A N 1
ATOM 5381 C CA . ASN A 1 687 ? 19.422 -37.375 -20.188 1 74.69 687 ASN A CA 1
ATOM 5382 C C . ASN A 1 687 ? 20.938 -37.344 -20.078 1 74.69 687 ASN A C 1
ATOM 5384 O O . ASN A 1 687 ? 21.516 -38.031 -19.234 1 74.69 687 ASN A O 1
ATOM 5388 N N . HIS A 1 688 ? 21.5 -36.469 -20.766 1 80.12 688 HIS A N 1
ATOM 5389 C CA . HIS A 1 688 ? 22.953 -36.438 -20.75 1 80.12 688 HIS A CA 1
ATOM 5390 C C . HIS A 1 688 ? 23.469 -35.656 -19.547 1 80.12 688 HIS A C 1
ATOM 5392 O O . HIS A 1 688 ? 24.641 -35.75 -19.188 1 80.12 688 HIS A O 1
ATOM 5398 N N . ILE A 1 689 ? 22.656 -34.969 -18.828 1 91.25 689 ILE A N 1
ATOM 5399 C CA . ILE A 1 689 ? 23.094 -34.156 -17.703 1 91.25 689 ILE A CA 1
ATOM 5400 C C . ILE A 1 689 ? 22.922 -34.938 -16.406 1 91.25 689 ILE A C 1
ATOM 5402 O O . ILE A 1 689 ? 21.812 -35.312 -16.031 1 91.25 689 ILE A O 1
ATOM 5406 N N . PRO A 1 690 ? 24 -35.188 -15.75 1 93.56 690 PRO A N 1
ATOM 5407 C CA . PRO A 1 690 ? 23.891 -35.875 -14.453 1 93.56 690 PRO A CA 1
ATOM 5408 C C . PRO A 1 690 ? 23.312 -34.969 -13.359 1 93.56 690 PRO A C 1
ATOM 5410 O O . PRO A 1 690 ? 23.047 -33.781 -13.602 1 93.56 690 PRO A O 1
ATOM 5413 N N . ILE A 1 691 ? 23.047 -35.562 -12.195 1 94.88 691 ILE A N 1
ATOM 5414 C CA . ILE A 1 691 ? 22.438 -34.844 -11.078 1 94.88 691 ILE A CA 1
ATOM 5415 C C . ILE A 1 691 ? 23.297 -33.656 -10.711 1 94.88 691 ILE A C 1
ATOM 5417 O O . ILE A 1 691 ? 22.797 -32.531 -10.523 1 94.88 691 ILE A O 1
ATOM 5421 N N . TRP A 1 692 ? 24.625 -33.812 -10.648 1 93.94 692 TRP A N 1
ATOM 5422 C CA . TRP A 1 692 ? 25.531 -32.719 -10.266 1 93.94 692 TRP A CA 1
ATOM 5423 C C . TRP A 1 692 ? 25.547 -31.625 -11.328 1 93.94 692 TRP A C 1
ATOM 5425 O O . TRP A 1 692 ? 25.734 -30.453 -11.016 1 93.94 692 TRP A O 1
ATOM 5435 N N . GLY A 1 693 ? 25.406 -32.031 -12.562 1 94.81 693 GLY A N 1
ATOM 5436 C CA . GLY A 1 693 ? 25.312 -31.031 -13.625 1 94.81 693 GLY A CA 1
ATOM 5437 C C . GLY A 1 693 ? 24.109 -30.141 -13.5 1 94.81 693 GLY A C 1
ATOM 5438 O O . GLY A 1 693 ? 24.203 -28.922 -13.688 1 94.81 693 GLY A O 1
ATOM 5439 N N . ASN A 1 694 ? 22.953 -30.766 -13.18 1 95.75 694 ASN A N 1
ATOM 5440 C CA . ASN A 1 694 ? 21.734 -29.984 -12.961 1 95.75 694 ASN A CA 1
ATOM 5441 C C . ASN A 1 694 ? 21.891 -29.047 -11.766 1 95.75 694 ASN A C 1
ATOM 5443 O O . ASN A 1 694 ? 21.438 -27.891 -11.828 1 95.75 694 ASN A O 1
ATOM 5447 N N . VAL A 1 695 ? 22.516 -29.5 -10.727 1 96.31 695 VAL A N 1
ATOM 5448 C CA . VAL A 1 695 ? 22.719 -28.703 -9.523 1 96.31 695 VAL A CA 1
ATOM 5449 C C . VAL A 1 695 ? 23.641 -27.531 -9.828 1 96.31 695 VAL A C 1
ATOM 5451 O O . VAL A 1 695 ? 23.406 -26.406 -9.359 1 96.31 695 VAL A O 1
ATOM 5454 N N . LEU A 1 696 ? 24.609 -27.734 -10.68 1 96 696 LEU A N 1
ATOM 5455 C CA . LEU A 1 696 ? 25.547 -26.672 -11.039 1 96 696 LEU A CA 1
ATOM 5456 C C . LEU A 1 696 ? 24.859 -25.625 -11.891 1 96 696 LEU A C 1
ATOM 5458 O O . LEU A 1 696 ? 25.156 -24.422 -11.758 1 96 696 LEU A O 1
ATOM 5462 N N . ILE A 1 697 ? 24.016 -26.078 -12.75 1 96.31 697 ILE A N 1
ATOM 5463 C CA . ILE A 1 697 ? 23.297 -25.125 -13.586 1 96.31 697 ILE A CA 1
ATOM 5464 C C . ILE A 1 697 ? 22.359 -24.281 -12.727 1 96.31 697 ILE A C 1
ATOM 5466 O O . ILE A 1 697 ? 22.297 -23.062 -12.875 1 96.31 697 ILE A O 1
ATOM 5470 N N . LEU A 1 698 ? 21.672 -24.969 -11.828 1 97.25 698 LEU A N 1
ATOM 5471 C CA . LEU A 1 698 ? 20.781 -24.25 -10.922 1 97.25 698 LEU A CA 1
ATOM 5472 C C . LEU A 1 698 ? 21.578 -23.25 -10.07 1 97.25 698 LEU A C 1
ATOM 5474 O O . LEU A 1 698 ? 21.125 -22.125 -9.852 1 97.25 698 LEU A O 1
ATOM 5478 N N . PHE A 1 699 ? 22.703 -23.672 -9.656 1 96.75 699 PHE A N 1
ATOM 5479 C CA . PHE A 1 699 ? 23.547 -22.797 -8.859 1 96.75 699 PHE A CA 1
ATOM 5480 C C . PHE A 1 699 ? 24.062 -21.641 -9.703 1 96.75 699 PHE A C 1
ATOM 5482 O O . PHE A 1 699 ? 24.172 -20.516 -9.219 1 96.75 699 PHE A O 1
ATOM 5489 N N . GLY A 1 700 ? 24.422 -21.953 -10.938 1 96.12 700 GLY A N 1
ATOM 5490 C CA . GLY A 1 700 ? 24.812 -20.891 -11.852 1 96.12 700 GLY A CA 1
ATOM 5491 C C . GLY A 1 700 ? 23.703 -19.875 -12.102 1 96.12 700 GLY A C 1
ATOM 5492 O O . GLY A 1 700 ? 23.953 -18.672 -12.141 1 96.12 700 GLY A O 1
ATOM 5493 N N . MET A 1 701 ? 22.5 -20.375 -12.211 1 96.69 701 MET A N 1
ATOM 5494 C CA . MET A 1 701 ? 21.344 -19.484 -12.375 1 96.69 701 MET A CA 1
ATOM 5495 C C . MET A 1 701 ? 21.156 -18.609 -11.141 1 96.69 701 MET A C 1
ATOM 5497 O O . MET A 1 701 ? 20.812 -17.438 -11.258 1 96.69 701 MET A O 1
ATOM 5501 N N . LEU A 1 702 ? 21.406 -19.172 -9.992 1 96.62 702 LEU A N 1
ATOM 5502 C CA . LEU A 1 702 ? 21.281 -18.438 -8.742 1 96.62 702 LEU A CA 1
ATOM 5503 C C . LEU A 1 702 ? 22.281 -17.297 -8.68 1 96.62 702 LEU A C 1
ATOM 5505 O O . LEU A 1 702 ? 21.922 -16.172 -8.328 1 96.62 702 LEU A O 1
ATOM 5509 N N . ILE A 1 703 ? 23.484 -17.5 -9.094 1 95.62 703 ILE A N 1
ATOM 5510 C CA . ILE A 1 703 ? 24.547 -16.5 -9.062 1 95.62 703 ILE A CA 1
ATOM 5511 C C . ILE A 1 703 ? 24.219 -15.383 -10.055 1 95.62 703 ILE A C 1
ATOM 5513 O O . ILE A 1 703 ? 24.359 -14.195 -9.742 1 95.62 703 ILE A O 1
ATOM 5517 N N . ILE A 1 704 ? 23.734 -15.766 -11.188 1 95.88 704 ILE A N 1
ATOM 5518 C CA . ILE A 1 704 ? 23.391 -14.781 -12.211 1 95.88 704 ILE A CA 1
ATOM 5519 C C . ILE A 1 704 ? 22.25 -13.898 -11.711 1 95.88 704 ILE A C 1
ATOM 5521 O O . ILE A 1 704 ? 22.297 -12.68 -11.867 1 95.88 704 ILE A O 1
ATOM 5525 N N . MET A 1 705 ? 21.281 -14.547 -11.125 1 95.19 705 MET A N 1
ATOM 5526 C CA . MET A 1 705 ? 20.141 -13.789 -10.633 1 95.19 705 MET A CA 1
ATOM 5527 C C . MET A 1 705 ? 20.562 -12.883 -9.477 1 95.19 705 MET A C 1
ATOM 5529 O O . MET A 1 705 ? 20.094 -11.742 -9.383 1 95.19 705 MET A O 1
ATOM 5533 N N . ARG A 1 706 ? 21.422 -13.32 -8.656 1 94.94 706 ARG A N 1
ATOM 5534 C CA . ARG A 1 706 ? 21.875 -12.516 -7.523 1 94.94 706 ARG A CA 1
ATOM 5535 C C . ARG A 1 706 ? 22.688 -11.312 -7.996 1 94.94 706 ARG A C 1
ATOM 5537 O O . ARG A 1 706 ? 22.594 -10.227 -7.422 1 94.94 706 ARG A O 1
ATOM 5544 N N . ILE A 1 707 ? 23.406 -11.484 -9.023 1 95.12 707 ILE A N 1
ATOM 5545 C CA . ILE A 1 707 ? 24.156 -10.375 -9.602 1 95.12 707 ILE A CA 1
ATOM 5546 C C . ILE A 1 707 ? 23.203 -9.383 -10.242 1 95.12 707 ILE A C 1
ATOM 5548 O O . ILE A 1 707 ? 23.359 -8.164 -10.094 1 95.12 707 ILE A O 1
ATOM 5552 N N . ALA A 1 708 ? 22.219 -9.914 -10.891 1 95 708 ALA A N 1
ATOM 5553 C CA . ALA A 1 708 ? 21.234 -9.047 -11.531 1 95 708 ALA A CA 1
ATOM 5554 C C . ALA A 1 708 ? 20.484 -8.211 -10.492 1 95 708 ALA A C 1
ATOM 5556 O O . ALA A 1 708 ? 20.203 -7.035 -10.734 1 95 708 ALA A O 1
ATOM 5557 N N . ILE A 1 709 ? 20.234 -8.797 -9.383 1 94.38 709 ILE A N 1
ATOM 5558 C CA . ILE A 1 709 ? 19.531 -8.086 -8.312 1 94.38 709 ILE A CA 1
ATOM 5559 C C . ILE A 1 709 ? 20.422 -6.953 -7.793 1 94.38 709 ILE A C 1
ATOM 5561 O O . ILE A 1 709 ? 19.953 -5.832 -7.594 1 94.38 709 ILE A O 1
ATOM 5565 N N . TYR A 1 710 ? 21.641 -7.238 -7.578 1 93.81 710 TYR A N 1
ATOM 5566 C CA . TYR A 1 710 ? 22.578 -6.223 -7.109 1 93.81 710 TYR A CA 1
ATOM 5567 C C . TYR A 1 710 ? 22.656 -5.051 -8.078 1 93.81 710 TYR A C 1
ATOM 5569 O O . TYR A 1 710 ? 22.625 -3.891 -7.664 1 93.81 710 TYR A O 1
ATOM 5577 N N . LEU A 1 711 ? 22.641 -5.367 -9.328 1 93.31 711 LEU A N 1
ATOM 5578 C CA . LEU A 1 711 ? 22.734 -4.324 -10.336 1 93.31 711 LEU A CA 1
ATOM 5579 C C . LEU A 1 711 ? 21.438 -3.506 -10.383 1 93.31 711 LEU A C 1
ATOM 5581 O O . LEU A 1 711 ? 21.469 -2.291 -10.586 1 93.31 711 LEU A O 1
ATOM 5585 N N . ALA A 1 712 ? 20.359 -4.195 -10.188 1 91.25 712 ALA A N 1
ATOM 5586 C CA . ALA A 1 712 ? 19.078 -3.498 -10.188 1 91.25 712 ALA A CA 1
ATOM 5587 C C . ALA A 1 712 ? 18.984 -2.547 -9 1 91.25 712 ALA A C 1
ATOM 5589 O O . ALA A 1 712 ? 18.5 -1.42 -9.133 1 91.25 712 ALA A O 1
ATOM 5590 N N . LEU A 1 713 ? 19.438 -2.945 -7.859 1 88.75 713 LEU A N 1
ATOM 5591 C CA . LEU A 1 713 ? 19.391 -2.125 -6.656 1 88.75 713 LEU A CA 1
ATOM 5592 C C . LEU A 1 713 ? 20.375 -0.967 -6.738 1 88.75 713 LEU A C 1
ATOM 5594 O O . LEU A 1 713 ? 20.125 0.114 -6.207 1 88.75 713 LEU A O 1
ATOM 5598 N N . ARG A 1 714 ? 21.469 -1.216 -7.406 1 87.94 714 ARG A N 1
ATOM 5599 C CA . ARG A 1 714 ? 22.5 -0.198 -7.488 1 87.94 714 ARG A CA 1
ATOM 5600 C C . ARG A 1 714 ? 22.125 0.891 -8.492 1 87.94 714 ARG A C 1
ATOM 5602 O O . ARG A 1 714 ? 22.344 2.078 -8.234 1 87.94 714 ARG A O 1
ATOM 5609 N N . PHE A 1 715 ? 21.453 0.542 -9.508 1 83.56 715 PHE A N 1
ATOM 5610 C CA . PHE A 1 715 ? 21.297 1.511 -10.586 1 83.56 715 PHE A CA 1
ATOM 5611 C C . PHE A 1 715 ? 19.875 2.072 -10.609 1 83.56 715 PHE A C 1
ATOM 5613 O O . PHE A 1 715 ? 19.641 3.158 -11.141 1 83.56 715 PHE A O 1
ATOM 5620 N N . LYS A 1 716 ? 18.969 1.448 -10.102 1 77.44 716 LYS A N 1
ATOM 5621 C CA . LYS A 1 716 ? 17.609 1.976 -10.141 1 77.44 716 LYS A CA 1
ATOM 5622 C C . LYS A 1 716 ? 17.375 2.955 -9 1 77.44 716 LYS A C 1
ATOM 5624 O O . LYS A 1 716 ? 17.625 2.635 -7.836 1 77.44 716 LYS A O 1
ATOM 5629 N N . ARG A 1 717 ? 17.078 4.27 -9.406 1 68.06 717 ARG A N 1
ATOM 5630 C CA . ARG A 1 717 ? 16.797 5.305 -8.422 1 68.06 717 ARG A CA 1
ATOM 5631 C C . ARG A 1 717 ? 15.305 5.641 -8.406 1 68.06 717 ARG A C 1
ATOM 5633 O O . ARG A 1 717 ? 14.68 5.785 -9.461 1 68.06 717 ARG A O 1
ATOM 5640 N N . TRP A 1 718 ? 14.688 5.219 -7.336 1 62.25 718 TRP A N 1
ATOM 5641 C CA . TRP A 1 718 ? 13.266 5.527 -7.199 1 62.25 718 TRP A CA 1
ATOM 5642 C C . TRP A 1 718 ? 13.062 6.953 -6.695 1 62.25 718 TRP A C 1
ATOM 5644 O O . TRP A 1 718 ? 13.812 7.426 -5.836 1 62.25 718 TRP A O 1
ATOM 5654 N N . ASP A 1 719 ? 12.688 7.891 -7.551 1 53.75 719 ASP A N 1
ATOM 5655 C CA . ASP A 1 719 ? 12.453 9.297 -7.227 1 53.75 719 ASP A CA 1
ATOM 5656 C C . ASP A 1 719 ? 11.312 9.438 -6.223 1 53.75 719 ASP A C 1
ATOM 5658 O O . ASP A 1 719 ? 10.188 9 -6.484 1 53.75 719 ASP A O 1
ATOM 5662 N N . ARG A 1 720 ? 11.453 8.953 -5.117 1 51.28 720 ARG A N 1
ATOM 5663 C CA . ARG A 1 720 ? 10.289 9.234 -4.273 1 51.28 720 ARG A CA 1
ATOM 5664 C C . ARG A 1 720 ? 10.258 10.703 -3.861 1 51.28 720 ARG A C 1
ATOM 5666 O O . ARG A 1 720 ? 11.281 11.266 -3.475 1 51.28 720 ARG A O 1
ATOM 5673 N N . LYS A 1 721 ? 9.281 11.344 -4.289 1 44.31 721 LYS A N 1
ATOM 5674 C CA . LYS A 1 721 ? 8.883 12.625 -3.711 1 44.31 721 LYS A CA 1
ATOM 5675 C C . LYS A 1 721 ? 8.586 12.484 -2.221 1 44.31 721 LYS A C 1
ATOM 5677 O O . LYS A 1 721 ? 7.996 11.492 -1.789 1 44.31 721 LYS A O 1
ATOM 5682 N N . MET B 1 1 ? -31.844 90 -8.422 1 22.33 1 MET B N 1
ATOM 5683 C CA . MET B 1 1 ? -32.438 88.688 -8.055 1 22.33 1 MET B CA 1
ATOM 5684 C C . MET B 1 1 ? -31.344 87.688 -7.684 1 22.33 1 MET B C 1
ATOM 5686 O O . MET B 1 1 ? -31.625 86.562 -7.449 1 22.33 1 MET B O 1
ATOM 5690 N N . ASN B 1 2 ? -30.047 88.062 -7.867 1 24.47 2 ASN B N 1
ATOM 5691 C CA . ASN B 1 2 ? -28.641 87.688 -7.676 1 24.47 2 ASN B CA 1
ATOM 5692 C C . ASN B 1 2 ? -28.344 87.375 -6.211 1 24.47 2 ASN B C 1
ATOM 5694 O O . ASN B 1 2 ? -27.359 86.688 -5.902 1 24.47 2 ASN B O 1
ATOM 5698 N N . GLU B 1 3 ? -28.953 88.188 -5.32 1 25.12 3 GLU B N 1
ATOM 5699 C CA . GLU B 1 3 ? -28.438 88.5 -3.982 1 25.12 3 GLU B CA 1
ATOM 5700 C C . GLU B 1 3 ? -28.672 87.312 -3.053 1 25.12 3 GLU B C 1
ATOM 5702 O O . GLU B 1 3 ? -27.984 87.125 -2.033 1 25.12 3 GLU B O 1
ATOM 5707 N N . PHE B 1 4 ? -29.906 86.688 -3.189 1 27.38 4 PHE B N 1
ATOM 5708 C CA . PHE B 1 4 ? -30.562 86 -2.094 1 27.38 4 PHE B CA 1
ATOM 5709 C C . PHE B 1 4 ? -29.875 84.688 -1.819 1 27.38 4 PHE B C 1
ATOM 5711 O O . PHE B 1 4 ? -30.234 84 -0.869 1 27.38 4 PHE B O 1
ATOM 5718 N N . GLN B 1 5 ? -29.109 84.062 -2.814 1 25.61 5 GLN B N 1
ATOM 5719 C CA . GLN B 1 5 ? -28.734 82.688 -2.809 1 25.61 5 GLN B CA 1
ATOM 5720 C C . GLN B 1 5 ? -27.656 82.375 -1.766 1 25.61 5 GLN B C 1
ATOM 5722 O O . GLN B 1 5 ? -27.375 81.25 -1.45 1 25.61 5 GLN B O 1
ATOM 5727 N N . THR B 1 6 ? -26.891 83.438 -1.409 1 27.42 6 THR B N 1
ATOM 5728 C CA . THR B 1 6 ? -25.562 83.312 -0.83 1 27.42 6 THR B CA 1
ATOM 5729 C C . THR B 1 6 ? -25.656 82.938 0.645 1 27.42 6 THR B C 1
ATOM 5731 O O . THR B 1 6 ? -24.734 82.312 1.203 1 27.42 6 THR B O 1
ATOM 5734 N N . GLN B 1 7 ? -26.719 83.438 1.276 1 25.38 7 GLN B N 1
ATOM 5735 C CA . GLN B 1 7 ? -26.609 83.562 2.725 1 25.38 7 GLN B CA 1
ATOM 5736 C C . GLN B 1 7 ? -26.719 82.25 3.42 1 25.38 7 GLN B C 1
ATOM 5738 O O . GLN B 1 7 ? -26.312 82.125 4.574 1 25.38 7 GLN B O 1
ATOM 5743 N N . GLN B 1 8 ? -27.625 81.375 2.848 1 24.53 8 GLN B N 1
ATOM 5744 C CA . GLN B 1 8 ? -28.062 80.25 3.689 1 24.53 8 GLN B CA 1
ATOM 5745 C C . GLN B 1 8 ? -26.906 79.312 3.979 1 24.53 8 GLN B C 1
ATOM 5747 O O . GLN B 1 8 ? -27.062 78.312 4.754 1 24.53 8 GLN B O 1
ATOM 5752 N N . ALA B 1 9 ? -25.75 79.375 3.252 1 26.34 9 ALA B N 1
ATOM 5753 C CA . ALA B 1 9 ? -24.688 78.375 3.295 1 26.34 9 ALA B CA 1
ATOM 5754 C C . ALA B 1 9 ? -23.984 78.375 4.645 1 26.34 9 ALA B C 1
ATOM 5756 O O . ALA B 1 9 ? -23.359 77.375 5.035 1 26.34 9 ALA B O 1
ATOM 5757 N N . LEU B 1 10 ? -23.953 79.625 5.215 1 25.61 10 LEU B N 1
ATOM 5758 C CA . LEU B 1 10 ? -22.953 79.812 6.25 1 25.61 10 LEU B CA 1
ATOM 5759 C C . LEU B 1 10 ? -23.312 79.062 7.531 1 25.61 10 LEU B C 1
ATOM 5761 O O . LEU B 1 10 ? -22.438 78.688 8.305 1 25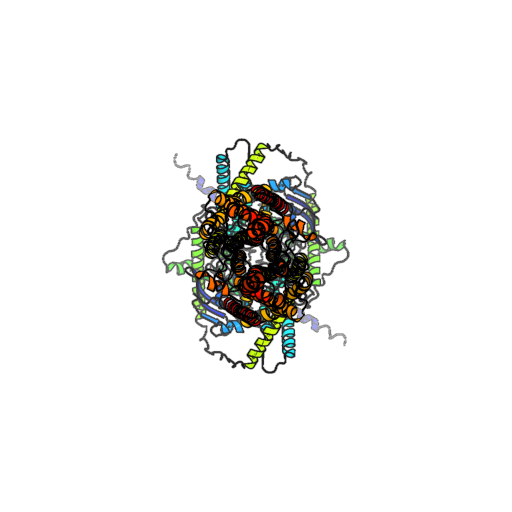.61 10 LEU B O 1
ATOM 5765 N N . GLN B 1 11 ? -24.609 79.188 7.844 1 26.16 11 GLN B N 1
ATOM 5766 C CA . GLN B 1 11 ? -24.859 78.938 9.258 1 26.16 11 GLN B CA 1
ATOM 5767 C C . GLN B 1 11 ? -24.578 77.5 9.633 1 26.16 11 GLN B C 1
ATOM 5769 O O . GLN B 1 11 ? -24.719 77.125 10.797 1 26.16 11 GLN B O 1
ATOM 5774 N N . ILE B 1 12 ? -24.641 76.562 8.633 1 26.3 12 ILE B N 1
ATOM 5775 C CA . ILE B 1 12 ? -24.672 75.188 9.047 1 26.3 12 ILE B CA 1
ATOM 5776 C C . ILE B 1 12 ? -23.328 74.75 9.664 1 26.3 12 ILE B C 1
ATOM 5778 O O . ILE B 1 12 ? -23.156 73.625 10.102 1 26.3 12 ILE B O 1
ATOM 5782 N N . ALA B 1 13 ? -22.266 75.625 9.609 1 26.77 13 ALA B N 1
ATOM 5783 C CA . ALA B 1 13 ? -20.891 75.25 9.953 1 26.77 13 ALA B CA 1
ATOM 5784 C C . ALA B 1 13 ? -20.734 75.062 11.453 1 26.77 13 ALA B C 1
ATOM 5786 O O . ALA B 1 13 ? -19.75 74.5 11.906 1 26.77 13 ALA B O 1
ATOM 5787 N N . GLU B 1 14 ? -21.453 75.875 12.211 1 24.38 14 GLU B N 1
ATOM 5788 C CA . GLU B 1 14 ? -20.844 76.125 13.516 1 24.38 14 GLU B CA 1
ATOM 5789 C C . GLU B 1 14 ? -20.812 74.875 14.367 1 24.38 14 GLU B C 1
ATOM 5791 O O . GLU B 1 14 ? -19.844 74.562 15.078 1 24.38 14 GLU B O 1
ATOM 5796 N N . SER B 1 15 ? -21.938 74.312 14.734 1 25.66 15 SER B N 1
ATOM 5797 C CA . SER B 1 15 ? -21.969 73.625 16.016 1 25.66 15 SER B CA 1
ATOM 5798 C C . SER B 1 15 ? -21.312 72.25 15.891 1 25.66 15 SER B C 1
ATOM 5800 O O . SER B 1 15 ? -21.969 71.25 15.57 1 25.66 15 SER B O 1
ATOM 5802 N N . SER B 1 16 ? -20.281 72.062 15.07 1 25.05 16 SER B N 1
ATOM 5803 C CA . SER B 1 16 ? -19.672 70.75 14.867 1 25.05 16 SER B CA 1
ATOM 5804 C C . SER B 1 16 ? -19.016 70.25 16.141 1 25.05 16 SER B C 1
ATOM 5806 O O . SER B 1 16 ? -17.875 70.625 16.453 1 25.05 16 SER B O 1
ATOM 5808 N N . THR B 1 17 ? -19.734 70.375 17.344 1 26.44 17 THR B N 1
ATOM 5809 C CA . THR B 1 17 ? -19.141 69.875 18.562 1 26.44 17 THR B CA 1
ATOM 5810 C C . THR B 1 17 ? -18.531 68.5 18.328 1 26.44 17 THR B C 1
ATOM 5812 O O . THR B 1 17 ? -19.188 67.625 17.766 1 26.44 17 THR B O 1
ATOM 5815 N N . SER B 1 18 ? -17.219 68.438 18.297 1 25.97 18 SER B N 1
ATOM 5816 C CA . SER B 1 18 ? -16.25 67.375 18.141 1 25.97 18 SER B CA 1
ATOM 5817 C C . SER B 1 18 ? -16.562 66.188 19.094 1 25.97 18 SER B C 1
ATOM 5819 O O . SER B 1 18 ? -16.344 66.312 20.312 1 25.97 18 SER B O 1
ATOM 5821 N N . THR B 1 19 ? -17.812 65.625 19.141 1 26.97 19 THR B N 1
ATOM 5822 C CA . THR B 1 19 ? -18.047 64.438 19.938 1 26.97 19 THR B CA 1
ATOM 5823 C C . THR B 1 19 ? -16.938 63.438 19.719 1 26.97 19 THR B C 1
ATOM 5825 O O . THR B 1 19 ? -16.812 62.875 18.641 1 26.97 19 THR B O 1
ATOM 5828 N N . THR B 1 20 ? -15.758 63.75 20.234 1 27.16 20 THR B N 1
ATOM 5829 C CA . THR B 1 20 ? -14.688 62.781 20.391 1 27.16 20 THR B CA 1
ATOM 5830 C C . THR B 1 20 ? -15.234 61.438 20.922 1 27.16 20 THR B C 1
ATOM 5832 O O . THR B 1 20 ? -15.57 61.344 22.094 1 27.16 20 THR B O 1
ATOM 5835 N N . LEU B 1 21 ? -16.125 60.812 20.141 1 27.5 21 LEU B N 1
ATOM 5836 C CA . LEU B 1 21 ? -16.578 59.438 20.438 1 27.5 21 LEU B CA 1
ATOM 5837 C C . LEU B 1 21 ? -15.398 58.562 20.828 1 27.5 21 LEU B C 1
ATOM 5839 O O . LEU B 1 21 ? -14.492 58.344 20.031 1 27.5 21 LEU B O 1
ATOM 5843 N N . SER B 1 22 ? -14.922 58.781 22.062 1 27.2 22 SER B N 1
ATOM 5844 C CA . SER B 1 22 ? -13.875 57.938 22.609 1 27.2 22 SER B CA 1
ATOM 5845 C C . SER B 1 22 ? -14.055 56.5 22.188 1 27.2 22 SER B C 1
ATOM 5847 O O . SER B 1 22 ? -15.18 56.031 21.984 1 27.2 22 SER B O 1
ATOM 5849 N N . MET B 1 23 ? -13.031 55.969 21.484 1 27.25 23 MET B N 1
ATOM 5850 C CA . MET B 1 23 ? -12.883 54.594 21.031 1 27.25 23 MET B CA 1
ATOM 5851 C C . MET B 1 23 ? -13.398 53.625 22.062 1 27.25 23 MET B C 1
ATOM 5853 O O . MET B 1 23 ? -13.547 52.438 21.781 1 27.25 23 MET B O 1
ATOM 5857 N N . GLU B 1 24 ? -13.422 54 23.391 1 28.92 24 GLU B N 1
ATOM 5858 C CA . GLU B 1 24 ? -13.945 53.125 24.438 1 28.92 24 GLU B CA 1
ATOM 5859 C C . GLU B 1 24 ? -15.43 52.844 24.234 1 28.92 24 GLU B C 1
ATOM 5861 O O . GLU B 1 24 ? -15.891 51.719 24.5 1 28.92 24 GLU B O 1
ATOM 5866 N N . ASP B 1 25 ? -16.266 53.844 23.906 1 28.09 25 ASP B N 1
ATOM 5867 C CA . ASP B 1 25 ? -17.719 53.719 23.891 1 28.09 25 ASP B CA 1
ATOM 5868 C C . ASP B 1 25 ? -18.172 52.875 22.703 1 28.09 25 ASP B C 1
ATOM 5870 O O . ASP B 1 25 ? -19.281 52.344 22.703 1 28.09 25 ASP B O 1
ATOM 5874 N N . ALA B 1 26 ? -17.516 53.031 21.547 1 28.72 26 ALA B N 1
ATOM 5875 C CA . ALA B 1 26 ? -17.969 52.25 20.391 1 28.72 26 ALA B CA 1
ATOM 5876 C C . ALA B 1 26 ? -17.812 50.75 20.641 1 28.72 26 ALA B C 1
ATOM 5878 O O . ALA B 1 26 ? -18.547 49.938 20.078 1 28.72 26 ALA B O 1
ATOM 5879 N N . PHE B 1 27 ? -16.734 50.406 21.375 1 28.31 27 PHE B N 1
ATOM 5880 C CA . PHE B 1 27 ? -16.609 49 21.688 1 28.31 27 PHE B CA 1
ATOM 5881 C C . PHE B 1 27 ? -17.719 48.531 22.625 1 28.31 27 PHE B C 1
ATOM 5883 O O . PHE B 1 27 ? -18.125 47.375 22.578 1 28.31 27 PHE B O 1
ATOM 5890 N N . LEU B 1 28 ? -18.203 49.406 23.594 1 27.72 28 LEU B N 1
ATOM 5891 C CA . LEU B 1 28 ? -19.203 48.969 24.547 1 27.72 28 LEU B CA 1
ATOM 5892 C C . LEU B 1 28 ? -20.562 48.812 23.875 1 27.72 28 LEU B C 1
ATOM 5894 O O . LEU B 1 28 ? -21.359 47.969 24.25 1 27.72 28 LEU B O 1
ATOM 5898 N N . THR B 1 29 ? -21.062 49.906 23.141 1 28.7 29 THR B N 1
ATOM 5899 C CA . THR B 1 29 ? -22.484 49.969 22.844 1 28.7 29 THR B CA 1
ATOM 5900 C C . THR B 1 29 ? -22.859 48.938 21.766 1 28.7 29 THR B C 1
ATOM 5902 O O . THR B 1 29 ? -24.047 48.719 21.5 1 28.7 29 THR B O 1
ATOM 5905 N N . GLN B 1 30 ? -22.047 48.781 20.75 1 28.25 30 GLN B N 1
ATOM 5906 C CA . GLN B 1 30 ? -22.672 47.75 19.922 1 28.25 30 GLN B CA 1
ATOM 5907 C C . GLN B 1 30 ? -22.891 46.438 20.719 1 28.25 30 GLN B C 1
ATOM 5909 O O . GLN B 1 30 ? -21.984 45.625 20.828 1 28.25 30 GLN B O 1
ATOM 5914 N N . GLN B 1 31 ? -23.453 46.594 21.875 1 27.73 31 GLN B N 1
ATOM 5915 C CA . GLN B 1 31 ? -24.172 45.469 22.453 1 27.73 31 GLN B CA 1
ATOM 5916 C C . GLN B 1 31 ? -24.922 44.656 21.375 1 27.73 31 GLN B C 1
ATOM 5918 O O . GLN B 1 31 ? -26 45.062 20.938 1 27.73 31 GLN B O 1
ATOM 5923 N N . PHE B 1 32 ? -24.266 44.281 20.281 1 29.25 32 PHE B N 1
ATOM 5924 C CA . PHE B 1 32 ? -24.969 43.219 19.547 1 29.25 32 PHE B CA 1
ATOM 5925 C C . PHE B 1 32 ? -25.719 42.312 20.516 1 29.25 32 PHE B C 1
ATOM 5927 O O . PHE B 1 32 ? -25.109 41.656 21.359 1 29.25 32 PHE B O 1
ATOM 5934 N N . HIS B 1 33 ? -26.828 42.812 21.062 1 29.59 33 HIS B N 1
ATOM 5935 C CA . HIS B 1 33 ? -27.812 41.844 21.516 1 29.59 33 HIS B CA 1
ATOM 5936 C C . HIS B 1 33 ? -27.703 40.562 20.703 1 29.59 33 HIS B C 1
ATOM 5938 O O . HIS B 1 33 ? -28.297 40.438 19.625 1 29.59 33 HIS B O 1
ATOM 5944 N N . HIS B 1 34 ? -26.516 40.125 20.453 1 32.31 34 HIS B N 1
ATOM 5945 C CA . HIS B 1 34 ? -26.531 38.719 20.047 1 32.31 34 HIS B CA 1
ATOM 5946 C C . HIS B 1 34 ? -27.656 37.969 20.75 1 32.31 34 HIS B C 1
ATOM 5948 O O . HIS B 1 34 ? -27.656 37.844 21.984 1 32.31 34 HIS B O 1
ATOM 5954 N N . GLU B 1 35 ? -28.891 38.25 20.391 1 33.31 35 GLU B N 1
ATOM 5955 C CA . GLU B 1 35 ? -29.953 37.312 20.719 1 33.31 35 GLU B CA 1
ATOM 5956 C C . GLU B 1 35 ? -29.391 35.938 21.031 1 33.31 35 GLU B C 1
ATOM 5958 O O . GLU B 1 35 ? -28.5 35.469 20.344 1 33.31 35 GLU B O 1
ATOM 5963 N N . LEU B 1 36 ? -29.25 35.625 22.266 1 36.81 36 LEU B N 1
ATOM 5964 C CA . LEU B 1 36 ? -29.016 34.219 22.609 1 36.81 36 LEU B CA 1
ATOM 5965 C C . LEU B 1 36 ? -29.516 33.312 21.484 1 36.81 36 LEU B C 1
ATOM 5967 O O . LEU B 1 36 ? -30.656 33.438 21.047 1 36.81 36 LEU B O 1
ATOM 5971 N N . PRO B 1 37 ? -28.688 32.875 20.594 1 44.16 37 PRO B N 1
ATOM 5972 C CA . PRO B 1 37 ? -29.156 31.938 19.562 1 44.16 37 PRO B CA 1
ATOM 5973 C C . PRO B 1 37 ? -30.328 31.078 20.047 1 44.16 37 PRO B C 1
ATOM 5975 O O . PRO B 1 37 ? -30.438 30.781 21.234 1 44.16 37 PRO B O 1
ATOM 5978 N N . ASN B 1 38 ? -31.469 31.266 19.453 1 48.25 38 ASN B N 1
ATOM 5979 C CA . ASN B 1 38 ? -32.625 30.406 19.688 1 48.25 38 ASN B CA 1
ATOM 5980 C C . ASN B 1 38 ? -32.219 28.984 20.047 1 48.25 38 ASN B C 1
ATOM 5982 O O . ASN B 1 38 ? -31.641 28.281 19.219 1 48.25 38 ASN B O 1
ATOM 5986 N N . ALA B 1 39 ? -31.859 28.75 21.328 1 54.12 39 ALA B N 1
ATOM 5987 C CA . ALA B 1 39 ? -31.578 27.438 21.938 1 54.12 39 ALA B CA 1
ATOM 5988 C C . ALA B 1 39 ? -32.312 26.328 21.203 1 54.12 39 ALA B C 1
ATOM 5990 O O . ALA B 1 39 ? -31.828 25.203 21.141 1 54.12 39 ALA B O 1
ATOM 5991 N N . SER B 1 40 ? -33.406 26.672 20.547 1 63.59 40 SER B N 1
ATOM 5992 C CA . SER B 1 40 ? -34.25 25.609 19.969 1 63.59 40 SER B CA 1
ATOM 5993 C C . SER B 1 40 ? -33.594 25.031 18.719 1 63.59 40 SER B C 1
ATOM 5995 O O . SER B 1 40 ? -33.844 23.875 18.359 1 63.59 40 SER B O 1
ATOM 5997 N N . GLN B 1 41 ? -32.562 25.703 18.156 1 78.25 41 GLN B N 1
ATOM 5998 C CA . GLN B 1 41 ? -32 25.188 16.906 1 78.25 41 GLN B CA 1
ATOM 5999 C C . GLN B 1 41 ? -30.516 24.844 17.078 1 78.25 41 GLN B C 1
ATOM 6001 O O . GLN B 1 41 ? -29.875 24.422 16.109 1 78.25 41 GLN B O 1
ATOM 6006 N N . ALA B 1 42 ? -30.078 24.812 18.344 1 86.56 42 ALA B N 1
ATOM 6007 C CA . ALA B 1 42 ? -28.656 24.641 18.594 1 86.56 42 ALA B CA 1
ATOM 6008 C C . ALA B 1 42 ? -28.297 23.156 18.766 1 86.56 42 ALA B C 1
ATOM 6010 O O . ALA B 1 42 ? -29.188 22.312 18.828 1 86.56 42 ALA B O 1
ATOM 6011 N N . LEU B 1 43 ? -27.047 22.844 18.625 1 93.19 43 LEU B N 1
ATOM 6012 C CA . LEU B 1 43 ? -26.484 21.547 18.984 1 93.19 43 LEU B CA 1
ATOM 6013 C C . LEU B 1 43 ? -26.078 21.516 20.469 1 93.19 43 LEU B C 1
ATOM 6015 O O . LEU B 1 43 ? -25.234 22.312 20.891 1 93.19 43 LEU B O 1
ATOM 6019 N N . ILE B 1 44 ? -26.766 20.719 21.234 1 92.19 44 ILE B N 1
ATOM 6020 C CA . ILE B 1 44 ? -26.547 20.688 22.672 1 92.19 44 ILE B CA 1
ATOM 6021 C C . ILE B 1 44 ? -25.922 19.344 23.078 1 92.19 44 ILE B C 1
ATOM 6023 O O . ILE B 1 44 ? -26.484 18.281 22.781 1 92.19 44 ILE B O 1
ATOM 6027 N N . LEU B 1 45 ? -24.812 19.406 23.656 1 93.56 45 LEU B N 1
ATOM 6028 C CA . LEU B 1 45 ? -24.141 18.25 24.234 1 93.56 45 LEU B CA 1
ATOM 6029 C C . LEU B 1 45 ? -24.312 18.234 25.75 1 93.56 45 LEU B C 1
ATOM 6031 O O . LEU B 1 45 ? -24 19.219 26.422 1 93.56 45 LEU B O 1
ATOM 6035 N N . GLU B 1 46 ? -24.828 17.156 26.219 1 91.25 46 GLU B N 1
ATOM 6036 C CA . GLU B 1 46 ? -25.047 17.047 27.656 1 91.25 46 GLU B CA 1
ATOM 6037 C C . GLU B 1 46 ? -24.344 15.812 28.234 1 91.25 46 GLU B C 1
ATOM 6039 O O . GLU B 1 46 ? -24.719 14.68 27.938 1 91.25 46 GLU B O 1
ATOM 6044 N N . ASN B 1 47 ? -23.344 16.062 29.062 1 91.5 47 ASN B N 1
ATOM 6045 C CA . ASN B 1 47 ? -22.625 15.031 29.797 1 91.5 47 ASN B CA 1
ATOM 6046 C C . ASN B 1 47 ? -22.125 13.922 28.875 1 91.5 47 ASN B C 1
ATOM 6048 O O . ASN B 1 47 ? -22.375 12.742 29.125 1 91.5 47 ASN B O 1
ATOM 6052 N N . ILE B 1 48 ? -21.484 14.305 27.922 1 91.88 48 ILE B N 1
ATOM 6053 C CA . ILE B 1 48 ? -20.984 13.344 26.938 1 91.88 48 ILE B CA 1
ATOM 6054 C C . ILE B 1 48 ? -19.75 12.641 27.5 1 91.88 48 ILE B C 1
ATOM 6056 O O . ILE B 1 48 ? -18.828 13.289 28.016 1 91.88 48 ILE B O 1
ATOM 6060 N N . GLY B 1 49 ? -19.781 11.352 27.5 1 91.5 49 GLY B N 1
ATOM 6061 C CA . GLY B 1 49 ? -18.656 10.508 27.875 1 91.5 49 GLY B CA 1
ATOM 6062 C C . GLY B 1 49 ? -18.359 9.422 26.859 1 91.5 49 GLY B C 1
ATOM 6063 O O . GLY B 1 49 ? -19.266 8.945 26.172 1 91.5 49 GLY B O 1
ATOM 6064 N N . PHE B 1 50 ? -17.125 9.141 26.75 1 90.88 50 PHE B N 1
ATOM 6065 C CA . PHE B 1 50 ? -16.719 8.109 25.797 1 90.88 50 PHE B CA 1
ATOM 6066 C C . PHE B 1 50 ? -15.586 7.262 26.375 1 90.88 50 PHE B C 1
ATOM 6068 O O . PHE B 1 50 ? -14.562 7.797 26.812 1 90.88 50 PHE B O 1
ATOM 6075 N N . LYS B 1 51 ? -15.812 5.973 26.469 1 87.94 51 LYS B N 1
ATOM 6076 C CA . LYS B 1 51 ? -14.812 5.02 26.938 1 87.94 51 LYS B CA 1
ATOM 6077 C C . LYS B 1 51 ? -14.461 4.004 25.859 1 87.94 51 LYS B C 1
ATOM 6079 O O . LYS B 1 51 ? -15.352 3.449 25.203 1 87.94 51 LYS B O 1
ATOM 6084 N N . ARG B 1 52 ? -13.258 3.918 25.438 1 77.62 52 ARG B N 1
ATOM 6085 C CA . ARG B 1 52 ? -12.781 2.9 24.5 1 77.62 52 ARG B CA 1
ATOM 6086 C C . ARG B 1 52 ? -11.984 1.823 25.234 1 77.62 52 ARG B C 1
ATOM 6088 O O . ARG B 1 52 ? -10.898 2.088 25.734 1 77.62 52 ARG B O 1
ATOM 6095 N N . LYS B 1 53 ? -12.539 0.612 25.203 1 72.62 53 LYS B N 1
ATOM 6096 C CA . LYS B 1 53 ? -11.977 -0.501 25.969 1 72.62 53 LYS B CA 1
ATOM 6097 C C . LYS B 1 53 ? -11.852 -0.149 27.438 1 72.62 53 LYS B C 1
ATOM 6099 O O . LYS B 1 53 ? -12.859 0.072 28.125 1 72.62 53 LYS B O 1
ATOM 6104 N N . LYS B 1 54 ? -10.625 0.179 27.906 1 69.88 54 LYS B N 1
ATOM 6105 C CA . LYS B 1 54 ? -10.438 0.443 29.328 1 69.88 54 LYS B CA 1
ATOM 6106 C C . LYS B 1 54 ? -9.969 1.874 29.562 1 69.88 54 LYS B C 1
ATOM 6108 O O . LYS B 1 54 ? -9.812 2.301 30.719 1 69.88 54 LYS B O 1
ATOM 6113 N N . LYS B 1 55 ? -10.055 2.637 28.5 1 80.88 55 LYS B N 1
ATOM 6114 C CA . LYS B 1 55 ? -9.539 3.988 28.672 1 80.88 55 LYS B CA 1
ATOM 6115 C C . LYS B 1 55 ? -10.625 5.031 28.438 1 80.88 55 LYS B C 1
ATOM 6117 O O . LYS B 1 55 ? -11.391 4.93 27.484 1 80.88 55 LYS B O 1
ATOM 6122 N N . GLN B 1 56 ? -10.797 5.887 29.438 1 85.06 56 GLN B N 1
ATOM 6123 C CA . GLN B 1 56 ? -11.734 6.996 29.297 1 85.06 56 GLN B CA 1
ATOM 6124 C C . GLN B 1 56 ? -11.172 8.078 28.375 1 85.06 56 GLN B C 1
ATOM 6126 O O . GLN B 1 56 ? -10.133 8.672 28.672 1 85.06 56 GLN B O 1
ATOM 6131 N N . ILE B 1 57 ? -11.805 8.375 27.234 1 87.12 57 ILE B N 1
ATOM 6132 C CA . ILE B 1 57 ? -11.328 9.336 26.25 1 87.12 57 ILE B CA 1
ATOM 6133 C C . ILE B 1 57 ? -11.984 10.695 26.5 1 87.12 57 ILE B C 1
ATOM 6135 O O . ILE B 1 57 ? -11.312 11.727 26.484 1 87.12 57 ILE B O 1
ATOM 6139 N N . LEU B 1 58 ? -13.289 10.742 26.688 1 91.38 58 LEU B N 1
ATOM 6140 C CA . LEU B 1 58 ? -14.031 11.961 26.984 1 91.38 58 LEU B CA 1
ATOM 6141 C C . LEU B 1 58 ? -14.797 11.82 28.297 1 91.38 58 LEU B C 1
ATOM 6143 O O . LEU B 1 58 ? -15.336 10.75 28.594 1 91.38 58 LEU B O 1
ATOM 6147 N N . SER B 1 59 ? -14.742 12.898 29.078 1 91.25 59 SER B N 1
ATOM 6148 C CA . SER B 1 59 ? -15.414 12.867 30.375 1 91.25 59 SER B CA 1
ATOM 6149 C C . SER B 1 59 ? -16.281 14.102 30.562 1 91.25 59 SER B C 1
ATOM 6151 O O . SER B 1 59 ? -15.773 15.219 30.641 1 91.25 59 SER B O 1
ATOM 6153 N N . ASP B 1 60 ? -17.5 13.875 30.641 1 88.94 60 ASP B N 1
ATOM 6154 C CA . ASP B 1 60 ? -18.484 14.852 31.094 1 88.94 60 ASP B CA 1
ATOM 6155 C C . ASP B 1 60 ? -18.391 16.141 30.266 1 88.94 60 ASP B C 1
ATOM 6157 O O . ASP B 1 60 ? -18.203 17.219 30.828 1 88.94 60 ASP B O 1
ATOM 6161 N N . ILE B 1 61 ? -18.562 16.047 29.016 1 92.12 61 ILE B N 1
ATOM 6162 C CA . ILE B 1 61 ? -18.5 17.188 28.109 1 92.12 61 ILE B CA 1
ATOM 6163 C C . ILE B 1 61 ? -19.906 17.781 27.938 1 92.12 61 ILE B C 1
ATOM 6165 O O . ILE B 1 61 ? -20.828 17.078 27.484 1 92.12 61 ILE B O 1
ATOM 6169 N N . SER B 1 62 ? -20.141 18.953 28.422 1 91.69 62 SER B N 1
ATOM 6170 C CA . SER B 1 62 ? -21.391 19.672 28.219 1 91.69 62 SER B CA 1
ATOM 6171 C C . SER B 1 62 ? -21.156 21.031 27.562 1 91.69 62 SER B C 1
ATOM 6173 O O . SER B 1 62 ? -20.391 21.859 28.078 1 91.69 62 SER B O 1
ATOM 6175 N N . CYS B 1 63 ? -21.703 21.234 26.406 1 92.12 63 CYS B N 1
ATOM 6176 C CA . CYS B 1 63 ? -21.5 22.453 25.641 1 92.12 63 CYS B CA 1
ATOM 6177 C C . CYS B 1 63 ? -22.656 22.719 24.703 1 92.12 63 CYS B C 1
ATOM 6179 O O . CYS B 1 63 ? -23.266 21.781 24.188 1 92.12 63 CYS B O 1
ATOM 6181 N N . THR B 1 64 ? -23.016 23.953 24.531 1 91 64 THR B N 1
ATOM 6182 C CA . THR B 1 64 ? -24.031 24.344 23.562 1 91 64 THR B CA 1
ATOM 6183 C C . THR B 1 64 ? -23.391 25.047 22.375 1 91 64 THR B C 1
ATOM 6185 O O . THR B 1 64 ? -22.703 26.062 22.531 1 91 64 THR B O 1
ATOM 6188 N N . ILE B 1 65 ? -23.625 24.547 21.234 1 93.75 65 ILE B N 1
ATOM 6189 C CA . ILE B 1 65 ? -23.125 25.109 19.984 1 93.75 65 ILE B CA 1
ATOM 6190 C C . ILE B 1 65 ? -24.266 25.812 19.234 1 93.75 65 ILE B C 1
ATOM 6192 O O . ILE B 1 65 ? -25.203 25.156 18.781 1 93.75 65 ILE B O 1
ATOM 6196 N N . PRO B 1 66 ? -24.125 27.094 19.109 1 91.94 66 PRO B N 1
ATOM 6197 C CA . PRO B 1 66 ? -25.219 27.828 18.484 1 91.94 66 PRO B CA 1
ATOM 6198 C C . PRO B 1 66 ? -25.375 27.5 17.016 1 91.94 66 PRO B C 1
ATOM 6200 O O . PRO B 1 66 ? -24.406 27.156 16.344 1 91.94 66 PRO B O 1
ATOM 6203 N N . SER B 1 67 ? -26.594 27.656 16.516 1 92.38 67 SER B N 1
ATOM 6204 C CA . SER B 1 67 ? -26.906 27.438 15.102 1 92.38 67 SER B CA 1
ATOM 6205 C C . SER B 1 67 ? -26.516 28.641 14.266 1 92.38 67 SER B C 1
ATOM 6207 O O . SER B 1 67 ? -26.484 29.766 14.766 1 92.38 67 SER B O 1
ATOM 6209 N N . GLY B 1 68 ? -26.109 28.406 13.094 1 93.5 68 GLY B N 1
ATOM 6210 C CA . GLY B 1 68 ? -25.812 29.484 12.164 1 93.5 68 GLY B CA 1
ATOM 6211 C C . GLY B 1 68 ? -24.453 30.109 12.398 1 93.5 68 GLY B C 1
ATOM 6212 O O . GLY B 1 68 ? -24.203 31.25 12 1 93.5 68 GLY B O 1
ATOM 6213 N N . GLN B 1 69 ? -23.656 29.391 13.148 1 94.94 69 GLN B N 1
ATOM 6214 C CA . GLN B 1 69 ? -22.344 29.906 13.477 1 94.94 69 GLN B CA 1
ATOM 6215 C C . GLN B 1 69 ? -21.25 28.875 13.195 1 94.94 69 GLN B C 1
ATOM 6217 O O . GLN B 1 69 ? -21.547 27.703 13 1 94.94 69 GLN B O 1
ATOM 6222 N N . LEU B 1 70 ? -20.109 29.359 13.039 1 96.38 70 LEU B N 1
ATOM 6223 C CA . LEU B 1 70 ? -18.906 28.547 12.828 1 96.38 70 LEU B CA 1
ATOM 6224 C C . LEU B 1 70 ? -18.156 28.344 14.141 1 96.38 70 LEU B C 1
ATOM 6226 O O . LEU B 1 70 ? -17.734 29.312 14.781 1 96.38 70 LEU B O 1
ATOM 6230 N N . THR B 1 71 ? -18.094 27.078 14.578 1 96.62 71 THR B N 1
ATOM 6231 C CA . THR B 1 71 ? -17.453 26.766 15.852 1 96.62 71 THR B CA 1
ATOM 6232 C C . THR B 1 71 ? -16.172 25.969 15.625 1 96.62 71 THR B C 1
ATOM 6234 O O . THR B 1 71 ? -16.141 25.031 14.828 1 96.62 71 THR B O 1
ATOM 6237 N N . MET B 1 72 ? -15.117 26.297 16.312 1 96.06 72 MET B N 1
ATOM 6238 C CA . MET B 1 72 ? -13.82 25.625 16.203 1 96.06 72 MET B CA 1
ATOM 6239 C C . MET B 1 72 ? -13.531 24.812 17.453 1 96.06 72 MET B C 1
ATOM 6241 O O . MET B 1 72 ? -13.812 25.234 18.562 1 96.06 72 MET B O 1
ATOM 6245 N N . ILE B 1 73 ? -13.07 23.609 17.234 1 95.25 73 ILE B N 1
ATOM 6246 C CA . ILE B 1 73 ? -12.578 22.781 18.328 1 95.25 73 ILE B CA 1
ATOM 6247 C C . ILE B 1 73 ? -11.055 22.734 18.297 1 95.25 73 ILE B C 1
ATOM 6249 O O . ILE B 1 73 ? -10.461 22.328 17.297 1 95.25 73 ILE B O 1
ATOM 6253 N N . ILE B 1 74 ? -10.43 23.203 19.312 1 91.88 74 ILE B N 1
ATOM 6254 C CA . ILE B 1 74 ? -8.977 23.172 19.391 1 91.88 74 ILE B CA 1
ATOM 6255 C C . ILE B 1 74 ? -8.539 22.422 20.656 1 91.88 74 ILE B C 1
ATOM 6257 O O . ILE B 1 74 ? -9.344 22.188 21.562 1 91.88 74 ILE B O 1
ATOM 6261 N N . GLY B 1 75 ? -7.352 21.984 20.672 1 86.44 75 GLY B N 1
ATOM 6262 C CA . GLY B 1 75 ? -6.77 21.234 21.781 1 86.44 75 GLY B CA 1
ATOM 6263 C C . GLY B 1 75 ? -5.496 20.516 21.406 1 86.44 75 GLY B C 1
ATOM 6264 O O . GLY B 1 75 ? -5.125 20.469 20.219 1 86.44 75 GLY B O 1
ATOM 6265 N N . GLY B 1 76 ? -4.883 20.031 22.406 1 76.31 76 GLY B N 1
ATOM 6266 C CA . GLY B 1 76 ? -3.66 19.281 22.172 1 76.31 76 GLY B CA 1
ATOM 6267 C C . GLY B 1 76 ? -3.906 17.938 21.5 1 76.31 76 GLY B C 1
ATOM 6268 O O . GLY B 1 76 ? -5.055 17.547 21.312 1 76.31 76 GLY B O 1
ATOM 6269 N N . SER B 1 77 ? -2.832 17.312 21.094 1 72.25 77 SER B N 1
ATOM 6270 C CA . SER B 1 77 ? -2.934 15.977 20.5 1 72.25 77 SER B CA 1
ATOM 6271 C C . SER B 1 77 ? -3.518 14.977 21.484 1 72.25 77 SER B C 1
ATOM 6273 O O . SER B 1 77 ? -3.133 14.953 22.656 1 72.25 77 SER B O 1
ATOM 6275 N N . GLY B 1 78 ? -4.48 14.211 21.094 1 73.56 78 GLY B N 1
ATOM 6276 C CA . GLY B 1 78 ? -5.121 13.227 21.969 1 73.56 78 GLY B CA 1
ATOM 6277 C C . GLY B 1 78 ? -6.145 13.836 22.906 1 73.56 78 GLY B C 1
ATOM 6278 O O . GLY B 1 78 ? -6.559 13.203 23.875 1 73.56 78 GLY B O 1
ATOM 6279 N N . GLY B 1 79 ? -6.445 15.039 22.641 1 78.19 79 GLY B N 1
ATOM 6280 C CA . GLY B 1 79 ? -7.398 15.719 23.5 1 78.19 79 GLY B CA 1
ATOM 6281 C C . GLY B 1 79 ? -8.82 15.211 23.344 1 78.19 79 GLY B C 1
ATOM 6282 O O . GLY B 1 79 ? -9.695 15.523 24.156 1 78.19 79 GLY B O 1
ATOM 6283 N N . GLY B 1 80 ? -9.078 14.445 22.266 1 86.06 80 GLY B N 1
ATOM 6284 C CA . GLY B 1 80 ? -10.406 13.891 22.062 1 86.06 80 GLY B CA 1
ATOM 6285 C C . GLY B 1 80 ? -11.203 14.633 21.016 1 86.06 80 GLY B C 1
ATOM 6286 O O . GLY B 1 80 ? -12.414 14.445 20.891 1 86.06 80 GLY B O 1
ATOM 6287 N N . LYS B 1 81 ? -10.547 15.531 20.266 1 89.75 81 LYS B N 1
ATOM 6288 C CA . LYS B 1 81 ? -11.242 16.359 19.281 1 89.75 81 LYS B CA 1
ATOM 6289 C C . LYS B 1 81 ? -11.969 15.484 18.266 1 89.75 81 LYS B C 1
ATOM 6291 O O . LYS B 1 81 ? -13.172 15.664 18.047 1 89.75 81 LYS B O 1
ATOM 6296 N N . SER B 1 82 ? -11.234 14.523 17.688 1 87.12 82 SER B N 1
ATOM 6297 C CA . SER B 1 82 ? -11.812 13.648 16.672 1 87.12 82 SER B CA 1
ATOM 6298 C C . SER B 1 82 ? -12.859 12.719 17.281 1 87.12 82 SER B C 1
ATOM 6300 O O . SER B 1 82 ? -13.859 12.398 16.641 1 87.12 82 SER B O 1
ATOM 6302 N N . SER B 1 83 ? -12.664 12.266 18.531 1 88.81 83 SER B N 1
ATOM 6303 C CA . SER B 1 83 ? -13.625 11.398 19.219 1 88.81 83 SER B CA 1
ATOM 6304 C C . SER B 1 83 ? -14.945 12.117 19.453 1 88.81 83 SER B C 1
ATOM 6306 O O . SER B 1 83 ? -16.016 11.516 19.344 1 88.81 83 SER B O 1
ATOM 6308 N N . LEU B 1 84 ? -14.766 13.344 19.797 1 92.69 84 LEU B N 1
ATOM 6309 C CA . LEU B 1 84 ? -15.977 14.125 20.016 1 92.69 84 LEU B CA 1
ATOM 6310 C C . LEU B 1 84 ? -16.781 14.242 18.719 1 92.69 84 LEU B C 1
ATOM 6312 O O . LEU B 1 84 ? -18 14.086 18.734 1 92.69 84 LEU B O 1
ATOM 6316 N N . LEU B 1 85 ? -16.094 14.539 17.609 1 92.38 85 LEU B N 1
ATOM 6317 C CA . LEU B 1 85 ? -16.781 14.633 16.328 1 92.38 85 LEU B CA 1
ATOM 6318 C C . LEU B 1 85 ? -17.391 13.297 15.93 1 92.38 85 LEU B C 1
ATOM 6320 O O . LEU B 1 85 ? -18.469 13.25 15.344 1 92.38 85 LEU B O 1
ATOM 6324 N N . ASP B 1 86 ? -16.703 12.234 16.281 1 89.38 86 ASP B N 1
ATOM 6325 C CA . ASP B 1 86 ? -17.203 10.898 15.961 1 89.38 86 ASP B CA 1
ATOM 6326 C C . ASP B 1 86 ? -18.484 10.586 16.734 1 89.38 86 ASP B C 1
ATOM 6328 O O . ASP B 1 86 ? -19.375 9.898 16.234 1 89.38 86 ASP B O 1
ATOM 6332 N N . ILE B 1 87 ? -18.531 11.055 17.906 1 91.19 87 ILE B N 1
ATOM 6333 C CA . ILE B 1 87 ? -19.703 10.82 18.75 1 91.19 87 ILE B CA 1
ATOM 6334 C C . ILE B 1 87 ? -20.891 11.641 18.234 1 91.19 87 ILE B C 1
ATOM 6336 O O . ILE B 1 87 ? -22.016 11.148 18.156 1 91.19 87 ILE B O 1
ATOM 6340 N N . ILE B 1 88 ? -20.547 12.859 17.859 1 92.62 88 ILE B N 1
ATOM 6341 C CA . ILE B 1 88 ? -21.594 13.719 17.359 1 92.62 88 ILE B CA 1
ATOM 6342 C C . ILE B 1 88 ? -22.156 13.148 16.047 1 92.62 88 ILE B C 1
ATOM 6344 O O . ILE B 1 88 ? -23.359 13.18 15.82 1 92.62 88 ILE B O 1
ATOM 6348 N N . SER B 1 89 ? -21.312 12.594 15.234 1 90.25 89 SER B N 1
ATOM 6349 C CA . SER B 1 89 ? -21.719 12.039 13.945 1 90.25 89 SER B CA 1
ATOM 6350 C C . SER B 1 89 ? -22.297 10.641 14.102 1 90.25 89 SER B C 1
ATOM 6352 O O . SER B 1 89 ? -22.703 10.016 13.125 1 90.25 89 SER B O 1
ATOM 6354 N N . LYS B 1 90 ? -22.281 10.109 15.281 1 87.12 90 LYS B N 1
ATOM 6355 C CA . LYS B 1 90 ? -22.844 8.805 15.609 1 87.12 90 LYS B CA 1
ATOM 6356 C C . LYS B 1 90 ? -22.125 7.691 14.859 1 87.12 90 LYS B C 1
ATOM 6358 O O . LYS B 1 90 ? -22.734 6.695 14.477 1 87.12 90 LYS B O 1
ATOM 6363 N N . ARG B 1 91 ? -20.891 7.934 14.562 1 79.06 91 ARG B N 1
ATOM 6364 C CA . ARG B 1 91 ? -20.062 6.91 13.93 1 79.06 91 ARG B CA 1
ATOM 6365 C C . ARG B 1 91 ? -19.594 5.875 14.945 1 79.06 91 ARG B C 1
ATOM 6367 O O . ARG B 1 91 ? -19.281 4.738 14.586 1 79.06 91 ARG B O 1
ATOM 6374 N N . VAL B 1 92 ? -19.484 6.32 16.203 1 78.44 92 VAL B N 1
ATOM 6375 C CA . VAL B 1 92 ? -19.109 5.414 17.297 1 78.44 92 VAL B CA 1
ATOM 6376 C C . VAL B 1 92 ? -20.344 4.98 18.062 1 78.44 92 VAL B C 1
ATOM 6378 O O . VAL B 1 92 ? -21.188 5.812 18.438 1 78.44 92 VAL B O 1
ATOM 6381 N N . ARG B 1 93 ? -20.609 3.621 18.219 1 67.06 93 ARG B N 1
ATOM 6382 C CA . ARG B 1 93 ? -21.828 3.111 18.844 1 67.06 93 ARG B CA 1
ATOM 6383 C C . ARG B 1 93 ? -21.562 2.592 20.25 1 67.06 93 ARG B C 1
ATOM 6385 O O . ARG B 1 93 ? -22.453 2.633 21.109 1 67.06 93 ARG B O 1
ATOM 6392 N N . LYS B 1 94 ? -20.359 2.275 20.422 1 77.62 94 LYS B N 1
ATOM 6393 C CA . LYS B 1 94 ? -20.125 1.615 21.703 1 77.62 94 LYS B CA 1
ATOM 6394 C C . LYS B 1 94 ? -19.344 2.521 22.656 1 77.62 94 LYS B C 1
ATOM 6396 O O . LYS B 1 94 ? -18.516 3.314 22.219 1 77.62 94 LYS B O 1
ATOM 6401 N N . GLY B 1 95 ? -19.766 2.504 23.922 1 81.31 95 GLY B N 1
ATOM 6402 C CA . GLY B 1 95 ? -19.016 3.152 24.969 1 81.31 95 GLY B CA 1
ATOM 6403 C C . GLY B 1 95 ? -19.344 4.625 25.125 1 81.31 95 GLY B C 1
ATOM 6404 O O . GLY B 1 95 ? -18.562 5.383 25.719 1 81.31 95 GLY B O 1
ATOM 6405 N N . CYS B 1 96 ? -20.422 5.062 24.484 1 86.75 96 CYS B N 1
ATOM 6406 C CA . CYS B 1 96 ? -20.781 6.477 24.547 1 86.75 96 CYS B CA 1
ATOM 6407 C C . CYS B 1 96 ? -21.859 6.715 25.594 1 86.75 96 CYS B C 1
ATOM 6409 O O . CYS B 1 96 ? -22.75 5.887 25.781 1 86.75 96 CYS B O 1
ATOM 6411 N N . SER B 1 97 ? -21.719 7.707 26.422 1 88.75 97 SER B N 1
ATOM 6412 C CA . SER B 1 97 ? -22.719 8.141 27.391 1 88.75 97 SER B CA 1
ATOM 6413 C C . SER B 1 97 ? -23.109 9.602 27.156 1 88.75 97 SER B C 1
ATOM 6415 O O . SER B 1 97 ? -22.406 10.328 26.469 1 88.75 97 SER B O 1
ATOM 6417 N N . GLY B 1 98 ? -24.25 9.992 27.578 1 90.06 98 GLY B N 1
ATOM 6418 C CA . GLY B 1 98 ? -24.734 11.359 27.422 1 90.06 98 GLY B CA 1
ATOM 6419 C C . GLY B 1 98 ? -25.766 11.508 26.328 1 90.06 98 GLY B C 1
ATOM 6420 O O . GLY B 1 98 ? -26.219 10.516 25.75 1 90.06 98 GLY B O 1
ATOM 6421 N N . THR B 1 99 ? -26.188 12.742 26.172 1 90.12 99 THR B N 1
ATOM 6422 C CA . THR B 1 99 ? -27.234 12.992 25.188 1 90.12 99 THR B CA 1
ATOM 6423 C C . THR B 1 99 ? -26.828 14.148 24.266 1 90.12 99 THR B C 1
ATOM 6425 O O . THR B 1 99 ? -26.203 15.109 24.703 1 90.12 99 THR B O 1
ATOM 6428 N N . ILE B 1 100 ? -27.125 14.016 23.047 1 92.69 100 ILE B N 1
ATOM 6429 C CA . ILE B 1 100 ? -26.891 15.039 22.047 1 92.69 100 ILE B CA 1
ATOM 6430 C C . ILE B 1 100 ? -28.219 15.453 21.406 1 92.69 100 ILE B C 1
ATOM 6432 O O . ILE B 1 100 ? -28.984 14.602 20.953 1 92.69 100 ILE B O 1
ATOM 6436 N N . THR B 1 101 ? -28.5 16.703 21.469 1 91.88 101 THR B N 1
ATOM 6437 C CA . THR B 1 101 ? -29.734 17.234 20.891 1 91.88 101 THR B CA 1
ATOM 6438 C C . THR B 1 101 ? -29.422 18.234 19.781 1 91.88 101 THR B C 1
ATOM 6440 O O . THR B 1 101 ? -28.5 19.047 19.906 1 91.88 101 THR B O 1
ATOM 6443 N N . PHE B 1 102 ? -30.141 18.094 18.688 1 92 102 PHE B N 1
ATOM 6444 C CA . PHE B 1 102 ? -30 19.016 17.562 1 92 102 PHE B CA 1
ATOM 6445 C C . PHE B 1 102 ? -31.359 19.578 17.141 1 92 102 PHE B C 1
ATOM 6447 O O . PHE B 1 102 ? -32.281 18.812 16.891 1 92 102 PHE B O 1
ATOM 6454 N N . LYS B 1 103 ? -31.438 20.844 17.078 1 88.31 103 LYS B N 1
ATOM 6455 C CA . LYS B 1 103 ? -32.688 21.531 16.75 1 88.31 103 LYS B CA 1
ATOM 6456 C C . LYS B 1 103 ? -33.844 21.031 17.625 1 88.31 103 LYS B C 1
ATOM 6458 O O . LYS B 1 103 ? -34.906 20.734 17.125 1 88.31 103 LYS B O 1
ATOM 6463 N N . GLY B 1 104 ? -33.5 20.734 18.812 1 84 104 GLY B N 1
ATOM 6464 C CA . GLY B 1 104 ? -34.531 20.391 19.797 1 84 104 GLY B CA 1
ATOM 6465 C C . GLY B 1 104 ? -34.844 18.906 19.812 1 84 104 GLY B C 1
ATOM 6466 O O . GLY B 1 104 ? -35.656 18.469 20.641 1 84 104 GLY B O 1
ATOM 6467 N N . GLN B 1 105 ? -34.25 18.141 18.953 1 88 105 GLN B N 1
ATOM 6468 C CA . GLN B 1 105 ? -34.5 16.703 18.906 1 88 105 GLN B CA 1
ATOM 6469 C C . GLN B 1 105 ? -33.219 15.922 19.188 1 88 105 GLN B C 1
ATOM 6471 O O . GLN B 1 105 ? -32.125 16.375 18.844 1 88 105 GLN B O 1
ATOM 6476 N N . PRO B 1 106 ? -33.531 14.75 19.781 1 89.62 106 PRO B N 1
ATOM 6477 C CA . PRO B 1 106 ? -32.344 13.906 19.969 1 89.62 106 PRO B CA 1
ATOM 6478 C C . PRO B 1 106 ? -31.672 13.508 18.656 1 89.62 106 PRO B C 1
ATOM 6480 O O . PRO B 1 106 ? -32.375 13.156 17.703 1 89.62 106 PRO B O 1
ATOM 6483 N N . LEU B 1 107 ? -30.438 13.68 18.641 1 90.69 107 LEU B N 1
ATOM 6484 C CA . LEU B 1 107 ? -29.688 13.375 17.438 1 90.69 107 LEU B CA 1
ATOM 6485 C C . LEU B 1 107 ? -29.516 11.867 17.266 1 90.69 107 LEU B C 1
ATOM 6487 O O . LEU B 1 107 ? -28.781 11.234 18.016 1 90.69 107 LEU B O 1
ATOM 6491 N N . THR B 1 108 ? -30.266 11.281 16.391 1 87.44 108 THR B N 1
ATOM 6492 C CA . THR B 1 108 ? -30.156 9.875 16.031 1 87.44 108 THR B CA 1
ATOM 6493 C C . THR B 1 108 ? -29.281 9.688 14.797 1 87.44 108 THR B C 1
ATOM 6495 O O . THR B 1 108 ? -28.969 10.656 14.102 1 87.44 108 THR B O 1
ATOM 6498 N N . LYS B 1 109 ? -28.859 8.523 14.617 1 86.69 109 LYS B N 1
ATOM 6499 C CA . LYS B 1 109 ? -28.062 8.203 13.438 1 86.69 109 LYS B CA 1
ATOM 6500 C C . LYS B 1 109 ? -28.812 8.547 12.156 1 86.69 109 LYS B C 1
ATOM 6502 O O . LYS B 1 109 ? -28.234 9.062 11.195 1 86.69 109 LYS B O 1
ATOM 6507 N N . LYS B 1 110 ? -30.062 8.281 12.148 1 83.81 110 LYS B N 1
ATOM 6508 C CA . LYS B 1 110 ? -30.906 8.562 10.984 1 83.81 110 LYS B CA 1
ATOM 6509 C C . LYS B 1 110 ? -31 10.062 10.719 1 83.81 110 LYS B C 1
ATOM 6511 O O . LYS B 1 110 ? -30.906 10.5 9.57 1 83.81 110 LYS B O 1
ATOM 6516 N N . LEU B 1 111 ? -31.156 10.75 11.797 1 86.25 111 LEU B N 1
ATOM 6517 C CA . LEU B 1 111 ? -31.234 12.203 11.664 1 86.25 111 LEU B CA 1
ATOM 6518 C C . LEU B 1 111 ? -29.922 12.781 11.148 1 86.25 111 LEU B C 1
ATOM 6520 O O . LEU B 1 111 ? -29.938 13.703 10.328 1 86.25 111 LEU B O 1
ATOM 6524 N N . PHE B 1 112 ? -28.859 12.297 11.625 1 89.06 112 PHE B N 1
ATOM 6525 C CA . PHE B 1 112 ? -27.562 12.789 11.172 1 89.06 112 PHE B CA 1
ATOM 6526 C C . PHE B 1 112 ? -27.359 12.484 9.695 1 89.06 112 PHE B C 1
ATOM 6528 O O . PHE B 1 112 ? -26.797 13.297 8.961 1 89.06 112 PHE B O 1
ATOM 6535 N N . HIS B 1 113 ? -27.828 11.383 9.32 1 83.44 113 HIS B N 1
ATOM 6536 C CA . HIS B 1 113 ? -27.656 11.023 7.918 1 83.44 113 HIS B CA 1
ATOM 6537 C C . HIS B 1 113 ? -28.469 11.938 7.008 1 83.44 113 HIS B C 1
ATOM 6539 O O . HIS B 1 113 ? -28.062 12.211 5.875 1 83.44 113 HIS B O 1
ATOM 6545 N N . LYS B 1 114 ? -29.484 12.383 7.547 1 83.12 114 LYS B N 1
ATOM 6546 C CA . LYS B 1 114 ? -30.375 13.227 6.754 1 83.12 114 LYS B CA 1
ATOM 6547 C C . LYS B 1 114 ? -29.906 14.68 6.758 1 83.12 114 LYS B C 1
ATOM 6549 O O . LYS B 1 114 ? -29.953 15.359 5.73 1 83.12 114 LYS B O 1
ATOM 6554 N N . GLN B 1 115 ? -29.406 15.07 7.891 1 89 115 GLN B N 1
ATOM 6555 C CA . GLN B 1 115 ? -29.172 16.5 8.031 1 89 115 GLN B CA 1
ATOM 6556 C C . GLN B 1 115 ? -27.703 16.797 8.312 1 89 115 GLN B C 1
ATOM 6558 O O . GLN B 1 115 ? -27.312 17.953 8.406 1 89 115 GLN B O 1
ATOM 6563 N N . GLY B 1 116 ? -26.969 15.789 8.367 1 90.38 116 GLY B N 1
ATOM 6564 C CA . GLY B 1 116 ? -25.578 15.984 8.75 1 90.38 116 GLY B CA 1
ATOM 6565 C C . GLY B 1 116 ? -24.594 15.641 7.652 1 90.38 116 GLY B C 1
ATOM 6566 O O . GLY B 1 116 ? -24.953 14.953 6.691 1 90.38 116 GLY B O 1
ATOM 6567 N N . GLY B 1 117 ? -23.438 16.266 7.684 1 91.12 117 GLY B N 1
ATOM 6568 C CA . GLY B 1 117 ? -22.297 15.977 6.844 1 91.12 117 GLY B CA 1
ATOM 6569 C C . GLY B 1 117 ? -21 15.883 7.625 1 91.12 117 GLY B C 1
ATOM 6570 O O . GLY B 1 117 ? -20.781 16.625 8.586 1 91.12 117 GLY B O 1
ATOM 6571 N N . TYR B 1 118 ? -20.234 14.883 7.262 1 91.44 118 TYR B N 1
ATOM 6572 C CA . TYR B 1 118 ? -18.938 14.672 7.922 1 91.44 118 TYR B CA 1
ATOM 6573 C C . TYR B 1 118 ? -17.812 14.672 6.91 1 91.44 118 TYR B C 1
ATOM 6575 O O . TYR B 1 118 ? -17.812 13.891 5.953 1 91.44 118 TYR B O 1
ATOM 6583 N N . VAL B 1 119 ? -16.875 15.57 7.105 1 90.44 119 VAL B N 1
ATOM 6584 C CA . VAL B 1 119 ? -15.68 15.625 6.27 1 90.44 119 VAL B CA 1
ATOM 6585 C C . VAL B 1 119 ? -14.492 15.031 7.023 1 90.44 119 VAL B C 1
ATOM 6587 O O . VAL B 1 119 ? -14.109 15.523 8.094 1 90.44 119 VAL B O 1
ATOM 6590 N N . TYR B 1 120 ? -13.852 14.062 6.43 1 86 120 TYR B N 1
ATOM 6591 C CA . TYR B 1 120 ? -12.75 13.344 7.062 1 86 120 TYR B CA 1
ATOM 6592 C C . TYR B 1 120 ? -11.445 14.117 6.918 1 86 120 TYR B C 1
ATOM 6594 O O . TYR B 1 120 ? -11.336 15.023 6.09 1 86 120 TYR B O 1
ATOM 6602 N N . GLN B 1 121 ? -10.539 13.633 7.742 1 80.69 121 GLN B N 1
ATOM 6603 C CA . GLN B 1 121 ? -9.203 14.219 7.703 1 80.69 121 GLN B CA 1
ATOM 6604 C C . GLN B 1 121 ? -8.492 13.891 6.395 1 80.69 121 GLN B C 1
ATOM 6606 O O . GLN B 1 121 ? -7.918 14.773 5.754 1 80.69 121 GLN B O 1
ATOM 6611 N N . ASP B 1 122 ? -8.562 12.602 6.039 1 79 122 ASP B N 1
ATOM 6612 C CA . ASP B 1 122 ? -7.941 12.164 4.789 1 79 122 ASP B CA 1
ATOM 6613 C C . ASP B 1 122 ? -8.938 12.234 3.631 1 79 122 ASP B C 1
ATOM 6615 O O . ASP B 1 122 ? -10.086 11.82 3.768 1 79 122 ASP B O 1
ATOM 6619 N N . ASP B 1 123 ? -8.453 12.836 2.584 1 82.88 123 ASP B N 1
ATOM 6620 C CA . ASP B 1 123 ? -9.297 12.945 1.396 1 82.88 123 ASP B CA 1
ATOM 6621 C C . ASP B 1 123 ? -9.133 11.727 0.493 1 82.88 123 ASP B C 1
ATOM 6623 O O . ASP B 1 123 ? -8.133 11.602 -0.219 1 82.88 123 ASP B O 1
ATOM 6627 N N . ILE B 1 124 ? -10.039 10.859 0.558 1 84 124 ILE B N 1
ATOM 6628 C CA . ILE B 1 124 ? -10.016 9.68 -0.307 1 84 124 ILE B CA 1
ATOM 6629 C C . ILE B 1 124 ? -10.953 9.898 -1.49 1 84 124 ILE B C 1
ATOM 6631 O O . ILE B 1 124 ? -12.18 9.797 -1.348 1 84 124 ILE B O 1
ATOM 6635 N N . LEU B 1 125 ? -10.422 10.242 -2.637 1 88.75 125 LEU B N 1
ATOM 6636 C CA . LEU B 1 125 ? -11.164 10.523 -3.861 1 88.75 125 LEU B CA 1
ATOM 6637 C C . LEU B 1 125 ? -10.68 9.633 -5.004 1 88.75 125 LEU B C 1
ATOM 6639 O O . LEU B 1 125 ? -9.562 9.125 -4.965 1 88.75 125 LEU B O 1
ATOM 6643 N N . LEU B 1 126 ? -11.562 9.438 -5.891 1 88.31 126 LEU B N 1
ATOM 6644 C CA . LEU B 1 126 ? -11.172 8.664 -7.066 1 88.31 126 LEU B CA 1
ATOM 6645 C C . LEU B 1 126 ? -10.18 9.438 -7.918 1 88.31 126 LEU B C 1
ATOM 6647 O O . LEU B 1 126 ? -10.5 10.508 -8.445 1 88.31 126 LEU B O 1
ATOM 6651 N N . SER B 1 127 ? -9 8.898 -8.125 1 88 127 SER B N 1
ATOM 6652 C CA . SER B 1 127 ? -7.887 9.594 -8.758 1 88 127 SER B CA 1
ATOM 6653 C C . SER B 1 127 ? -8.141 9.797 -10.25 1 88 127 SER B C 1
ATOM 6655 O O . SER B 1 127 ? -7.598 10.727 -10.852 1 88 127 SER B O 1
ATOM 6657 N N . THR B 1 128 ? -9.008 9.031 -10.844 1 89 128 THR B N 1
ATOM 6658 C CA . THR B 1 128 ? -9.195 9.078 -12.289 1 89 128 THR B CA 1
ATOM 6659 C C . THR B 1 128 ? -10.266 10.102 -12.664 1 89 128 THR B C 1
ATOM 6661 O O . THR B 1 128 ? -10.367 10.508 -13.82 1 89 128 THR B O 1
ATOM 6664 N N . ASP B 1 129 ? -11.023 10.477 -11.719 1 92.81 129 ASP B N 1
ATOM 6665 C CA . ASP B 1 129 ? -12.156 11.344 -12.023 1 92.81 129 ASP B CA 1
ATOM 6666 C C . ASP B 1 129 ? -11.781 12.812 -11.867 1 92.81 129 ASP B C 1
ATOM 6668 O O . ASP B 1 129 ? -10.82 13.148 -11.172 1 92.81 129 ASP B O 1
ATOM 6672 N N . THR B 1 130 ? -12.547 13.594 -12.578 1 95.25 130 THR B N 1
ATOM 6673 C CA . THR B 1 130 ? -12.414 15.039 -12.406 1 95.25 130 THR B CA 1
ATOM 6674 C C . THR B 1 130 ? -13.234 15.516 -11.211 1 95.25 130 THR B C 1
ATOM 6676 O O . THR B 1 130 ? -14.094 14.789 -10.719 1 95.25 130 THR B O 1
ATOM 6679 N N . ILE B 1 131 ? -12.922 16.703 -10.797 1 95.5 131 ILE B N 1
ATOM 6680 C CA . ILE B 1 131 ? -13.633 17.297 -9.672 1 95.5 131 ILE B CA 1
ATOM 6681 C C . ILE B 1 131 ? -15.125 17.391 -9.984 1 95.5 131 ILE B C 1
ATOM 6683 O O . ILE B 1 131 ? -15.961 17 -9.164 1 95.5 131 ILE B O 1
ATOM 6687 N N . HIS B 1 132 ? -15.438 17.75 -11.164 1 95.81 132 HIS B N 1
ATOM 6688 C CA . HIS B 1 132 ? -16.828 17.906 -11.578 1 95.81 132 HIS B CA 1
ATOM 6689 C C . HIS B 1 132 ? -17.547 16.547 -11.586 1 95.81 132 HIS B C 1
ATOM 6691 O O . HIS B 1 132 ? -18.688 16.453 -11.133 1 95.81 132 HIS B O 1
ATOM 6697 N N . GLU B 1 133 ? -16.922 15.617 -12.148 1 95.25 133 GLU B N 1
ATOM 6698 C CA . GLU B 1 133 ? -17.516 14.289 -12.227 1 95.25 133 GLU B CA 1
ATOM 6699 C C . GLU B 1 133 ? -17.797 13.727 -10.844 1 95.25 133 GLU B C 1
ATOM 6701 O O . GLU B 1 133 ? -18.859 13.133 -10.617 1 95.25 133 GLU B O 1
ATOM 6706 N N . ILE B 1 134 ? -16.844 13.914 -9.93 1 94.81 134 ILE B N 1
ATOM 6707 C CA . ILE B 1 134 ? -17.016 13.406 -8.57 1 94.81 134 ILE B CA 1
ATOM 6708 C C . ILE B 1 134 ? -18.219 14.086 -7.91 1 94.81 134 ILE B C 1
ATOM 6710 O O . ILE B 1 134 ? -19.031 13.422 -7.273 1 94.81 134 ILE B O 1
ATOM 6714 N N . LEU B 1 135 ? -18.344 15.383 -8.125 1 95.81 135 LEU B N 1
ATOM 6715 C CA . LEU B 1 135 ? -19.438 16.141 -7.5 1 95.81 135 LEU B CA 1
ATOM 6716 C C . LEU B 1 135 ? -20.766 15.789 -8.141 1 95.81 135 LEU B C 1
ATOM 6718 O O . LEU B 1 135 ? -21.781 15.656 -7.449 1 95.81 135 LEU B O 1
ATOM 6722 N N . LEU B 1 136 ? -20.781 15.672 -9.406 1 95.5 136 LEU B N 1
ATOM 6723 C CA . LEU B 1 136 ? -22.016 15.289 -10.102 1 95.5 136 LEU B CA 1
ATOM 6724 C C . LEU B 1 136 ? -22.469 13.906 -9.664 1 95.5 136 LEU B C 1
ATOM 6726 O O . LEU B 1 136 ? -23.656 13.688 -9.414 1 95.5 136 LEU B O 1
ATOM 6730 N N . GLU B 1 137 ? -21.578 13 -9.586 1 94.69 137 GLU B N 1
ATOM 6731 C CA . GLU B 1 137 ? -21.891 11.648 -9.141 1 94.69 137 GLU B CA 1
ATOM 6732 C C . GLU B 1 137 ? -22.422 11.648 -7.707 1 94.69 137 GLU B C 1
ATOM 6734 O O . GLU B 1 137 ? -23.359 10.914 -7.383 1 94.69 137 GLU B O 1
ATOM 6739 N N . SER B 1 138 ? -21.734 12.414 -6.918 1 93 138 SER B N 1
ATOM 6740 C CA . SER B 1 138 ? -22.188 12.516 -5.535 1 93 138 SER B CA 1
ATOM 6741 C C . SER B 1 138 ? -23.609 13.062 -5.465 1 93 138 SER B C 1
ATOM 6743 O O . SER B 1 138 ? -24.422 12.602 -4.664 1 93 138 SER B O 1
ATOM 6745 N N . SER B 1 139 ? -23.938 14.055 -6.281 1 93.5 139 SER B N 1
ATOM 6746 C CA . SER B 1 139 ? -25.266 14.633 -6.324 1 93.5 139 SER B CA 1
ATOM 6747 C C . SER B 1 139 ? -26.297 13.609 -6.773 1 93.5 139 SER B C 1
ATOM 6749 O O . SER B 1 139 ? -27.406 13.562 -6.234 1 93.5 139 SER B O 1
ATOM 6751 N N . LEU B 1 140 ? -25.938 12.836 -7.723 1 92.88 140 LEU B N 1
ATOM 6752 C CA . LEU B 1 140 ? -26.844 11.82 -8.25 1 92.88 140 LEU B CA 1
ATOM 6753 C C . LEU B 1 140 ? -27.047 10.695 -7.23 1 92.88 140 LEU B C 1
ATOM 6755 O O . LEU B 1 140 ? -28.156 10.156 -7.117 1 92.88 140 LEU B O 1
ATOM 6759 N N . LEU B 1 141 ? -26.031 10.352 -6.496 1 91.69 141 LEU B N 1
ATOM 6760 C CA . LEU B 1 141 ? -26.094 9.266 -5.523 1 91.69 141 LEU B CA 1
ATOM 6761 C C . LEU B 1 141 ? -26.906 9.688 -4.297 1 91.69 141 LEU B C 1
ATOM 6763 O O . LEU B 1 141 ? -27.531 8.852 -3.645 1 91.69 141 LEU B O 1
ATOM 6767 N N . LYS B 1 142 ? -26.844 10.977 -3.998 1 89.06 142 LYS B N 1
ATOM 6768 C CA . LYS B 1 142 ? -27.547 11.477 -2.818 1 89.06 142 LYS B CA 1
ATOM 6769 C C . LYS B 1 142 ? -28.969 11.922 -3.166 1 89.06 142 LYS B C 1
ATOM 6771 O O . LYS B 1 142 ? -29.75 12.273 -2.279 1 89.06 142 LYS B O 1
ATOM 6776 N N . TYR B 1 143 ? -29.328 11.867 -4.375 1 87.38 143 TYR B N 1
ATOM 6777 C CA . TYR B 1 143 ? -30.625 12.344 -4.84 1 87.38 143 TYR B CA 1
ATOM 6778 C C . TYR B 1 143 ? -31.75 11.5 -4.266 1 87.38 143 TYR B C 1
ATOM 6780 O O . TYR B 1 143 ? -31.656 10.273 -4.219 1 87.38 143 TYR B O 1
ATOM 6788 N N . LYS B 1 144 ? -32.688 12.195 -3.662 1 80.19 144 LYS B N 1
ATOM 6789 C CA . LYS B 1 144 ? -33.906 11.555 -3.209 1 80.19 144 LYS B CA 1
ATOM 6790 C C . LYS B 1 144 ? -35.062 11.812 -4.18 1 80.19 144 LYS B C 1
ATOM 6792 O O . LYS B 1 144 ? -35.375 12.969 -4.465 1 80.19 144 LYS B O 1
ATOM 6797 N N . HIS B 1 145 ? -35.531 10.727 -4.734 1 75.88 145 HIS B N 1
ATOM 6798 C CA . HIS B 1 145 ? -36.531 10.805 -5.781 1 75.88 145 HIS B CA 1
ATOM 6799 C C . HIS B 1 145 ? -37.875 11.273 -5.219 1 75.88 145 HIS B C 1
ATOM 6801 O O . HIS B 1 145 ? -38.375 10.742 -4.223 1 75.88 145 HIS B O 1
ATOM 6807 N N . LYS B 1 146 ? -38.219 12.422 -5.695 1 69.62 146 LYS B N 1
ATOM 6808 C CA . LYS B 1 146 ? -39.562 12.898 -5.426 1 69.62 146 LYS B CA 1
ATOM 6809 C C . LYS B 1 146 ? -40.531 12.484 -6.543 1 69.62 146 LYS B C 1
ATOM 6811 O O . LYS B 1 146 ? -40.125 12.344 -7.695 1 69.62 146 LYS B O 1
ATOM 6816 N N . GLU B 1 147 ? -41.625 12.047 -6.258 1 66.62 147 GLU B N 1
ATOM 6817 C CA . GLU B 1 147 ? -42.625 11.508 -7.156 1 66.62 147 GLU B CA 1
ATOM 6818 C C . GLU B 1 147 ? -42.719 12.32 -8.445 1 66.62 147 GLU B C 1
ATOM 6820 O O . GLU B 1 147 ? -42.75 13.547 -8.406 1 66.62 147 GLU B O 1
ATOM 6825 N N . GLY B 1 148 ? -42.5 11.562 -9.711 1 67.31 148 GLY B N 1
ATOM 6826 C CA . GLY B 1 148 ? -42.875 12.094 -11.016 1 67.31 148 GLY B CA 1
ATOM 6827 C C . GLY B 1 148 ? -41.688 12.625 -11.797 1 67.31 148 GLY B C 1
ATOM 6828 O O . GLY B 1 148 ? -41.812 13.023 -12.953 1 67.31 148 GLY B O 1
ATOM 6829 N N . ASN B 1 149 ? -40.5 12.602 -11.289 1 75.19 149 ASN B N 1
ATOM 6830 C CA . ASN B 1 149 ? -39.406 13.211 -12.039 1 75.19 149 ASN B CA 1
ATOM 6831 C C . ASN B 1 149 ? -38.75 12.219 -13.008 1 75.19 149 ASN B C 1
ATOM 6833 O O . ASN B 1 149 ? -38.5 11.07 -12.648 1 75.19 149 ASN B O 1
ATOM 6837 N N . LYS B 1 150 ? -38.812 12.656 -14.359 1 78.88 150 LYS B N 1
ATOM 6838 C CA . LYS B 1 150 ? -38.094 11.875 -15.375 1 78.88 150 LYS B CA 1
ATOM 6839 C C . LYS B 1 150 ? -36.594 11.883 -15.133 1 78.88 150 LYS B C 1
ATOM 6841 O O . LYS B 1 150 ? -36.094 12.734 -14.391 1 78.88 150 LYS B O 1
ATOM 6846 N N . LEU B 1 151 ? -35.875 10.938 -15.562 1 81.44 151 LEU B N 1
ATOM 6847 C CA . LEU B 1 151 ? -34.406 10.805 -15.414 1 81.44 151 LEU B CA 1
ATOM 6848 C C . LEU B 1 151 ? -33.688 12.055 -15.914 1 81.44 151 LEU B C 1
ATOM 6850 O O . LEU B 1 151 ? -32.719 12.484 -15.328 1 81.44 151 LEU B O 1
ATOM 6854 N N . SER B 1 152 ? -34.219 12.594 -16.969 1 85.69 152 SER B N 1
ATOM 6855 C CA . SER B 1 152 ? -33.625 13.805 -17.531 1 85.69 152 SER B CA 1
ATOM 6856 C C . SER B 1 152 ? -33.75 14.977 -16.562 1 85.69 152 SER B C 1
ATOM 6858 O O . SER B 1 152 ? -32.844 15.797 -16.453 1 85.69 152 SER B O 1
ATOM 6860 N N . ASP B 1 153 ? -34.844 15.039 -15.875 1 88.81 153 ASP B N 1
ATOM 6861 C CA . ASP B 1 153 ? -35.062 16.109 -14.898 1 88.81 153 ASP B CA 1
ATOM 6862 C C . ASP B 1 153 ? -34.156 15.938 -13.68 1 88.81 153 ASP B C 1
ATOM 6864 O O . ASP B 1 153 ? -33.656 16.922 -13.117 1 88.81 153 ASP B O 1
ATOM 6868 N N . ILE B 1 154 ? -33.938 14.711 -13.383 1 88.62 154 ILE B N 1
ATOM 6869 C CA . ILE B 1 154 ? -33.062 14.414 -12.258 1 88.62 154 ILE B CA 1
ATOM 6870 C C . ILE B 1 154 ? -31.641 14.875 -12.578 1 88.62 154 ILE B C 1
ATOM 6872 O O . ILE B 1 154 ? -30.984 15.5 -11.742 1 88.62 154 ILE B O 1
ATOM 6876 N N . TRP B 1 155 ? -31.234 14.641 -13.789 1 90 155 TRP B N 1
ATOM 6877 C CA . TRP B 1 155 ? -29.891 15.031 -14.219 1 90 155 TRP B CA 1
ATOM 6878 C C . TRP B 1 155 ? -29.734 16.547 -14.219 1 90 155 TRP B C 1
ATOM 6880 O O . TRP B 1 155 ? -28.703 17.078 -13.805 1 90 155 TRP B O 1
ATOM 6890 N N . LYS B 1 156 ? -30.734 17.188 -14.664 1 91.5 156 LYS B N 1
ATOM 6891 C CA . LYS B 1 156 ? -30.703 18.641 -14.703 1 91.5 156 LYS B CA 1
ATOM 6892 C C . LYS B 1 156 ? -30.656 19.234 -13.297 1 91.5 156 LYS B C 1
ATOM 6894 O O . LYS B 1 156 ? -29.891 20.156 -13.031 1 91.5 156 LYS B O 1
ATOM 6899 N N . MET B 1 157 ? -31.406 18.641 -12.492 1 91.19 157 MET B N 1
ATOM 6900 C CA . MET B 1 157 ? -31.453 19.141 -11.117 1 91.19 157 MET B CA 1
ATOM 6901 C C . MET B 1 157 ? -30.125 18.906 -10.414 1 91.19 157 MET B C 1
ATOM 6903 O O . MET B 1 157 ? -29.641 19.781 -9.703 1 91.19 157 MET B O 1
ATOM 6907 N N . CYS B 1 158 ? -29.625 17.75 -10.602 1 93.38 158 CYS B N 1
ATOM 6908 C CA . CYS B 1 158 ? -28.359 17.406 -9.969 1 93.38 158 CYS B CA 1
ATOM 6909 C C . CYS B 1 158 ? -27.219 18.234 -10.555 1 93.38 158 CYS B C 1
ATOM 6911 O O . CYS B 1 158 ? -26.297 18.625 -9.844 1 93.38 158 CYS B O 1
ATOM 6913 N N . SER B 1 159 ? -27.297 18.516 -11.852 1 94 159 SER B N 1
ATOM 6914 C CA . SER B 1 159 ? -26.281 19.344 -12.5 1 94 159 SER B CA 1
ATOM 6915 C C . SER B 1 159 ? -26.312 20.781 -11.984 1 94 159 SER B C 1
ATOM 6917 O O . SER B 1 159 ? -25.281 21.391 -11.766 1 94 159 SER B O 1
ATOM 6919 N N . GLU B 1 160 ? -27.469 21.219 -11.797 1 93.62 160 GLU B N 1
ATOM 6920 C CA . GLU B 1 160 ? -27.625 22.578 -11.266 1 93.62 160 GLU B CA 1
ATOM 6921 C C . GLU B 1 160 ? -27.109 22.672 -9.828 1 93.62 160 GLU B C 1
ATOM 6923 O O . GLU B 1 160 ? -26.469 23.641 -9.461 1 93.62 160 GLU B O 1
ATOM 6928 N N . ARG B 1 161 ? -27.469 21.688 -9.117 1 93.56 161 ARG B N 1
ATOM 6929 C CA . ARG B 1 161 ? -26.984 21.656 -7.738 1 93.56 161 ARG B CA 1
ATOM 6930 C C . ARG B 1 161 ? -25.469 21.594 -7.688 1 93.56 161 ARG B C 1
ATOM 6932 O O . ARG B 1 161 ? -24.844 22.25 -6.855 1 93.56 161 ARG B O 1
ATOM 6939 N N . THR B 1 162 ? -24.906 20.781 -8.516 1 95.12 162 THR B N 1
ATOM 6940 C CA . THR B 1 162 ? -23.453 20.641 -8.594 1 95.12 162 THR B CA 1
ATOM 6941 C C . THR B 1 162 ? -22.812 21.984 -8.961 1 95.12 162 THR B C 1
ATOM 6943 O O . THR B 1 162 ? -21.812 22.375 -8.375 1 95.12 162 THR B O 1
ATOM 6946 N N . PHE B 1 163 ? -23.453 22.672 -9.852 1 93.44 163 PHE B N 1
ATOM 6947 C CA . PHE B 1 163 ? -22.938 23.969 -10.273 1 93.44 163 PHE B CA 1
ATOM 6948 C C . PHE B 1 163 ? -23 24.969 -9.133 1 93.44 163 PHE B C 1
ATOM 6950 O O . PHE B 1 163 ? -22.062 25.766 -8.945 1 93.44 163 PHE B O 1
ATOM 6957 N N . GLN B 1 164 ? -23.984 24.891 -8.414 1 92.44 164 GLN B N 1
ATOM 6958 C CA . GLN B 1 164 ? -24.156 25.797 -7.277 1 92.44 164 GLN B CA 1
ATOM 6959 C C . GLN B 1 164 ? -23.078 25.562 -6.227 1 92.44 164 GLN B C 1
ATOM 6961 O O . GLN B 1 164 ? -22.469 26.5 -5.723 1 92.44 164 GLN B O 1
ATOM 6966 N N . VAL B 1 165 ? -22.859 24.359 -5.938 1 93.25 165 VAL B N 1
ATOM 6967 C CA . VAL B 1 165 ? -21.891 24 -4.906 1 93.25 165 VAL B CA 1
ATOM 6968 C C . VAL B 1 165 ? -20.484 24.328 -5.383 1 93.25 165 VAL B C 1
ATOM 6970 O O . VAL B 1 165 ? -19.656 24.812 -4.605 1 93.25 165 VAL B O 1
ATOM 6973 N N . GLU B 1 166 ? -20.234 24.062 -6.676 1 93.75 166 GLU B N 1
ATOM 6974 C CA . GLU B 1 166 ? -18.938 24.391 -7.25 1 93.75 166 GLU B CA 1
ATOM 6975 C C . GLU B 1 166 ? -18.641 25.891 -7.145 1 93.75 166 GLU B C 1
ATOM 6977 O O . GLU B 1 166 ? -17.516 26.281 -6.891 1 93.75 166 GLU B O 1
ATOM 6982 N N . ASN B 1 167 ? -19.625 26.609 -7.238 1 87.88 167 ASN B N 1
ATOM 6983 C CA . ASN B 1 167 ? -19.484 28.047 -7.168 1 87.88 167 ASN B CA 1
ATOM 6984 C C . ASN B 1 167 ? -19.359 28.531 -5.727 1 87.88 167 ASN B C 1
ATOM 6986 O O . ASN B 1 167 ? -18.578 29.438 -5.438 1 87.88 167 ASN B O 1
ATOM 6990 N N . ASP B 1 168 ? -20.125 27.953 -4.914 1 86.19 168 ASP B N 1
ATOM 6991 C CA . ASP B 1 168 ? -20.141 28.359 -3.514 1 86.19 168 ASP B CA 1
ATOM 6992 C C . ASP B 1 168 ? -18.75 28.172 -2.883 1 86.19 168 ASP B C 1
ATOM 6994 O O . ASP B 1 168 ? -18.312 29 -2.088 1 86.19 168 ASP B O 1
ATOM 6998 N N . ILE B 1 169 ? -18.062 27.094 -3.27 1 88.5 169 ILE B N 1
ATOM 6999 C CA . ILE B 1 169 ? -16.812 26.766 -2.619 1 88.5 169 ILE B CA 1
ATOM 7000 C C . ILE B 1 169 ? -15.641 27.188 -3.512 1 88.5 169 ILE B C 1
ATOM 7002 O O . ILE B 1 169 ? -14.484 27.141 -3.094 1 88.5 169 ILE B O 1
ATOM 7006 N N . GLY B 1 170 ? -15.82 27.656 -4.73 1 84.12 170 GLY B N 1
ATOM 7007 C CA . GLY B 1 170 ? -14.797 28.172 -5.613 1 84.12 170 GLY B CA 1
ATOM 7008 C C . GLY B 1 170 ? -14.062 27.094 -6.387 1 84.12 170 GLY B C 1
ATOM 7009 O O . GLY B 1 170 ? -12.844 27.156 -6.551 1 84.12 170 GLY B O 1
ATOM 7010 N N . LEU B 1 171 ? -14.758 26.094 -6.762 1 89.38 171 LEU B N 1
ATOM 7011 C CA . LEU B 1 171 ? -14.141 24.984 -7.477 1 89.38 171 LEU B CA 1
ATOM 7012 C C . LEU B 1 171 ? -14.461 25.047 -8.969 1 89.38 171 LEU B C 1
ATOM 7014 O O . LEU B 1 171 ? -13.883 24.312 -9.766 1 89.38 171 LEU B O 1
ATOM 7018 N N . TYR B 1 172 ? -15.266 25.922 -9.391 1 88.5 172 TYR B N 1
ATOM 7019 C CA . TYR B 1 172 ? -15.797 25.953 -10.75 1 88.5 172 TYR B CA 1
ATOM 7020 C C . TYR B 1 172 ? -14.672 26.094 -11.773 1 88.5 172 TYR B C 1
ATOM 7022 O O . TYR B 1 172 ? -14.648 25.375 -12.781 1 88.5 172 TYR B O 1
ATOM 7030 N N . PRO B 1 173 ? -13.664 26.922 -11.539 1 84.81 173 PRO B N 1
ATOM 7031 C CA . PRO B 1 173 ? -12.586 27.047 -12.531 1 84.81 173 PRO B CA 1
ATOM 7032 C C . PRO B 1 173 ? -11.766 25.766 -12.672 1 84.81 173 PRO B C 1
ATOM 7034 O O . PRO B 1 173 ? -11.102 25.562 -13.695 1 84.81 173 PRO B O 1
ATOM 7037 N N . HIS B 1 174 ? -11.812 24.953 -11.688 1 89.06 174 HIS B N 1
ATOM 7038 C CA . HIS B 1 174 ? -10.977 23.766 -11.68 1 89.06 174 HIS B CA 1
ATOM 7039 C C . HIS B 1 174 ? -11.82 22.5 -11.852 1 89.06 174 HIS B C 1
ATOM 7041 O O . HIS B 1 174 ? -11.352 21.391 -11.562 1 89.06 174 HIS B O 1
ATOM 7047 N N . ARG B 1 175 ? -12.938 22.672 -12.352 1 91.31 175 ARG B N 1
ATOM 7048 C CA . ARG B 1 175 ? -13.906 21.578 -12.398 1 91.31 175 ARG B CA 1
ATOM 7049 C C . ARG B 1 175 ? -13.414 20.453 -13.297 1 91.31 175 ARG B C 1
ATOM 7051 O O . ARG B 1 175 ? -13.75 19.281 -13.086 1 91.31 175 ARG B O 1
ATOM 7058 N N . ASN B 1 176 ? -12.516 20.688 -14.266 1 92.12 176 ASN B N 1
ATOM 7059 C CA . ASN B 1 176 ? -12.078 19.688 -15.219 1 92.12 176 ASN B CA 1
ATOM 7060 C C . ASN B 1 176 ? -10.719 19.094 -14.844 1 92.12 176 ASN B C 1
ATOM 7062 O O . ASN B 1 176 ? -10.164 18.281 -15.57 1 92.12 176 ASN B O 1
ATOM 7066 N N . VAL B 1 177 ? -10.289 19.469 -13.68 1 91.44 177 VAL B N 1
ATOM 7067 C CA . VAL B 1 177 ? -9.008 18.953 -13.211 1 91.44 177 VAL B CA 1
ATOM 7068 C C . VAL B 1 177 ? -9.203 17.562 -12.625 1 91.44 177 VAL B C 1
ATOM 7070 O O . VAL B 1 177 ? -10.133 17.328 -11.852 1 91.44 177 VAL B O 1
ATOM 7073 N N . LYS B 1 178 ? -8.391 16.625 -13.062 1 92.88 178 LYS B N 1
ATOM 7074 C CA . LYS B 1 178 ? -8.43 15.289 -12.492 1 92.88 178 LYS B CA 1
ATOM 7075 C C . LYS B 1 178 ? -7.797 15.266 -11.102 1 92.88 178 LYS B C 1
ATOM 7077 O O . LYS B 1 178 ? -6.875 16.031 -10.82 1 92.88 178 LYS B O 1
ATOM 7082 N N . ILE B 1 179 ? -8.273 14.43 -10.211 1 91.25 179 ILE B N 1
ATOM 7083 C CA . ILE B 1 179 ? -7.746 14.32 -8.852 1 91.25 179 ILE B CA 1
ATOM 7084 C C . ILE B 1 179 ? -6.301 13.828 -8.898 1 91.25 179 ILE B C 1
ATOM 7086 O O . ILE B 1 179 ? -5.422 14.406 -8.258 1 91.25 179 ILE B O 1
ATOM 7090 N N . GLY B 1 180 ? -6.062 12.836 -9.688 1 85.38 180 GLY B N 1
ATOM 7091 C CA . GLY B 1 180 ? -4.699 12.367 -9.859 1 85.38 180 GLY B CA 1
ATOM 7092 C C . GLY B 1 180 ? -4.27 11.367 -8.805 1 85.38 180 GLY B C 1
ATOM 7093 O O . GLY B 1 180 ? -5.008 11.109 -7.852 1 85.38 180 GLY B O 1
ATOM 7094 N N . THR B 1 181 ? -3.092 10.727 -9.031 1 75.81 181 THR B N 1
ATOM 7095 C CA . THR B 1 181 ? -2.465 9.773 -8.117 1 75.81 181 THR B CA 1
ATOM 7096 C C . THR B 1 181 ? -1.141 10.32 -7.594 1 75.81 181 THR B C 1
ATOM 7098 O O . THR B 1 181 ? -0.761 11.453 -7.906 1 75.81 181 THR B O 1
ATOM 7101 N N . GLU B 1 182 ? -0.551 9.555 -6.703 1 65.56 182 GLU B N 1
ATOM 7102 C CA . GLU B 1 182 ? 0.762 9.938 -6.195 1 65.56 182 GLU B CA 1
ATOM 7103 C C . GLU B 1 182 ? 1.798 9.977 -7.316 1 65.56 182 GLU B C 1
ATOM 7105 O O . GLU B 1 182 ? 2.729 10.781 -7.281 1 65.56 182 GLU B O 1
ATOM 7110 N N . GLN B 1 183 ? 1.592 9.18 -8.297 1 64.38 183 GLN B N 1
ATOM 7111 C CA . GLN B 1 183 ? 2.537 9.094 -9.398 1 64.38 183 GLN B CA 1
ATOM 7112 C C . GLN B 1 183 ? 2.254 10.172 -10.445 1 64.38 183 GLN B C 1
ATOM 7114 O O . GLN B 1 183 ? 3.18 10.719 -11.047 1 64.38 183 GLN B O 1
ATOM 7119 N N . LYS B 1 184 ? 0.979 10.469 -10.625 1 72.38 184 LYS B N 1
ATOM 7120 C CA . LYS B 1 184 ? 0.542 11.492 -11.57 1 72.38 184 LYS B CA 1
ATOM 7121 C C . LYS B 1 184 ? -0.216 12.609 -10.859 1 72.38 184 LYS B C 1
ATOM 7123 O O . LYS B 1 184 ? -1.404 12.469 -10.562 1 72.38 184 LYS B O 1
ATOM 7128 N N . LYS B 1 185 ? 0.471 13.711 -10.641 1 75.12 185 LYS B N 1
ATOM 7129 C CA . LYS B 1 185 ? -0.104 14.82 -9.883 1 75.12 185 LYS B CA 1
ATOM 7130 C C . LYS B 1 185 ? -1.278 15.445 -10.625 1 75.12 185 LYS B C 1
ATOM 7132 O O . LYS B 1 185 ? -1.232 15.609 -11.844 1 75.12 185 LYS B O 1
ATOM 7137 N N . GLY B 1 186 ? -2.488 15.531 -9.961 1 83.19 186 GLY B N 1
ATOM 7138 C CA . GLY B 1 186 ? -3.656 16.219 -10.492 1 83.19 186 GLY B CA 1
ATOM 7139 C C . GLY B 1 186 ? -4.074 17.422 -9.664 1 83.19 186 GLY B C 1
ATOM 7140 O O . GLY B 1 186 ? -3.342 18.406 -9.578 1 83.19 186 GLY B O 1
ATOM 7141 N N . ALA B 1 187 ? -5.098 17.234 -8.898 1 86.25 187 ALA B N 1
ATOM 7142 C CA . ALA B 1 187 ? -5.648 18.297 -8.07 1 86.25 187 ALA B CA 1
ATOM 7143 C C . ALA B 1 187 ? -4.719 18.625 -6.906 1 86.25 187 ALA B C 1
ATOM 7145 O O . ALA B 1 187 ? -4.043 17.734 -6.379 1 86.25 187 ALA B O 1
ATOM 7146 N N . SER B 1 188 ? -4.656 19.922 -6.625 1 77.94 188 SER B N 1
ATOM 7147 C CA . SER B 1 188 ? -3.877 20.359 -5.473 1 77.94 188 SER B CA 1
ATOM 7148 C C . SER B 1 188 ? -4.535 19.938 -4.164 1 77.94 188 SER B C 1
ATOM 7150 O O . SER B 1 188 ? -5.68 19.484 -4.156 1 77.94 188 SER B O 1
ATOM 7152 N N . GLY B 1 189 ? -3.797 19.953 -3.037 1 79.06 189 GLY B N 1
ATOM 7153 C CA . GLY B 1 189 ? -4.348 19.641 -1.731 1 79.06 189 GLY B CA 1
ATOM 7154 C C . GLY B 1 189 ? -5.57 20.469 -1.379 1 79.06 189 GLY B C 1
ATOM 7155 O O . GLY B 1 189 ? -6.547 19.938 -0.84 1 79.06 189 GLY B O 1
ATOM 7156 N N . GLY B 1 190 ? -5.504 21.75 -1.726 1 82.31 190 GLY B N 1
ATOM 7157 C CA . GLY B 1 190 ? -6.637 22.625 -1.472 1 82.31 190 GLY B CA 1
ATOM 7158 C C . GLY B 1 190 ? -7.863 22.266 -2.291 1 82.31 190 GLY B C 1
ATOM 7159 O O . GLY B 1 190 ? -8.992 22.328 -1.797 1 82.31 190 GLY B O 1
ATOM 7160 N N . GLN B 1 191 ? -7.566 21.875 -3.508 1 86.5 191 GLN B N 1
ATOM 7161 C CA . GLN B 1 191 ? -8.672 21.469 -4.375 1 86.5 191 GLN B CA 1
ATOM 7162 C C . GLN B 1 191 ? -9.312 20.188 -3.881 1 86.5 191 GLN B C 1
ATOM 7164 O O . GLN B 1 191 ? -10.531 20.031 -3.924 1 86.5 191 GLN B O 1
ATOM 7169 N N . LYS B 1 192 ? -8.5 19.312 -3.428 1 90.38 192 LYS B N 1
ATOM 7170 C CA . LYS B 1 192 ? -9.008 18.062 -2.904 1 90.38 192 LYS B CA 1
ATOM 7171 C C . LYS B 1 192 ? -9.859 18.281 -1.66 1 90.38 192 LYS B C 1
ATOM 7173 O O . LYS B 1 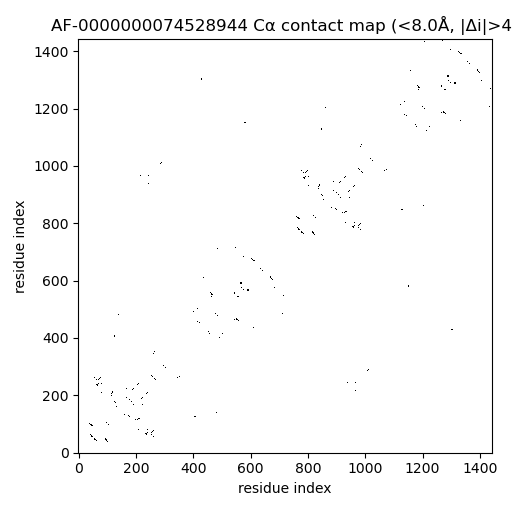192 ? -10.93 17.672 -1.514 1 90.38 192 LYS B O 1
ATOM 7178 N N . LYS B 1 193 ? -9.414 19.156 -0.881 1 89.62 193 LYS B N 1
ATOM 7179 C CA . LYS B 1 193 ? -10.164 19.469 0.332 1 89.62 193 LYS B CA 1
ATOM 7180 C C . LYS B 1 193 ? -11.5 20.109 -0.002 1 89.62 193 LYS B C 1
ATOM 7182 O O . LYS B 1 193 ? -12.531 19.766 0.587 1 89.62 193 LYS B O 1
ATOM 7187 N N . ARG B 1 194 ? -11.453 21.047 -0.877 1 89.94 194 ARG B N 1
ATOM 7188 C CA . ARG B 1 194 ? -12.68 21.703 -1.317 1 89.94 194 ARG B CA 1
ATOM 7189 C C . ARG B 1 194 ? -13.648 20.688 -1.926 1 89.94 194 ARG B C 1
ATOM 7191 O O . ARG B 1 194 ? -14.859 20.812 -1.757 1 89.94 194 ARG B O 1
ATOM 7198 N N . THR B 1 195 ? -13.062 19.766 -2.615 1 93.69 195 THR B N 1
ATOM 7199 C CA . THR B 1 195 ? -13.891 18.75 -3.227 1 93.69 195 THR B CA 1
ATOM 7200 C C . THR B 1 195 ? -14.562 17.875 -2.158 1 93.69 195 THR B C 1
ATOM 7202 O O . THR B 1 195 ? -15.758 17.609 -2.234 1 93.69 195 THR B O 1
ATOM 7205 N N . SER B 1 196 ? -13.789 17.469 -1.182 1 92 196 SER B N 1
ATOM 7206 C CA . SER B 1 196 ? -14.328 16.672 -0.086 1 92 196 SER B CA 1
ATOM 7207 C C . SER B 1 196 ? -15.43 17.422 0.656 1 92 196 SER B C 1
ATOM 7209 O O . SER B 1 196 ? -16.438 16.844 1.038 1 92 196 SER B O 1
ATOM 7211 N N . LEU B 1 197 ? -15.211 18.641 0.83 1 91.94 197 LEU B N 1
ATOM 7212 C CA . LEU B 1 197 ? -16.203 19.5 1.475 1 91.94 197 LEU B CA 1
ATOM 7213 C C . LEU B 1 197 ? -17.453 19.609 0.62 1 91.94 197 LEU B C 1
ATOM 7215 O O . LEU B 1 197 ? -18.578 19.516 1.138 1 91.94 197 LEU B O 1
ATOM 7219 N N . SER B 1 198 ? -17.219 19.812 -0.635 1 93.44 198 SER B N 1
ATOM 7220 C CA . SER B 1 198 ? -18.328 20 -1.567 1 93.44 198 SER B CA 1
ATOM 7221 C C . SER B 1 198 ? -19.203 18.75 -1.623 1 93.44 198 SER B C 1
ATOM 7223 O O . SER B 1 198 ? -20.422 18.859 -1.797 1 93.44 198 SER B O 1
ATOM 7225 N N . ILE B 1 199 ? -18.609 17.594 -1.499 1 93.06 199 ILE B N 1
ATOM 7226 C CA . ILE B 1 199 ? -19.359 16.344 -1.506 1 93.06 199 ILE B CA 1
ATOM 7227 C C . ILE B 1 199 ? -20.391 16.344 -0.376 1 93.06 199 ILE B C 1
ATOM 7229 O O . ILE B 1 199 ? -21.516 15.898 -0.558 1 93.06 199 ILE B O 1
ATOM 7233 N N . GLN B 1 200 ? -20.016 16.922 0.716 1 90.25 200 GLN B N 1
ATOM 7234 C CA . GLN B 1 200 ? -20.906 16.938 1.873 1 90.25 200 GLN B CA 1
ATOM 7235 C C . GLN B 1 200 ? -21.938 18.062 1.761 1 90.25 200 GLN B C 1
ATOM 7237 O O . GLN B 1 200 ? -23.031 17.984 2.328 1 90.25 200 GLN B O 1
ATOM 7242 N N . LEU B 1 201 ? -21.625 19.047 1.018 1 91.88 201 LEU B N 1
ATOM 7243 C CA . LEU B 1 201 ? -22.5 20.203 0.903 1 91.88 201 LEU B CA 1
ATOM 7244 C C . LEU B 1 201 ? -23.594 19.969 -0.127 1 91.88 201 LEU B C 1
ATOM 7246 O O . LEU B 1 201 ? -24.578 20.719 -0.184 1 91.88 201 LEU B O 1
ATOM 7250 N N . ILE B 1 202 ? -23.422 18.984 -0.875 1 90.88 202 ILE B N 1
ATOM 7251 C CA . ILE B 1 202 ? -24.359 18.703 -1.967 1 90.88 202 ILE B CA 1
ATOM 7252 C C . ILE B 1 202 ? -25.766 18.547 -1.415 1 90.88 202 ILE B C 1
ATOM 7254 O O . ILE B 1 202 ? -26.734 19.016 -2.025 1 90.88 202 ILE B O 1
ATOM 7258 N N . ASN B 1 203 ? -25.938 17.922 -0.258 1 86.81 203 ASN B N 1
ATOM 7259 C CA . ASN B 1 203 ? -27.25 17.719 0.329 1 86.81 203 ASN B CA 1
ATOM 7260 C C . ASN B 1 203 ? -27.672 18.875 1.219 1 86.81 203 ASN B C 1
ATOM 7262 O O . ASN B 1 203 ? -28.688 18.812 1.915 1 86.81 203 ASN B O 1
ATOM 7266 N N . ASN B 1 204 ? -26.906 19.812 1.221 1 88.69 204 ASN B N 1
ATOM 7267 C CA . ASN B 1 204 ? -27.203 21 2.012 1 88.69 204 ASN B CA 1
ATOM 7268 C C . ASN B 1 204 ? -27.469 20.641 3.471 1 88.69 204 ASN B C 1
ATOM 7270 O O . ASN B 1 204 ? -28.531 20.984 4.008 1 88.69 204 ASN B O 1
ATOM 7274 N N . PRO B 1 205 ? -26.531 20.047 4.098 1 92.19 205 PRO B N 1
ATOM 7275 C CA . PRO B 1 205 ? -26.734 19.656 5.496 1 92.19 205 PRO B CA 1
ATOM 7276 C C . PRO B 1 205 ? -26.844 20.859 6.43 1 92.19 205 PRO B C 1
ATOM 7278 O O . PRO B 1 205 ? -26.203 21.891 6.191 1 92.19 205 PRO B O 1
ATOM 7281 N N . ASP B 1 206 ? -27.625 20.656 7.48 1 94 206 ASP B N 1
ATOM 7282 C CA . ASP B 1 206 ? -27.766 21.703 8.492 1 94 206 ASP B CA 1
ATOM 7283 C C . ASP B 1 206 ? -26.641 21.641 9.516 1 94 206 ASP B C 1
ATOM 7285 O O . ASP B 1 206 ? -26.328 22.641 10.164 1 94 206 ASP B O 1
ATOM 7289 N N . LEU B 1 207 ? -26.125 20.469 9.625 1 95.19 207 LEU B N 1
ATOM 7290 C CA . LEU B 1 207 ? -25 20.234 10.539 1 95.19 207 LEU B CA 1
ATOM 7291 C C . LEU B 1 207 ? -23.781 19.703 9.781 1 95.19 207 LEU B C 1
ATOM 7293 O O . LEU B 1 207 ? -23.844 18.625 9.188 1 95.19 207 LEU B O 1
ATOM 7297 N N . LEU B 1 208 ? -22.781 20.453 9.766 1 95.62 208 LEU B N 1
ATOM 7298 C CA . LEU B 1 208 ? -21.562 20.062 9.062 1 95.62 208 LEU B CA 1
ATOM 7299 C C . LEU B 1 208 ? -20.391 19.922 10.023 1 95.62 208 LEU B C 1
ATOM 7301 O O . LEU B 1 208 ? -20.078 20.844 10.773 1 95.62 208 LEU B O 1
ATOM 7305 N N . LEU B 1 209 ? -19.828 18.734 10.094 1 96.06 209 LEU B N 1
ATOM 7306 C CA . LEU B 1 209 ? -18.688 18.438 10.938 1 96.06 209 LEU B CA 1
ATOM 7307 C C . LEU B 1 209 ? -17.422 18.234 10.094 1 96.06 209 LEU B C 1
ATOM 7309 O O . LEU B 1 209 ? -17.422 17.438 9.156 1 96.06 209 LEU B O 1
ATOM 7313 N N . LEU B 1 210 ? -16.375 18.969 10.375 1 95.38 210 LEU B N 1
ATOM 7314 C CA . LEU B 1 210 ? -15.117 18.875 9.656 1 95.38 210 LEU B CA 1
ATOM 7315 C C . LEU B 1 210 ? -13.992 18.438 10.586 1 95.38 210 LEU B C 1
ATOM 7317 O O . LEU B 1 210 ? -13.703 19.109 11.578 1 95.38 210 LEU B O 1
ATOM 7321 N N . ASP B 1 211 ? -13.43 17.344 10.258 1 90.94 211 ASP B N 1
ATOM 7322 C CA . ASP B 1 211 ? -12.305 16.844 11.055 1 90.94 211 ASP B CA 1
ATOM 7323 C C . ASP B 1 211 ? -10.977 17.297 10.461 1 90.94 211 ASP B C 1
ATOM 7325 O O . ASP B 1 211 ? -10.586 16.859 9.383 1 90.94 211 ASP B O 1
ATOM 7329 N N . GLU B 1 212 ? -10.281 18.125 11.125 1 85.62 212 GLU B N 1
ATOM 7330 C CA . GLU B 1 212 ? -8.984 18.656 10.75 1 85.62 212 GLU B CA 1
ATOM 7331 C C . GLU B 1 212 ? -9.008 19.234 9.336 1 85.62 212 GLU B C 1
ATOM 7333 O O . GLU B 1 212 ? -8.195 18.859 8.492 1 85.62 212 GLU B O 1
ATOM 7338 N N . TYR B 1 213 ? -9.805 20.25 9.148 1 83.06 213 TYR B N 1
ATOM 7339 C CA . TYR B 1 213 ? -10.039 20.672 7.773 1 83.06 213 TYR B CA 1
ATOM 7340 C C . TYR B 1 213 ? -8.828 21.422 7.227 1 83.06 213 TYR B C 1
ATOM 7342 O O . TYR B 1 213 ? -8.641 21.516 6.012 1 83.06 213 TYR B O 1
ATOM 7350 N N . SER B 1 214 ? -7.945 21.969 8.133 1 80.69 214 SER B N 1
ATOM 7351 C CA . SER B 1 214 ? -6.809 22.75 7.664 1 80.69 214 SER B CA 1
ATOM 7352 C C . SER B 1 214 ? -5.574 21.875 7.477 1 80.69 214 SER B C 1
ATOM 7354 O O . SER B 1 214 ? -4.527 22.359 7.039 1 80.69 214 SER B O 1
ATOM 7356 N N . SER B 1 215 ? -5.711 20.625 7.766 1 76 215 SER B N 1
ATOM 7357 C CA . SER B 1 215 ? -4.555 19.75 7.676 1 76 215 SER B CA 1
ATOM 7358 C C . SER B 1 215 ? -4.07 19.609 6.234 1 76 215 SER B C 1
ATOM 7360 O O . SER B 1 215 ? -4.867 19.406 5.324 1 76 215 SER B O 1
ATOM 7362 N N . GLY B 1 216 ? -2.793 19.812 6.059 1 69.62 216 GLY B N 1
ATOM 7363 C CA . GLY B 1 216 ? -2.205 19.672 4.734 1 69.62 216 GLY B CA 1
ATOM 7364 C C . GLY B 1 216 ? -2.404 20.891 3.859 1 69.62 216 GLY B C 1
ATOM 7365 O O . GLY B 1 216 ? -2.045 20.875 2.68 1 69.62 216 GLY B O 1
ATOM 7366 N N . LEU B 1 217 ? -3.043 21.922 4.438 1 76.56 217 LEU B N 1
ATOM 7367 C CA . LEU B 1 217 ? -3.305 23.125 3.676 1 76.56 217 LEU B CA 1
ATOM 7368 C C . LEU B 1 217 ? -2.422 24.281 4.164 1 76.56 217 LEU B C 1
ATOM 7370 O O . LEU B 1 217 ? -2.016 24.297 5.328 1 76.56 217 LEU B O 1
ATOM 7374 N N . ASP B 1 218 ? -2.158 25.141 3.25 1 74.56 218 ASP B N 1
ATOM 7375 C CA . ASP B 1 218 ? -1.476 26.359 3.648 1 74.56 218 ASP B CA 1
ATOM 7376 C C . ASP B 1 218 ? -2.439 27.328 4.332 1 74.56 218 ASP B C 1
ATOM 7378 O O . ASP B 1 218 ? -3.658 27.188 4.215 1 74.56 218 ASP B O 1
ATOM 7382 N N . SER B 1 219 ? -1.974 28.266 5.012 1 76.5 219 SER B N 1
ATOM 7383 C CA . SER B 1 219 ? -2.746 29.203 5.832 1 76.5 219 SER B CA 1
ATOM 7384 C C . SER B 1 219 ? -3.732 30 4.984 1 76.5 219 SER B C 1
ATOM 7386 O O . SER B 1 219 ? -4.859 30.266 5.414 1 76.5 219 SER B O 1
ATOM 7388 N N . TYR B 1 220 ? -3.305 30.328 3.877 1 77.19 220 TYR B N 1
ATOM 7389 C CA . TYR B 1 220 ? -4.188 31.141 3.047 1 77.19 220 TYR B CA 1
ATOM 7390 C C . TYR B 1 220 ? -5.363 30.312 2.537 1 77.19 220 TYR B C 1
ATOM 7392 O O . TYR B 1 220 ? -6.508 30.781 2.572 1 77.19 220 TYR B O 1
ATOM 7400 N N . THR B 1 221 ? -4.988 29.203 1.976 1 81.19 221 THR B N 1
ATOM 7401 C CA . THR B 1 221 ? -6.051 28.328 1.483 1 81.19 221 THR B CA 1
ATOM 7402 C C . THR B 1 221 ? -7.012 27.953 2.607 1 81.19 221 THR B C 1
ATOM 7404 O O . THR B 1 221 ? -8.227 27.906 2.404 1 81.19 221 THR B O 1
ATOM 7407 N N . SER B 1 222 ? -6.434 27.672 3.746 1 87.62 222 SER B N 1
ATOM 7408 C CA . SER B 1 222 ? -7.262 27.375 4.91 1 87.62 222 SER B CA 1
ATOM 7409 C C . SER B 1 222 ? -8.188 28.531 5.242 1 87.62 222 SER B C 1
ATOM 7411 O O . SER B 1 222 ? -9.352 28.328 5.59 1 87.62 222 SER B O 1
ATOM 7413 N N . LEU B 1 223 ? -7.637 29.734 5.211 1 87.75 223 LEU B N 1
ATOM 7414 C CA . LEU B 1 223 ? -8.414 30.938 5.504 1 87.75 223 LEU B CA 1
ATOM 7415 C C . LEU B 1 223 ? -9.516 31.125 4.465 1 87.75 223 LEU B C 1
ATOM 7417 O O . LEU B 1 223 ? -10.648 31.484 4.809 1 87.75 223 LEU B O 1
ATOM 7421 N N . GLU B 1 224 ? -9.156 30.875 3.244 1 85.31 224 GLU B N 1
ATOM 7422 C CA . GLU B 1 224 ? -10.133 31.031 2.174 1 85.31 224 GLU B CA 1
ATOM 7423 C C . GLU B 1 224 ? -11.305 30.078 2.348 1 85.31 224 GLU B C 1
ATOM 7425 O O . GLU B 1 224 ? -12.469 30.469 2.189 1 85.31 224 GLU B O 1
ATOM 7430 N N . ILE B 1 225 ? -11.016 28.906 2.576 1 89.5 225 ILE B N 1
ATOM 7431 C CA . ILE B 1 225 ? -12.055 27.906 2.809 1 89.5 225 ILE B CA 1
ATOM 7432 C C . ILE B 1 225 ? -12.859 28.281 4.055 1 89.5 225 ILE B C 1
ATOM 7434 O O . ILE B 1 225 ? -14.086 28.156 4.07 1 89.5 225 ILE B O 1
ATOM 7438 N N . GLY B 1 226 ? -12.18 28.75 5.07 1 92.06 226 GLY B N 1
ATOM 7439 C CA . GLY B 1 226 ? -12.844 29.172 6.293 1 92.06 226 GLY B CA 1
ATOM 7440 C C . GLY B 1 226 ? -13.852 30.281 6.062 1 92.06 226 GLY B C 1
ATOM 7441 O O . GLY B 1 226 ? -14.953 30.266 6.621 1 92.06 226 GLY B O 1
ATOM 7442 N N . LYS B 1 227 ? -13.445 31.234 5.27 1 90.44 227 LYS B N 1
ATOM 7443 C CA . LYS B 1 227 ? -14.344 32.344 4.961 1 90.44 227 LYS B CA 1
ATOM 7444 C C . LYS B 1 227 ? -15.602 31.859 4.242 1 90.44 227 LYS B C 1
ATOM 7446 O O . LYS B 1 227 ? -16.703 32.375 4.496 1 90.44 227 LYS B O 1
ATOM 7451 N N . LYS B 1 228 ? -15.336 30.969 3.387 1 90.06 228 LYS B N 1
ATOM 7452 C CA . LYS B 1 228 ? -16.469 30.406 2.674 1 90.06 228 LYS B CA 1
ATOM 7453 C C . LYS B 1 228 ? -17.391 29.641 3.627 1 90.06 228 LYS B C 1
ATOM 7455 O O . LYS B 1 228 ? -18.625 29.719 3.508 1 90.06 228 LYS B O 1
ATOM 7460 N N . LEU B 1 229 ? -16.859 28.922 4.52 1 93.69 229 LEU B N 1
ATOM 7461 C CA . LEU B 1 229 ? -17.641 28.203 5.523 1 93.69 229 LEU B CA 1
ATOM 7462 C C . LEU B 1 229 ? -18.406 29.156 6.414 1 93.69 229 LEU B C 1
ATOM 7464 O O . LEU B 1 229 ? -19.562 28.891 6.785 1 93.69 229 LEU B O 1
ATOM 7468 N N . GLN B 1 230 ? -17.75 30.25 6.797 1 94.81 230 GLN B N 1
ATOM 7469 C CA . GLN B 1 230 ? -18.406 31.266 7.609 1 94.81 230 GLN B CA 1
ATOM 7470 C C . GLN B 1 230 ? -19.625 31.828 6.898 1 94.81 230 GLN B C 1
ATOM 7472 O O . GLN B 1 230 ? -20.672 32.031 7.516 1 94.81 230 GLN B O 1
ATOM 7477 N N . ARG B 1 231 ? -19.438 32.094 5.664 1 91.75 231 ARG B N 1
ATOM 7478 C CA . ARG B 1 231 ? -20.547 32.594 4.867 1 91.75 231 ARG B CA 1
ATOM 7479 C C . ARG B 1 231 ? -21.688 31.594 4.812 1 91.75 231 ARG B C 1
ATOM 7481 O O . ARG B 1 231 ? -22.859 31.984 4.922 1 91.75 231 ARG B O 1
ATOM 7488 N N . LEU B 1 232 ? -21.375 30.375 4.629 1 92.06 232 LEU B N 1
ATOM 7489 C CA . LEU B 1 232 ? -22.375 29.328 4.582 1 92.06 232 LEU B CA 1
ATOM 7490 C C . LEU B 1 232 ? -23.125 29.25 5.906 1 92.06 232 LEU B C 1
ATOM 7492 O O . LEU B 1 232 ? -24.344 29.047 5.926 1 92.06 232 LEU B O 1
ATOM 7496 N N . ALA B 1 233 ? -22.438 29.359 6.977 1 94.56 233 ALA B N 1
ATOM 7497 C CA . ALA B 1 233 ? -23.047 29.281 8.297 1 94.56 233 ALA B CA 1
ATOM 7498 C C . ALA B 1 233 ? -23.969 30.469 8.539 1 94.56 233 ALA B C 1
ATOM 7500 O O . ALA B 1 233 ? -25.125 30.297 8.945 1 94.56 233 ALA B O 1
ATOM 7501 N N . HIS B 1 234 ? -23.516 31.688 8.242 1 93.94 234 HIS B N 1
ATOM 7502 C CA . HIS B 1 234 ? -24.234 32.906 8.555 1 93.94 234 HIS B CA 1
ATOM 7503 C C . HIS B 1 234 ? -25.406 33.125 7.602 1 93.94 234 HIS B C 1
ATOM 7505 O O . HIS B 1 234 ? -26.5 33.531 8.023 1 93.94 234 HIS B O 1
ATOM 7511 N N . GLU B 1 235 ? -25.141 32.844 6.355 1 91.75 235 GLU B N 1
ATOM 7512 C CA . GLU B 1 235 ? -26.156 33.125 5.348 1 91.75 235 GLU B CA 1
ATOM 7513 C C . GLU B 1 235 ? -27.203 32.031 5.277 1 91.75 235 GLU B C 1
ATOM 7515 O O . GLU B 1 235 ? -28.391 32.312 5.09 1 91.75 235 GLU B O 1
ATOM 7520 N N . GLN B 1 236 ? -26.797 30.875 5.461 1 90.56 236 GLN B N 1
ATOM 7521 C CA . GLN B 1 236 ? -27.734 29.766 5.293 1 90.56 236 GLN B CA 1
ATOM 7522 C C . GLN B 1 236 ? -28.141 29.172 6.641 1 90.56 236 GLN B C 1
ATOM 7524 O O . GLN B 1 236 ? -28.953 28.25 6.699 1 90.56 236 GLN B O 1
ATOM 7529 N N . GLY B 1 237 ? -27.609 29.609 7.668 1 90.75 237 GLY B N 1
ATOM 7530 C CA . GLY B 1 237 ? -28 29.203 9.008 1 90.75 237 GLY B CA 1
ATOM 7531 C C . GLY B 1 237 ? -27.5 27.812 9.367 1 90.75 237 GLY B C 1
ATOM 7532 O O . GLY B 1 237 ? -28.156 27.078 10.117 1 90.75 237 GLY B O 1
ATOM 7533 N N . LYS B 1 238 ? -26.438 27.422 8.797 1 92.94 238 LYS B N 1
ATOM 7534 C CA . LYS B 1 238 ? -25.891 26.094 9.047 1 92.94 238 LYS B CA 1
ATOM 7535 C C . LYS B 1 238 ? -25.031 26.078 10.312 1 92.94 238 LYS B C 1
ATOM 7537 O O . LYS B 1 238 ? -24.375 27.078 10.625 1 92.94 238 LYS B O 1
ATOM 7542 N N . THR B 1 239 ? -25.109 24.953 11.062 1 95.56 239 THR B N 1
ATOM 7543 C CA . THR B 1 239 ? -24.203 24.734 12.18 1 95.56 239 THR B CA 1
ATOM 7544 C C . THR B 1 239 ? -22.938 24.016 11.719 1 95.56 239 THR B C 1
ATOM 7546 O O . THR B 1 239 ? -23 22.859 11.281 1 95.56 239 THR B O 1
ATOM 7549 N N . ILE B 1 240 ? -21.844 24.672 11.766 1 96.5 240 ILE B N 1
ATOM 7550 C CA . ILE B 1 240 ? -20.594 24.094 11.281 1 96.5 240 ILE B CA 1
ATOM 7551 C C . ILE B 1 240 ? -19.594 23.969 12.43 1 96.5 240 ILE B C 1
ATOM 7553 O O . ILE B 1 240 ? -19.359 24.938 13.148 1 96.5 240 ILE B O 1
ATOM 7557 N N . VAL B 1 241 ? -19.078 22.781 12.641 1 96.75 241 VAL B N 1
ATOM 7558 C CA . VAL B 1 241 ? -18.078 22.516 13.664 1 96.75 241 VAL B CA 1
ATOM 7559 C C . VAL B 1 241 ? -16.812 21.953 13.008 1 96.75 241 VAL B C 1
ATOM 7561 O O . VAL B 1 241 ? -16.875 20.969 12.258 1 96.75 241 VAL B O 1
ATOM 7564 N N . ALA B 1 242 ? -15.688 22.562 13.242 1 95.81 242 ALA B N 1
ATOM 7565 C CA . ALA B 1 242 ? -14.438 22.125 12.625 1 95.81 242 ALA B CA 1
ATOM 7566 C C . ALA B 1 242 ? -13.328 21.984 13.664 1 95.81 242 ALA B C 1
ATOM 7568 O O . ALA B 1 242 ? -13.227 22.797 14.586 1 95.81 242 ALA B O 1
ATOM 7569 N N . THR B 1 243 ? -12.617 20.891 13.555 1 93.44 243 THR B N 1
ATOM 7570 C CA . THR B 1 243 ? -11.422 20.75 14.383 1 93.44 243 THR B CA 1
ATOM 7571 C C . THR B 1 243 ? -10.195 21.297 13.656 1 93.44 243 THR B C 1
ATOM 7573 O O . THR B 1 243 ? -10.039 21.109 12.453 1 93.44 243 THR B O 1
ATOM 7576 N N . VAL B 1 244 ? -9.422 22.109 14.352 1 88.69 244 VAL B N 1
ATOM 7577 C CA . VAL B 1 244 ? -8.195 22.672 13.805 1 88.69 244 VAL B CA 1
ATOM 7578 C C . VAL B 1 244 ? -7.039 22.438 14.766 1 88.69 244 VAL B C 1
ATOM 7580 O O . VAL B 1 244 ? -7.18 22.625 15.977 1 88.69 244 VAL B O 1
ATOM 7583 N N . HIS B 1 245 ? -6.02 22.031 14.281 1 78.88 245 HIS B N 1
ATOM 7584 C CA . HIS B 1 245 ? -4.867 21.781 15.141 1 78.88 245 HIS B CA 1
ATOM 7585 C C . HIS B 1 245 ? -4.184 23.078 15.547 1 78.88 245 HIS B C 1
ATOM 7587 O O . HIS B 1 245 ? -3.926 23.312 16.734 1 78.88 245 HIS B O 1
ATOM 7593 N N . GLN B 1 246 ? -3.842 23.875 14.578 1 79.94 246 GLN B N 1
ATOM 7594 C CA . GLN B 1 246 ? -3.166 25.156 14.82 1 79.94 246 GLN B CA 1
ATOM 7595 C C . GLN B 1 246 ? -3.674 26.234 13.883 1 79.94 246 GLN B C 1
ATOM 7597 O O . GLN B 1 246 ? -3.043 26.531 12.859 1 79.94 246 GLN B O 1
ATOM 7602 N N . PRO B 1 247 ? -4.656 26.922 14.359 1 87.38 247 PRO B N 1
ATOM 7603 C CA . PRO B 1 247 ? -5.207 27.969 13.484 1 87.38 247 PRO B CA 1
ATOM 7604 C C . PRO B 1 247 ? -4.344 29.219 13.461 1 87.38 247 PRO B C 1
ATOM 7606 O O . PRO B 1 247 ? -3.773 29.609 14.477 1 87.38 247 PRO B O 1
ATOM 7609 N N . SER B 1 248 ? -4.254 29.844 12.281 1 86.31 248 SER B N 1
ATOM 7610 C CA . SER B 1 248 ? -3.639 31.156 12.195 1 86.31 248 SER B CA 1
ATOM 7611 C C . SER B 1 248 ? -4.488 32.219 12.891 1 86.31 248 SER B C 1
ATOM 7613 O O . SER B 1 248 ? -5.656 31.969 13.211 1 86.31 248 SER B O 1
ATOM 7615 N N . SER B 1 249 ? -3.896 33.344 13.156 1 87.19 249 SER B N 1
ATOM 7616 C CA . SER B 1 249 ? -4.617 34.438 13.82 1 87.19 249 SER B CA 1
ATOM 7617 C C . SER B 1 249 ? -5.832 34.875 13.016 1 87.19 249 SER B C 1
ATOM 7619 O O . SER B 1 249 ? -6.902 35.125 13.578 1 87.19 249 SER B O 1
ATOM 7621 N N . GLU B 1 250 ? -5.613 34.875 11.719 1 86.31 250 GLU B N 1
ATOM 7622 C CA . GLU B 1 250 ? -6.715 35.281 10.852 1 86.31 250 GLU B CA 1
ATOM 7623 C C . GLU B 1 250 ? -7.824 34.219 10.836 1 86.31 250 GLU B C 1
ATOM 7625 O O . GLU B 1 250 ? -9.008 34.562 10.844 1 86.31 250 GLU B O 1
ATOM 7630 N N . LEU B 1 251 ? -7.418 33.031 10.805 1 89.94 251 LEU B N 1
ATOM 7631 C CA . LEU B 1 251 ? -8.391 31.953 10.789 1 89.94 251 LEU B CA 1
ATOM 7632 C C . LEU B 1 251 ? -9.18 31.922 12.094 1 89.94 251 LEU B C 1
ATOM 7634 O O . LEU B 1 251 ? -10.391 31.688 12.086 1 89.94 251 LEU B O 1
ATOM 7638 N N . PHE B 1 252 ? -8.492 32.125 13.18 1 91 252 PHE B N 1
ATOM 7639 C CA . PHE B 1 252 ? -9.148 32.156 14.484 1 91 252 PHE B CA 1
ATOM 7640 C C . PHE B 1 252 ? -10.195 33.25 14.523 1 91 252 PHE B C 1
ATOM 7642 O O . PHE B 1 252 ? -11.25 33.094 15.133 1 91 252 PHE B O 1
ATOM 7649 N N . GLY B 1 253 ? -9.922 34.344 13.898 1 88.69 253 GLY B N 1
ATOM 7650 C CA . GLY B 1 253 ? -10.797 35.5 13.914 1 88.69 253 GLY B CA 1
ATOM 7651 C C . GLY B 1 253 ? -12.078 35.312 13.133 1 88.69 253 GLY B C 1
ATOM 7652 O O . GLY B 1 253 ? -13.078 35.969 13.391 1 88.69 253 GLY B O 1
ATOM 7653 N N . ILE B 1 254 ? -12.055 34.344 12.289 1 91.62 254 ILE B N 1
ATOM 7654 C CA . ILE B 1 254 ? -13.227 34.156 11.445 1 91.62 254 ILE B CA 1
ATOM 7655 C C . ILE B 1 254 ? -14.234 33.25 12.156 1 91.62 254 ILE B C 1
ATOM 7657 O O . ILE B 1 254 ? -15.422 33.25 11.828 1 91.62 254 ILE B O 1
ATOM 7661 N N . PHE B 1 255 ? -13.836 32.5 13.07 1 95.44 255 PHE B N 1
ATOM 7662 C CA . PHE B 1 255 ? -14.727 31.609 13.805 1 95.44 255 PHE B CA 1
ATOM 7663 C C . PHE B 1 255 ? -15.531 32.375 14.844 1 95.44 255 PHE B C 1
ATOM 7665 O O . PHE B 1 255 ? -15.031 33.344 15.43 1 95.44 255 PHE B O 1
ATOM 7672 N N . ASP B 1 256 ? -16.734 31.984 15.062 1 95.5 256 ASP B N 1
ATOM 7673 C CA . ASP B 1 256 ? -17.625 32.625 16.016 1 95.5 256 ASP B CA 1
ATOM 7674 C C . ASP B 1 256 ? -17.422 32.094 17.422 1 95.5 256 ASP B C 1
ATOM 7676 O O . ASP B 1 256 ? -17.453 32.844 18.406 1 95.5 256 ASP B O 1
ATOM 7680 N N . ASN B 1 257 ? -17.312 30.828 17.5 1 95.38 257 ASN B N 1
ATOM 7681 C CA . ASN B 1 257 ? -17.172 30.141 18.781 1 95.38 257 ASN B CA 1
ATOM 7682 C C . ASN B 1 257 ? -15.938 29.234 18.797 1 95.38 257 ASN B C 1
ATOM 7684 O O . ASN B 1 257 ? -15.445 28.844 17.734 1 95.38 257 ASN B O 1
ATOM 7688 N N . VAL B 1 258 ? -15.477 28.953 20.016 1 95.81 258 VAL B N 1
ATOM 7689 C CA . VAL B 1 258 ? -14.32 28.078 20.156 1 95.81 258 VAL B CA 1
ATOM 7690 C C . VAL B 1 258 ? -14.531 27.125 21.344 1 95.81 258 VAL B C 1
ATOM 7692 O O . VAL B 1 258 ? -15.117 27.516 22.359 1 95.81 258 VAL B O 1
ATOM 7695 N N . ILE B 1 259 ? -14.211 25.922 21.094 1 95.19 259 ILE B N 1
ATOM 7696 C CA . ILE B 1 259 ? -14.234 24.875 22.109 1 95.19 259 ILE B CA 1
ATOM 7697 C C . ILE B 1 259 ? -12.812 24.391 22.391 1 95.19 259 ILE B C 1
ATOM 7699 O O . ILE B 1 259 ? -12.094 23.984 21.484 1 95.19 259 ILE B O 1
ATOM 7703 N N . LEU B 1 260 ? -12.391 24.5 23.609 1 94.19 260 LEU B N 1
ATOM 7704 C CA . LEU B 1 260 ? -11.078 24.016 24.016 1 94.19 260 LEU B CA 1
ATOM 7705 C C . LEU B 1 260 ? -11.195 22.688 24.75 1 94.19 260 LEU B C 1
ATOM 7707 O O . LEU B 1 260 ? -11.773 22.641 25.844 1 94.19 260 LEU B O 1
ATOM 7711 N N . LEU B 1 261 ? -10.703 21.703 24.109 1 92.44 261 LEU B N 1
ATOM 7712 C CA . LEU B 1 261 ? -10.695 20.359 24.688 1 92.44 261 LEU B CA 1
ATOM 7713 C C . LEU B 1 261 ? -9.289 19.953 25.109 1 92.44 261 LEU B C 1
ATOM 7715 O O . LEU B 1 261 ? -8.328 20.203 24.375 1 92.44 261 LEU B O 1
ATOM 7719 N N . ALA B 1 262 ? -9.195 19.484 26.312 1 89.62 262 ALA B N 1
ATOM 7720 C CA . ALA B 1 262 ? -7.902 19.016 26.797 1 89.62 262 ALA B CA 1
ATOM 7721 C C . ALA B 1 262 ? -8.055 17.719 27.609 1 89.62 262 ALA B C 1
ATOM 7723 O O . ALA B 1 262 ? -8.789 17.672 28.594 1 89.62 262 ALA B O 1
ATOM 7724 N N . LYS B 1 263 ? -7.375 16.703 27.234 1 87.38 263 LYS B N 1
ATOM 7725 C CA . LYS B 1 263 ? -7.355 15.398 27.891 1 87.38 263 LYS B CA 1
ATOM 7726 C C . LYS B 1 263 ? -8.766 14.891 28.141 1 87.38 263 LYS B C 1
ATOM 7728 O O . LYS B 1 263 ? -9.086 14.445 29.25 1 87.38 263 LYS B O 1
ATOM 7733 N N . GLY B 1 264 ? -9.609 15.164 27.234 1 89.94 264 GLY B N 1
ATOM 7734 C CA . GLY B 1 264 ? -10.961 14.633 27.281 1 89.94 264 GLY B CA 1
ATOM 7735 C C . GLY B 1 264 ? -11.914 15.492 28.094 1 89.94 264 GLY B C 1
ATOM 7736 O O . GLY B 1 264 ? -13.055 15.109 28.344 1 89.94 264 GLY B O 1
ATOM 7737 N N . LYS B 1 265 ? -11.477 16.578 28.578 1 91.06 265 LYS B N 1
ATOM 7738 C CA . LYS B 1 265 ? -12.305 17.469 29.359 1 91.06 265 LYS B CA 1
ATOM 7739 C C . LYS B 1 265 ? -12.5 18.812 28.656 1 91.06 265 LYS B C 1
ATOM 7741 O O . LYS B 1 265 ? -11.68 19.203 27.828 1 91.06 265 LYS B O 1
ATOM 7746 N N . LEU B 1 266 ? -13.547 19.438 28.984 1 92.88 266 LEU B N 1
ATOM 7747 C CA . LEU B 1 266 ? -13.867 20.719 28.391 1 92.88 266 LEU B CA 1
ATOM 7748 C C . LEU B 1 266 ? -13.352 21.875 29.266 1 92.88 266 LEU B C 1
ATOM 7750 O O . LEU B 1 266 ? -13.688 21.953 30.453 1 92.88 266 LEU B O 1
ATOM 7754 N N . VAL B 1 267 ? -12.57 22.75 28.688 1 90.56 267 VAL B N 1
ATOM 7755 C CA . VAL B 1 267 ? -11.953 23.844 29.438 1 90.56 267 VAL B CA 1
ATOM 7756 C C . VAL B 1 267 ? -12.672 25.156 29.109 1 90.56 267 VAL B C 1
ATOM 7758 O O . VAL B 1 267 ? -12.758 26.047 29.969 1 90.56 267 VAL B O 1
ATOM 7761 N N . TYR B 1 268 ? -13.086 25.25 27.906 1 91.69 268 TYR B N 1
ATOM 7762 C CA . TYR B 1 268 ? -13.781 26.453 27.484 1 91.69 268 TYR B CA 1
ATOM 7763 C C . TYR B 1 268 ? -14.758 26.156 26.344 1 91.69 268 TYR B C 1
ATOM 7765 O O . TYR B 1 268 ? -14.469 25.328 25.484 1 91.69 268 TYR B O 1
ATOM 7773 N N . CYS B 1 269 ? -15.883 26.688 26.375 1 93 269 CYS B N 1
ATOM 7774 C CA . CYS B 1 269 ? -16.875 26.672 25.312 1 93 269 CYS B CA 1
ATOM 7775 C C . CYS B 1 269 ? -17.641 28 25.25 1 93 269 CYS B C 1
ATOM 7777 O O . CYS B 1 269 ? -18.359 28.344 26.188 1 93 269 CYS B O 1
ATOM 7779 N N . GLY B 1 270 ? -17.375 28.766 24.203 1 90.94 270 GLY B N 1
ATOM 7780 C CA . GLY B 1 270 ? -18.031 30.062 24.094 1 90.94 270 GLY B CA 1
ATOM 7781 C C . GLY B 1 270 ? -17.547 30.875 22.906 1 90.94 270 GLY B C 1
ATOM 7782 O O . GLY B 1 270 ? -16.859 30.359 22.031 1 90.94 270 GLY B O 1
ATOM 7783 N N . PRO B 1 271 ? -17.969 32.094 22.812 1 93.5 271 PRO B N 1
ATOM 7784 C CA . PRO B 1 271 ? -17.594 32.969 21.688 1 93.5 271 PRO B CA 1
ATOM 7785 C C . PRO B 1 271 ? -16.109 33.312 21.688 1 93.5 271 PRO B C 1
ATOM 7787 O O . PRO B 1 271 ? -15.516 33.5 22.75 1 93.5 271 PRO B O 1
ATOM 7790 N N . VAL B 1 272 ? -15.578 33.438 20.547 1 94 272 VAL B N 1
ATOM 7791 C CA . VAL B 1 272 ? -14.172 33.781 20.359 1 94 272 VAL B CA 1
ATOM 7792 C C . VAL B 1 272 ? -13.898 35.188 20.938 1 94 272 VAL B C 1
ATOM 7794 O O . VAL B 1 272 ? -12.828 35.438 21.516 1 94 272 VAL B O 1
ATOM 7797 N N . SER B 1 273 ? -14.828 36.094 20.891 1 89.44 273 SER B N 1
ATOM 7798 C CA . SER B 1 273 ? -14.68 37.469 21.359 1 89.44 273 SER B CA 1
ATOM 7799 C C . SER B 1 273 ? -14.508 37.531 22.875 1 89.44 273 SER B C 1
ATOM 7801 O O . SER B 1 273 ? -13.938 38.5 23.391 1 89.44 273 SER B O 1
ATOM 7803 N N . GLN B 1 274 ? -14.945 36.5 23.547 1 90.38 274 GLN B N 1
ATOM 7804 C CA . GLN B 1 274 ? -14.922 36.5 25.016 1 90.38 274 GLN B CA 1
ATOM 7805 C C . GLN B 1 274 ? -13.719 35.75 25.547 1 90.38 274 GLN B C 1
ATOM 7807 O O . GLN B 1 274 ? -13.508 35.688 26.766 1 90.38 274 GLN B O 1
ATOM 7812 N N . VAL B 1 275 ? -12.945 35.25 24.688 1 91.38 275 VAL B N 1
ATOM 7813 C CA . VAL B 1 275 ? -11.812 34.438 25.109 1 91.38 275 VAL B CA 1
ATOM 7814 C C . VAL B 1 275 ? -10.828 35.312 25.906 1 91.38 275 VAL B C 1
ATOM 7816 O O . VAL B 1 275 ? -10.344 34.875 26.969 1 91.38 275 VAL B O 1
ATOM 7819 N N . LYS B 1 276 ? -10.484 36.5 25.375 1 87.81 276 LYS B N 1
ATOM 7820 C CA . LYS B 1 276 ? -9.523 37.375 26.031 1 87.81 276 LYS B CA 1
ATOM 7821 C C . LYS B 1 276 ? -9.984 37.781 27.422 1 87.81 276 LYS B C 1
ATOM 7823 O O . LYS B 1 276 ? -9.211 37.75 28.375 1 87.81 276 LYS B O 1
ATOM 7828 N N . SER B 1 277 ? -11.273 38.156 27.547 1 87.38 277 SER B N 1
ATOM 7829 C CA . SER B 1 277 ? -11.836 38.562 28.828 1 87.38 277 SER B CA 1
ATOM 7830 C C . SER B 1 277 ? -11.914 37.375 29.781 1 87.38 277 SER B C 1
ATOM 7832 O O . SER B 1 277 ? -11.688 37.531 30.984 1 87.38 277 SER B O 1
ATOM 7834 N N . TYR B 1 278 ? -12.289 36.281 29.297 1 87.25 278 TYR B N 1
ATOM 7835 C CA . TYR B 1 278 ? -12.383 35.062 30.109 1 87.25 278 TYR B CA 1
ATOM 7836 C C . TYR B 1 278 ? -11.023 34.688 30.672 1 87.25 278 TYR B C 1
ATOM 7838 O O . TYR B 1 278 ? -10.906 34.375 31.875 1 87.25 278 TYR B O 1
ATOM 7846 N N . LEU B 1 279 ? -10.023 34.688 29.859 1 87.25 279 LEU B N 1
ATOM 7847 C CA . LEU B 1 279 ? -8.68 34.281 30.281 1 87.25 279 LEU B CA 1
ATOM 7848 C C . LEU B 1 279 ? -8.117 35.281 31.281 1 87.25 279 LEU B C 1
ATOM 7850 O O . LEU B 1 279 ? -7.383 34.906 32.188 1 87.25 279 LEU B O 1
ATOM 7854 N N . LYS B 1 280 ? -8.43 36.531 31.047 1 84 280 LYS B N 1
ATOM 7855 C CA . LYS B 1 280 ? -8.016 37.562 32 1 84 280 LYS B CA 1
ATOM 7856 C C . LYS B 1 280 ? -8.656 37.312 33.375 1 84 280 LYS B C 1
ATOM 7858 O O . LYS B 1 280 ? -8.016 37.469 34.406 1 84 280 LYS B O 1
ATOM 7863 N N . LYS B 1 281 ? -9.914 36.812 33.406 1 81.19 281 LYS B N 1
ATOM 7864 C CA . LYS B 1 281 ? -10.672 36.562 34.625 1 81.19 281 LYS B CA 1
ATOM 7865 C C . LYS B 1 281 ? -10.078 35.375 35.406 1 81.19 281 LYS B C 1
ATOM 7867 O O . LYS B 1 281 ? -10.148 35.312 36.625 1 81.19 281 LYS B O 1
ATOM 7872 N N . ILE B 1 282 ? -9.531 34.469 34.688 1 80.75 282 ILE B N 1
ATOM 7873 C CA . ILE B 1 282 ? -8.969 33.281 35.344 1 80.75 282 ILE B CA 1
ATOM 7874 C C . ILE B 1 282 ? -7.477 33.5 35.594 1 80.75 282 ILE B C 1
ATOM 7876 O O . ILE B 1 282 ? -6.754 32.531 35.875 1 80.75 282 ILE B O 1
ATOM 7880 N N . ASP B 1 283 ? -6.859 34.688 35.312 1 79.81 283 ASP B N 1
ATOM 7881 C CA . ASP B 1 283 ? -5.504 35.094 35.656 1 79.81 283 ASP B CA 1
ATOM 7882 C C . ASP B 1 283 ? -4.492 34.594 34.625 1 79.81 283 ASP B C 1
ATOM 7884 O O . ASP B 1 283 ? -3.373 34.219 35 1 79.81 283 ASP B O 1
ATOM 7888 N N . TYR B 1 284 ? -4.949 34.406 33.438 1 85.19 284 TYR B N 1
ATOM 7889 C CA . TYR B 1 284 ? -4.055 34.062 32.344 1 85.19 284 TYR B CA 1
ATOM 7890 C C . TYR B 1 284 ? -4.195 35.062 31.188 1 85.19 284 TYR B C 1
ATOM 7892 O O . TYR B 1 284 ? -4.625 34.688 30.094 1 85.19 284 TYR B O 1
ATOM 7900 N N . PRO B 1 285 ? -3.676 36.219 31.438 1 85.38 285 PRO B N 1
ATOM 7901 C CA . PRO B 1 285 ? -3.803 37.219 30.359 1 85.38 285 PRO B CA 1
ATOM 7902 C C . PRO B 1 285 ? -2.939 36.875 29.141 1 85.38 285 PRO B C 1
ATOM 7904 O O . PRO B 1 285 ? -1.819 36.375 29.297 1 85.38 285 PRO B O 1
ATOM 7907 N N . ILE B 1 286 ? -3.457 37.125 28 1 86.75 286 ILE B N 1
ATOM 7908 C CA . ILE B 1 286 ? -2.764 36.812 26.75 1 86.75 286 ILE B CA 1
ATOM 7909 C C . ILE B 1 286 ? -1.629 37.844 26.547 1 86.75 286 ILE B C 1
ATOM 7911 O O . ILE B 1 286 ? -1.842 39.031 26.625 1 86.75 286 ILE B O 1
ATOM 7915 N N . PRO B 1 287 ? -0.455 37.375 26.25 1 82.12 287 PRO B N 1
ATOM 7916 C CA . PRO B 1 287 ? 0.663 38.281 25.969 1 82.12 287 PRO B CA 1
ATOM 7917 C C . PRO B 1 287 ? 0.47 39.062 24.672 1 82.12 287 PRO B C 1
ATOM 7919 O O . PRO B 1 287 ? -0.34 38.656 23.812 1 82.12 287 PRO B O 1
ATOM 7922 N N . GLU B 1 288 ? 1.207 40.094 24.5 1 78.38 288 GLU B N 1
ATOM 7923 C CA . GLU B 1 288 ? 1.122 40.906 23.297 1 78.38 288 GLU B CA 1
ATOM 7924 C C . GLU B 1 288 ? 1.62 40.156 22.078 1 78.38 288 GLU B C 1
ATOM 7926 O O . GLU B 1 288 ? 2.525 39.344 22.188 1 78.38 288 GLU B O 1
ATOM 7931 N N . ASP B 1 289 ? 1.016 40.375 20.953 1 78.94 289 ASP B N 1
ATOM 7932 C CA . ASP B 1 289 ? 1.425 39.812 19.656 1 78.94 289 ASP B CA 1
ATOM 7933 C C . ASP B 1 289 ? 1.297 38.281 19.641 1 78.94 289 ASP B C 1
ATOM 7935 O O . ASP B 1 289 ? 2.174 37.594 19.141 1 78.94 289 ASP B O 1
ATOM 7939 N N . THR B 1 290 ? 0.357 37.875 20.484 1 85.25 290 THR B N 1
ATOM 7940 C CA . THR B 1 290 ? 0.134 36.438 20.547 1 85.25 290 THR B CA 1
ATOM 7941 C C . THR B 1 290 ? -1.251 36.094 20.016 1 85.25 290 THR B C 1
ATOM 7943 O O . THR B 1 290 ? -2.229 36.781 20.297 1 85.25 290 THR B O 1
ATOM 7946 N N . ASN B 1 291 ? -1.229 35.094 19.219 1 86.88 291 ASN B N 1
ATOM 7947 C CA . ASN B 1 291 ? -2.496 34.531 18.766 1 86.88 291 ASN B CA 1
ATOM 7948 C C . ASN B 1 291 ? -3.264 33.875 19.922 1 86.88 291 ASN B C 1
ATOM 7950 O O . ASN B 1 291 ? -2.746 32.969 20.594 1 86.88 291 ASN B O 1
ATOM 7954 N N . PRO B 1 292 ? -4.418 34.375 20.203 1 88.06 292 PRO B N 1
ATOM 7955 C CA . PRO B 1 292 ? -5.195 33.812 21.312 1 88.06 292 PRO B CA 1
ATOM 7956 C C . PRO B 1 292 ? -5.352 32.312 21.203 1 88.06 292 PRO B C 1
ATOM 7958 O O . PRO B 1 292 ? -5.367 31.609 22.234 1 88.06 292 PRO B O 1
ATOM 7961 N N . ALA B 1 293 ? -5.504 31.828 20.047 1 89.31 293 ALA B N 1
ATOM 7962 C CA . ALA B 1 293 ? -5.629 30.391 19.875 1 89.31 293 ALA B CA 1
ATOM 7963 C C . ALA B 1 293 ? -4.375 29.656 20.359 1 89.31 293 ALA B C 1
ATOM 7965 O O . ALA B 1 293 ? -4.465 28.594 20.984 1 89.31 293 ALA B O 1
ATOM 7966 N N . ASP B 1 294 ? -3.275 30.25 20.016 1 87.5 294 ASP B N 1
ATOM 7967 C CA . ASP B 1 294 ? -2.012 29.656 20.469 1 87.5 294 ASP B CA 1
ATOM 7968 C C . ASP B 1 294 ? -1.929 29.625 21.984 1 87.5 294 ASP B C 1
ATOM 7970 O O . ASP B 1 294 ? -1.438 28.656 22.562 1 87.5 294 ASP B O 1
ATOM 7974 N N . PHE B 1 295 ? -2.371 30.656 22.484 1 87.62 295 PHE B N 1
ATOM 7975 C CA . PHE B 1 295 ? -2.301 30.781 23.938 1 87.62 295 PHE B CA 1
ATOM 7976 C C . PHE B 1 295 ? -3.246 29.781 24.594 1 87.62 295 PHE B C 1
ATOM 7978 O O . PHE B 1 295 ? -2.912 29.188 25.625 1 87.62 295 PHE B O 1
ATOM 7985 N N . LEU B 1 296 ? -4.418 29.625 24.094 1 89.12 296 LEU B N 1
ATOM 7986 C CA . LEU B 1 296 ? -5.379 28.641 24.594 1 89.12 296 LEU B CA 1
ATOM 7987 C C . LEU B 1 296 ? -4.777 27.25 24.594 1 89.12 296 LEU B C 1
ATOM 7989 O O . LEU B 1 296 ? -4.926 26.5 25.578 1 89.12 296 LEU B O 1
ATOM 7993 N N . ILE B 1 297 ? -4.152 26.922 23.594 1 87.31 297 ILE B N 1
ATOM 7994 C CA . ILE B 1 297 ? -3.543 25.594 23.484 1 87.31 297 ILE B CA 1
ATOM 7995 C C . ILE B 1 297 ? -2.385 25.469 24.469 1 87.31 297 ILE B C 1
ATOM 7997 O O . ILE B 1 297 ? -2.191 24.406 25.078 1 87.31 297 ILE B O 1
ATOM 8001 N N . SER B 1 298 ? -1.656 26.547 24.609 1 84.56 298 SER B N 1
ATOM 8002 C CA . SER B 1 298 ? -0.502 26.547 25.516 1 84.56 298 SER B CA 1
ATOM 8003 C C . SER B 1 298 ? -0.928 26.344 26.953 1 84.56 298 SER B C 1
ATOM 8005 O O . SER B 1 298 ? -0.211 25.734 27.75 1 84.56 298 SER B O 1
ATOM 8007 N N . ILE B 1 299 ? -2.043 26.875 27.281 1 85.44 299 ILE B N 1
ATOM 8008 C CA . ILE B 1 299 ? -2.529 26.812 28.656 1 85.44 299 ILE B CA 1
ATOM 8009 C C . ILE B 1 299 ? -2.793 25.359 29.031 1 85.44 299 ILE B C 1
ATOM 8011 O O . ILE B 1 299 ? -2.57 24.953 30.188 1 85.44 299 ILE B O 1
ATOM 8015 N N . VAL B 1 300 ? -3.182 24.578 28.109 1 86.19 300 VAL B N 1
ATOM 8016 C CA . VAL B 1 300 ? -3.572 23.203 28.422 1 86.19 300 VAL B CA 1
ATOM 8017 C C . VAL B 1 300 ? -2.414 22.25 28.125 1 86.19 300 VAL B C 1
ATOM 8019 O O . VAL B 1 300 ? -2.436 21.094 28.531 1 86.19 300 VAL B O 1
ATOM 8022 N N . SER B 1 301 ? -1.403 22.734 27.469 1 81.5 301 SER B N 1
ATOM 8023 C CA . SER B 1 301 ? -0.348 21.828 27.047 1 81.5 301 SER B CA 1
ATOM 8024 C C . SER B 1 301 ? 0.979 22.172 27.719 1 81.5 301 SER B C 1
ATOM 8026 O O . SER B 1 301 ? 1.847 21.297 27.859 1 81.5 301 SER B O 1
ATOM 8028 N N . ASP B 1 302 ? 1.2 23.438 28.078 1 75.88 302 ASP B N 1
ATOM 8029 C CA . ASP B 1 302 ? 2.482 23.891 28.609 1 75.88 302 ASP B CA 1
ATOM 8030 C C . ASP B 1 302 ? 2.506 23.781 30.141 1 75.88 302 ASP B C 1
ATOM 8032 O O . ASP B 1 302 ? 1.797 24.516 30.828 1 75.88 302 ASP B O 1
ATOM 8036 N N . PRO B 1 303 ? 3.332 22.938 30.625 1 73.31 303 PRO B N 1
ATOM 8037 C CA . PRO B 1 303 ? 3.393 22.812 32.094 1 73.31 303 PRO B CA 1
ATOM 8038 C C . PRO B 1 303 ? 4.059 24 32.75 1 73.31 303 PRO B C 1
ATOM 8040 O O . PRO B 1 303 ? 3.873 24.234 33.969 1 73.31 303 PRO B O 1
ATOM 8043 N N . TYR B 1 304 ? 4.793 24.844 32 1 68 304 TYR B N 1
ATOM 8044 C CA . TYR B 1 304 ? 5.602 25.906 32.625 1 68 304 TYR B CA 1
ATOM 8045 C C . TYR B 1 304 ? 4.879 27.234 32.562 1 68 304 TYR B C 1
ATOM 8047 O O . TYR B 1 304 ? 5.391 28.25 33.062 1 68 304 TYR B O 1
ATOM 8055 N N . LEU B 1 305 ? 3.754 27.219 31.969 1 71.69 305 LEU B N 1
ATOM 8056 C CA . LEU B 1 305 ? 3.008 28.484 31.906 1 71.69 305 LEU B CA 1
ATOM 8057 C C . LEU B 1 305 ? 2.59 28.922 33.312 1 71.69 305 LEU B C 1
ATOM 8059 O O . LEU B 1 305 ? 2.061 28.125 34.094 1 71.69 305 LEU B O 1
ATOM 8063 N N . ARG B 1 306 ? 3.25 30.188 33.875 1 56.09 306 ARG B N 1
ATOM 8064 C CA . ARG B 1 306 ? 2.992 30.672 35.219 1 56.09 306 ARG B CA 1
ATOM 8065 C C . ARG B 1 306 ? 1.804 31.625 35.219 1 56.09 306 ARG B C 1
ATOM 8067 O O . ARG B 1 306 ? 1.61 32.406 34.281 1 56.09 306 ARG B O 1
ATOM 8074 N N . GLN B 1 307 ? 0.74 31.328 36 1 55.25 307 GLN B N 1
ATOM 8075 C CA . GLN B 1 307 ? -0.364 32.25 36.281 1 55.25 307 GLN B CA 1
ATOM 8076 C C . GLN B 1 307 ? 0.148 33.594 36.75 1 55.25 307 GLN B C 1
ATOM 8078 O O . GLN B 1 307 ? 1.082 33.688 37.531 1 55.25 307 GLN B O 1
ATOM 8083 N N . GLU B 1 308 ? 0.145 34.688 35.844 1 48.31 308 GLU B N 1
ATOM 8084 C CA . GLU B 1 308 ? 0.504 36 36.344 1 48.31 308 GLU B CA 1
ATOM 8085 C C . GLU B 1 308 ? -0.351 36.375 37.562 1 48.31 308 GLU B C 1
ATOM 8087 O O . GLU B 1 308 ? -1.579 36.406 37.469 1 48.31 308 GLU B O 1
ATOM 8092 N N . LYS B 1 309 ? -0.044 36 38.844 1 42.97 309 LYS B N 1
ATOM 8093 C CA . LYS B 1 309 ? -0.711 36.5 40.062 1 42.97 309 LYS B CA 1
ATOM 8094 C C . LYS B 1 309 ? -1.083 37.969 39.938 1 42.97 309 LYS B C 1
ATOM 8096 O O . LYS B 1 309 ? -0.205 38.844 39.844 1 42.97 309 LYS B O 1
ATOM 8101 N N . SER B 1 310 ? -2.01 38.375 39.219 1 34.53 310 SER B N 1
ATOM 8102 C CA . SER B 1 310 ? -2.523 39.625 39.781 1 34.53 310 SER B CA 1
ATOM 8103 C C . SER B 1 310 ? -2.641 39.531 41.281 1 34.53 310 SER B C 1
ATOM 8105 O O . SER B 1 310 ? -2.936 38.469 41.844 1 34.53 310 SER B O 1
ATOM 8107 N N . MET B 1 311 ? -2.029 40.406 42.094 1 29.16 311 MET B N 1
ATOM 8108 C CA . MET B 1 311 ? -2.115 40.844 43.469 1 29.16 311 MET B CA 1
ATOM 8109 C C . MET B 1 311 ? -3.561 40.812 43.969 1 29.16 311 MET B C 1
ATOM 8111 O O . MET B 1 311 ? -3.854 41.281 45.062 1 29.16 311 MET B O 1
ATOM 8115 N N . THR B 1 312 ? -4.668 40.875 43.188 1 30.61 312 THR B N 1
ATOM 8116 C CA . THR B 1 312 ? -5.91 41.031 43.938 1 30.61 312 THR B CA 1
ATOM 8117 C C . THR B 1 312 ? -6.262 39.688 44.656 1 30.61 312 THR B C 1
ATOM 8119 O O . THR B 1 312 ? -6.379 38.656 44 1 30.61 312 THR B O 1
ATOM 8122 N N . SER B 1 313 ? -5.996 39.438 45.906 1 30.88 313 SER B N 1
ATOM 8123 C CA . SER B 1 313 ? -6.207 38.625 47.094 1 30.88 313 SER B CA 1
ATOM 8124 C C . SER B 1 313 ? -7.582 37.969 47.094 1 30.88 313 SER B C 1
ATOM 8126 O O . SER B 1 313 ? -7.887 37.125 47.938 1 30.88 313 SER B O 1
ATOM 8128 N N . SER B 1 314 ? -8.695 38.594 46.5 1 30.09 314 SER B N 1
ATOM 8129 C CA . SER B 1 314 ? -10.031 38.281 47 1 30.09 314 SER B CA 1
ATOM 8130 C C . SER B 1 314 ? -10.531 36.969 46.469 1 30.09 314 SER B C 1
ATOM 8132 O O . SER B 1 314 ? -11.234 36.219 47.156 1 30.09 314 SER B O 1
ATOM 8134 N N . VAL B 1 315 ? -10.453 36.656 45.188 1 31.64 315 VAL B N 1
ATOM 8135 C CA . VAL B 1 315 ? -11.258 35.531 44.719 1 31.64 315 VAL B CA 1
ATOM 8136 C C . VAL B 1 315 ? -10.523 34.219 45 1 31.64 315 VAL B C 1
ATOM 8138 O O . VAL B 1 315 ? -11.109 33.125 44.906 1 31.64 315 VAL B O 1
ATOM 8141 N N . SER B 1 316 ? -9.242 34.156 45.125 1 32.22 316 SER B N 1
ATOM 8142 C CA . SER B 1 316 ? -8.555 32.938 45.531 1 32.22 316 SER B CA 1
ATOM 8143 C C . SER B 1 316 ? -9.031 32.438 46.906 1 32.22 316 SER B C 1
ATOM 8145 O O . SER B 1 316 ? -8.742 31.312 47.312 1 32.22 316 SER B O 1
ATOM 8147 N N . GLU B 1 317 ? -9.383 33.344 47.75 1 32.06 317 GLU B N 1
ATOM 8148 C CA . GLU B 1 317 ? -9.82 33 49.094 1 32.06 317 GLU B CA 1
ATOM 8149 C C . GLU B 1 317 ? -11.125 32.219 49.062 1 32.06 317 GLU B C 1
ATOM 8151 O O . GLU B 1 317 ? -11.367 31.375 49.938 1 32.06 317 GLU B O 1
ATOM 8156 N N . ALA B 1 318 ? -12.125 32.594 48.25 1 31.05 318 ALA B N 1
ATOM 8157 C CA . ALA B 1 318 ? -13.414 31.922 48.406 1 31.05 318 ALA B CA 1
ATOM 8158 C C . ALA B 1 318 ? -13.367 30.5 47.875 1 31.05 318 ALA B C 1
ATOM 8160 O O . ALA B 1 318 ? -13.961 29.578 48.469 1 31.05 318 ALA B O 1
ATOM 8161 N N . VAL B 1 319 ? -12.828 30.266 46.688 1 31.89 319 VAL B N 1
ATOM 8162 C CA . VAL B 1 319 ? -12.891 28.891 46.188 1 31.89 319 VAL B CA 1
ATOM 8163 C C . VAL B 1 319 ? -11.883 28.031 46.969 1 31.89 319 VAL B C 1
ATOM 8165 O O . VAL B 1 319 ? -12.055 26.812 47.062 1 31.89 319 VAL B O 1
ATOM 8168 N N . VAL B 1 320 ? -10.734 28.547 47.438 1 32.31 320 VAL B N 1
ATOM 8169 C CA . VAL B 1 320 ? -9.836 27.797 48.281 1 32.31 320 VAL B CA 1
ATOM 8170 C C . VAL B 1 320 ? -10.508 27.516 49.625 1 32.31 320 VAL B C 1
ATOM 8172 O O . VAL B 1 320 ? -10.016 26.734 50.438 1 32.31 320 VAL B O 1
ATOM 8175 N N . ALA B 1 321 ? -11.336 28.469 50.094 1 30.33 321 ALA B N 1
ATOM 8176 C CA . ALA B 1 321 ? -11.836 28.172 51.438 1 30.33 321 ALA B CA 1
ATOM 8177 C C . ALA B 1 321 ? -12.492 26.797 51.5 1 30.33 321 ALA B C 1
ATOM 8179 O O . ALA B 1 321 ? -12.445 26.125 52.531 1 30.33 321 ALA B O 1
ATOM 8180 N N . LYS B 1 322 ? -13.516 26.547 50.688 1 31.09 322 LYS B N 1
ATOM 8181 C CA . LYS B 1 322 ? -14.164 25.312 51.094 1 31.09 322 LYS B CA 1
ATOM 8182 C C . LYS B 1 322 ? -13.273 24.109 50.812 1 31.09 322 LYS B C 1
ATOM 8184 O O . LYS B 1 322 ? -13.398 23.062 51.469 1 31.09 322 LYS B O 1
ATOM 8189 N N . SER B 1 323 ? -12.797 23.828 49.594 1 29.28 323 SER B N 1
ATOM 8190 C CA . SER B 1 323 ? -12.062 22.562 49.562 1 29.28 323 SER B CA 1
ATOM 8191 C C . SER B 1 323 ? -10.648 22.719 50.125 1 29.28 323 SER B C 1
ATOM 8193 O O . SER B 1 323 ? -10.039 23.781 49.938 1 29.28 323 SER B O 1
ATOM 8195 N N . GLY B 1 324 ? -10.195 22.312 51.312 1 27.47 324 GLY B N 1
ATOM 8196 C CA . GLY B 1 324 ? -9.016 22.281 52.156 1 27.47 324 GLY B CA 1
ATOM 8197 C C . GLY B 1 324 ? -7.715 22.359 51.406 1 27.47 324 GLY B C 1
ATOM 8198 O O . GLY B 1 324 ? -6.688 22.766 51.938 1 27.47 324 GLY B O 1
ATOM 8199 N N . SER B 1 325 ? -7.344 21.328 50.594 1 27 325 SER B N 1
ATOM 8200 C CA . SER B 1 325 ? -5.953 21.062 50.25 1 27 325 SER B CA 1
ATOM 8201 C C . SER B 1 325 ? -5.453 22.031 49.188 1 27 325 SER B C 1
ATOM 8203 O O . SER B 1 325 ? -6.039 22.141 48.125 1 27 325 SER B O 1
ATOM 8205 N N . CYS B 1 326 ? -5.082 23.188 49.469 1 26.27 326 CYS B N 1
ATOM 8206 C CA . CYS B 1 326 ? -4.316 24.109 48.625 1 26.27 326 CYS B CA 1
ATOM 8207 C C . CYS B 1 326 ? -3.18 23.391 47.906 1 26.27 326 CYS B C 1
ATOM 8209 O O . CYS B 1 326 ? -2.264 22.875 48.562 1 26.27 326 CYS B O 1
ATOM 8211 N N . ILE B 1 327 ? -3.395 22.562 47 1 28.95 327 ILE B N 1
ATOM 8212 C CA . ILE B 1 327 ? -2.244 22.031 46.281 1 28.95 327 ILE B CA 1
ATOM 8213 C C . ILE B 1 327 ? -1.285 23.172 45.938 1 28.95 327 ILE B C 1
ATOM 8215 O O . ILE B 1 327 ? -1.643 24.078 45.188 1 28.95 327 ILE B O 1
ATOM 8219 N N . GLU B 1 328 ? -0.487 23.719 46.875 1 27.67 328 GLU B N 1
ATOM 8220 C CA . GLU B 1 328 ? 0.745 24.438 46.594 1 27.67 328 GLU B CA 1
ATOM 8221 C C . GLU B 1 328 ? 1.436 23.906 45.344 1 27.67 328 GLU B C 1
ATOM 8223 O O . GLU B 1 328 ? 1.923 22.781 45.312 1 27.67 328 GLU B O 1
ATOM 8228 N N . ILE B 1 329 ? 0.86 24.141 44.188 1 30.12 329 ILE B N 1
ATOM 8229 C CA . ILE B 1 329 ? 1.701 23.922 43.031 1 30.12 329 ILE B CA 1
ATOM 8230 C C . ILE B 1 329 ? 3.102 24.469 43.281 1 30.12 329 ILE B C 1
ATOM 8232 O O . ILE B 1 329 ? 3.289 25.688 43.375 1 30.12 329 ILE B O 1
ATOM 8236 N N . CYS B 1 330 ? 3.879 24.047 44.281 1 26.83 330 CYS B N 1
ATOM 8237 C CA . CYS B 1 330 ? 5.293 24.312 44.531 1 26.83 330 CYS B CA 1
ATOM 8238 C C . CYS B 1 330 ? 6.055 24.406 43.188 1 26.83 330 CYS B C 1
ATOM 8240 O O . CYS B 1 330 ? 6.125 23.422 42.469 1 26.83 330 CYS B O 1
ATOM 8242 N N . ILE B 1 331 ? 6.059 25.547 42.531 1 31.36 331 ILE B N 1
ATOM 8243 C CA . ILE B 1 331 ? 7.02 26.016 41.531 1 31.36 331 ILE B CA 1
ATOM 8244 C C . ILE B 1 331 ? 8.438 25.688 42 1 31.36 331 ILE B C 1
ATOM 8246 O O . ILE B 1 331 ? 9.047 26.438 42.75 1 31.36 331 ILE B O 1
ATOM 8250 N N . ASP B 1 332 ? 8.734 24.641 42.625 1 30.3 332 ASP B N 1
ATOM 8251 C CA . ASP B 1 332 ? 10.164 24.453 42.875 1 30.3 332 ASP B CA 1
ATOM 8252 C C . ASP B 1 332 ? 10.977 24.75 41.625 1 30.3 332 ASP B C 1
ATOM 8254 O O . ASP B 1 332 ? 10.555 24.438 40.5 1 30.3 332 ASP B O 1
ATOM 8258 N N . ASN B 1 333 ? 11.992 25.672 41.688 1 32.19 333 ASN B N 1
ATOM 8259 C CA . ASN B 1 333 ? 12.984 26.266 40.812 1 32.19 333 ASN B CA 1
ATOM 8260 C C . ASN B 1 333 ? 13.367 25.328 39.688 1 32.19 333 ASN B C 1
ATOM 8262 O O . ASN B 1 333 ? 13.164 25.641 38.5 1 32.19 333 ASN B O 1
ATOM 8266 N N . ASP B 1 334 ? 14.797 25.016 39.688 1 36.69 334 ASP B N 1
ATOM 8267 C CA . ASP B 1 334 ? 15.867 24.719 38.719 1 36.69 334 ASP B CA 1
ATOM 8268 C C . ASP B 1 334 ? 15.672 23.359 38.062 1 36.69 334 ASP B C 1
ATOM 8270 O O . ASP B 1 334 ? 16.422 22.984 37.156 1 36.69 334 ASP B O 1
ATOM 8274 N N . GLY B 1 335 ? 15.258 22.25 38.719 1 39.25 335 GLY B N 1
ATOM 8275 C CA . GLY B 1 335 ? 15.531 20.922 38.219 1 39.25 335 GLY B CA 1
ATOM 8276 C C . GLY B 1 335 ? 14.5 20.453 37.188 1 39.25 335 GLY B C 1
ATOM 8277 O O . GLY B 1 335 ? 13.367 20.938 37.188 1 39.25 335 GLY B O 1
ATOM 8278 N N . GLU B 1 336 ? 14.906 20.031 35.938 1 48.38 336 GLU B N 1
ATOM 8279 C CA . GLU B 1 336 ? 14.195 19.359 34.875 1 48.38 336 GLU B CA 1
ATOM 8280 C C . GLU B 1 336 ? 13.109 18.438 35.406 1 48.38 336 GLU B C 1
ATOM 8282 O O . GLU B 1 336 ? 13.406 17.438 36.094 1 48.38 336 GLU B O 1
ATOM 8287 N N . LYS B 1 337 ? 11.914 18.953 35.812 1 53.72 337 LYS B N 1
ATOM 8288 C CA . LYS B 1 337 ? 10.805 18.109 36.281 1 53.72 337 LYS B CA 1
ATOM 8289 C C . LYS B 1 337 ? 10.664 16.875 35.406 1 53.72 337 LYS B C 1
ATOM 8291 O O . LYS B 1 337 ? 10.992 16.906 34.219 1 53.72 337 LYS B O 1
ATOM 8296 N N . THR B 1 338 ? 10.523 15.797 36.125 1 58.06 338 THR B N 1
ATOM 8297 C CA . THR B 1 338 ? 10.289 14.539 35.438 1 58.06 338 THR B CA 1
ATOM 8298 C C . THR B 1 338 ? 9.039 14.625 34.562 1 58.06 338 THR B C 1
ATOM 8300 O O . THR B 1 338 ? 8.195 15.5 34.781 1 58.06 338 THR B O 1
ATOM 8303 N N . MET B 1 339 ? 8.953 14.047 33.5 1 61.84 339 MET B N 1
ATOM 8304 C CA . MET B 1 339 ? 7.812 13.969 32.594 1 61.84 339 MET B CA 1
ATOM 8305 C C . MET B 1 339 ? 6.52 13.703 33.375 1 61.84 339 MET B C 1
ATOM 8307 O O . MET B 1 339 ? 5.477 14.273 33.031 1 61.84 339 MET B O 1
ATOM 8311 N N . GLU B 1 340 ? 6.66 12.906 34.469 1 64.38 340 GLU B N 1
ATOM 8312 C CA . GLU B 1 340 ? 5.469 12.57 35.219 1 64.38 340 GLU B CA 1
ATOM 8313 C C . GLU B 1 340 ? 4.941 13.781 36 1 64.38 340 GLU B C 1
ATOM 8315 O O . GLU B 1 340 ? 3.732 14 36.062 1 64.38 340 GLU B O 1
ATOM 8320 N N . GLN B 1 341 ? 5.871 14.477 36.5 1 68.56 341 GLN B N 1
ATOM 8321 C CA . GLN B 1 341 ? 5.48 15.664 37.25 1 68.56 341 GLN B CA 1
ATOM 8322 C C . GLN B 1 341 ? 4.859 16.719 36.344 1 68.56 341 GLN B C 1
ATOM 8324 O O . GLN B 1 341 ? 3.871 17.359 36.719 1 68.56 341 GLN B O 1
ATOM 8329 N N . GLN B 1 342 ? 5.43 16.812 35.188 1 73.38 342 GLN B N 1
ATOM 8330 C CA . GLN B 1 342 ? 4.898 17.75 34.219 1 73.38 342 GLN B CA 1
ATOM 8331 C C . GLN B 1 342 ? 3.473 17.375 33.812 1 73.38 342 GLN B C 1
ATOM 8333 O O . GLN B 1 342 ? 2.604 18.25 33.688 1 73.38 342 GLN B O 1
ATOM 8338 N N . LEU B 1 343 ? 3.264 16.156 33.688 1 74.88 343 LEU B N 1
ATOM 8339 C CA . LEU B 1 343 ? 1.945 15.688 33.281 1 74.88 343 LEU B CA 1
ATOM 8340 C C . LEU B 1 343 ? 0.921 15.914 34.375 1 74.88 343 LEU B C 1
ATOM 8342 O O . LEU B 1 343 ? -0.238 16.234 34.094 1 74.88 343 LEU B O 1
ATOM 8346 N N . GLU B 1 344 ? 1.374 15.758 35.625 1 78.06 344 GLU B N 1
ATOM 8347 C CA . GLU B 1 344 ? 0.472 15.969 36.75 1 78.06 344 GLU B CA 1
ATOM 8348 C C . GLU B 1 344 ? 0.07 17.438 36.875 1 78.06 344 GLU B C 1
ATOM 8350 O O . GLU B 1 344 ? -1.078 17.75 37.188 1 78.06 344 GLU B O 1
ATOM 8355 N N . ILE B 1 345 ? 0.998 18.25 36.562 1 77.75 345 ILE B N 1
ATOM 8356 C CA . ILE B 1 345 ? 0.729 19.688 36.625 1 77.75 345 ILE B CA 1
ATOM 8357 C C . ILE B 1 345 ? -0.302 20.062 35.562 1 77.75 345 ILE B C 1
ATOM 8359 O O . ILE B 1 345 ? -1.242 20.812 35.844 1 77.75 345 ILE B O 1
ATOM 8363 N N . ILE B 1 346 ? -0.119 19.562 34.469 1 81.75 346 ILE B N 1
ATOM 8364 C CA . ILE B 1 346 ? -1.024 19.844 33.375 1 81.75 346 ILE B CA 1
ATOM 8365 C C . ILE B 1 346 ? -2.416 19.297 33.688 1 81.75 346 ILE B C 1
ATOM 8367 O O . ILE B 1 346 ? -3.42 19.984 33.469 1 81.75 346 ILE B O 1
ATOM 8371 N N . GLN B 1 347 ? -2.4 18.094 34.219 1 83.44 347 GLN B N 1
ATOM 8372 C CA . GLN B 1 347 ? -3.682 17.469 34.531 1 83.44 347 GLN B CA 1
ATOM 8373 C C . GLN B 1 347 ? -4.434 18.266 35.594 1 83.44 347 GLN B C 1
ATOM 8375 O O . GLN B 1 347 ? -5.645 18.469 35.5 1 83.44 347 GLN B O 1
ATOM 8380 N N . ASN B 1 348 ? -3.74 18.672 36.562 1 81.62 348 ASN B N 1
ATOM 8381 C CA . ASN B 1 348 ? -4.367 19.453 37.625 1 81.62 348 ASN B CA 1
ATOM 8382 C C . ASN B 1 348 ? -4.91 20.781 37.125 1 81.62 348 ASN B C 1
ATOM 8384 O O . ASN B 1 348 ? -5.988 21.203 37.531 1 81.62 348 ASN B O 1
ATOM 8388 N N . ARG B 1 349 ? -4.172 21.375 36.281 1 84 349 ARG B N 1
ATOM 8389 C CA . ARG B 1 349 ? -4.609 22.625 35.688 1 84 349 ARG B CA 1
ATOM 8390 C C . ARG B 1 349 ? -5.859 22.422 34.844 1 84 349 ARG B C 1
ATOM 8392 O O . ARG B 1 349 ? -6.797 23.219 34.906 1 84 349 ARG B O 1
ATOM 8399 N N . ILE B 1 350 ? -5.855 21.453 34.125 1 87 350 ILE B N 1
ATOM 8400 C CA . ILE B 1 350 ? -6.988 21.141 33.281 1 87 350 ILE B CA 1
ATOM 8401 C C . ILE B 1 350 ? -8.227 20.875 34.125 1 87 350 ILE B C 1
ATOM 8403 O O . ILE B 1 350 ? -9.32 21.344 33.812 1 87 350 ILE B O 1
ATOM 8407 N N . ASP B 1 351 ? -8.031 20.094 35.125 1 85.81 351 ASP B N 1
ATOM 8408 C CA . ASP B 1 351 ? -9.148 19.781 36.031 1 85.81 351 ASP B CA 1
ATOM 8409 C C . ASP B 1 351 ? -9.711 21.047 36.656 1 85.81 351 ASP B C 1
ATOM 8411 O O . ASP B 1 351 ? -10.93 21.203 36.781 1 85.81 351 ASP B O 1
ATOM 8415 N N . LEU B 1 352 ? -8.812 21.875 37.031 1 82.88 352 LEU B N 1
ATOM 8416 C CA . LEU B 1 352 ? -9.219 23.141 37.625 1 82.88 352 LEU B CA 1
ATOM 8417 C C . LEU B 1 352 ? -9.992 24 36.625 1 82.88 352 LEU B C 1
ATOM 8419 O O . LEU B 1 352 ? -11.047 24.547 36.938 1 82.88 352 LEU B O 1
ATOM 8423 N N . LEU B 1 353 ? -9.492 24.125 35.5 1 86.62 353 LEU B N 1
ATOM 8424 C CA . LEU B 1 353 ? -10.117 24.953 34.469 1 86.62 353 LEU B CA 1
ATOM 8425 C C . LEU B 1 353 ? -11.461 24.359 34.031 1 86.62 353 LEU B C 1
ATOM 8427 O O . LEU B 1 353 ? -12.406 25.094 33.75 1 86.62 353 LEU B O 1
ATOM 8431 N N . SER B 1 354 ? -11.484 23.094 33.969 1 88.25 354 SER B N 1
ATOM 8432 C CA . SER B 1 354 ? -12.727 22.406 33.625 1 88.25 354 SER B CA 1
ATOM 8433 C C . SER B 1 354 ? -13.797 22.641 34.688 1 88.25 354 SER B C 1
ATOM 8435 O O . SER B 1 354 ? -14.977 22.797 34.375 1 88.25 354 SER B O 1
ATOM 8437 N N . SER B 1 355 ? -13.375 22.609 35.938 1 83.56 355 SER B N 1
ATOM 8438 C CA . SER B 1 355 ? -14.312 22.859 37.031 1 83.56 355 SER B CA 1
ATOM 8439 C C . SER B 1 355 ? -14.836 24.281 37 1 83.56 355 SER B C 1
ATOM 8441 O O . SER B 1 355 ? -16.016 24.531 37.281 1 83.56 355 SER B O 1
ATOM 8443 N N . PHE B 1 356 ? -13.938 25.141 36.656 1 81.12 356 PHE B N 1
ATOM 8444 C CA . PHE B 1 356 ? -14.352 26.547 36.531 1 81.12 356 PHE B CA 1
ATOM 8445 C C . PHE B 1 356 ? -15.391 26.703 35.438 1 81.12 356 PHE B C 1
ATOM 8447 O O . PHE B 1 356 ? -16.375 27.422 35.594 1 81.12 356 PHE B O 1
ATOM 8454 N N . TYR B 1 357 ? -15.164 26.109 34.344 1 86.06 357 TYR B N 1
ATOM 8455 C CA . TYR B 1 357 ? -16.094 26.188 33.25 1 86.06 357 TYR B CA 1
ATOM 8456 C C . TYR B 1 357 ? -17.438 25.562 33.625 1 86.06 357 TYR B C 1
ATOM 8458 O O . TYR B 1 357 ? -18.5 26.125 33.281 1 86.06 357 TYR B O 1
ATOM 8466 N N . LYS B 1 358 ? -17.391 24.422 34.219 1 81.5 358 LYS B N 1
ATOM 8467 C CA . LYS B 1 358 ? -18.625 23.719 34.594 1 81.5 358 LYS B CA 1
ATOM 8468 C C . LYS B 1 358 ? -19.469 24.578 35.531 1 81.5 358 LYS B C 1
ATOM 8470 O O . LYS B 1 358 ? -20.688 24.594 35.406 1 81.5 358 LYS B O 1
ATOM 8475 N N . SER B 1 359 ? -18.844 25.219 36.375 1 77.56 359 SER B N 1
ATOM 8476 C CA . SER B 1 359 ? -19.562 26.078 37.312 1 77.56 359 SER B CA 1
ATOM 8477 C C . SER B 1 359 ? -20.234 27.234 36.594 1 77.56 359 SER B C 1
ATOM 8479 O O . SER B 1 359 ? -21.359 27.609 36.938 1 77.56 359 SER B O 1
ATOM 8481 N N . LYS B 1 360 ? -19.562 27.766 35.656 1 76.75 360 LYS B N 1
ATOM 8482 C CA . LYS B 1 360 ? -20.141 28.859 34.906 1 76.75 360 LYS B CA 1
ATOM 8483 C C . LYS B 1 360 ? -21.281 28.375 34 1 76.75 360 LYS B C 1
ATOM 8485 O O . LYS B 1 360 ? -22.281 29.062 33.844 1 76.75 360 LYS B O 1
ATOM 8490 N N . TYR B 1 361 ? -21.062 27.281 33.438 1 77.31 361 TYR B N 1
ATOM 8491 C CA . TYR B 1 361 ? -22.062 26.703 32.531 1 77.31 361 TYR B CA 1
ATOM 8492 C C . TYR B 1 361 ? -23.344 26.375 33.312 1 77.31 361 TYR B C 1
ATOM 8494 O O . TYR B 1 361 ? -24.438 26.656 32.812 1 77.31 361 TYR B O 1
ATOM 8502 N N . ASN B 1 362 ? -23.234 25.734 34.438 1 70.06 362 ASN B N 1
ATOM 8503 C CA . ASN B 1 362 ? -24.375 25.375 35.25 1 70.06 362 ASN B CA 1
ATOM 8504 C C . ASN B 1 362 ? -25.141 26.594 35.719 1 70.06 362 ASN B C 1
ATOM 8506 O O . ASN B 1 362 ? -26.375 26.562 35.875 1 70.06 362 ASN B O 1
ATOM 8510 N N . SER B 1 363 ? -24.422 27.656 35.906 1 65.88 363 SER B N 1
ATOM 8511 C CA . SER B 1 363 ? -25.062 28.891 36.344 1 65.88 363 SER B CA 1
ATOM 8512 C C . SER B 1 363 ? -25.875 29.516 35.219 1 65.88 363 SER B C 1
ATOM 8514 O O . SER B 1 363 ? -26.906 30.156 35.469 1 65.88 363 SER B O 1
ATOM 8516 N N . SER B 1 364 ? -25.391 29.406 34.031 1 62.09 364 SER B N 1
ATOM 8517 C CA . SER B 1 364 ? -26.078 30 32.875 1 62.09 364 SER B CA 1
ATOM 8518 C C . SER B 1 364 ? -27.234 29.141 32.406 1 62.09 364 SER B C 1
ATOM 8520 O O . SER B 1 364 ? -28.172 29.641 31.766 1 62.09 364 SER B O 1
ATOM 8522 N N . GLN B 1 365 ? -27.328 27.891 32.562 1 58.88 365 GLN B N 1
ATOM 8523 C CA . GLN B 1 365 ? -28.359 26.984 32.062 1 58.88 365 GLN B CA 1
ATOM 8524 C C . GLN B 1 365 ? -29.672 27.172 32.844 1 58.88 365 GLN B C 1
ATOM 8526 O O . GLN B 1 365 ? -30.703 26.641 32.438 1 58.88 365 GLN B O 1
ATOM 8531 N N . THR B 1 366 ? -29.766 27.891 34.031 1 43.81 366 THR B N 1
ATOM 8532 C CA . THR B 1 366 ? -31.047 27.906 34.75 1 43.81 366 THR B CA 1
ATOM 8533 C C . THR B 1 366 ? -32.156 28.391 33.844 1 43.81 366 THR B C 1
ATOM 8535 O O . THR B 1 366 ? -33.344 28.203 34.125 1 43.81 366 THR B O 1
ATOM 8538 N N . SER B 1 367 ? -31.953 29.375 32.969 1 37.88 367 SER B N 1
ATOM 8539 C CA . SER B 1 367 ? -33.156 29.922 32.312 1 37.88 367 SER B CA 1
ATOM 8540 C C . SER B 1 367 ? -33.531 29.109 31.078 1 37.88 367 SER B C 1
ATOM 8542 O O . SER B 1 367 ? -34.375 29.531 30.297 1 37.88 367 SER B O 1
ATOM 8544 N N . THR B 1 368 ? -32.719 28.344 30.656 1 42.53 368 THR B N 1
ATOM 8545 C CA . THR B 1 368 ? -33.062 27.844 29.328 1 42.53 368 THR B CA 1
ATOM 8546 C C . THR B 1 368 ? -34.219 26.844 29.406 1 42.53 368 THR B C 1
ATOM 8548 O O . THR B 1 368 ? -34.156 25.891 30.188 1 42.53 368 THR B O 1
ATOM 8551 N N . GLY B 1 369 ? -35.469 27.312 29.031 1 37.06 369 GLY B N 1
ATOM 8552 C CA . GLY B 1 369 ? -36.781 26.688 28.938 1 37.06 369 GLY B CA 1
ATOM 8553 C C . GLY B 1 369 ? -36.75 25.266 28.422 1 37.06 369 GLY B C 1
ATOM 8554 O O . GLY B 1 369 ? -35.719 24.828 27.859 1 37.06 369 GLY B O 1
ATOM 8555 N N . SER B 1 370 ? -37.781 24.516 28.828 1 37.34 370 SER B N 1
ATOM 8556 C CA . SER B 1 370 ? -38.281 23.156 28.594 1 37.34 370 SER B CA 1
ATOM 8557 C C . SER B 1 370 ? -38.156 22.781 27.125 1 37.34 370 SER B C 1
ATOM 8559 O O . SER B 1 370 ? -38.281 23.625 26.234 1 37.34 370 SER B O 1
ATOM 8561 N N . VAL B 1 371 ? -37.375 21.766 26.844 1 41.12 371 VAL B N 1
ATOM 8562 C CA . VAL B 1 371 ? -37.344 20.969 25.609 1 41.12 371 VAL B CA 1
ATOM 8563 C C . VAL B 1 371 ? -38.75 20.938 25 1 41.12 371 VAL B C 1
ATOM 8565 O O . VAL B 1 371 ? -39.719 20.5 25.641 1 41.12 371 VAL B O 1
ATOM 8568 N N . LEU B 1 372 ? -39.125 21.984 24.328 1 35.69 372 LEU B N 1
ATOM 8569 C CA . LEU B 1 372 ? -40.375 21.719 23.609 1 35.69 372 LEU B CA 1
ATOM 8570 C C . LEU B 1 372 ? -40.312 20.375 22.891 1 35.69 372 LEU B C 1
ATOM 8572 O O . LEU B 1 372 ? -39.375 20.109 22.141 1 35.69 372 LEU B O 1
ATOM 8576 N N . ASP B 1 373 ? -40.812 19.344 23.484 1 37.62 373 ASP B N 1
ATOM 8577 C CA . ASP B 1 373 ? -41.094 18.016 22.922 1 37.62 373 ASP B CA 1
ATOM 8578 C C . ASP B 1 373 ? -41.688 18.141 21.516 1 37.62 373 ASP B C 1
ATOM 8580 O O . ASP B 1 373 ? -42.875 17.922 21.328 1 37.62 373 ASP B O 1
ATOM 8584 N N . ASN B 1 374 ? -41.594 19.25 20.859 1 35.88 374 ASN B N 1
ATOM 8585 C CA . ASN B 1 374 ? -42.281 19.016 19.578 1 35.88 374 ASN B CA 1
ATOM 8586 C C . ASN B 1 374 ? -41.594 17.906 18.781 1 35.88 374 ASN B C 1
ATOM 8588 O O . ASN B 1 374 ? -40.469 18.078 18.312 1 35.88 374 ASN B O 1
ATOM 8592 N N . PRO B 1 375 ? -41.781 16.719 19.109 1 38.03 375 PRO B N 1
ATOM 8593 C CA . PRO B 1 375 ? -41.312 15.68 18.188 1 38.03 375 PRO B CA 1
ATOM 8594 C C . PRO B 1 375 ? -41.438 16.094 16.719 1 38.03 375 PRO B C 1
ATOM 8596 O O . PRO B 1 375 ? -42.562 16.422 16.266 1 38.03 375 PRO B O 1
ATOM 8599 N N . LEU B 1 376 ? -40.75 16.984 16.219 1 38.62 376 LEU B N 1
ATOM 8600 C CA . LEU B 1 376 ? -40.875 17 14.773 1 38.62 376 LEU B CA 1
ATOM 8601 C C . LEU B 1 376 ? -41.25 15.625 14.25 1 38.62 376 LEU B C 1
ATOM 8603 O O . LEU B 1 376 ? -40.656 14.617 14.633 1 38.62 376 LEU B O 1
ATOM 8607 N N . THR B 1 377 ? -42.531 15.375 14.086 1 38.06 377 THR B N 1
ATOM 8608 C CA . THR B 1 377 ? -43.125 14.25 13.367 1 38.06 377 THR B CA 1
ATOM 8609 C C . THR B 1 377 ? -42.156 13.734 12.305 1 38.06 377 THR B C 1
ATOM 8611 O O . THR B 1 377 ? -41.656 14.516 11.484 1 38.06 377 THR B O 1
ATOM 8614 N N . ASP B 1 378 ? -41.25 12.977 12.633 1 41.69 378 ASP B N 1
ATOM 8615 C CA . ASP B 1 378 ? -40.656 12.117 11.617 1 41.69 378 ASP B CA 1
ATOM 8616 C C . ASP B 1 378 ? -41.594 11.922 10.438 1 41.69 378 ASP B C 1
ATOM 8618 O O . ASP B 1 378 ? -42.594 11.188 10.547 1 41.69 378 ASP B O 1
ATOM 8622 N N . SER B 1 379 ? -42.188 12.836 9.914 1 40.03 379 SER B N 1
ATOM 8623 C CA . SER B 1 379 ? -42.906 12.438 8.719 1 40.03 379 SER B CA 1
ATOM 8624 C C . SER B 1 379 ? -42.219 11.305 7.984 1 40.03 379 SER B C 1
ATOM 8626 O O . SER B 1 379 ? -41.188 11.523 7.34 1 40.03 379 SER B O 1
ATOM 8628 N N . ASP B 1 380 ? -41.875 10.297 8.648 1 44.53 380 ASP B N 1
ATOM 8629 C CA . ASP B 1 380 ? -41.625 9.07 7.895 1 44.53 380 ASP B CA 1
ATOM 8630 C C . ASP B 1 380 ? -42.469 9.039 6.617 1 44.53 380 ASP B C 1
ATOM 8632 O O . ASP B 1 380 ? -43.625 8.617 6.637 1 44.53 380 ASP B O 1
ATOM 8636 N N . GLU B 1 381 ? -42.594 10.031 5.953 1 49.19 381 GLU B N 1
ATOM 8637 C CA . GLU B 1 381 ? -43.25 9.836 4.66 1 49.19 381 GLU B CA 1
ATOM 8638 C C . GLU B 1 381 ? -42.969 8.438 4.113 1 49.19 381 GLU B C 1
ATOM 8640 O O . GLU B 1 381 ? -41.812 8.023 4.004 1 49.19 381 GLU B O 1
ATOM 8645 N N . ARG B 1 382 ? -43.812 7.566 4.312 1 50.31 382 ARG B N 1
ATOM 8646 C CA . ARG B 1 382 ? -43.844 6.27 3.648 1 50.31 382 ARG B CA 1
ATOM 8647 C C . ARG B 1 382 ? -43.219 6.352 2.258 1 50.31 382 ARG B C 1
ATOM 8649 O O . ARG B 1 382 ? -43.812 6.918 1.34 1 50.31 382 ARG B O 1
ATOM 8656 N N . ARG B 1 383 ? -41.938 6.336 2.32 1 61.97 383 ARG B N 1
ATOM 8657 C CA . ARG B 1 383 ? -41.312 6.309 1.008 1 61.97 383 ARG B CA 1
ATOM 8658 C C . ARG B 1 383 ? -41.938 5.23 0.121 1 61.97 383 ARG B C 1
ATOM 8660 O O . ARG B 1 383 ? -42.156 4.105 0.568 1 61.97 383 ARG B O 1
ATOM 8667 N N . ASN B 1 384 ? -42.531 5.691 -0.853 1 72.44 384 ASN B N 1
ATOM 8668 C CA . ASN B 1 384 ? -43.062 4.793 -1.868 1 72.44 384 ASN B CA 1
ATOM 8669 C C . ASN B 1 384 ? -42.031 3.814 -2.375 1 72.44 384 ASN B C 1
ATOM 8671 O O . ASN B 1 384 ? -40.875 4.188 -2.553 1 72.44 384 ASN B O 1
ATOM 8675 N N . ILE B 1 385 ? -42.312 2.586 -2.201 1 77.06 385 ILE B N 1
ATOM 8676 C CA . ILE B 1 385 ? -41.438 1.506 -2.676 1 77.06 385 ILE B CA 1
ATOM 8677 C C . ILE B 1 385 ? -40.906 1.839 -4.07 1 77.06 385 ILE B C 1
ATOM 8679 O O . ILE B 1 385 ? -39.781 1.535 -4.395 1 77.06 385 ILE B O 1
ATOM 8683 N N . GLN B 1 386 ? -41.75 2.488 -4.805 1 76.31 386 GLN B N 1
ATOM 8684 C CA . GLN B 1 386 ? -41.344 2.84 -6.164 1 76.31 386 GLN B CA 1
ATOM 8685 C C . GLN B 1 386 ? -40.188 3.842 -6.152 1 76.31 386 GLN B C 1
ATOM 8687 O O . GLN B 1 386 ? -39.25 3.738 -6.957 1 76.31 386 GLN B O 1
ATOM 8692 N N . SER B 1 387 ? -40.281 4.773 -5.254 1 79.88 387 SER B N 1
ATOM 8693 C CA . SER B 1 387 ? -39.219 5.781 -5.164 1 79.88 387 SER B CA 1
ATOM 8694 C C . SER B 1 387 ? -37.906 5.164 -4.73 1 79.88 387 SER B C 1
ATOM 8696 O O . SER B 1 387 ? -36.844 5.539 -5.234 1 79.88 387 SER B O 1
ATOM 8698 N N . ILE B 1 388 ? -37.969 4.168 -3.965 1 80.69 388 ILE B N 1
ATOM 8699 C CA . ILE B 1 388 ? -36.781 3.49 -3.477 1 80.69 388 ILE B CA 1
ATOM 8700 C C . ILE B 1 388 ? -36.125 2.701 -4.613 1 80.69 388 ILE B C 1
ATOM 8702 O O . ILE B 1 388 ? -34.906 2.697 -4.758 1 80.69 388 ILE B O 1
ATOM 8706 N N . LEU B 1 389 ? -36.969 2.127 -5.387 1 79.94 389 LEU B N 1
ATOM 8707 C CA . LEU B 1 389 ? -36.469 1.328 -6.5 1 79.94 389 LEU B CA 1
ATOM 8708 C C . LEU B 1 389 ? -35.812 2.215 -7.555 1 79.94 389 LEU B C 1
ATOM 8710 O O . LEU B 1 389 ? -34.781 1.859 -8.117 1 79.94 389 LEU B O 1
ATOM 8714 N N . ILE B 1 390 ? -36.469 3.307 -7.777 1 80.19 390 ILE B N 1
ATOM 8715 C CA . ILE B 1 390 ? -35.906 4.223 -8.773 1 80.19 390 ILE B CA 1
ATOM 8716 C C . ILE B 1 390 ? -34.594 4.781 -8.289 1 80.19 390 ILE B C 1
ATOM 8718 O O . ILE B 1 390 ? -33.625 4.902 -9.062 1 80.19 390 ILE B O 1
ATOM 8722 N N . GLU B 1 391 ? -34.469 5.066 -7.062 1 86.5 391 GLU B N 1
ATOM 8723 C CA . GLU B 1 391 ? -33.219 5.559 -6.477 1 86.5 391 GLU B CA 1
ATOM 8724 C C . GLU B 1 391 ? -32.125 4.508 -6.562 1 86.5 391 GLU B C 1
ATOM 8726 O O . GLU B 1 391 ? -30.969 4.828 -6.863 1 86.5 391 GLU B O 1
ATOM 8731 N N . GLY B 1 392 ? -32.562 3.301 -6.277 1 88.12 392 GLY B N 1
ATOM 8732 C CA . GLY B 1 392 ? -31.609 2.209 -6.359 1 88.12 392 GLY B CA 1
ATOM 8733 C C . GLY B 1 392 ? -31.062 1.994 -7.762 1 88.12 392 GLY B C 1
ATOM 8734 O O . GLY B 1 392 ? -29.859 1.794 -7.945 1 88.12 392 GLY B O 1
ATOM 8735 N N . PHE B 1 393 ? -31.953 2.029 -8.672 1 90.31 393 PHE B N 1
ATOM 8736 C CA . PHE B 1 393 ? -31.547 1.844 -10.062 1 90.31 393 PHE B CA 1
ATOM 8737 C C . PHE B 1 393 ? -30.656 2.99 -10.523 1 90.31 393 PHE B C 1
ATOM 8739 O O . PHE B 1 393 ? -29.688 2.773 -11.258 1 90.31 393 PHE B O 1
ATOM 8746 N N . LEU B 1 394 ? -30.969 4.195 -10.125 1 90.75 394 LEU B N 1
ATOM 8747 C CA . LEU B 1 394 ? -30.156 5.348 -10.469 1 90.75 394 LEU B CA 1
ATOM 8748 C C . LEU B 1 394 ? -28.75 5.207 -9.883 1 90.75 394 LEU B C 1
ATOM 8750 O O . LEU B 1 394 ? -27.75 5.473 -10.57 1 90.75 394 LEU B O 1
ATOM 8754 N N . LYS B 1 395 ? -28.719 4.781 -8.648 1 93.31 395 LYS B N 1
ATOM 8755 C CA . LYS B 1 395 ? -27.422 4.59 -7.996 1 93.31 395 LYS B CA 1
ATOM 8756 C C . LYS B 1 395 ? -26.609 3.514 -8.703 1 93.31 395 LYS B C 1
ATOM 8758 O O . LYS B 1 395 ? -25.391 3.648 -8.852 1 93.31 395 LYS B O 1
ATOM 8763 N N . LEU B 1 396 ? -27.312 2.521 -9.148 1 94.62 396 LEU B N 1
ATOM 8764 C CA . LEU B 1 396 ? -26.641 1.445 -9.875 1 94.62 396 LEU B CA 1
ATOM 8765 C C . LEU B 1 396 ? -26.062 1.954 -11.195 1 94.62 396 LEU B C 1
ATOM 8767 O O . LEU B 1 396 ? -24.922 1.632 -11.547 1 94.62 396 LEU B O 1
ATOM 8771 N N . LEU B 1 397 ? -26.828 2.693 -11.875 1 94.44 397 LEU B N 1
ATOM 8772 C CA . LEU B 1 397 ? -26.391 3.219 -13.164 1 94.44 397 LEU B CA 1
ATOM 8773 C C . LEU B 1 397 ? -25.203 4.16 -12.992 1 94.44 397 LEU B C 1
ATOM 8775 O O . LEU B 1 397 ? -24.25 4.117 -13.781 1 94.44 397 LEU B O 1
ATOM 8779 N N . VAL B 1 398 ? -25.234 4.984 -11.984 1 94.69 398 VAL B N 1
ATOM 8780 C CA . VAL B 1 398 ? -24.172 5.945 -11.734 1 94.69 398 VAL B CA 1
ATOM 8781 C C . VAL B 1 398 ? -22.891 5.211 -11.367 1 94.69 398 VAL B C 1
ATOM 8783 O O . VAL B 1 398 ? -21.812 5.523 -11.883 1 94.69 398 VAL B O 1
ATOM 8786 N N . LEU B 1 399 ? -23.016 4.258 -10.516 1 94.81 399 LEU B N 1
ATOM 8787 C CA . LEU B 1 399 ? -21.844 3.498 -10.086 1 94.81 399 LEU B CA 1
ATOM 8788 C C . LEU B 1 399 ? -21.281 2.684 -11.242 1 94.81 399 LEU B C 1
ATOM 8790 O O . LEU B 1 399 ? -20.062 2.523 -11.344 1 94.81 399 LEU B O 1
ATOM 8794 N N . THR B 1 400 ? -22.156 2.113 -12.07 1 95.81 400 THR B N 1
ATOM 8795 C CA . THR B 1 400 ? -21.703 1.353 -13.227 1 95.81 400 THR B CA 1
ATOM 8796 C C . THR B 1 400 ? -20.922 2.246 -14.188 1 95.81 400 THR B C 1
ATOM 8798 O O . THR B 1 400 ? -19.844 1.867 -14.664 1 95.81 400 THR B O 1
ATOM 8801 N N . TYR B 1 401 ? -21.453 3.363 -14.391 1 94.56 401 TYR B N 1
ATOM 8802 C CA . TYR B 1 401 ? -20.781 4.297 -15.289 1 94.56 401 TYR B CA 1
ATOM 8803 C C . TYR B 1 401 ? -19.453 4.758 -14.688 1 94.56 401 TYR B C 1
ATOM 8805 O O . TYR B 1 401 ? -18.469 4.906 -15.406 1 94.56 401 TYR B O 1
ATOM 8813 N N . ARG B 1 402 ? -19.438 4.977 -13.438 1 92.88 402 ARG B N 1
ATOM 8814 C CA . ARG B 1 402 ? -18.219 5.371 -12.734 1 92.88 402 ARG B CA 1
ATOM 8815 C C . ARG B 1 402 ? -17.156 4.281 -12.828 1 92.88 402 ARG B C 1
ATOM 8817 O O . ARG B 1 402 ? -15.992 4.57 -13.102 1 92.88 402 ARG B O 1
ATOM 8824 N N . ASN B 1 403 ? -17.594 3.125 -12.609 1 91.31 403 ASN B N 1
ATOM 8825 C CA . ASN B 1 403 ? -16.656 2.004 -12.656 1 91.31 403 ASN B CA 1
ATOM 8826 C C . ASN B 1 403 ? -16.125 1.775 -14.07 1 91.31 403 ASN B C 1
ATOM 8828 O O . ASN B 1 403 ? -14.961 1.441 -14.25 1 91.31 403 ASN B O 1
ATOM 8832 N N . LEU B 1 404 ? -16.984 1.888 -15.039 1 92.31 404 LEU B N 1
ATOM 8833 C CA . LEU B 1 404 ? -16.562 1.744 -16.422 1 92.31 404 LEU B CA 1
ATOM 8834 C C . LEU B 1 404 ? -15.547 2.818 -16.797 1 92.31 404 LEU B C 1
ATOM 8836 O O . LEU B 1 404 ? -14.531 2.523 -17.438 1 92.31 404 LEU B O 1
ATOM 8840 N N . ARG B 1 405 ? -15.766 4.031 -16.375 1 91.62 405 ARG B N 1
ATOM 8841 C CA . ARG B 1 405 ? -14.875 5.148 -16.672 1 91.62 405 ARG B CA 1
ATOM 8842 C C . ARG B 1 405 ? -13.523 4.961 -15.977 1 91.62 405 ARG B C 1
ATOM 8844 O O . ARG B 1 405 ? -12.477 5.203 -16.578 1 91.62 405 ARG B O 1
ATOM 8851 N N . SER B 1 406 ? -13.594 4.594 -14.742 1 87.56 406 SER B N 1
ATOM 8852 C CA . SER B 1 406 ? -12.367 4.387 -13.977 1 87.56 406 SER B CA 1
ATOM 8853 C C . SER B 1 406 ? -11.516 3.277 -14.586 1 87.56 406 SER B C 1
ATOM 8855 O O . SER B 1 406 ? -10.289 3.379 -14.625 1 87.56 406 SER B O 1
ATOM 8857 N N . THR B 1 407 ? -12.156 2.242 -15.07 1 85.81 407 THR B N 1
ATOM 8858 C CA . THR B 1 407 ? -11.453 1.112 -15.672 1 85.81 407 THR B CA 1
ATOM 8859 C C . THR B 1 407 ? -10.812 1.519 -17 1 85.81 407 THR B C 1
ATOM 8861 O O . THR B 1 407 ? -9.695 1.086 -17.312 1 85.81 407 THR B O 1
ATOM 8864 N N . PHE B 1 408 ? -11.43 2.395 -17.734 1 87.5 408 PHE B N 1
ATOM 8865 C CA . PHE B 1 408 ? -10.922 2.795 -19.031 1 87.5 408 PHE B CA 1
ATOM 8866 C C . PHE B 1 408 ? -9.859 3.877 -18.891 1 87.5 408 PHE B C 1
ATOM 8868 O O . PHE B 1 408 ? -8.969 3.988 -19.734 1 87.5 408 PHE B O 1
ATOM 8875 N N . ARG B 1 409 ? -9.906 4.695 -17.766 1 86.38 409 ARG B N 1
ATOM 8876 C CA . ARG B 1 409 ? -8.969 5.801 -17.594 1 86.38 409 ARG B CA 1
ATOM 8877 C C . ARG B 1 409 ? -7.684 5.324 -16.922 1 86.38 409 ARG B C 1
ATOM 8879 O O . ARG B 1 409 ? -6.645 5.973 -17.031 1 86.38 409 ARG B O 1
ATOM 8886 N N . ASP B 1 410 ? -7.715 4.34 -16.172 1 78.62 410 ASP B N 1
ATOM 8887 C CA . ASP B 1 410 ? -6.516 3.684 -15.656 1 78.62 410 ASP B CA 1
ATOM 8888 C C . ASP B 1 410 ? -6.324 2.311 -16.297 1 78.62 410 ASP B C 1
ATOM 8890 O O . ASP B 1 410 ? -6.539 1.284 -15.648 1 78.62 410 ASP B O 1
ATOM 8894 N N . PRO B 1 411 ? -5.766 2.359 -17.5 1 79.75 411 PRO B N 1
ATOM 8895 C CA . PRO B 1 411 ? -5.781 1.119 -18.281 1 79.75 411 PRO B CA 1
ATOM 8896 C C . PRO B 1 411 ? -4.574 0.226 -18 1 79.75 411 PRO B C 1
ATOM 8898 O O . PRO B 1 411 ? -4.449 -0.855 -18.578 1 79.75 411 PRO B O 1
ATOM 8901 N N . LEU B 1 412 ? -3.777 0.633 -17.125 1 77.06 412 LEU B N 1
ATOM 8902 C CA . LEU B 1 412 ? -2.539 -0.111 -16.938 1 77.06 412 LEU B CA 1
ATOM 8903 C C . LEU B 1 412 ? -2.826 -1.571 -16.594 1 77.06 412 LEU B C 1
ATOM 8905 O O . LEU B 1 412 ? -2.23 -2.477 -17.188 1 77.06 412 LEU B O 1
ATOM 8909 N N . LEU B 1 413 ? -3.762 -1.799 -15.773 1 75.94 413 LEU B N 1
ATOM 8910 C CA . LEU B 1 413 ? -4.035 -3.172 -15.367 1 75.94 413 LEU B CA 1
ATOM 8911 C C . LEU B 1 413 ? -4.738 -3.941 -16.484 1 75.94 413 LEU B C 1
ATOM 8913 O O . LEU B 1 413 ? -4.406 -5.098 -16.75 1 75.94 413 LEU B O 1
ATOM 8917 N N . VAL B 1 414 ? -5.688 -3.346 -17.172 1 83.25 414 VAL B N 1
ATOM 8918 C CA . VAL B 1 414 ? -6.426 -3.986 -18.25 1 83.25 414 VAL B CA 1
ATOM 8919 C C . VAL B 1 414 ? -5.488 -4.25 -19.422 1 83.25 414 VAL B C 1
ATOM 8921 O O . VAL B 1 414 ? -5.523 -5.328 -20.031 1 83.25 414 VAL B O 1
ATOM 8924 N N . LEU B 1 415 ? -4.66 -3.346 -19.672 1 87.62 415 LEU B N 1
ATOM 8925 C CA . LEU B 1 415 ? -3.713 -3.502 -20.766 1 87.62 415 LEU B CA 1
ATOM 8926 C C . LEU B 1 415 ? -2.697 -4.598 -20.453 1 87.62 415 LEU B C 1
ATOM 8928 O O . LEU B 1 415 ? -2.316 -5.363 -21.344 1 87.62 415 LEU B O 1
ATOM 8932 N N . SER B 1 416 ? -2.312 -4.629 -19.219 1 85.38 416 SER B N 1
ATOM 8933 C CA . SER B 1 416 ? -1.365 -5.668 -18.828 1 85.38 416 SER B CA 1
ATOM 8934 C C . SER B 1 416 ? -1.986 -7.055 -18.953 1 85.38 416 SER B C 1
ATOM 8936 O O . SER B 1 416 ? -1.317 -8.008 -19.375 1 85.38 416 SER B O 1
ATOM 8938 N N . GLU B 1 417 ? -3.197 -7.164 -18.625 1 87.25 417 GLU B N 1
ATOM 8939 C CA . GLU B 1 417 ? -3.883 -8.445 -18.734 1 87.25 417 GLU B CA 1
ATOM 8940 C C . GLU B 1 417 ? -4.078 -8.828 -20.203 1 87.25 417 GLU B C 1
ATOM 8942 O O . GLU B 1 417 ? -3.986 -10.008 -20.562 1 87.25 417 GLU B O 1
ATOM 8947 N N . LEU B 1 418 ? -4.352 -7.844 -21 1 91 418 LEU B N 1
ATOM 8948 C CA . LEU B 1 418 ? -4.535 -8.094 -22.422 1 91 418 LEU B CA 1
ATOM 8949 C C . LEU B 1 418 ? -3.227 -8.539 -23.078 1 91 418 LEU B C 1
ATOM 8951 O O . LEU B 1 418 ? -3.203 -9.492 -23.859 1 91 418 LEU B O 1
ATOM 8955 N N . VAL B 1 419 ? -2.189 -7.898 -22.734 1 91.75 419 VAL B N 1
ATOM 8956 C CA . VAL B 1 419 ? -0.876 -8.242 -23.281 1 91.75 419 VAL B CA 1
ATOM 8957 C C . VAL B 1 419 ? -0.489 -9.648 -22.828 1 91.75 419 VAL B C 1
ATOM 8959 O O . VAL B 1 419 ? 0.043 -10.438 -23.609 1 91.75 419 VAL B O 1
ATOM 8962 N N . GLN B 1 420 ? -0.793 -9.875 -21.609 1 90.31 420 GLN B N 1
ATOM 8963 C CA . GLN B 1 420 ? -0.487 -11.203 -21.094 1 90.31 420 GLN B CA 1
ATOM 8964 C C . GLN B 1 420 ? -1.319 -12.273 -21.797 1 90.31 420 GLN B C 1
ATOM 8966 O O . GLN B 1 420 ? -0.819 -13.359 -22.094 1 90.31 420 GLN B O 1
ATOM 8971 N N . ALA B 1 421 ? -2.588 -11.977 -22.062 1 93.75 421 ALA B N 1
ATOM 8972 C CA . ALA B 1 421 ? -3.461 -12.922 -22.75 1 93.75 421 ALA B CA 1
ATOM 8973 C C . ALA B 1 421 ? -2.947 -13.227 -24.156 1 93.75 421 ALA B C 1
ATOM 8975 O O . ALA B 1 421 ? -2.879 -14.391 -24.562 1 93.75 421 ALA B O 1
ATOM 8976 N N . VAL B 1 422 ? -2.496 -12.203 -24.844 1 95.25 422 VAL B N 1
ATOM 8977 C CA . VAL B 1 422 ? -1.972 -12.375 -26.188 1 95.25 422 VAL B CA 1
ATOM 8978 C C . VAL B 1 422 ? -0.635 -13.109 -26.141 1 95.25 422 VAL B C 1
ATOM 8980 O O . VAL B 1 422 ? -0.422 -14.07 -26.875 1 95.25 422 VAL B O 1
ATOM 8983 N N . PHE B 1 423 ? 0.188 -12.727 -25.25 1 94.12 423 PHE B N 1
ATOM 8984 C CA . PHE B 1 423 ? 1.527 -13.297 -25.156 1 94.12 423 PHE B CA 1
ATOM 8985 C C . PHE B 1 423 ? 1.465 -14.766 -24.766 1 94.12 423 PHE B C 1
ATOM 8987 O O . PHE B 1 423 ? 2.113 -15.609 -25.391 1 94.12 423 PHE B O 1
ATOM 8994 N N . LEU B 1 424 ? 0.706 -15.094 -23.734 1 93.5 424 LEU B N 1
ATOM 8995 C CA . LEU B 1 424 ? 0.619 -16.469 -23.281 1 93.5 424 LEU B CA 1
ATOM 8996 C C . LEU B 1 424 ? -0.13 -17.344 -24.281 1 93.5 424 LEU B C 1
ATOM 8998 O O . LEU B 1 424 ? 0.161 -18.531 -24.438 1 93.5 424 LEU B O 1
ATOM 9002 N N . GLY B 1 425 ? -1.135 -16.688 -24.984 1 94.62 425 GLY B N 1
ATOM 9003 C CA . GLY B 1 425 ? -1.803 -17.406 -26.062 1 94.62 425 GLY B CA 1
ATOM 9004 C C . GLY B 1 425 ? -0.875 -17.766 -27.203 1 94.62 425 GLY B C 1
ATOM 9005 O O . GLY B 1 425 ? -0.858 -18.906 -27.656 1 94.62 425 GLY B O 1
ATOM 9006 N N . LEU B 1 426 ? -0.069 -16.844 -27.594 1 93.5 426 LEU B N 1
ATOM 9007 C CA . LEU B 1 426 ? 0.896 -17.094 -28.656 1 93.5 426 LEU B CA 1
ATOM 9008 C C . LEU B 1 426 ? 1.969 -18.078 -28.203 1 93.5 426 LEU B C 1
ATOM 9010 O O . LEU B 1 426 ? 2.4 -18.938 -28.969 1 93.5 426 LEU B O 1
ATOM 9014 N N . PHE B 1 427 ? 2.332 -17.969 -27.031 1 91.81 427 PHE B N 1
ATOM 9015 C CA . PHE B 1 427 ? 3.324 -18.891 -26.469 1 91.81 427 PHE B CA 1
ATOM 9016 C C . PHE B 1 427 ? 2.797 -20.312 -26.469 1 91.81 427 PHE B C 1
ATOM 9018 O O . PHE B 1 427 ? 3.486 -21.234 -26.906 1 91.81 427 PHE B O 1
ATOM 9025 N N . CYS B 1 428 ? 1.59 -20.484 -25.953 1 92.12 428 CYS B N 1
ATOM 9026 C CA . CYS B 1 428 ? 0.977 -21.797 -25.938 1 92.12 428 CYS B CA 1
ATOM 9027 C C . CYS B 1 428 ? 0.821 -22.344 -27.359 1 92.12 428 CYS B C 1
ATOM 9029 O O . CYS B 1 428 ? 1.141 -23.516 -27.609 1 92.12 428 CYS B O 1
ATOM 9031 N N . GLY B 1 429 ? 0.365 -21.484 -28.266 1 91.94 429 GLY B N 1
ATOM 9032 C CA . GLY B 1 429 ? 0.178 -21.891 -29.656 1 91.94 429 GLY B CA 1
ATOM 9033 C C . GLY B 1 429 ? 1.467 -22.328 -30.328 1 91.94 429 GLY B C 1
ATOM 9034 O O . GLY B 1 429 ? 1.493 -23.328 -31.047 1 91.94 429 GLY B O 1
ATOM 9035 N N . LEU B 1 430 ? 2.51 -21.656 -29.969 1 89.81 430 LEU B N 1
ATOM 9036 C CA . LEU B 1 430 ? 3.787 -21.953 -30.609 1 89.81 430 LEU B CA 1
ATOM 9037 C C . LEU B 1 430 ? 4.484 -23.125 -29.922 1 89.81 430 LEU B C 1
ATOM 9039 O O . LEU B 1 430 ? 5.199 -23.891 -30.578 1 89.81 430 LEU B O 1
ATOM 9043 N N . LEU B 1 431 ? 4.266 -23.266 -28.703 1 88.5 431 LEU B N 1
ATOM 9044 C CA . LEU B 1 431 ? 4.859 -24.375 -27.953 1 88.5 431 LEU B CA 1
ATOM 9045 C C . LEU B 1 431 ? 4.266 -25.703 -28.406 1 88.5 431 LEU B C 1
ATOM 9047 O O . LEU B 1 431 ? 4.996 -26.688 -28.594 1 88.5 431 LEU B O 1
ATOM 9051 N N . TYR B 1 432 ? 2.971 -25.688 -28.531 1 90.69 432 TYR B N 1
ATOM 9052 C CA . TYR B 1 432 ? 2.262 -26.891 -28.969 1 90.69 432 TYR B CA 1
ATOM 9053 C C . TYR B 1 432 ? 1.834 -26.781 -30.422 1 90.69 432 TYR B C 1
ATOM 9055 O O . TYR B 1 432 ? 0.699 -27.109 -30.766 1 90.69 432 TYR B O 1
ATOM 9063 N N . PHE B 1 433 ? 2.709 -26.344 -31.203 1 90.12 433 PHE B N 1
ATOM 9064 C CA . PHE B 1 433 ? 2.395 -26.031 -32.594 1 90.12 433 PHE B CA 1
ATOM 9065 C C . PHE B 1 433 ? 2.02 -27.281 -33.375 1 90.12 433 PHE B C 1
ATOM 9067 O O . PHE B 1 433 ? 2.807 -28.234 -33.438 1 90.12 433 PHE B O 1
ATOM 9074 N N . LYS B 1 434 ? 0.803 -27.375 -33.875 1 89.31 434 LYS B N 1
ATOM 9075 C CA . LYS B 1 434 ? 0.276 -28.438 -34.719 1 89.31 434 LYS B CA 1
ATOM 9076 C C . LYS B 1 434 ? 0.557 -29.812 -34.125 1 89.31 434 LYS B C 1
ATOM 9078 O O . LYS B 1 434 ? 1.361 -30.578 -34.688 1 89.31 434 LYS B O 1
ATOM 9083 N N . LEU B 1 435 ? -0.243 -30.141 -33.156 1 88.81 435 LEU B N 1
ATOM 9084 C CA . LEU B 1 435 ? -0.092 -31.406 -32.469 1 88.81 435 LEU B CA 1
ATOM 9085 C C . LEU B 1 435 ? -0.449 -32.562 -33.375 1 88.81 435 LEU B C 1
ATOM 9087 O O . LEU B 1 435 ? -1.388 -32.5 -34.156 1 88.81 435 LEU B O 1
ATOM 9091 N N . SER B 1 436 ? 0.316 -33.594 -33.281 1 83.81 436 SER B N 1
ATOM 9092 C CA . SER B 1 436 ? 0.118 -34.781 -34.125 1 83.81 436 SER B CA 1
ATOM 9093 C C . SER B 1 436 ? -1 -35.688 -33.562 1 83.81 436 SER B C 1
ATOM 9095 O O . SER B 1 436 ? -1.437 -35.5 -32.406 1 83.81 436 SER B O 1
ATOM 9097 N N . ALA B 1 437 ? -1.533 -36.562 -34.375 1 84.31 437 ALA B N 1
ATOM 9098 C CA . ALA B 1 437 ? -2.598 -37.469 -34 1 84.31 437 ALA B CA 1
ATOM 9099 C C . ALA B 1 437 ? -2.029 -38.812 -33.594 1 84.31 437 ALA B C 1
ATOM 9101 O O . ALA B 1 437 ? -2.58 -39.875 -33.969 1 84.31 437 ALA B O 1
ATOM 9102 N N . ASP B 1 438 ? -0.86 -38.719 -32.906 1 80.5 438 ASP B N 1
ATOM 9103 C CA . ASP B 1 438 ? -0.27 -39.938 -32.375 1 80.5 438 ASP B CA 1
ATOM 9104 C C . ASP B 1 438 ? -0.515 -40.062 -30.875 1 80.5 438 ASP B C 1
ATOM 9106 O O . ASP B 1 438 ? -1.257 -39.25 -30.297 1 80.5 438 ASP B O 1
ATOM 9110 N N . GLN B 1 439 ? -0.021 -41.062 -30.25 1 75.5 439 GLN B N 1
ATOM 9111 C CA . GLN B 1 439 ? -0.278 -41.312 -28.828 1 75.5 439 GLN B CA 1
ATOM 9112 C C . GLN B 1 439 ? 0.29 -40.188 -27.969 1 75.5 439 GLN B C 1
ATOM 9114 O O . GLN B 1 439 ? -0.343 -39.75 -27 1 75.5 439 GLN B O 1
ATOM 9119 N N . GLN B 1 440 ? 1.449 -39.719 -28.391 1 76.88 440 GLN B N 1
ATOM 9120 C CA . GLN B 1 440 ? 2.037 -38.594 -27.656 1 76.88 440 GLN B CA 1
ATOM 9121 C C . GLN B 1 440 ? 1.194 -37.344 -27.828 1 76.88 440 GLN B C 1
ATOM 9123 O O . GLN B 1 440 ? 1.13 -36.5 -26.922 1 76.88 440 GLN B O 1
ATOM 9128 N N . GLY B 1 441 ? 0.598 -37.281 -28.938 1 85 441 GLY B N 1
ATOM 9129 C CA . GLY B 1 441 ? -0.262 -36.125 -29.203 1 85 441 GLY B CA 1
ATOM 9130 C C . GLY B 1 441 ? -1.427 -36.031 -28.234 1 85 441 GLY B C 1
ATOM 9131 O O . GLY B 1 441 ? -1.936 -34.938 -27.984 1 85 441 GLY B O 1
ATOM 9132 N N . ILE B 1 442 ? -1.88 -37.188 -27.688 1 85.5 442 ILE B N 1
ATOM 9133 C CA . ILE B 1 442 ? -2.982 -37.188 -26.734 1 85.5 442 ILE B CA 1
ATOM 9134 C C . ILE B 1 442 ? -2.547 -36.5 -25.438 1 85.5 442 ILE B C 1
ATOM 9136 O O . ILE B 1 442 ? -3.225 -35.594 -24.953 1 85.5 442 ILE B O 1
ATOM 9140 N N . THR B 1 443 ? -1.403 -36.875 -24.938 1 83.75 443 THR B N 1
ATOM 9141 C CA . THR B 1 443 ? -0.895 -36.281 -23.703 1 83.75 443 THR B CA 1
ATOM 9142 C C . THR B 1 443 ? -0.55 -34.812 -23.906 1 83.75 443 THR B C 1
ATOM 9144 O O . THR B 1 443 ? -0.772 -34 -23.016 1 83.75 443 THR B O 1
ATOM 9147 N N . ASP B 1 444 ? -0.045 -34.469 -25.109 1 88.69 444 ASP B N 1
ATOM 9148 C CA . ASP B 1 444 ? 0.307 -33.094 -25.391 1 88.69 444 ASP B CA 1
ATOM 9149 C C . ASP B 1 444 ? -0.939 -32.219 -25.469 1 88.69 444 ASP B C 1
ATOM 9151 O O . ASP B 1 444 ? -0.908 -31.031 -25.078 1 88.69 444 ASP B O 1
ATOM 9155 N N . ARG B 1 445 ? -1.957 -32.812 -26 1 93.19 445 ARG B N 1
ATOM 9156 C CA . ARG B 1 445 ? -3.205 -32.062 -26.078 1 93.19 445 ARG B CA 1
ATOM 9157 C C . ARG B 1 445 ? -3.756 -31.781 -24.672 1 93.19 445 ARG B C 1
ATOM 9159 O O . ARG B 1 445 ? -4.184 -30.656 -24.375 1 93.19 445 ARG B O 1
ATOM 9166 N N . ILE B 1 446 ? -3.715 -32.781 -23.812 1 91.69 446 ILE B N 1
ATOM 9167 C CA . ILE B 1 446 ? -4.207 -32.594 -22.453 1 91.69 446 ILE B CA 1
ATOM 9168 C C . ILE B 1 446 ? -3.307 -31.625 -21.703 1 91.69 446 ILE B C 1
ATOM 9170 O O . ILE B 1 446 ? -3.793 -30.797 -20.922 1 91.69 446 ILE B O 1
ATOM 9174 N N . SER B 1 447 ? -2.023 -31.719 -21.969 1 91.31 447 SER B N 1
ATOM 9175 C CA . SER B 1 447 ? -1.079 -30.781 -21.344 1 91.31 447 SER B CA 1
ATOM 9176 C C . SER B 1 447 ? -1.328 -29.359 -21.812 1 91.31 447 SER B C 1
ATOM 9178 O O . SER B 1 447 ? -1.208 -28.422 -21.031 1 91.31 447 SER B O 1
ATOM 9180 N N . ALA B 1 448 ? -1.588 -29.156 -23.047 1 93.62 448 ALA B N 1
ATOM 9181 C CA . ALA B 1 448 ? -1.892 -27.828 -23.578 1 93.62 448 ALA B CA 1
ATOM 9182 C C . ALA B 1 448 ? -3.141 -27.25 -22.922 1 93.62 448 ALA B C 1
ATOM 9184 O O . ALA B 1 448 ? -3.186 -26.062 -22.609 1 93.62 448 ALA B O 1
ATOM 9185 N N . LEU B 1 449 ? -4.145 -28.125 -22.75 1 96 449 LEU B N 1
ATOM 9186 C CA . LEU B 1 449 ? -5.371 -27.688 -22.094 1 96 449 LEU B CA 1
ATOM 9187 C C . LEU B 1 449 ? -5.109 -27.312 -20.641 1 96 449 LEU B C 1
ATOM 9189 O O . LEU B 1 449 ? -5.625 -26.297 -20.156 1 96 449 LEU B O 1
ATOM 9193 N N . PHE B 1 450 ? -4.336 -28.078 -19.969 1 94.12 450 PHE B N 1
ATOM 9194 C CA . PHE B 1 450 ? -3.945 -27.781 -18.594 1 94.12 450 PHE B CA 1
ATOM 9195 C C . PHE B 1 450 ? -3.227 -26.438 -18.516 1 94.12 450 PHE B C 1
ATOM 9197 O O . PHE B 1 450 ? -3.473 -25.656 -17.609 1 94.12 450 PHE B O 1
ATOM 9204 N N . PHE B 1 451 ? -2.389 -26.203 -19.469 1 93.38 451 PHE B N 1
ATOM 9205 C CA . PHE B 1 451 ? -1.633 -24.969 -19.516 1 93.38 451 PHE B CA 1
ATOM 9206 C C . PHE B 1 451 ? -2.566 -23.766 -19.703 1 93.38 451 PHE B C 1
ATOM 9208 O O . PHE B 1 451 ? -2.42 -22.75 -19.016 1 93.38 451 PHE B O 1
ATOM 9215 N N . LEU B 1 452 ? -3.457 -23.891 -20.609 1 95.25 452 LEU B N 1
ATOM 9216 C CA . LEU B 1 452 ? -4.398 -22.797 -20.875 1 95.25 452 LEU B CA 1
ATOM 9217 C C . LEU B 1 452 ? -5.234 -22.5 -19.641 1 95.25 452 LEU B C 1
ATOM 9219 O O . LEU B 1 452 ? -5.434 -21.328 -19.281 1 95.25 452 LEU B O 1
ATOM 9223 N N . VAL B 1 453 ? -5.703 -23.516 -18.953 1 96.44 453 VAL B N 1
ATOM 9224 C CA . VAL B 1 453 ? -6.516 -23.312 -17.75 1 96.44 453 VAL B CA 1
ATOM 9225 C C . VAL B 1 453 ? -5.668 -22.688 -16.641 1 96.44 453 VAL B C 1
ATOM 9227 O O . VAL B 1 453 ? -6.133 -21.812 -15.922 1 96.44 453 VAL B O 1
ATOM 9230 N N . THR B 1 454 ? -4.445 -23.125 -16.547 1 93.44 454 THR B N 1
ATOM 9231 C CA . THR B 1 454 ? -3.551 -22.594 -15.531 1 93.44 454 THR B CA 1
ATOM 9232 C C . THR B 1 454 ? -3.307 -21.109 -15.734 1 93.44 454 THR B C 1
ATOM 9234 O O . THR B 1 454 ? -3.266 -20.344 -14.773 1 93.44 454 THR B O 1
ATOM 9237 N N . CYS B 1 455 ? -3.158 -20.688 -16.984 1 92.44 455 CYS B N 1
ATOM 9238 C CA . CYS B 1 455 ? -2.953 -19.281 -17.297 1 92.44 455 CYS B CA 1
ATOM 9239 C C . CYS B 1 455 ? -4.098 -18.438 -16.766 1 92.44 455 CYS B C 1
ATOM 9241 O O . CYS B 1 455 ? -3.869 -17.391 -16.156 1 92.44 455 CYS B O 1
ATOM 9243 N N . PHE B 1 456 ? -5.289 -18.922 -16.906 1 93.88 456 PHE B N 1
ATOM 9244 C CA . PHE B 1 456 ? -6.441 -18.094 -16.562 1 93.88 456 PHE B CA 1
ATOM 9245 C C . PHE B 1 456 ? -6.91 -18.375 -15.141 1 93.88 456 PHE B C 1
ATOM 9247 O O . PHE B 1 456 ? -7.781 -17.672 -14.617 1 93.88 456 PHE B O 1
ATOM 9254 N N . ALA B 1 457 ? -6.312 -19.328 -14.516 1 93.31 457 ALA B N 1
ATOM 9255 C CA . ALA B 1 457 ? -6.598 -19.562 -13.109 1 93.31 457 ALA B CA 1
ATOM 9256 C C . ALA B 1 457 ? -5.707 -18.719 -12.211 1 93.31 457 ALA B C 1
ATOM 9258 O O . ALA B 1 457 ? -6.113 -18.312 -11.117 1 93.31 457 ALA B O 1
ATOM 9259 N N . ILE B 1 458 ? -4.527 -18.375 -12.656 1 90.5 458 ILE B N 1
ATOM 9260 C CA . ILE B 1 458 ? -3.549 -17.734 -11.789 1 90.5 458 ILE B CA 1
ATOM 9261 C C . ILE B 1 458 ? -3.572 -16.219 -12.023 1 90.5 458 ILE B C 1
ATOM 9263 O O . ILE B 1 458 ? -3.715 -15.453 -11.07 1 90.5 458 ILE B O 1
ATOM 9267 N N . VAL B 1 459 ? -3.602 -15.781 -13.227 1 87.31 459 VAL B N 1
ATOM 9268 C CA . VAL B 1 459 ? -3.307 -14.398 -13.586 1 87.31 459 VAL B CA 1
ATOM 9269 C C . VAL B 1 459 ? -4.418 -13.484 -13.078 1 87.31 459 VAL B C 1
ATOM 9271 O O . VAL B 1 459 ? -4.148 -12.508 -12.375 1 87.31 459 VAL B O 1
ATOM 9274 N N . PRO B 1 460 ? -5.68 -13.812 -13.328 1 89.06 460 PRO B N 1
ATOM 9275 C CA . PRO B 1 460 ? -6.719 -12.891 -12.859 1 89.06 460 PRO B CA 1
ATOM 9276 C C . PRO B 1 460 ? -6.809 -12.828 -11.336 1 89.06 460 PRO B C 1
ATOM 9278 O O . PRO B 1 460 ? -7.031 -11.75 -10.773 1 89.06 460 PRO B O 1
ATOM 9281 N N . ALA B 1 461 ? -6.652 -13.891 -10.68 1 91.44 461 ALA B N 1
ATOM 9282 C CA . ALA B 1 461 ? -6.746 -13.938 -9.227 1 91.44 461 ALA B CA 1
ATOM 9283 C C . ALA B 1 461 ? -5.641 -13.102 -8.578 1 91.44 461 ALA B C 1
ATOM 9285 O O . ALA B 1 461 ? -5.895 -12.344 -7.637 1 91.44 461 ALA B O 1
ATOM 9286 N N . THR B 1 462 ? -4.449 -13.219 -9.07 1 87.5 462 THR B N 1
ATOM 9287 C CA . THR B 1 462 ? -3.316 -12.5 -8.5 1 87.5 462 THR B CA 1
ATOM 9288 C C . THR B 1 462 ? -3.459 -11 -8.742 1 87.5 462 THR B C 1
ATOM 9290 O O . THR B 1 462 ? -3.078 -10.188 -7.887 1 87.5 462 THR B O 1
ATOM 9293 N N . SER B 1 463 ? -3.984 -10.633 -9.844 1 84.12 463 SER B N 1
ATOM 9294 C CA . SER B 1 463 ? -4.188 -9.227 -10.18 1 84.12 463 SER B CA 1
ATOM 9295 C C . SER B 1 463 ? -5.199 -8.57 -9.242 1 84.12 463 SER B C 1
ATOM 9297 O O . SER B 1 463 ? -4.965 -7.477 -8.727 1 84.12 463 SER B O 1
ATOM 9299 N N . VAL B 1 464 ? -6.266 -9.273 -8.977 1 87.69 464 VAL B N 1
ATOM 9300 C CA . VAL B 1 464 ? -7.363 -8.703 -8.195 1 87.69 464 VAL B CA 1
ATOM 9301 C C . VAL B 1 464 ? -6.98 -8.648 -6.723 1 87.69 464 VAL B C 1
ATOM 9303 O O . VAL B 1 464 ? -7.332 -7.699 -6.016 1 87.69 464 VAL B O 1
ATOM 9306 N N . VAL B 1 465 ? -6.227 -9.586 -6.25 1 88.75 465 VAL B N 1
ATOM 9307 C CA . VAL B 1 465 ? -5.824 -9.617 -4.848 1 88.75 465 VAL B CA 1
ATOM 9308 C C . VAL B 1 465 ? -4.945 -8.414 -4.535 1 88.75 465 VAL B C 1
ATOM 9310 O O . VAL B 1 465 ? -4.996 -7.871 -3.428 1 88.75 465 VAL B O 1
ATOM 9313 N N . SER B 1 466 ? -4.199 -7.961 -5.496 1 83.88 466 SER B N 1
ATOM 9314 C CA . SER B 1 466 ? -3.25 -6.871 -5.285 1 83.88 466 SER B CA 1
ATOM 9315 C C . SER B 1 466 ? -3.932 -5.512 -5.402 1 83.88 466 SER B C 1
ATOM 9317 O O . SER B 1 466 ? -3.482 -4.531 -4.809 1 83.88 466 SER B O 1
ATOM 9319 N N . THR B 1 467 ? -5.02 -5.344 -6.016 1 78.88 467 THR B N 1
ATOM 9320 C CA . THR B 1 467 ? -5.594 -4.039 -6.316 1 78.88 467 THR B CA 1
ATOM 9321 C C . THR B 1 467 ? -6.859 -3.801 -5.5 1 78.88 467 THR B C 1
ATOM 9323 O O . THR B 1 467 ? -7.207 -2.654 -5.203 1 78.88 467 THR B O 1
ATOM 9326 N N . PHE B 1 468 ? -7.555 -4.805 -5.07 1 82 468 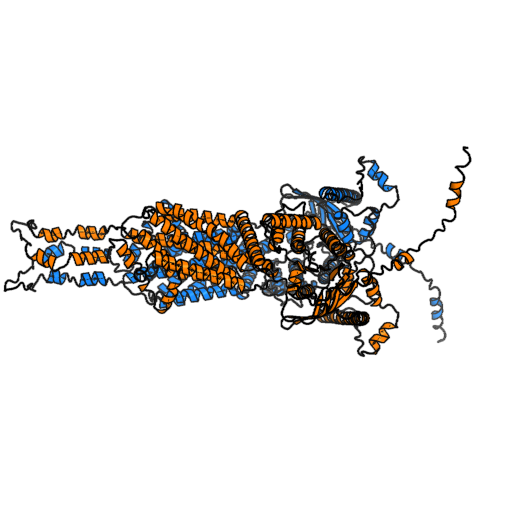PHE B N 1
ATOM 9327 C CA . PHE B 1 468 ? -8.883 -4.668 -4.48 1 82 468 PHE B CA 1
ATOM 9328 C C . PHE B 1 468 ? -8.805 -3.984 -3.123 1 82 468 PHE B C 1
ATOM 9330 O O . PHE B 1 468 ? -9.695 -3.225 -2.75 1 82 468 PHE B O 1
ATOM 9337 N N . PRO B 1 469 ? -7.766 -4.188 -2.441 1 78.88 469 PRO B N 1
ATOM 9338 C CA . PRO B 1 469 ? -7.715 -3.545 -1.126 1 78.88 469 PRO B CA 1
ATOM 9339 C C . PRO B 1 469 ? -7.734 -2.02 -1.215 1 78.88 469 PRO B C 1
ATOM 9341 O O . PRO B 1 469 ? -8.312 -1.355 -0.352 1 78.88 469 PRO B O 1
ATOM 9344 N N . GLN B 1 470 ? -7.219 -1.443 -2.191 1 75.81 470 GLN B N 1
ATOM 9345 C CA . GLN B 1 470 ? -7.27 0.003 -2.375 1 75.81 470 GLN B CA 1
ATOM 9346 C C . GLN B 1 470 ? -8.688 0.466 -2.709 1 75.81 470 GLN B C 1
ATOM 9348 O O . GLN B 1 470 ? -9.133 1.51 -2.229 1 75.81 470 GLN B O 1
ATOM 9353 N N . GLN B 1 471 ? -9.375 -0.317 -3.445 1 80.06 471 GLN B N 1
ATOM 9354 C CA . GLN B 1 471 ? -10.75 0.002 -3.811 1 80.06 471 GLN B CA 1
ATOM 9355 C C . GLN B 1 471 ? -11.695 -0.2 -2.631 1 80.06 471 GLN B C 1
ATOM 9357 O O . GLN B 1 471 ? -12.695 0.509 -2.5 1 80.06 471 GLN B O 1
ATOM 9362 N N . ARG B 1 472 ? -11.273 -1.137 -1.897 1 83.88 472 ARG B N 1
ATOM 9363 C CA . ARG B 1 472 ? -12.094 -1.45 -0.731 1 83.88 472 ARG B CA 1
ATOM 9364 C C . ARG B 1 472 ? -12.117 -0.284 0.252 1 83.88 472 ARG B C 1
ATOM 9366 O O . ARG B 1 472 ? -13.133 -0.033 0.903 1 83.88 472 ARG B O 1
ATOM 9373 N N . LEU B 1 473 ? -11.109 0.511 0.337 1 78.81 473 LEU B N 1
ATOM 9374 C CA . LEU B 1 473 ? -11.039 1.649 1.247 1 78.81 473 LEU B CA 1
ATOM 9375 C C . LEU B 1 473 ? -12.031 2.734 0.837 1 78.81 473 LEU B C 1
ATOM 9377 O O . LEU B 1 473 ? -12.727 3.295 1.685 1 78.81 473 LEU B O 1
ATOM 9381 N N . LEU B 1 474 ? -12.062 3.016 -0.391 1 82.81 474 LEU B N 1
ATOM 9382 C CA . LEU B 1 474 ? -13.016 4 -0.896 1 82.81 474 LEU B CA 1
ATOM 9383 C C . LEU B 1 474 ? -14.453 3.523 -0.692 1 82.81 474 LEU B C 1
ATOM 9385 O O . LEU B 1 474 ? -15.32 4.309 -0.314 1 82.81 474 LEU B O 1
ATOM 9389 N N . PHE B 1 475 ? -14.703 2.232 -0.896 1 86.75 475 PHE B N 1
ATOM 9390 C CA . PHE B 1 475 ? -16.016 1.638 -0.725 1 86.75 475 PHE B CA 1
ATOM 9391 C C . PHE B 1 475 ? -16.469 1.733 0.727 1 86.75 475 PHE B C 1
ATOM 9393 O O . PHE B 1 475 ? -17.625 2.105 1.003 1 86.75 475 PHE B O 1
ATOM 9400 N N . THR B 1 476 ? -15.609 1.415 1.622 1 81.5 476 THR B N 1
ATOM 9401 C CA . THR B 1 476 ? -15.961 1.435 3.039 1 81.5 476 THR B CA 1
ATOM 9402 C C . THR B 1 476 ? -16.297 2.852 3.494 1 81.5 476 THR B C 1
ATOM 9404 O O . THR B 1 476 ? -17.234 3.057 4.266 1 81.5 476 THR B O 1
ATOM 9407 N N . ARG B 1 477 ? -15.633 3.844 2.986 1 79.06 477 ARG B N 1
ATOM 9408 C CA . ARG B 1 477 ? -15.875 5.234 3.352 1 79.06 477 ARG B CA 1
ATOM 9409 C C . ARG B 1 477 ? -17.219 5.719 2.811 1 79.06 477 ARG B C 1
ATOM 9411 O O . ARG B 1 477 ? -17.969 6.406 3.51 1 79.06 477 ARG B O 1
ATOM 9418 N N . GLU B 1 478 ? -17.453 5.34 1.62 1 84.81 478 GLU B N 1
ATOM 9419 C CA . GLU B 1 478 ? -18.703 5.77 1 1 84.81 478 GLU B CA 1
ATOM 9420 C C . GLU B 1 478 ? -19.891 5.043 1.603 1 84.81 478 GLU B C 1
ATOM 9422 O O . GLU B 1 478 ? -20.984 5.605 1.688 1 84.81 478 GLU B O 1
ATOM 9427 N N . ARG B 1 479 ? -19.656 3.859 1.967 1 83.31 479 ARG B N 1
ATOM 9428 C CA . ARG B 1 479 ? -20.703 3.102 2.627 1 83.31 479 ARG B CA 1
ATOM 9429 C C . ARG B 1 479 ? -21.031 3.689 3.996 1 83.31 479 ARG B C 1
ATOM 9431 O O . ARG B 1 479 ? -22.203 3.76 4.391 1 83.31 479 ARG B O 1
ATOM 9438 N N . GLU B 1 480 ? -20.031 4.102 4.664 1 76.94 480 GLU B N 1
ATOM 9439 C CA . GLU B 1 480 ? -20.219 4.707 5.977 1 76.94 480 GLU B CA 1
ATOM 9440 C C . GLU B 1 480 ? -20.953 6.043 5.867 1 76.94 480 GLU B C 1
ATOM 9442 O O . GLU B 1 480 ? -21.688 6.43 6.781 1 76.94 480 GLU B O 1
ATOM 9447 N N . SER B 1 481 ? -20.734 6.637 4.727 1 78.75 481 SER B N 1
ATOM 9448 C CA . SER B 1 481 ? -21.453 7.887 4.484 1 78.75 481 SER B CA 1
ATOM 9449 C C . SER B 1 481 ? -22.859 7.621 3.955 1 78.75 481 SER B C 1
ATOM 9451 O O . SER B 1 481 ? -23.578 8.555 3.582 1 78.75 481 SER B O 1
ATOM 9453 N N . ASN B 1 482 ? -23.312 6.316 3.807 1 78.75 482 ASN B N 1
ATOM 9454 C CA . ASN B 1 482 ? -24.641 5.871 3.406 1 78.75 482 ASN B CA 1
ATOM 9455 C C . ASN B 1 482 ? -25 6.355 2.002 1 78.75 482 ASN B C 1
ATOM 9457 O O . ASN B 1 482 ? -26.125 6.785 1.754 1 78.75 482 ASN B O 1
ATOM 9461 N N . LEU B 1 483 ? -24.078 6.348 1.211 1 84.81 483 LEU B N 1
ATOM 9462 C CA . LEU B 1 483 ? -24.328 6.77 -0.164 1 84.81 483 LEU B CA 1
ATOM 9463 C C . LEU B 1 483 ? -25.047 5.676 -0.947 1 84.81 483 LEU B C 1
ATOM 9465 O O . LEU B 1 483 ? -25.953 5.961 -1.729 1 84.81 483 LEU B O 1
ATOM 9469 N N . TYR B 1 484 ? -24.594 4.477 -0.755 1 88.69 484 TYR B N 1
ATOM 9470 C CA . TYR B 1 484 ? -25.203 3.324 -1.411 1 88.69 484 TYR B CA 1
ATOM 9471 C C . TYR B 1 484 ? -25.016 2.062 -0.579 1 88.69 484 TYR B C 1
ATOM 9473 O O . TYR B 1 484 ? -24.266 2.061 0.401 1 88.69 484 TYR B O 1
ATOM 9481 N N . SER B 1 485 ? -25.766 1.136 -0.958 1 88.81 485 SER B N 1
ATOM 9482 C CA . SER B 1 485 ? -25.688 -0.146 -0.266 1 88.81 485 SER B CA 1
ATOM 9483 C C . SER B 1 485 ? -24.578 -1.015 -0.852 1 88.81 485 SER B C 1
ATOM 9485 O O . SER B 1 485 ? -24.062 -0.731 -1.938 1 88.81 485 SER B O 1
ATOM 9487 N N . THR B 1 486 ? -24.188 -2.021 -0.08 1 91.06 486 THR B N 1
ATOM 9488 C CA . THR B 1 486 ? -23.172 -2.959 -0.53 1 91.06 486 THR B CA 1
ATOM 9489 C C . THR B 1 486 ? -23.625 -3.699 -1.782 1 91.06 486 THR B C 1
ATOM 9491 O O . THR B 1 486 ? -22.828 -3.957 -2.686 1 91.06 486 THR B O 1
ATOM 9494 N N . LEU B 1 487 ? -24.891 -3.986 -1.868 1 92 487 LEU B N 1
ATOM 9495 C CA . LEU B 1 487 ? -25.438 -4.711 -3.008 1 92 487 LEU B CA 1
ATOM 9496 C C . LEU B 1 487 ? -25.328 -3.885 -4.285 1 92 487 LEU B C 1
ATOM 9498 O O . LEU B 1 487 ? -25 -4.418 -5.348 1 92 487 LEU B O 1
ATOM 9502 N N . THR B 1 488 ? -25.594 -2.619 -4.172 1 93.12 488 THR B N 1
ATOM 9503 C CA . THR B 1 488 ? -25.516 -1.746 -5.336 1 93.12 488 THR B CA 1
ATOM 9504 C C . THR B 1 488 ? -24.078 -1.645 -5.844 1 93.12 488 THR B C 1
ATOM 9506 O O . THR B 1 488 ? -23.844 -1.698 -7.055 1 93.12 488 THR B O 1
ATOM 9509 N N . TYR B 1 489 ? -23.219 -1.507 -4.914 1 92.44 489 TYR B N 1
ATOM 9510 C CA . TYR B 1 489 ? -21.812 -1.436 -5.289 1 92.44 489 TYR B CA 1
ATOM 9511 C C . TYR B 1 489 ? -21.359 -2.73 -5.953 1 92.44 489 TYR B C 1
ATOM 9513 O O . TYR B 1 489 ? -20.734 -2.703 -7.02 1 92.44 489 TYR B O 1
ATOM 9521 N N . TYR B 1 490 ? -21.656 -3.828 -5.277 1 93.06 490 TYR B N 1
ATOM 9522 C CA . TYR B 1 490 ? -21.203 -5.133 -5.746 1 93.06 490 TYR B CA 1
ATOM 9523 C C . TYR B 1 490 ? -21.812 -5.461 -7.105 1 93.06 490 TYR B C 1
ATOM 9525 O O . TYR B 1 490 ? -21.141 -6.02 -7.973 1 93.06 490 TYR B O 1
ATOM 9533 N N . THR B 1 491 ? -23.047 -5.176 -7.305 1 94.12 491 THR B N 1
ATOM 9534 C CA . THR B 1 491 ? -23.703 -5.418 -8.586 1 94.12 491 THR B CA 1
ATOM 9535 C C . THR B 1 491 ? -23.078 -4.555 -9.68 1 94.12 491 THR B C 1
ATOM 9537 O O . THR B 1 491 ? -22.891 -5.02 -10.812 1 94.12 491 THR B O 1
ATOM 9540 N N . SER B 1 492 ? -22.828 -3.326 -9.367 1 94.31 492 SER B N 1
ATOM 9541 C CA . SER B 1 492 ? -22.188 -2.453 -10.344 1 94.31 492 SER B CA 1
ATOM 9542 C C . SER B 1 492 ? -20.797 -2.979 -10.727 1 94.31 492 SER B C 1
ATOM 9544 O O . SER B 1 492 ? -20.422 -2.957 -11.898 1 94.31 492 SER B O 1
ATOM 9546 N N . TYR B 1 493 ? -20.094 -3.404 -9.695 1 91.88 493 TYR B N 1
ATOM 9547 C CA . TYR B 1 493 ? -18.766 -3.979 -9.945 1 91.88 493 TYR B CA 1
ATOM 9548 C C . TYR B 1 493 ? -18.875 -5.188 -10.867 1 91.88 493 TYR B C 1
ATOM 9550 O O . TYR B 1 493 ? -18.078 -5.328 -11.797 1 91.88 493 TYR B O 1
ATOM 9558 N N . THR B 1 494 ? -19.844 -6.031 -10.656 1 93 494 THR B N 1
ATOM 9559 C CA . THR B 1 494 ? -20.031 -7.266 -11.414 1 93 494 THR B CA 1
ATOM 9560 C C . THR B 1 494 ? -20.453 -6.961 -12.844 1 93 494 THR B C 1
ATOM 9562 O O . THR B 1 494 ? -19.984 -7.605 -13.789 1 93 494 THR B O 1
ATOM 9565 N N . ILE B 1 495 ? -21.266 -6.008 -13.016 1 94.38 495 ILE B N 1
ATOM 9566 C CA . ILE B 1 495 ? -21.797 -5.664 -14.328 1 94.38 495 ILE B CA 1
ATOM 9567 C C . ILE B 1 495 ? -20.656 -5.168 -15.227 1 94.38 495 ILE B C 1
ATOM 9569 O O . ILE B 1 495 ? -20.641 -5.461 -16.422 1 94.38 495 ILE B O 1
ATOM 9573 N N . VAL B 1 496 ? -19.766 -4.496 -14.672 1 93.06 496 VAL B N 1
ATOM 9574 C CA . VAL B 1 496 ? -18.688 -3.908 -15.461 1 93.06 496 VAL B CA 1
ATOM 9575 C C . VAL B 1 496 ? -17.594 -4.949 -15.703 1 93.06 496 VAL B C 1
ATOM 9577 O O . VAL B 1 496 ? -17.094 -5.09 -16.828 1 93.06 496 VAL B O 1
ATOM 9580 N N . HIS B 1 497 ? -17.266 -5.75 -14.734 1 90.25 497 HIS B N 1
ATOM 9581 C CA . HIS B 1 497 ? -16.094 -6.602 -14.82 1 90.25 497 HIS B CA 1
ATOM 9582 C C . HIS B 1 497 ? -16.406 -7.914 -15.531 1 90.25 497 HIS B C 1
ATOM 9584 O O . HIS B 1 497 ? -15.531 -8.516 -16.141 1 90.25 497 HIS B O 1
ATOM 9590 N N . ILE B 1 498 ? -17.641 -8.367 -15.516 1 92.69 498 ILE B N 1
ATOM 9591 C CA . ILE B 1 498 ? -17.984 -9.641 -16.141 1 92.69 498 ILE B CA 1
ATOM 9592 C C . ILE B 1 498 ? -17.75 -9.562 -17.641 1 92.69 498 ILE B C 1
ATOM 9594 O O . ILE B 1 498 ? -17.031 -10.391 -18.203 1 92.69 498 ILE B O 1
ATOM 9598 N N . PRO B 1 499 ? -18.219 -8.547 -18.312 1 92.88 499 PRO B N 1
ATOM 9599 C CA . PRO B 1 499 ? -17.969 -8.469 -19.75 1 92.88 499 PRO B CA 1
ATOM 9600 C C . PRO B 1 499 ? -16.516 -8.148 -20.078 1 92.88 499 PRO B C 1
ATOM 9602 O O . PRO B 1 499 ? -15.969 -8.672 -21.062 1 92.88 499 PRO B O 1
ATOM 9605 N N . VAL B 1 500 ? -15.891 -7.34 -19.344 1 91.44 500 VAL B N 1
ATOM 9606 C CA . VAL B 1 500 ? -14.508 -6.961 -19.625 1 91.44 500 VAL B CA 1
ATOM 9607 C C . VAL B 1 500 ? -13.602 -8.18 -19.469 1 91.44 500 VAL B C 1
ATOM 9609 O O . VAL B 1 500 ? -12.719 -8.414 -20.297 1 91.44 500 VAL B O 1
ATOM 9612 N N . GLU B 1 501 ? -13.852 -8.938 -18.453 1 93 501 GLU B N 1
ATOM 9613 C CA . GLU B 1 501 ? -13.016 -10.094 -18.156 1 93 501 GLU B CA 1
ATOM 9614 C C . GLU B 1 501 ? -13.258 -11.219 -19.156 1 93 501 GLU B C 1
ATOM 9616 O O . GLU B 1 501 ? -12.43 -12.125 -19.297 1 93 501 GLU B O 1
ATOM 9621 N N . ALA B 1 502 ? -14.383 -11.211 -19.812 1 95.56 502 ALA B N 1
ATOM 9622 C CA . ALA B 1 502 ? -14.695 -12.234 -20.797 1 95.56 502 ALA B CA 1
ATOM 9623 C C . ALA B 1 502 ? -13.867 -12.055 -22.062 1 95.56 502 ALA B C 1
ATOM 9625 O O . ALA B 1 502 ? -13.688 -13.008 -22.828 1 95.56 502 ALA B O 1
ATOM 9626 N N . ILE B 1 503 ? -13.266 -10.953 -22.25 1 95.56 503 ILE B N 1
ATOM 9627 C CA . ILE B 1 503 ? -12.531 -10.633 -23.469 1 95.56 503 ILE B CA 1
ATOM 9628 C C . ILE B 1 503 ? -11.18 -11.344 -23.469 1 95.56 503 ILE B C 1
ATOM 9630 O O . ILE B 1 503 ? -10.719 -11.836 -24.5 1 95.56 503 ILE B O 1
ATOM 9634 N N . PHE B 1 504 ? -10.594 -11.539 -22.328 1 95.06 504 PHE B N 1
ATOM 9635 C CA . PHE B 1 504 ? -9.211 -12.008 -22.234 1 95.06 504 PHE B CA 1
ATOM 9636 C C . PHE B 1 504 ? -9.094 -13.453 -22.672 1 95.06 504 PHE B C 1
ATOM 9638 O O . PHE B 1 504 ? -8.25 -13.789 -23.516 1 95.06 504 PHE B O 1
ATOM 9645 N N . PRO B 1 505 ? -9.953 -14.32 -22.125 1 96.69 505 PRO B N 1
ATOM 9646 C CA . PRO B 1 505 ? -9.844 -15.703 -22.594 1 96.69 505 PRO B CA 1
ATOM 9647 C C . PRO B 1 505 ? -10.172 -15.852 -24.078 1 96.69 505 PRO B C 1
ATOM 9649 O O . PRO B 1 505 ? -9.609 -16.719 -24.75 1 96.69 505 PRO B O 1
ATOM 9652 N N . ILE B 1 506 ? -11.047 -14.992 -24.594 1 97.12 506 ILE B N 1
ATOM 9653 C CA . ILE B 1 506 ? -11.406 -15.055 -26.016 1 97.12 506 ILE B CA 1
ATOM 9654 C C . ILE B 1 506 ? -10.188 -14.672 -26.859 1 97.12 506 ILE B C 1
ATOM 9656 O O . ILE B 1 506 ? -9.859 -15.375 -27.828 1 97.12 506 ILE B O 1
ATOM 9660 N N . VAL B 1 507 ? -9.555 -13.641 -26.531 1 96.88 507 VAL B N 1
ATOM 9661 C CA . VAL B 1 507 ? -8.375 -13.195 -27.266 1 96.88 507 VAL B CA 1
ATOM 9662 C C . VAL B 1 507 ? -7.277 -14.242 -27.172 1 96.88 507 VAL B C 1
ATOM 9664 O O . VAL B 1 507 ? -6.59 -14.523 -28.156 1 96.88 507 VAL B O 1
ATOM 9667 N N . ASN B 1 508 ? -7.113 -14.781 -26 1 97.12 508 ASN B N 1
ATOM 9668 C CA . ASN B 1 508 ? -6.113 -15.828 -25.812 1 97.12 508 ASN B CA 1
ATOM 9669 C C . ASN B 1 508 ? -6.383 -17.031 -26.703 1 97.12 508 ASN B C 1
ATOM 9671 O O . ASN B 1 508 ? -5.465 -17.578 -27.328 1 97.12 508 ASN B O 1
ATOM 9675 N N . LEU B 1 509 ? -7.648 -17.484 -26.797 1 97.31 509 LEU B N 1
ATOM 9676 C CA . LEU B 1 509 ? -8.016 -18.672 -27.578 1 97.31 509 LEU B CA 1
ATOM 9677 C C . LEU B 1 509 ? -7.91 -18.391 -29.078 1 97.31 509 LEU B C 1
ATOM 9679 O O . LEU B 1 509 ? -7.578 -19.281 -29.859 1 97.31 509 LEU B O 1
ATOM 9683 N N . ILE B 1 510 ? -8.195 -17.141 -29.453 1 96.81 510 ILE B N 1
ATOM 9684 C CA . ILE B 1 510 ? -8.039 -16.766 -30.859 1 96.81 510 ILE B CA 1
ATOM 9685 C C . ILE B 1 510 ? -6.582 -16.922 -31.266 1 96.81 510 ILE B C 1
ATOM 9687 O O . ILE B 1 510 ? -6.289 -17.375 -32.375 1 96.81 510 ILE B O 1
ATOM 9691 N N . CYS B 1 511 ? -5.707 -16.656 -30.406 1 96.31 511 CYS B N 1
ATOM 9692 C CA . CYS B 1 511 ? -4.285 -16.75 -30.703 1 96.31 511 CYS B CA 1
ATOM 9693 C C . CYS B 1 511 ? -3.809 -18.203 -30.625 1 96.31 511 CYS B C 1
ATOM 9695 O O . CYS B 1 511 ? -2.998 -18.625 -31.453 1 96.31 511 CYS B O 1
ATOM 9697 N N . ALA B 1 512 ? -4.355 -18.984 -29.719 1 96.62 512 ALA B N 1
ATOM 9698 C CA . ALA B 1 512 ? -3.783 -20.297 -29.406 1 96.62 512 ALA B CA 1
ATOM 9699 C C . ALA B 1 512 ? -4.523 -21.406 -30.141 1 96.62 512 ALA B C 1
ATOM 9701 O O . ALA B 1 512 ? -3.902 -22.375 -30.609 1 96.62 512 ALA B O 1
ATOM 9702 N N . TYR B 1 513 ? -5.844 -21.375 -30.391 1 96.75 513 TYR B N 1
ATOM 9703 C CA . TYR B 1 513 ? -6.715 -22.484 -30.781 1 96.75 513 TYR B CA 1
ATOM 9704 C C . TYR B 1 513 ? -6.27 -23.078 -32.125 1 96.75 513 TYR B C 1
ATOM 9706 O O . TYR B 1 513 ? -6.035 -24.297 -32.219 1 96.75 513 TYR B O 1
ATOM 9714 N N . TRP B 1 514 ? -6.023 -22.297 -33.062 1 95.62 514 TRP B N 1
ATOM 9715 C CA . TRP B 1 514 ? -5.684 -22.812 -34.406 1 95.62 514 TRP B CA 1
ATOM 9716 C C . TRP B 1 514 ? -4.191 -23.094 -34.5 1 95.62 514 TRP B C 1
ATOM 9718 O O . TRP B 1 514 ? -3.777 -23.984 -35.25 1 95.62 514 TRP B O 1
ATOM 9728 N N . LEU B 1 515 ? -3.395 -22.453 -33.75 1 94.06 515 LEU B N 1
ATOM 9729 C CA . LEU B 1 515 ? -1.957 -22.688 -33.781 1 94.06 515 LEU B CA 1
ATOM 9730 C C . LEU B 1 515 ? -1.636 -24.062 -33.188 1 94.06 515 LEU B C 1
ATOM 9732 O O . LEU B 1 515 ? -0.759 -24.766 -33.688 1 94.06 515 LEU B O 1
ATOM 9736 N N . VAL B 1 516 ? -2.324 -24.422 -32.094 1 94.31 516 VAL B N 1
ATOM 9737 C CA . VAL B 1 516 ? -2.1 -25.719 -31.453 1 94.31 516 VAL B CA 1
ATOM 9738 C C . VAL B 1 516 ? -2.602 -26.844 -32.344 1 94.31 516 VAL B C 1
ATOM 9740 O O . VAL B 1 516 ? -2.051 -27.953 -32.312 1 94.31 516 VAL B O 1
ATOM 9743 N N . GLY B 1 517 ? -3.559 -26.578 -33.125 1 94.62 517 GLY B N 1
ATOM 9744 C CA . GLY B 1 517 ? -4.145 -27.578 -34.031 1 94.62 517 GLY B CA 1
ATOM 9745 C C . GLY B 1 517 ? -5.316 -28.312 -33.406 1 94.62 517 GLY B C 1
ATOM 9746 O O . GLY B 1 517 ? -5.477 -29.516 -33.594 1 94.62 517 GLY B O 1
ATOM 9747 N N . PHE B 1 518 ? -6.086 -27.625 -32.562 1 95.56 518 PHE B N 1
ATOM 9748 C CA . PHE B 1 518 ? -7.301 -28.234 -32.031 1 95.56 518 PHE B CA 1
ATOM 9749 C C . PHE B 1 518 ? -8.312 -28.5 -33.125 1 95.56 518 PHE B C 1
ATOM 9751 O O . PHE B 1 518 ? -8.148 -28.031 -34.25 1 95.56 518 PHE B O 1
ATOM 9758 N N . GLN B 1 519 ? -9.289 -29.312 -32.781 1 93.62 519 GLN B N 1
ATOM 9759 C CA . GLN B 1 519 ? -10.266 -29.688 -33.781 1 93.62 519 GLN B CA 1
ATOM 9760 C C . GLN B 1 519 ? -10.906 -28.469 -34.406 1 93.62 519 GLN B C 1
ATOM 9762 O O . GLN B 1 519 ? -11.375 -27.562 -33.688 1 93.62 519 GLN B O 1
ATOM 9767 N N . ASN B 1 520 ? -10.867 -28.406 -35.719 1 91.25 520 ASN B N 1
ATOM 9768 C CA . ASN B 1 520 ? -11.391 -27.25 -36.469 1 91.25 520 ASN B CA 1
ATOM 9769 C C . ASN B 1 520 ? -12.906 -27.312 -36.562 1 91.25 520 ASN B C 1
ATOM 9771 O O . ASN B 1 520 ? -13.445 -27.391 -37.688 1 91.25 520 ASN B O 1
ATOM 9775 N N . ASN B 1 521 ? -13.594 -27.391 -35.5 1 92.12 521 ASN B N 1
ATOM 9776 C CA . ASN B 1 521 ? -15.047 -27.328 -35.375 1 92.12 521 ASN B CA 1
ATOM 9777 C C . ASN B 1 521 ? -15.477 -26.078 -34.594 1 92.12 521 ASN B C 1
ATOM 9779 O O . ASN B 1 521 ? -15.062 -25.844 -33.469 1 92.12 521 ASN B O 1
ATOM 9783 N N . PRO B 1 522 ? -16.203 -25.266 -35.25 1 92.81 522 PRO B N 1
ATOM 9784 C CA . PRO B 1 522 ? -16.625 -24.016 -34.625 1 92.81 522 PRO B CA 1
ATOM 9785 C C . PRO B 1 522 ? -17.328 -24.266 -33.281 1 92.81 522 PRO B C 1
ATOM 9787 O O . PRO B 1 522 ? -17.188 -23.469 -32.344 1 92.81 522 PRO B O 1
ATOM 9790 N N . GLY B 1 523 ? -18.141 -25.297 -33.188 1 93.62 523 GLY B N 1
ATOM 9791 C CA . GLY B 1 523 ? -18.797 -25.609 -31.938 1 93.62 523 GLY B CA 1
ATOM 9792 C C . GLY B 1 523 ? -17.828 -25.828 -30.797 1 93.62 523 GLY B C 1
ATOM 9793 O O . GLY B 1 523 ? -18.047 -25.344 -29.688 1 93.62 523 GLY B O 1
ATOM 9794 N N . ASN B 1 524 ? -16.75 -26.531 -31.109 1 95.25 524 ASN B N 1
ATOM 9795 C CA . ASN B 1 524 ? -15.742 -26.781 -30.078 1 95.25 524 ASN B CA 1
ATOM 9796 C C . ASN B 1 524 ? -15.039 -25.5 -29.656 1 95.25 524 ASN B C 1
ATOM 9798 O O . ASN B 1 524 ? -14.727 -25.312 -28.484 1 95.25 524 ASN B O 1
ATOM 9802 N N . PHE B 1 525 ? -14.844 -24.594 -30.641 1 96.75 525 PHE B N 1
ATOM 9803 C CA . PHE B 1 525 ? -14.188 -23.328 -30.328 1 96.75 525 PHE B CA 1
ATOM 9804 C C . PHE B 1 525 ? -15.023 -22.516 -29.344 1 96.75 525 PHE B C 1
ATOM 9806 O O . PHE B 1 525 ? -14.484 -21.969 -28.375 1 96.75 525 PHE B O 1
ATOM 9813 N N . PHE B 1 526 ? -16.281 -22.422 -29.547 1 96.31 526 PHE B N 1
ATOM 9814 C CA . PHE B 1 526 ? -17.156 -21.641 -28.688 1 96.31 526 PHE B CA 1
ATOM 9815 C C . PHE B 1 526 ? -17.328 -22.312 -27.328 1 96.31 526 PHE B C 1
ATOM 9817 O O . PHE B 1 526 ? -17.5 -21.641 -26.312 1 96.31 526 PHE B O 1
ATOM 9824 N N . ILE B 1 527 ? -17.281 -23.656 -27.312 1 96.62 527 ILE B N 1
ATOM 9825 C CA . ILE B 1 527 ? -17.328 -24.359 -26.047 1 96.62 527 ILE B CA 1
ATOM 9826 C C . ILE B 1 527 ? -16.062 -24.047 -25.234 1 96.62 527 ILE B C 1
ATOM 9828 O O . ILE B 1 527 ? -16.141 -23.797 -24.031 1 96.62 527 ILE B O 1
ATOM 9832 N N . PHE B 1 528 ? -14.883 -24.016 -25.984 1 97.75 528 PHE B N 1
ATOM 9833 C CA . PHE B 1 528 ? -13.633 -23.625 -25.344 1 97.75 528 PHE B CA 1
ATOM 9834 C C . PHE B 1 528 ? -13.758 -22.219 -24.734 1 97.75 528 PHE B C 1
ATOM 9836 O O . PHE B 1 528 ? -13.359 -22 -23.594 1 97.75 528 PHE B O 1
ATOM 9843 N N . CYS B 1 529 ? -14.344 -21.359 -25.484 1 97.38 529 CYS B N 1
ATOM 9844 C CA . CYS B 1 529 ? -14.484 -19.984 -25.031 1 97.38 529 CYS B CA 1
ATOM 9845 C C . CYS B 1 529 ? -15.359 -19.906 -23.797 1 97.38 529 CYS B C 1
ATOM 9847 O O . CYS B 1 529 ? -15.008 -19.234 -22.812 1 97.38 529 CYS B O 1
ATOM 9849 N N . ALA B 1 530 ? -16.438 -20.594 -23.797 1 97.25 530 ALA B N 1
ATOM 9850 C CA . ALA B 1 530 ? -17.375 -20.562 -22.672 1 97.25 530 ALA B CA 1
ATOM 9851 C C . ALA B 1 530 ? -16.719 -21.078 -21.406 1 97.25 530 ALA B C 1
ATOM 9853 O O . ALA B 1 530 ? -16.875 -20.484 -20.328 1 97.25 530 ALA B O 1
ATOM 9854 N N . ILE B 1 531 ? -16.016 -22.141 -21.531 1 97.88 531 ILE B N 1
ATOM 9855 C CA . ILE B 1 531 ? -15.375 -22.75 -20.375 1 97.88 531 ILE B CA 1
ATOM 9856 C C . ILE B 1 531 ? -14.266 -21.844 -19.844 1 97.88 531 ILE B C 1
ATOM 9858 O O . ILE B 1 531 ? -14.164 -21.609 -18.641 1 97.88 531 ILE B O 1
ATOM 9862 N N . MET B 1 532 ? -13.469 -21.312 -20.75 1 98 532 MET B N 1
ATOM 9863 C CA . MET B 1 532 ? -12.352 -20.453 -20.359 1 98 532 MET B CA 1
ATOM 9864 C C . MET B 1 532 ? -12.852 -19.156 -19.719 1 98 532 MET B C 1
ATOM 9866 O O . MET B 1 532 ? -12.219 -18.625 -18.812 1 98 532 MET B O 1
ATOM 9870 N N . ILE B 1 533 ? -13.938 -18.656 -20.172 1 97.69 533 ILE B N 1
ATOM 9871 C CA . ILE B 1 533 ? -14.547 -17.469 -19.578 1 97.69 533 ILE B CA 1
ATOM 9872 C C . ILE B 1 533 ? -14.992 -17.781 -18.156 1 97.69 533 ILE B C 1
ATOM 9874 O O . ILE B 1 533 ? -14.766 -16.984 -17.25 1 97.69 533 ILE B O 1
ATOM 9878 N N . LEU B 1 534 ? -15.578 -18.938 -17.984 1 97.75 534 LEU B N 1
ATOM 9879 C CA . LEU B 1 534 ? -16 -19.344 -16.656 1 97.75 534 LEU B CA 1
ATOM 9880 C C . LEU B 1 534 ? -14.812 -19.469 -15.711 1 97.75 534 LEU B C 1
ATOM 9882 O O . LEU B 1 534 ? -14.898 -19.094 -14.539 1 97.75 534 LEU B O 1
ATOM 9886 N N . VAL B 1 535 ? -13.742 -20.031 -16.266 1 97.56 535 VAL B N 1
ATOM 9887 C CA . VAL B 1 535 ? -12.523 -20.188 -15.477 1 97.56 535 VAL B CA 1
ATOM 9888 C C . VAL B 1 535 ? -12 -18.797 -15.078 1 97.56 535 VAL B C 1
ATOM 9890 O O . VAL B 1 535 ? -11.609 -18.594 -13.93 1 97.56 535 VAL B O 1
ATOM 9893 N N . GLN B 1 536 ? -12.023 -17.922 -16.016 1 96.75 536 GLN B N 1
ATOM 9894 C CA . GLN B 1 536 ? -11.586 -16.547 -15.766 1 96.75 536 GLN B CA 1
ATOM 9895 C C . GLN B 1 536 ? -12.438 -15.891 -14.688 1 96.75 536 GLN B C 1
ATOM 9897 O O . GLN B 1 536 ? -11.914 -15.25 -13.773 1 96.75 536 GLN B O 1
ATOM 9902 N N . TRP B 1 537 ? -13.719 -16.047 -14.797 1 96.94 537 TRP B N 1
ATOM 9903 C CA . TRP B 1 537 ? -14.641 -15.453 -13.836 1 96.94 537 TRP B CA 1
ATOM 9904 C C . TRP B 1 537 ? -14.438 -16.062 -12.445 1 96.94 537 TRP B C 1
ATOM 9906 O O . TRP B 1 537 ? -14.5 -15.344 -11.445 1 96.94 537 TRP B O 1
ATOM 9916 N N . LEU B 1 538 ? -14.242 -17.297 -12.414 1 97.12 538 LEU B N 1
ATOM 9917 C CA . LEU B 1 538 ? -14.047 -17.969 -11.141 1 97.12 538 LEU B CA 1
ATOM 9918 C C . LEU B 1 538 ? -12.727 -17.547 -10.508 1 97.12 538 LEU B C 1
ATOM 9920 O O . LEU B 1 538 ? -12.656 -17.344 -9.289 1 97.12 538 LEU B O 1
ATOM 9924 N N . SER B 1 539 ? -11.719 -17.531 -11.32 1 95.5 539 SER B N 1
ATOM 9925 C CA . SER B 1 539 ? -10.422 -17.094 -10.828 1 95.5 539 SER B CA 1
ATOM 9926 C C . SER B 1 539 ? -10.484 -15.68 -10.258 1 95.5 539 SER B C 1
ATOM 9928 O O . SER B 1 539 ? -9.969 -15.414 -9.172 1 95.5 539 SER B O 1
ATOM 9930 N N . GLU B 1 540 ? -11.078 -14.789 -10.961 1 93.88 540 GLU B N 1
ATOM 9931 C CA . GLU B 1 540 ? -11.258 -13.422 -10.477 1 93.88 540 GLU B CA 1
ATOM 9932 C C . GLU B 1 540 ? -12.039 -13.391 -9.172 1 93.88 540 GLU B C 1
ATOM 9934 O O . GLU B 1 540 ? -11.727 -12.609 -8.273 1 93.88 540 GLU B O 1
ATOM 9939 N N . SER B 1 541 ? -13.055 -14.242 -9.094 1 95.81 541 SER B N 1
ATOM 9940 C CA . SER B 1 541 ? -13.891 -14.297 -7.902 1 95.81 541 SER B CA 1
ATOM 9941 C C . SER B 1 541 ? -13.102 -14.781 -6.691 1 95.81 541 SER B C 1
ATOM 9943 O O . SER B 1 541 ? -13.289 -14.281 -5.578 1 95.81 541 SER B O 1
ATOM 9945 N N . ILE B 1 542 ? -12.25 -15.703 -6.875 1 95.06 542 ILE B N 1
ATOM 9946 C CA . ILE B 1 542 ? -11.422 -16.188 -5.777 1 95.06 542 ILE B CA 1
ATOM 9947 C C . ILE B 1 542 ? -10.484 -15.078 -5.309 1 95.06 542 ILE B C 1
ATOM 9949 O O . ILE B 1 542 ? -10.297 -14.891 -4.105 1 95.06 542 ILE B O 1
ATOM 9953 N N . GLY B 1 543 ? -9.922 -14.391 -6.238 1 92.69 543 GLY B N 1
ATOM 9954 C CA . GLY B 1 543 ? -9.086 -13.258 -5.887 1 92.69 543 GLY B CA 1
ATOM 9955 C C . GLY B 1 543 ? -9.82 -12.188 -5.109 1 92.69 543 GLY B C 1
ATOM 9956 O O . GLY B 1 543 ? -9.297 -11.648 -4.133 1 92.69 543 GLY B O 1
ATOM 9957 N N . LEU B 1 544 ? -11.031 -11.938 -5.551 1 93.25 544 LEU B N 1
ATOM 9958 C CA . LEU B 1 544 ? -11.859 -10.945 -4.871 1 93.25 544 LEU B CA 1
ATOM 9959 C C . LEU B 1 544 ? -12.203 -11.398 -3.459 1 93.25 544 LEU B C 1
ATOM 9961 O O . LEU B 1 544 ? -12.25 -10.586 -2.533 1 93.25 544 LEU B O 1
ATOM 9965 N N . PHE B 1 545 ? -12.492 -12.664 -3.32 1 94.5 545 PHE B N 1
ATOM 9966 C CA . PHE B 1 545 ? -12.867 -13.211 -2.021 1 94.5 545 PHE B CA 1
ATOM 9967 C C . PHE B 1 545 ? -11.703 -13.109 -1.04 1 94.5 545 PHE B C 1
ATOM 9969 O O . PHE B 1 545 ? -11.875 -12.641 0.089 1 94.5 545 PHE B O 1
ATOM 9976 N N . ILE B 1 546 ? -10.531 -13.438 -1.492 1 92.81 546 ILE B N 1
ATOM 9977 C CA . ILE B 1 546 ? -9.336 -13.375 -0.658 1 92.81 546 ILE B CA 1
ATOM 9978 C C . ILE B 1 546 ? -8.984 -11.922 -0.367 1 92.81 546 ILE B C 1
ATOM 9980 O O . ILE B 1 546 ? -8.625 -11.578 0.761 1 92.81 546 ILE B O 1
ATOM 9984 N N . GLY B 1 547 ? -9.07 -11.062 -1.32 1 88.31 547 GLY B N 1
ATOM 9985 C CA . GLY B 1 547 ? -8.812 -9.648 -1.14 1 88.31 547 GLY B CA 1
ATOM 9986 C C . GLY B 1 547 ? -9.766 -8.984 -0.166 1 88.31 547 GLY B C 1
ATOM 9987 O O . GLY B 1 547 ? -9.391 -8.039 0.532 1 88.31 547 GLY B O 1
ATOM 9988 N N . ALA B 1 548 ? -10.984 -9.484 -0.124 1 88.81 548 ALA B N 1
ATOM 9989 C CA . ALA B 1 548 ? -11.984 -8.922 0.777 1 88.81 548 ALA B CA 1
ATOM 9990 C C . ALA B 1 548 ? -11.742 -9.367 2.217 1 88.81 548 ALA B C 1
ATOM 9992 O O . ALA B 1 548 ? -12.062 -8.641 3.16 1 88.81 548 ALA B O 1
ATOM 9993 N N . LEU B 1 549 ? -11.047 -10.492 2.393 1 88.19 549 LEU B N 1
ATOM 9994 C CA . LEU B 1 549 ? -10.914 -11.07 3.729 1 88.19 549 LEU B CA 1
ATOM 9995 C C . LEU B 1 549 ? -9.555 -10.734 4.328 1 88.19 549 LEU B C 1
ATOM 9997 O O . LEU B 1 549 ? -9.406 -10.672 5.551 1 88.19 549 LEU B O 1
ATOM 10001 N N . CYS B 1 550 ? -8.578 -10.57 3.475 1 84.06 550 CYS B N 1
ATOM 10002 C CA . CYS B 1 550 ? -7.223 -10.398 3.988 1 84.06 550 CYS B CA 1
ATOM 10003 C C . CYS B 1 550 ? -6.867 -8.922 4.113 1 84.06 550 CYS B C 1
ATOM 10005 O O . CYS B 1 550 ? -7.285 -8.109 3.289 1 84.06 550 CYS B O 1
ATOM 10007 N N . GLU B 1 551 ? -6.094 -8.617 5.145 1 77.5 551 GLU B N 1
ATOM 10008 C CA . GLU B 1 551 ? -5.672 -7.242 5.387 1 77.5 551 GLU B CA 1
ATOM 10009 C C . GLU B 1 551 ? -4.383 -6.918 4.637 1 77.5 551 GLU B C 1
ATOM 10011 O O . GLU B 1 551 ? -4.211 -5.801 4.145 1 77.5 551 GLU B O 1
ATOM 10016 N N . SER B 1 552 ? -3.559 -7.957 4.488 1 79.81 552 SER B N 1
ATOM 10017 C CA . SER B 1 552 ? -2.273 -7.746 3.83 1 79.81 552 SER B CA 1
ATOM 10018 C C . SER B 1 552 ? -2.225 -8.445 2.477 1 79.81 552 SER B C 1
ATOM 10020 O O . SER B 1 552 ? -2.699 -9.578 2.34 1 79.81 552 SER B O 1
ATOM 10022 N N . VAL B 1 553 ? -1.688 -7.73 1.482 1 83.25 553 VAL B N 1
ATOM 10023 C CA . VAL B 1 553 ? -1.56 -8.273 0.133 1 83.25 553 VAL B CA 1
ATOM 10024 C C . VAL B 1 553 ? -0.612 -9.469 0.141 1 83.25 553 VAL B C 1
ATOM 10026 O O . VAL B 1 553 ? -0.841 -10.453 -0.562 1 83.25 553 VAL B O 1
ATOM 10029 N N . GLY B 1 554 ? 0.39 -9.461 1.017 1 82.06 554 GLY B N 1
ATOM 10030 C CA . GLY B 1 554 ? 1.35 -10.555 1.097 1 82.06 554 GLY B CA 1
ATOM 10031 C C . GLY B 1 554 ? 0.734 -11.852 1.571 1 82.06 554 GLY B C 1
ATOM 10032 O O . GLY B 1 554 ? 0.939 -12.906 0.958 1 82.06 554 GLY B O 1
ATOM 10033 N N . VAL B 1 555 ? -0.045 -11.773 2.594 1 84.31 555 VAL B N 1
ATOM 10034 C CA . VAL B 1 555 ? -0.708 -12.961 3.127 1 84.31 555 VAL B CA 1
ATOM 10035 C C . VAL B 1 555 ? -1.751 -13.461 2.133 1 84.31 555 VAL B C 1
ATOM 10037 O O . VAL B 1 555 ? -1.925 -14.672 1.963 1 84.31 555 VAL B O 1
ATOM 10040 N N . GLY B 1 556 ? -2.449 -12.508 1.514 1 87.88 556 GLY B N 1
ATOM 10041 C CA . GLY B 1 556 ? -3.418 -12.883 0.498 1 87.88 556 GLY B CA 1
ATOM 10042 C C . GLY B 1 556 ? -2.805 -13.672 -0.646 1 87.88 556 GLY B C 1
ATOM 10043 O O . GLY B 1 556 ? -3.354 -14.688 -1.07 1 87.88 556 GLY B O 1
ATOM 10044 N N . ASN B 1 557 ? -1.688 -13.258 -1.108 1 86.56 557 ASN B N 1
ATOM 10045 C CA . ASN B 1 557 ? -1.01 -13.945 -2.205 1 86.56 557 ASN B CA 1
ATOM 10046 C C . ASN B 1 557 ? -0.529 -15.328 -1.791 1 86.56 557 ASN B C 1
ATOM 10048 O O . ASN B 1 557 ? -0.51 -16.25 -2.605 1 86.56 557 ASN B O 1
ATOM 10052 N N . LEU B 1 558 ? -0.119 -15.469 -0.55 1 85.44 558 LEU B N 1
ATOM 10053 C CA . LEU B 1 558 ? 0.304 -16.781 -0.049 1 85.44 558 LEU B CA 1
ATOM 10054 C C . LEU B 1 558 ? -0.866 -17.75 -0.02 1 85.44 558 LEU B C 1
ATOM 10056 O O . LEU B 1 558 ? -0.742 -18.891 -0.481 1 85.44 558 LEU B O 1
ATOM 10060 N N . ILE B 1 559 ? -1.982 -17.297 0.461 1 89.38 559 ILE B N 1
ATOM 10061 C CA . ILE B 1 559 ? -3.168 -18.141 0.521 1 89.38 559 ILE B CA 1
ATOM 10062 C C . ILE B 1 559 ? -3.594 -18.531 -0.892 1 89.38 559 ILE B C 1
ATOM 10064 O O . ILE B 1 559 ? -3.92 -19.688 -1.147 1 89.38 559 ILE B O 1
ATOM 10068 N N . LEU B 1 560 ? -3.553 -17.531 -1.743 1 91.12 560 LEU B N 1
ATOM 10069 C CA . LEU B 1 560 ? -3.924 -17.781 -3.131 1 91.12 560 LEU B CA 1
ATOM 10070 C C . LEU B 1 560 ? -3.008 -18.828 -3.756 1 91.12 560 LEU B C 1
ATOM 10072 O O . LEU B 1 560 ? -3.475 -19.719 -4.457 1 91.12 560 LEU B O 1
ATOM 10076 N N . SER B 1 561 ? -1.726 -18.703 -3.523 1 88.75 561 SER B N 1
ATOM 10077 C CA . SER B 1 561 ? -0.75 -19.625 -4.078 1 88.75 561 SER B CA 1
ATOM 10078 C C . SER B 1 561 ? -0.999 -21.047 -3.584 1 88.75 561 SER B C 1
ATOM 10080 O O . SER B 1 561 ? -0.914 -22.016 -4.355 1 88.75 561 SER B O 1
ATOM 10082 N N . VAL B 1 562 ? -1.362 -21.172 -2.326 1 89.31 562 VAL B N 1
ATOM 10083 C CA . VAL B 1 562 ? -1.612 -22.484 -1.738 1 89.31 562 VAL B CA 1
ATOM 10084 C C . VAL B 1 562 ? -2.869 -23.094 -2.354 1 89.31 562 VAL B C 1
ATOM 10086 O O . VAL B 1 562 ? -2.857 -24.234 -2.787 1 89.31 562 VAL B O 1
ATOM 10089 N N . VAL B 1 563 ? -3.887 -22.359 -2.479 1 90.94 563 VAL B N 1
ATOM 10090 C CA . VAL B 1 563 ? -5.164 -22.844 -2.986 1 90.94 563 VAL B CA 1
ATOM 10091 C C . VAL B 1 563 ? -5.016 -23.266 -4.445 1 90.94 563 VAL B C 1
ATOM 10093 O O . VAL B 1 563 ? -5.461 -24.344 -4.84 1 90.94 563 VAL B O 1
ATOM 10096 N N . ILE B 1 564 ? -4.352 -22.453 -5.23 1 91.25 564 ILE B N 1
ATOM 10097 C CA . ILE B 1 564 ? -4.207 -22.734 -6.656 1 91.25 564 ILE B CA 1
ATOM 10098 C C . ILE B 1 564 ? -3.332 -23.969 -6.855 1 91.25 564 ILE B C 1
ATOM 10100 O O . ILE B 1 564 ? -3.629 -24.812 -7.703 1 91.25 564 ILE B O 1
ATOM 10104 N N . THR B 1 565 ? -2.262 -24.047 -6.043 1 89.06 565 THR B N 1
ATOM 10105 C CA . THR B 1 565 ? -1.364 -25.188 -6.18 1 89.06 565 THR B CA 1
ATOM 10106 C C . THR B 1 565 ? -2.086 -26.484 -5.832 1 89.06 565 THR B C 1
ATOM 10108 O O . THR B 1 565 ? -1.942 -27.5 -6.535 1 89.06 565 THR B O 1
ATOM 10111 N N . ILE B 1 566 ? -2.902 -26.453 -4.844 1 89.81 566 ILE B N 1
ATOM 10112 C CA . ILE B 1 566 ? -3.668 -27.641 -4.445 1 89.81 566 ILE B CA 1
ATOM 10113 C C . ILE B 1 566 ? -4.688 -27.984 -5.531 1 89.81 566 ILE B C 1
ATOM 10115 O O . ILE B 1 566 ? -4.812 -29.141 -5.93 1 89.81 566 ILE B O 1
ATOM 10119 N N . TRP B 1 567 ? -5.344 -27 -6.059 1 92.69 567 TRP B N 1
ATOM 10120 C CA . TRP B 1 567 ? -6.383 -27.219 -7.062 1 92.69 567 TRP B CA 1
ATOM 10121 C C . TRP B 1 567 ? -5.781 -27.734 -8.359 1 92.69 567 TRP B C 1
ATOM 10123 O O . TRP B 1 567 ? -6.414 -28.516 -9.078 1 92.69 567 TRP B O 1
ATOM 10133 N N . MET B 1 568 ? -4.59 -27.328 -8.648 1 91.38 568 MET B N 1
ATOM 10134 C CA . MET B 1 568 ? -3.91 -27.797 -9.852 1 91.38 568 MET B CA 1
ATOM 10135 C C . MET B 1 568 ? -3.674 -29.297 -9.805 1 91.38 568 MET B C 1
ATOM 10137 O O . MET B 1 568 ? -3.705 -29.969 -10.836 1 91.38 568 MET B O 1
ATOM 10141 N N . SER B 1 569 ? -3.496 -29.797 -8.586 1 89.31 569 SER B N 1
ATOM 10142 C CA . SER B 1 569 ? -3.201 -31.219 -8.422 1 89.31 569 SER B CA 1
ATOM 10143 C C . SER B 1 569 ? -4.414 -32.094 -8.766 1 89.31 569 SER B C 1
ATOM 10145 O O . SER B 1 569 ? -4.27 -33.25 -9.148 1 89.31 569 SER B O 1
ATOM 10147 N N . PHE B 1 570 ? -5.578 -31.5 -8.766 1 89.38 570 PHE B N 1
ATOM 10148 C CA . PHE B 1 570 ? -6.793 -32.281 -8.984 1 89.38 570 PHE B CA 1
ATOM 10149 C C . PHE B 1 570 ? -7.293 -32.125 -10.414 1 89.38 570 PHE B C 1
ATOM 10151 O O . PHE B 1 570 ? -8.461 -32.406 -10.703 1 89.38 570 PHE B O 1
ATOM 10158 N N . SER B 1 571 ? -6.465 -31.641 -11.32 1 89 571 SER B N 1
ATOM 10159 C CA . SER B 1 571 ? -6.859 -31.406 -12.703 1 89 571 SER B CA 1
ATOM 10160 C C . SER B 1 571 ? -7.066 -32.719 -13.453 1 89 571 SER B C 1
ATOM 10162 O O . SER B 1 571 ? -7.676 -32.75 -14.523 1 89 571 SER B O 1
ATOM 10164 N N . GLY B 1 572 ? -6.637 -33.875 -12.891 1 82.12 572 GLY B N 1
ATOM 10165 C CA . GLY B 1 572 ? -6.672 -35.156 -13.586 1 82.12 572 GLY B CA 1
ATOM 10166 C C . GLY B 1 572 ? -5.406 -35.438 -14.375 1 82.12 572 GLY B C 1
ATOM 10167 O O . GLY B 1 572 ? -5.121 -36.594 -14.703 1 82.12 572 GLY B O 1
ATOM 10168 N N . PHE B 1 573 ? -4.695 -34.406 -14.711 1 82.38 573 PHE B N 1
ATOM 10169 C CA . PHE B 1 573 ? -3.451 -34.562 -15.461 1 82.38 573 PHE B CA 1
ATOM 10170 C C . PHE B 1 573 ? -2.303 -34.938 -14.531 1 82.38 573 PHE B C 1
ATOM 10172 O O . PHE B 1 573 ? -1.473 -35.781 -14.867 1 82.38 573 PHE B O 1
ATOM 10179 N N . LEU B 1 574 ? -2.293 -34.344 -13.328 1 81.81 574 LEU B N 1
ATOM 10180 C CA . LEU B 1 574 ? -1.199 -34.594 -12.398 1 81.81 574 LEU B CA 1
ATOM 10181 C C . LEU B 1 574 ? -1.437 -35.875 -11.617 1 81.81 574 LEU B C 1
ATOM 10183 O O . LEU B 1 574 ? -0.512 -36.688 -11.43 1 81.81 574 LEU B O 1
ATOM 10187 N N . ILE B 1 575 ? -2.619 -36 -11.18 1 81.38 575 ILE B N 1
ATOM 10188 C CA . ILE B 1 575 ? -3.023 -37.219 -10.508 1 81.38 575 ILE B CA 1
ATOM 10189 C C . ILE B 1 575 ? -4.398 -37.656 -11.008 1 81.38 575 ILE B C 1
ATOM 10191 O O . ILE B 1 575 ? -5.293 -36.812 -11.18 1 81.38 575 ILE B O 1
ATOM 10195 N N . ARG B 1 576 ? -4.43 -38.906 -11.312 1 80.56 576 ARG B N 1
ATOM 10196 C CA . ARG B 1 576 ? -5.723 -39.438 -11.742 1 80.56 576 ARG B CA 1
ATOM 10197 C C . ARG B 1 576 ? -6.711 -39.469 -10.578 1 80.56 576 ARG B C 1
ATOM 10199 O O . ARG B 1 576 ? -6.316 -39.656 -9.43 1 80.56 576 ARG B O 1
ATOM 10206 N N . ASN B 1 577 ? -7.914 -39.25 -10.898 1 78.38 577 ASN B N 1
ATOM 10207 C CA . ASN B 1 577 ? -8.945 -39.156 -9.875 1 78.38 577 ASN B CA 1
ATOM 10208 C C . ASN B 1 577 ? -9.055 -40.469 -9.078 1 78.38 577 ASN B C 1
ATOM 10210 O O . ASN B 1 577 ? -9.375 -40.438 -7.887 1 78.38 577 ASN B O 1
ATOM 10214 N N . THR B 1 578 ? -8.664 -41.531 -9.656 1 75.44 578 THR B N 1
ATOM 10215 C CA . THR B 1 578 ? -8.812 -42.844 -8.984 1 75.44 578 THR B CA 1
ATOM 10216 C C . THR B 1 578 ? -7.684 -43.062 -7.988 1 75.44 578 THR B C 1
ATOM 10218 O O . THR B 1 578 ? -7.797 -43.906 -7.09 1 75.44 578 THR B O 1
ATOM 10221 N N . GLN B 1 579 ? -6.66 -42.281 -8.156 1 75.69 579 GLN B N 1
ATOM 10222 C CA . GLN B 1 579 ? -5.492 -42.469 -7.301 1 75.69 579 GLN B CA 1
ATOM 10223 C C . GLN B 1 579 ? -5.547 -41.562 -6.086 1 75.69 579 GLN B C 1
ATOM 10225 O O . GLN B 1 579 ? -4.719 -41.656 -5.176 1 75.69 579 GLN B O 1
ATOM 10230 N N . ILE B 1 580 ? -6.57 -40.75 -6.109 1 81.75 580 ILE B N 1
ATOM 10231 C CA . ILE B 1 580 ? -6.695 -39.844 -4.98 1 81.75 580 ILE B CA 1
ATOM 10232 C C . ILE B 1 580 ? -7.203 -40.594 -3.754 1 81.75 580 ILE B C 1
ATOM 10234 O O . ILE B 1 580 ? -8.18 -41.344 -3.836 1 81.75 580 ILE B O 1
ATOM 10238 N N . GLY B 1 581 ? -6.488 -40.438 -2.648 1 76.62 581 GLY B N 1
ATOM 10239 C CA . GLY B 1 581 ? -6.906 -41.062 -1.411 1 76.62 581 GLY B CA 1
ATOM 10240 C C . GLY B 1 581 ? -8.281 -40.625 -0.948 1 76.62 581 GLY B C 1
ATOM 10241 O O . GLY B 1 581 ? -8.703 -39.5 -1.219 1 76.62 581 GLY B O 1
ATOM 10242 N N . GLY B 1 582 ? -9 -41.5 -0.271 1 75.56 582 GLY B N 1
ATOM 10243 C CA . GLY B 1 582 ? -10.359 -41.25 0.184 1 75.56 582 GLY B CA 1
ATOM 10244 C C . GLY B 1 582 ? -10.5 -40.031 1.044 1 75.56 582 GLY B C 1
ATOM 10245 O O . GLY B 1 582 ? -11.484 -39.281 0.939 1 75.56 582 GLY B O 1
ATOM 10246 N N . TRP B 1 583 ? -9.508 -39.625 1.782 1 76.06 583 TRP B N 1
ATOM 10247 C CA . TRP B 1 583 ? -9.578 -38.5 2.703 1 76.06 583 TRP B CA 1
ATOM 10248 C C . TRP B 1 583 ? -9.586 -37.156 1.944 1 76.06 583 TRP B C 1
ATOM 10250 O O . TRP B 1 583 ? -10.148 -36.188 2.418 1 76.06 583 TRP B O 1
ATOM 10260 N N . PHE B 1 584 ? -8.945 -37.062 0.723 1 80.56 584 PHE B N 1
ATOM 10261 C CA . PHE B 1 584 ? -8.812 -35.812 -0.005 1 80.56 584 PHE B CA 1
ATOM 10262 C C . PHE B 1 584 ? -9.805 -35.75 -1.16 1 80.56 584 PHE B C 1
ATOM 10264 O O . PHE B 1 584 ? -9.984 -34.719 -1.774 1 80.56 584 PHE B O 1
ATOM 10271 N N . TYR B 1 585 ? -10.469 -36.844 -1.344 1 81.5 585 TYR B N 1
ATOM 10272 C CA . TYR B 1 585 ? -11.328 -36.906 -2.525 1 81.5 585 TYR B CA 1
ATOM 10273 C C . TYR B 1 585 ? -12.414 -35.844 -2.482 1 81.5 585 TYR B C 1
ATOM 10275 O O . TYR B 1 585 ? -12.68 -35.188 -3.486 1 81.5 585 TYR B O 1
ATOM 10283 N N . PRO B 1 586 ? -12.938 -35.594 -1.253 1 84.25 586 PRO B N 1
ATOM 10284 C CA . PRO B 1 586 ? -13.953 -34.531 -1.234 1 84.25 586 PRO B CA 1
ATOM 10285 C C . PRO B 1 586 ? -13.375 -33.156 -1.539 1 84.25 586 PRO B C 1
ATOM 10287 O O . PRO B 1 586 ? -14.07 -32.312 -2.098 1 84.25 586 PRO B O 1
ATOM 10290 N N . PHE B 1 587 ? -12.195 -32.969 -1.355 1 86.06 587 PHE B N 1
ATOM 10291 C CA . PHE B 1 587 ? -11.57 -31.656 -1.613 1 86.06 587 PHE B CA 1
ATOM 10292 C C . PHE B 1 587 ? -11.359 -31.453 -3.107 1 86.06 587 PHE B C 1
ATOM 10294 O O . PHE B 1 587 ? -11.32 -30.312 -3.582 1 86.06 587 PHE B O 1
ATOM 10301 N N . SER B 1 588 ? -11.25 -32.594 -3.777 1 88.31 588 SER B N 1
ATOM 10302 C CA . SER B 1 588 ? -11.039 -32.5 -5.219 1 88.31 588 SER B CA 1
ATOM 10303 C C . SER B 1 588 ? -12.266 -31.922 -5.926 1 88.31 588 SER B C 1
ATOM 10305 O O . SER B 1 588 ? -12.156 -31.375 -7.023 1 88.31 588 SER B O 1
ATOM 10307 N N . TYR B 1 589 ? -13.422 -31.875 -5.176 1 89 589 TYR B N 1
ATOM 10308 C CA . TYR B 1 589 ? -14.648 -31.375 -5.789 1 89 589 TYR B CA 1
ATOM 10309 C C . TYR B 1 589 ? -14.672 -29.844 -5.785 1 89 589 TYR B C 1
ATOM 10311 O O . TYR B 1 589 ? -15.453 -29.234 -6.516 1 89 589 TYR B O 1
ATOM 10319 N N . THR B 1 590 ? -13.797 -29.297 -5.141 1 91.56 590 THR B N 1
ATOM 10320 C CA . THR B 1 590 ? -13.781 -27.828 -5.055 1 91.56 590 THR B CA 1
ATOM 10321 C C . THR B 1 590 ? -12.828 -27.234 -6.09 1 91.56 590 THR B C 1
ATOM 10323 O O . THR B 1 590 ? -12.797 -26.016 -6.277 1 91.56 590 THR B O 1
ATOM 10326 N N . SER B 1 591 ? -12.156 -28.078 -6.82 1 93.19 591 SER B N 1
ATOM 10327 C CA . SER B 1 591 ? -11.133 -27.594 -7.738 1 93.19 591 SER B CA 1
ATOM 10328 C C . SER B 1 591 ? -11.734 -27.172 -9.07 1 93.19 591 SER B C 1
ATOM 10330 O O . SER B 1 591 ? -12.445 -27.938 -9.711 1 93.19 591 SER B O 1
ATOM 10332 N N . LEU B 1 592 ? -11.43 -26 -9.453 1 95.38 592 LEU B N 1
ATOM 10333 C CA . LEU B 1 592 ? -11.906 -25.516 -10.75 1 95.38 592 LEU B CA 1
ATOM 10334 C C . LEU B 1 592 ? -11.188 -26.234 -11.891 1 95.38 592 LEU B C 1
ATOM 10336 O O . LEU B 1 592 ? -11.727 -26.359 -12.992 1 95.38 592 LEU B O 1
ATOM 10340 N N . PHE B 1 593 ? -9.992 -26.781 -11.625 1 95.38 593 PHE B N 1
ATOM 10341 C CA . PHE B 1 593 ? -9.203 -27.469 -12.641 1 95.38 593 PHE B CA 1
ATOM 10342 C C . PHE B 1 593 ? -9.852 -28.797 -13.016 1 95.38 593 PHE B C 1
ATOM 10344 O O . PHE B 1 593 ? -9.828 -29.188 -14.188 1 95.38 593 PHE B O 1
ATOM 10351 N N . ARG B 1 594 ? -10.43 -29.453 -12.023 1 93.5 594 ARG B N 1
ATOM 10352 C CA . ARG B 1 594 ? -11.023 -30.781 -12.234 1 93.5 594 ARG B CA 1
ATOM 10353 C C . ARG B 1 594 ? -12.094 -30.719 -13.328 1 93.5 594 ARG B C 1
ATOM 10355 O O . ARG B 1 594 ? -12.078 -31.531 -14.258 1 93.5 594 ARG B O 1
ATOM 10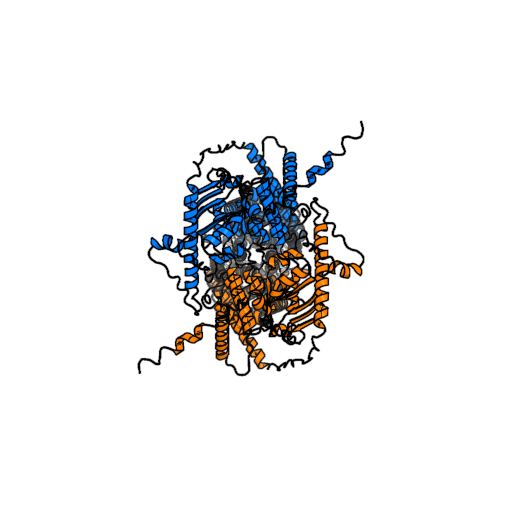362 N N . TYR B 1 595 ? -12.914 -29.734 -13.297 1 95.5 595 TYR B N 1
ATOM 10363 C CA . TYR B 1 595 ? -14.07 -29.672 -14.18 1 95.5 595 TYR B CA 1
ATOM 10364 C C . TYR B 1 595 ? -13.719 -28.969 -15.484 1 95.5 595 TYR B C 1
ATOM 10366 O O . TYR B 1 595 ? -14.211 -29.344 -16.547 1 95.5 595 TYR B O 1
ATOM 10374 N N . SER B 1 596 ? -12.883 -27.984 -15.43 1 97.19 596 SER B N 1
ATOM 10375 C CA . SER B 1 596 ? -12.547 -27.219 -16.625 1 97.19 596 SER B CA 1
ATOM 10376 C C . SER B 1 596 ? -11.68 -28.047 -17.578 1 97.19 596 SER B C 1
ATOM 10378 O O . SER B 1 596 ? -11.969 -28.141 -18.766 1 97.19 596 SER B O 1
ATOM 10380 N N . VAL B 1 597 ? -10.633 -28.719 -17.109 1 95.94 597 VAL B N 1
ATOM 10381 C CA . VAL B 1 597 ? -9.75 -29.516 -17.953 1 95.94 597 VAL B CA 1
ATOM 10382 C C . VAL B 1 597 ? -10.523 -30.688 -18.531 1 95.94 597 VAL B C 1
ATOM 10384 O O . VAL B 1 597 ? -10.367 -31.016 -19.703 1 95.94 597 VAL B O 1
ATOM 10387 N N . HIS B 1 598 ? -11.367 -31.312 -17.688 1 95.19 598 HIS B N 1
ATOM 10388 C CA . HIS B 1 598 ? -12.188 -32.438 -18.172 1 95.19 598 HIS B CA 1
ATOM 10389 C C . HIS B 1 598 ? -13.117 -31.984 -19.281 1 95.19 598 HIS B C 1
ATOM 10391 O O . HIS B 1 598 ? -13.227 -32.656 -20.312 1 95.19 598 HIS B O 1
ATOM 10397 N N . ALA B 1 599 ? -13.781 -30.859 -19.094 1 96.5 599 ALA B N 1
ATOM 10398 C CA . ALA B 1 599 ? -14.711 -30.344 -20.094 1 96.5 599 ALA B CA 1
ATOM 10399 C C . ALA B 1 599 ? -13.984 -30 -21.391 1 96.5 599 ALA B C 1
ATOM 10401 O O . ALA B 1 599 ? -14.469 -30.328 -22.484 1 96.5 599 ALA B O 1
ATOM 10402 N N . LEU B 1 600 ? -12.891 -29.391 -21.312 1 97.25 600 LEU B N 1
ATOM 10403 C CA . LEU B 1 600 ? -12.117 -29.031 -22.5 1 97.25 600 LEU B CA 1
ATOM 10404 C C . LEU B 1 600 ? -11.586 -30.266 -23.203 1 97.25 600 LEU B C 1
ATOM 10406 O O . LEU B 1 600 ? -11.555 -30.328 -24.438 1 97.25 600 LEU B O 1
ATOM 10410 N N . ALA B 1 601 ? -11.117 -31.25 -22.375 1 95.69 601 ALA B N 1
ATOM 10411 C CA . ALA B 1 601 ? -10.625 -32.5 -22.953 1 95.69 601 ALA B CA 1
ATOM 10412 C C . ALA B 1 601 ? -11.727 -33.219 -23.719 1 95.69 601 ALA B C 1
ATOM 10414 O O . ALA B 1 601 ? -11.484 -33.781 -24.797 1 95.69 601 ALA B O 1
ATOM 10415 N N . GLN B 1 602 ? -12.914 -33.219 -23.172 1 95.31 602 GLN B N 1
ATOM 10416 C CA . GLN B 1 602 ? -14.047 -33.844 -23.859 1 95.31 602 GLN B CA 1
ATOM 10417 C C . GLN B 1 602 ? -14.328 -33.125 -25.188 1 95.31 602 GLN B C 1
ATOM 10419 O O . GLN B 1 602 ? -14.586 -33.781 -26.203 1 95.31 602 GLN B O 1
ATOM 10424 N N . ALA B 1 603 ? -14.281 -31.844 -25.156 1 95.75 603 ALA B N 1
ATOM 10425 C CA . ALA B 1 603 ? -14.547 -31.062 -26.359 1 95.75 603 ALA B CA 1
ATOM 10426 C C . ALA B 1 603 ? -13.469 -31.297 -27.406 1 95.75 603 ALA B C 1
ATOM 10428 O O . ALA B 1 603 ? -13.758 -31.312 -28.609 1 95.75 603 ALA B O 1
ATOM 10429 N N . GLU B 1 604 ? -12.281 -31.531 -27 1 95.75 604 GLU B N 1
ATOM 10430 C CA . GLU B 1 604 ? -11.156 -31.641 -27.922 1 95.75 604 GLU B CA 1
ATOM 10431 C C . GLU B 1 604 ? -10.992 -33.062 -28.422 1 95.75 604 GLU B C 1
ATOM 10433 O O . GLU B 1 604 ? -10.773 -33.312 -29.625 1 95.75 604 GLU B O 1
ATOM 10438 N N . LEU B 1 605 ? -11.141 -34.062 -27.547 1 93.81 605 LEU B N 1
ATOM 10439 C CA . LEU B 1 605 ? -10.742 -35.438 -27.875 1 93.81 605 LEU B CA 1
ATOM 10440 C C . LEU B 1 605 ? -11.93 -36.219 -28.422 1 93.81 605 LEU B C 1
ATOM 10442 O O . LEU B 1 605 ? -11.742 -37.219 -29.125 1 93.81 605 LEU B O 1
ATOM 10446 N N . SER B 1 606 ? -13.125 -35.719 -28.109 1 91.88 606 SER B N 1
ATOM 10447 C CA . SER B 1 606 ? -14.281 -36.469 -28.594 1 91.88 606 SER B CA 1
ATOM 10448 C C . SER B 1 606 ? -14.32 -36.5 -30.109 1 91.88 606 SER B C 1
ATOM 10450 O O . SER B 1 606 ? -14.227 -35.469 -30.781 1 91.88 606 SER B O 1
ATOM 10452 N N . GLY B 1 607 ? -14.383 -37.688 -30.656 1 88.88 607 GLY B N 1
ATOM 10453 C CA . GLY B 1 607 ? -14.523 -37.875 -32.094 1 88.88 607 GLY B CA 1
ATOM 10454 C C . GLY B 1 607 ? -13.188 -37.969 -32.812 1 88.88 607 GLY B C 1
ATOM 10455 O O . GLY B 1 607 ? -13.148 -38.156 -34.031 1 88.88 607 GLY B O 1
ATOM 10456 N N . MET B 1 608 ? -12.086 -37.844 -32.094 1 91.31 608 MET B N 1
ATOM 10457 C CA . MET B 1 608 ? -10.766 -37.906 -32.719 1 91.31 608 MET B CA 1
ATOM 10458 C C . MET B 1 608 ? -10.25 -39.344 -32.781 1 91.31 608 MET B C 1
ATOM 10460 O O . MET B 1 608 ? -10.617 -40.156 -31.953 1 91.31 608 MET B O 1
ATOM 10464 N N . SER B 1 609 ? -9.477 -39.594 -33.812 1 87.94 609 SER B N 1
ATOM 10465 C CA . SER B 1 609 ? -8.812 -40.875 -33.969 1 87.94 609 SER B CA 1
ATOM 10466 C C . SER B 1 609 ? -7.297 -40.75 -33.906 1 87.94 609 SER B C 1
ATOM 10468 O O . SER B 1 609 ? -6.734 -39.781 -34.438 1 87.94 609 SER B O 1
ATOM 10470 N N . PHE B 1 610 ? -6.703 -41.562 -33.156 1 85.56 610 PHE B N 1
ATOM 10471 C CA . PHE B 1 610 ? -5.262 -41.469 -32.969 1 85.56 610 PHE B CA 1
ATOM 10472 C C . PHE B 1 610 ? -4.566 -42.688 -33.562 1 85.56 610 PHE B C 1
ATOM 10474 O O . PHE B 1 610 ? -5.148 -43.781 -33.625 1 85.56 610 PHE B O 1
ATOM 10481 N N . GLU B 1 611 ? -3.379 -42.406 -34.156 1 75.12 611 GLU B N 1
ATOM 10482 C CA . GLU B 1 611 ? -2.576 -43.438 -34.781 1 75.12 611 GLU B CA 1
ATOM 10483 C C . GLU B 1 611 ? -1.771 -44.219 -33.75 1 75.12 611 GLU B C 1
ATOM 10485 O O . GLU B 1 611 ? -1.26 -43.625 -32.781 1 75.12 611 GLU B O 1
ATOM 10490 N N . CYS B 1 612 ? -1.876 -45.375 -33.688 1 63.41 612 CYS B N 1
ATOM 10491 C CA . CYS B 1 612 ? -1.1 -46.219 -32.812 1 63.41 612 CYS B CA 1
ATOM 10492 C C . CYS B 1 612 ? 0.116 -46.812 -33.531 1 63.41 612 CYS B C 1
ATOM 10494 O O . CYS B 1 612 ? 0.007 -47.812 -34.25 1 63.41 612 CYS B O 1
ATOM 10496 N N . SER B 1 613 ? 0.954 -45.906 -34.25 1 51.75 613 SER B N 1
ATOM 10497 C CA . SER B 1 613 ? 1.995 -46.406 -35.125 1 51.75 613 SER B CA 1
ATOM 10498 C C . SER B 1 613 ? 2.762 -47.562 -34.531 1 51.75 613 SER B C 1
ATOM 10500 O O . SER B 1 613 ? 2.971 -48.594 -35.188 1 51.75 613 SER B O 1
ATOM 10502 N N . SER B 1 614 ? 3.674 -47.188 -33.531 1 45.75 614 SER B N 1
ATOM 10503 C CA . SER B 1 614 ? 4.77 -48.125 -33.281 1 45.75 614 SER B CA 1
ATOM 10504 C C . SER B 1 614 ? 4.246 -49.469 -32.812 1 45.75 614 SER B C 1
ATOM 10506 O O . SER B 1 614 ? 4.75 -50.5 -33.25 1 45.75 614 SER B O 1
ATOM 10508 N N . THR B 1 615 ? 3.428 -49.469 -31.969 1 43.09 615 THR B N 1
ATOM 10509 C CA . THR B 1 615 ? 2.949 -50.75 -31.516 1 43.09 615 THR B CA 1
ATOM 10510 C C . THR B 1 615 ? 2.107 -51.438 -32.594 1 43.09 615 THR B C 1
ATOM 10512 O O . THR B 1 615 ? 2.193 -52.656 -32.812 1 43.09 615 THR B O 1
ATOM 10515 N N . ASN B 1 616 ? 1.389 -50.562 -33.375 1 42.94 616 ASN B N 1
ATOM 10516 C CA . ASN B 1 616 ? 0.572 -51.125 -34.438 1 42.94 616 ASN B CA 1
ATOM 10517 C C . ASN B 1 616 ? 1.431 -51.594 -35.625 1 42.94 616 ASN B C 1
ATOM 10519 O O . ASN B 1 616 ? 1.136 -52.625 -36.219 1 42.94 616 ASN B O 1
ATOM 10523 N N . LYS B 1 617 ? 2.42 -50.75 -35.969 1 43.59 617 LYS B N 1
ATOM 10524 C CA . LYS B 1 617 ? 3.287 -51.25 -37.031 1 43.59 617 LYS B CA 1
ATOM 10525 C C . LYS B 1 617 ? 3.947 -52.562 -36.656 1 43.59 617 LYS B C 1
ATOM 10527 O O . LYS B 1 617 ? 4.066 -53.469 -37.469 1 43.59 617 LYS B O 1
ATOM 10532 N N . ILE B 1 618 ? 4.426 -52.438 -35.406 1 39.38 618 ILE B N 1
ATOM 10533 C CA . ILE B 1 618 ? 5.059 -53.688 -35 1 39.38 618 ILE B CA 1
ATOM 10534 C C . ILE B 1 618 ? 4.023 -54.812 -34.969 1 39.38 618 ILE B C 1
ATOM 10536 O O . ILE B 1 618 ? 4.297 -55.938 -35.438 1 39.38 618 ILE B O 1
ATOM 10540 N N . LEU B 1 619 ? 2.914 -54.344 -34.5 1 40.44 619 LEU B N 1
ATOM 10541 C CA . LEU B 1 619 ? 1.874 -55.375 -34.469 1 40.44 619 LEU B CA 1
ATOM 10542 C C . LEU B 1 619 ? 1.327 -55.625 -35.875 1 40.44 619 LEU B C 1
ATOM 10544 O O . LEU B 1 619 ? 0.934 -56.75 -36.188 1 40.44 619 LEU B O 1
ATOM 10548 N N . SER B 1 620 ? 1.197 -54.5 -36.625 1 38.16 620 SER B N 1
ATOM 10549 C CA . SER B 1 620 ? 0.758 -54.719 -38 1 38.16 620 SER B CA 1
ATOM 10550 C C . SER B 1 620 ? 1.787 -55.531 -38.781 1 38.16 620 SER B C 1
ATOM 10552 O O . SER B 1 620 ? 1.434 -56.25 -39.688 1 38.16 620 SER B O 1
ATOM 10554 N N . THR B 1 621 ? 3.014 -55.031 -38.625 1 35.75 621 THR B N 1
ATOM 10555 C CA . THR B 1 621 ? 3.99 -55.844 -39.344 1 35.75 621 THR B CA 1
ATOM 10556 C C . THR B 1 621 ? 3.938 -57.312 -38.906 1 35.75 621 THR B C 1
ATOM 10558 O O . THR B 1 621 ? 4.5 -58.188 -39.531 1 35.75 621 THR B O 1
ATOM 10561 N N . VAL B 1 622 ? 3.521 -57.375 -37.688 1 34.28 622 VAL B N 1
ATOM 10562 C CA . VAL B 1 622 ? 3.271 -58.781 -37.344 1 34.28 622 VAL B CA 1
ATOM 10563 C C . VAL B 1 622 ? 1.98 -59.25 -38 1 34.28 622 VAL B C 1
ATOM 10565 O O . VAL B 1 622 ? 0.885 -58.875 -37.594 1 34.28 622 VAL B O 1
ATOM 10568 N N . ASN B 1 623 ? 1.821 -58.844 -39.312 1 31.94 623 ASN B N 1
ATOM 10569 C CA . ASN B 1 623 ? 0.73 -59.469 -40.062 1 31.94 623 ASN B CA 1
ATOM 10570 C C . ASN B 1 623 ? 0.391 -60.844 -39.531 1 31.94 623 ASN B C 1
ATOM 10572 O O . ASN B 1 623 ? 1.167 -61.812 -39.719 1 31.94 623 ASN B O 1
ATOM 10576 N N . MET B 1 624 ? -0.229 -60.844 -38.531 1 35.69 624 MET B N 1
ATOM 10577 C CA . MET B 1 624 ? -0.731 -62.125 -38.031 1 35.69 624 MET B CA 1
ATOM 10578 C C . MET B 1 624 ? -1.389 -62.906 -39.156 1 35.69 624 MET B C 1
ATOM 10580 O O . MET B 1 624 ? -1.521 -64.125 -39.062 1 35.69 624 MET B O 1
ATOM 10584 N N . THR B 1 625 ? -2.02 -62.094 -40.062 1 35.38 625 THR B N 1
ATOM 10585 C CA . THR B 1 625 ? -2.449 -62.844 -41.25 1 35.38 625 THR B CA 1
ATOM 10586 C C . THR B 1 625 ? -1.268 -63.562 -41.875 1 35.38 625 THR B C 1
ATOM 10588 O O . THR B 1 625 ? -1.414 -64.688 -42.375 1 35.38 625 THR B O 1
ATOM 10591 N N . ASP B 1 626 ? -0.16 -62.844 -41.938 1 34.91 626 ASP B N 1
ATOM 10592 C CA . ASP B 1 626 ? 0.997 -63.562 -42.5 1 34.91 626 ASP B CA 1
ATOM 10593 C C . ASP B 1 626 ? 1.454 -64.688 -41.562 1 34.91 626 ASP B C 1
ATOM 10595 O O . ASP B 1 626 ? 1.866 -65.75 -42 1 34.91 626 ASP B O 1
ATOM 10599 N N . ILE B 1 627 ? 1.262 -64.375 -40.25 1 35.16 627 ILE B N 1
ATOM 10600 C CA . ILE B 1 627 ? 1.445 -65.562 -39.375 1 35.16 627 ILE B CA 1
ATOM 10601 C C . ILE B 1 627 ? 0.299 -66.5 -39.562 1 35.16 627 ILE B C 1
ATOM 10603 O O . ILE B 1 627 ? 0.524 -67.75 -39.656 1 35.16 627 ILE B O 1
ATOM 10607 N N . CYS B 1 628 ? -0.856 -65.875 -39.562 1 34.81 628 CYS B N 1
ATOM 10608 C CA . CYS B 1 628 ? -1.976 -66.812 -39.844 1 34.81 628 CYS B CA 1
ATOM 10609 C C . CYS B 1 628 ? -2.02 -67.125 -41.344 1 34.81 628 CYS B C 1
ATOM 10611 O O . CYS B 1 628 ? -2.475 -68.188 -41.719 1 34.81 628 CYS B O 1
ATOM 10613 N N . SER B 1 629 ? -1.738 -66.188 -42.25 1 34.44 629 SER B N 1
ATOM 10614 C CA . SER B 1 629 ? -1.652 -66.5 -43.688 1 34.44 629 SER B CA 1
ATOM 10615 C C . SER B 1 629 ? -0.399 -67.312 -43.969 1 34.44 629 SER B C 1
ATOM 10617 O O . SER B 1 629 ? -0.24 -67.875 -45.062 1 34.44 629 SER B O 1
ATOM 10619 N N . PHE B 1 630 ? 0.654 -67.188 -43.188 1 32.25 630 PHE B N 1
ATOM 10620 C CA . PHE B 1 630 ? 1.637 -68.25 -43.375 1 32.25 630 PHE B CA 1
ATOM 10621 C C . PHE B 1 630 ? 0.976 -69.625 -43.281 1 32.25 630 PHE B C 1
ATOM 10623 O O . PHE B 1 630 ? 1.639 -70.688 -43.438 1 32.25 630 PHE B O 1
ATOM 10630 N N . ARG B 1 631 ? -0.291 -69.562 -42.906 1 33.16 631 ARG B N 1
ATOM 10631 C CA . ARG B 1 631 ? -1.093 -70.812 -42.938 1 33.16 631 ARG B CA 1
ATOM 10632 C C . ARG B 1 631 ? -1.257 -71.312 -44.375 1 33.16 631 ARG B C 1
ATOM 10634 O O . ARG B 1 631 ? -1.207 -72.5 -44.625 1 33.16 631 ARG B O 1
ATOM 10641 N N . ASN B 1 632 ? -1.846 -70.5 -45.125 1 34.12 632 ASN B N 1
ATOM 10642 C CA . ASN B 1 632 ? -2.271 -71.312 -46.281 1 34.12 632 ASN B CA 1
ATOM 10643 C C . ASN B 1 632 ? -1.08 -71.75 -47.125 1 34.12 632 ASN B C 1
ATOM 10645 O O . ASN B 1 632 ? -0.931 -72.938 -47.406 1 34.12 632 ASN B O 1
ATOM 10649 N N . GLY B 1 633 ? -0.894 -71.25 -48.281 1 33.75 633 GLY B N 1
ATOM 10650 C CA . GLY B 1 633 ? -0.057 -71.75 -49.375 1 33.75 633 GLY B CA 1
ATOM 10651 C C . GLY B 1 633 ? 1.419 -71.438 -49.156 1 33.75 633 GLY B C 1
ATOM 10652 O O . GLY B 1 633 ? 2.256 -71.812 -49.969 1 33.75 633 GLY B O 1
ATOM 10653 N N . THR B 1 634 ? 1.771 -70.25 -48.625 1 31.81 634 THR B N 1
ATOM 10654 C CA . THR B 1 634 ? 3.199 -70 -48.781 1 31.81 634 THR B CA 1
ATOM 10655 C C . THR B 1 634 ? 4.012 -70.812 -47.781 1 31.81 634 THR B C 1
ATOM 10657 O O . THR B 1 634 ? 3.67 -70.875 -46.594 1 31.81 634 THR B O 1
ATOM 10660 N N . SER B 1 635 ? 4.641 -71.875 -48.281 1 31.48 635 SER B N 1
ATOM 10661 C CA . SER B 1 635 ? 5.668 -72.812 -47.781 1 31.48 635 SER B CA 1
ATOM 10662 C C . SER B 1 635 ? 6.785 -72.062 -47.062 1 31.48 635 SER B C 1
ATOM 10664 O O . SER B 1 635 ? 7.152 -70.938 -47.5 1 31.48 635 SER B O 1
ATOM 10666 N N . ILE B 1 636 ? 6.789 -71.875 -45.844 1 32.25 636 ILE B N 1
ATOM 10667 C CA . ILE B 1 636 ? 8.062 -71.438 -45.344 1 32.25 636 ILE B CA 1
ATOM 10668 C C . ILE B 1 636 ? 9.211 -72.188 -46 1 32.25 636 ILE B C 1
ATOM 10670 O O . ILE B 1 636 ? 9.281 -73.438 -45.875 1 32.25 636 ILE B O 1
ATOM 10674 N N . PRO B 1 637 ? 9.648 -71.5 -47.062 1 31.69 637 PRO B N 1
ATOM 10675 C CA . PRO B 1 637 ? 10.758 -72.25 -47.656 1 31.69 637 PRO B CA 1
ATOM 10676 C C . PRO B 1 637 ? 11.82 -72.688 -46.656 1 31.69 637 PRO B C 1
ATOM 10678 O O . PRO B 1 637 ? 12.352 -71.812 -45.906 1 31.69 637 PRO B O 1
ATOM 10681 N N . ILE B 1 638 ? 11.523 -73.75 -45.906 1 28.23 638 ILE B N 1
ATOM 10682 C CA . ILE B 1 638 ? 12.719 -74.312 -45.281 1 28.23 638 ILE B CA 1
ATOM 10683 C C . ILE B 1 638 ? 13.766 -74.625 -46.344 1 28.23 638 ILE B C 1
ATOM 10685 O O . ILE B 1 638 ? 13.422 -74.875 -47.5 1 28.23 638 ILE B O 1
ATOM 10689 N N . ASN B 1 639 ? 15.094 -74.688 -45.875 1 29.89 639 ASN B N 1
ATOM 10690 C CA . ASN B 1 639 ? 16.016 -75.312 -46.844 1 29.89 639 ASN B CA 1
ATOM 10691 C C . ASN B 1 639 ? 15.469 -76.562 -47.438 1 29.89 639 ASN B C 1
ATOM 10693 O O . ASN B 1 639 ? 14.922 -77.438 -46.688 1 29.89 639 ASN B O 1
ATOM 10697 N N . GLY B 1 640 ? 15.312 -76.938 -48.531 1 29.14 640 GLY B N 1
ATOM 10698 C CA . GLY B 1 640 ? 14.859 -77.875 -49.531 1 29.14 640 GLY B CA 1
ATOM 10699 C C . GLY B 1 640 ? 13.359 -77.875 -49.719 1 29.14 640 GLY B C 1
ATOM 10700 O O . GLY B 1 640 ? 12.648 -77.062 -49.156 1 29.14 640 GLY B O 1
ATOM 10701 N N . SER B 1 641 ? 12.594 -78.938 -50.375 1 31.83 641 SER B N 1
ATOM 10702 C CA . SER B 1 641 ? 11.344 -79.25 -51.094 1 31.83 641 SER B CA 1
ATOM 10703 C C . SER B 1 641 ? 10.148 -79.188 -50.125 1 31.83 641 SER B C 1
ATOM 10705 O O . SER B 1 641 ? 9 -79.25 -50.562 1 31.83 641 SER B O 1
ATOM 10707 N N . SER B 1 642 ? 10.211 -79.625 -48.844 1 28.55 642 SER B N 1
ATOM 10708 C CA . SER B 1 642 ? 9.016 -80.062 -48.125 1 28.55 642 SER B CA 1
ATOM 10709 C C . SER B 1 642 ? 8.336 -78.938 -47.438 1 28.55 642 SER B C 1
ATOM 10711 O O . SER B 1 642 ? 8.992 -78.125 -46.75 1 28.55 642 SER B O 1
ATOM 10713 N N . GLN B 1 643 ? 7.188 -78.375 -48.125 1 32 643 GLN B N 1
ATOM 10714 C CA . GLN B 1 643 ? 6.336 -77.25 -47.781 1 32 643 GLN B CA 1
ATOM 10715 C C . GLN B 1 643 ? 5.402 -77.562 -46.625 1 32 643 GLN B C 1
ATOM 10717 O O . GLN B 1 643 ? 4.762 -78.625 -46.625 1 32 643 GLN B O 1
ATOM 10722 N N . ILE B 1 644 ? 5.785 -77.438 -45.25 1 30.17 644 ILE B N 1
ATOM 10723 C CA . ILE B 1 644 ? 4.879 -77.812 -44.188 1 30.17 644 ILE B CA 1
ATOM 10724 C C . ILE B 1 644 ? 3.691 -76.875 -44.125 1 30.17 644 ILE B C 1
ATOM 10726 O O . ILE B 1 644 ? 3.873 -75.625 -44.031 1 30.17 644 ILE B O 1
ATOM 10730 N N . SER B 1 645 ? 2.48 -77.188 -44.594 1 31.48 645 SER B N 1
ATOM 10731 C CA . SER B 1 645 ? 1.185 -76.5 -44.688 1 31.48 645 SER B CA 1
ATOM 10732 C C . SER B 1 645 ? 0.626 -76.25 -43.281 1 31.48 645 SER B C 1
ATOM 10734 O O . SER B 1 645 ? 0.468 -77.188 -42.5 1 31.48 645 SER B O 1
ATOM 10736 N N . ILE B 1 646 ? 1.012 -75.25 -42.562 1 33.69 646 ILE B N 1
ATOM 10737 C CA . ILE B 1 646 ? 0.499 -74.938 -41.219 1 33.69 646 ILE B CA 1
ATOM 10738 C C . ILE B 1 646 ? -0.977 -74.562 -41.312 1 33.69 646 ILE B C 1
ATOM 10740 O O . ILE B 1 646 ? -1.469 -73.75 -40.5 1 33.69 646 ILE B O 1
ATOM 10744 N N . GLU B 1 647 ? -1.914 -75.125 -42.219 1 32.72 647 GLU B N 1
ATOM 10745 C CA . GLU B 1 647 ? -3.293 -74.75 -42.562 1 32.72 647 GLU B CA 1
ATOM 10746 C C . GLU B 1 647 ? -4.188 -74.812 -41.312 1 32.72 647 GLU B C 1
ATOM 10748 O O . GLU B 1 647 ? -5.004 -73.938 -41.062 1 32.72 647 GLU B O 1
ATOM 10753 N N . PRO B 1 648 ? -4.438 -76.125 -40.781 1 33.88 648 PRO B N 1
ATOM 10754 C CA . PRO B 1 648 ? -5.652 -76.312 -39.969 1 33.88 648 PRO B CA 1
ATOM 10755 C C . PRO B 1 648 ? -5.574 -75.562 -38.625 1 33.88 648 PRO B C 1
ATOM 10757 O O . PRO B 1 648 ? -6.605 -75.188 -38.094 1 33.88 648 PRO B O 1
ATOM 10760 N N . TYR B 1 649 ? -4.461 -75.688 -37.938 1 31.44 649 TYR B N 1
ATOM 10761 C CA . TYR B 1 649 ? -4.387 -75.25 -36.531 1 31.44 649 TYR B CA 1
ATOM 10762 C C . TYR B 1 649 ? -4.328 -73.75 -36.406 1 31.44 649 TYR B C 1
ATOM 10764 O O . TYR B 1 649 ? -4.512 -73.188 -35.312 1 31.44 649 TYR B O 1
ATOM 10772 N N . THR B 1 650 ? -4.004 -73.125 -37.531 1 36.38 650 THR B N 1
ATOM 10773 C CA . THR B 1 650 ? -3.934 -71.688 -37.5 1 36.38 650 THR B CA 1
ATOM 10774 C C . THR B 1 650 ? -5.32 -71.062 -37.281 1 36.38 650 THR B C 1
ATOM 10776 O O . THR B 1 650 ? -5.469 -70.062 -36.594 1 36.38 650 THR B O 1
ATOM 10779 N N . GLU B 1 651 ? -6.367 -71.688 -37.844 1 38.12 651 GLU B N 1
ATOM 10780 C CA . GLU B 1 651 ? -7.715 -71.188 -37.656 1 38.12 651 GLU B CA 1
ATOM 10781 C C . GLU B 1 651 ? -8.164 -71.312 -36.219 1 38.12 651 GLU B C 1
ATOM 10783 O O . GLU B 1 651 ? -8.773 -70.375 -35.656 1 38.12 651 GLU B O 1
ATOM 10788 N N . GLN B 1 652 ? -8.008 -72.5 -35.531 1 35.62 652 GLN B N 1
ATOM 10789 C CA . GLN B 1 652 ? -8.477 -72.75 -34.188 1 35.62 652 GLN B CA 1
ATOM 10790 C C . GLN B 1 652 ? -7.668 -71.875 -33.188 1 35.62 652 GLN B C 1
ATOM 10792 O O . GLN B 1 652 ? -8.234 -71.312 -32.25 1 35.62 652 GLN B O 1
ATOM 10797 N N . LEU B 1 653 ? -6.383 -71.938 -33.25 1 35.59 653 LEU B N 1
ATOM 10798 C CA . LEU B 1 653 ? -5.559 -71.062 -32.406 1 35.59 653 LEU B CA 1
ATOM 10799 C C . LEU B 1 653 ? -5.934 -69.562 -32.594 1 35.59 653 LEU B C 1
ATOM 10801 O O . LEU B 1 653 ? -6.035 -68.875 -31.609 1 35.59 653 LEU B O 1
ATOM 10805 N N . CYS B 1 654 ? -6.02 -69.188 -33.875 1 38.75 654 CYS B N 1
ATOM 10806 C CA . CYS B 1 654 ? -6.465 -67.812 -34.125 1 38.75 654 CYS B CA 1
ATOM 10807 C C . CYS B 1 654 ? -7.891 -67.562 -33.656 1 38.75 654 CYS B C 1
ATOM 10809 O O . CYS B 1 654 ? -8.242 -66.5 -33.188 1 38.75 654 CYS B O 1
ATOM 10811 N N . SER B 1 655 ? -8.773 -68.562 -33.875 1 39.97 655 SER B N 1
ATOM 10812 C CA . SER B 1 655 ? -10.133 -68.438 -33.344 1 39.97 655 SER B CA 1
ATOM 10813 C C . SER B 1 655 ? -10.141 -68.5 -31.828 1 39.97 655 SER B C 1
ATOM 10815 O O . SER B 1 655 ? -10.891 -67.75 -31.203 1 39.97 655 SER B O 1
ATOM 10817 N N . GLU B 1 656 ? -9.578 -69.5 -31.219 1 37 656 GLU B N 1
ATOM 10818 C CA . GLU B 1 656 ? -9.617 -69.562 -29.75 1 37 656 GLU B CA 1
ATOM 10819 C C . GLU B 1 656 ? -8.734 -68.5 -29.141 1 37 656 GLU B C 1
ATOM 10821 O O . GLU B 1 656 ? -9.023 -68 -28.047 1 37 656 GLU B O 1
ATOM 10826 N N . LEU B 1 657 ? -7.512 -68.375 -29.688 1 36.75 657 LEU B N 1
ATOM 10827 C CA . LEU B 1 657 ? -6.777 -67.188 -29.203 1 36.75 657 LEU B CA 1
ATOM 10828 C C . LEU B 1 657 ? -7.445 -65.875 -29.656 1 36.75 657 LEU B C 1
ATOM 10830 O O . LEU B 1 657 ? -7.449 -65.562 -30.859 1 36.75 657 LEU B O 1
ATOM 10834 N N . ASN B 1 658 ? -8.68 -65.688 -29.297 1 36.12 658 ASN B N 1
ATOM 10835 C CA . ASN B 1 658 ? -9.344 -64.375 -29.547 1 36.12 658 ASN B CA 1
ATOM 10836 C C . ASN B 1 658 ? -8.336 -63.25 -29.703 1 36.12 658 ASN B C 1
ATOM 10838 O O . ASN B 1 658 ? -8.188 -62.438 -28.797 1 36.12 658 ASN B O 1
ATOM 10842 N N . TRP B 1 659 ? -7.336 -63.531 -30.438 1 39.66 659 TRP B N 1
ATOM 10843 C CA . TRP B 1 659 ? -6.199 -62.656 -30.719 1 39.66 659 TRP B CA 1
ATOM 10844 C C . TRP B 1 659 ? -6.668 -61.25 -31.062 1 39.66 659 TRP B C 1
ATOM 10846 O O . TRP B 1 659 ? -6.102 -60.281 -30.594 1 39.66 659 TRP B O 1
ATOM 10856 N N . ASN B 1 660 ? -7.598 -61.219 -31.938 1 40.66 660 ASN B N 1
ATOM 10857 C CA . ASN B 1 660 ? -8.18 -59.906 -32.156 1 40.66 660 ASN B CA 1
ATOM 10858 C C . ASN B 1 660 ? -8.562 -59.25 -30.844 1 40.66 660 ASN B C 1
ATOM 10860 O O . ASN B 1 660 ? -8.359 -58.031 -30.672 1 40.66 660 ASN B O 1
ATOM 10864 N N . GLN B 1 661 ? -9.062 -60.062 -30.016 1 40.03 661 GLN B N 1
ATOM 10865 C CA . GLN B 1 661 ? -9.43 -59.469 -28.734 1 40.03 661 GLN B CA 1
ATOM 10866 C C . GLN B 1 661 ? -8.188 -59.188 -27.891 1 40.03 661 GLN B C 1
ATOM 10868 O O . GLN B 1 661 ? -8.133 -58.156 -27.203 1 40.03 661 GLN B O 1
ATOM 10873 N N . THR B 1 662 ? -7.211 -60.062 -28.016 1 40.53 662 THR B N 1
ATOM 10874 C CA . THR B 1 662 ? -5.988 -59.844 -27.25 1 40.53 662 THR B CA 1
ATOM 10875 C C . THR B 1 662 ? -5.23 -58.625 -27.812 1 40.53 662 THR B C 1
ATOM 10877 O O . THR B 1 662 ? -4.758 -57.781 -27.062 1 40.53 662 THR B O 1
ATOM 10880 N N . VAL B 1 663 ? -5.023 -58.625 -29.125 1 44.06 663 VAL B N 1
ATOM 10881 C CA . VAL B 1 663 ? -4.43 -57.438 -29.766 1 44.06 663 VAL B CA 1
ATOM 10882 C C . VAL B 1 663 ? -5.273 -56.219 -29.469 1 44.06 663 VAL B C 1
ATOM 10884 O O . VAL B 1 663 ? -4.738 -55.125 -29.172 1 44.06 663 VAL B O 1
ATOM 10887 N N . ALA B 1 664 ? -6.539 -56.438 -29.594 1 42.22 664 ALA B N 1
ATOM 10888 C CA . ALA B 1 664 ? -7.43 -55.344 -29.234 1 42.22 664 ALA B CA 1
ATOM 10889 C C . ALA B 1 664 ? -7.23 -54.938 -27.781 1 42.22 664 ALA B C 1
ATOM 10891 O O . ALA B 1 664 ? -7.215 -53.75 -27.469 1 42.22 664 ALA B O 1
ATOM 10892 N N . THR B 1 665 ? -7.062 -55.969 -27.078 1 41.72 665 THR B N 1
ATOM 10893 C CA . THR B 1 665 ? -6.883 -55.656 -25.672 1 41.72 665 THR B CA 1
ATOM 10894 C C . THR B 1 665 ? -5.527 -55 -25.422 1 41.72 665 THR B C 1
ATOM 10896 O O . THR B 1 665 ? -5.422 -54.062 -24.641 1 41.72 665 THR B O 1
ATOM 10899 N N . LEU B 1 666 ? -4.535 -55.719 -26.109 1 45.12 666 LEU B N 1
ATOM 10900 C CA . LEU B 1 666 ? -3.205 -55.156 -25.938 1 45.12 666 LEU B CA 1
ATOM 10901 C C . LEU B 1 666 ? -3.141 -53.719 -26.516 1 45.12 666 LEU B C 1
ATOM 10903 O O . LEU B 1 666 ? -2.51 -52.844 -25.922 1 45.12 666 LEU B O 1
ATOM 10907 N N . THR B 1 667 ? -3.621 -53.688 -27.766 1 46.12 667 THR B N 1
ATOM 10908 C CA . THR B 1 667 ? -3.699 -52.375 -28.406 1 46.12 667 THR B CA 1
ATOM 10909 C C . THR B 1 667 ? -4.562 -51.406 -27.578 1 46.12 667 THR B C 1
ATOM 10911 O O . THR B 1 667 ? -4.273 -50.219 -27.5 1 46.12 667 THR B O 1
ATOM 10914 N N . SER B 1 668 ? -5.707 -51.969 -27.234 1 45.03 668 SER B N 1
ATOM 10915 C CA . SER B 1 668 ? -6.605 -51.094 -26.469 1 45.03 668 SER B CA 1
ATOM 10916 C C . SER B 1 668 ? -5.977 -50.688 -25.141 1 45.03 668 SER B C 1
ATOM 10918 O O . SER B 1 668 ? -6.242 -49.594 -24.641 1 45.03 668 SER B O 1
ATOM 10920 N N . SER B 1 669 ? -5.227 -51.719 -24.688 1 47.62 669 SER B N 1
ATOM 10921 C CA . SER B 1 669 ? -4.703 -51.406 -23.375 1 47.62 669 SER B CA 1
ATOM 10922 C C . SER B 1 669 ? -3.52 -50.438 -23.453 1 47.62 669 SER B C 1
ATOM 10924 O O . SER B 1 669 ? -3.262 -49.656 -22.531 1 47.62 669 SER B O 1
ATOM 10926 N N . THR B 1 670 ? -2.756 -50.562 -24.672 1 54.06 670 THR B N 1
ATOM 10927 C CA . THR B 1 670 ? -1.519 -49.781 -24.672 1 54.06 670 THR B CA 1
ATOM 10928 C C . THR B 1 670 ? -1.675 -48.531 -25.516 1 54.06 670 THR B C 1
ATOM 10930 O O . THR B 1 670 ? -0.903 -47.562 -25.375 1 54.06 670 THR B O 1
ATOM 10933 N N . CYS B 1 671 ? -2.588 -48.656 -26.516 1 65.25 671 CYS B N 1
ATOM 10934 C CA . CYS B 1 671 ? -2.74 -47.469 -27.359 1 65.25 671 CYS B CA 1
ATOM 10935 C C . CYS B 1 671 ? -4.195 -47.031 -27.422 1 65.25 671 CYS B C 1
ATOM 10937 O O . CYS B 1 671 ? -5.102 -47.875 -27.516 1 65.25 671 CYS B O 1
ATOM 10939 N N . PHE B 1 672 ? -4.441 -45.812 -27.25 1 76.25 672 PHE B N 1
ATOM 10940 C CA . PHE B 1 672 ? -5.77 -45.219 -27.375 1 76.25 672 PHE B CA 1
ATOM 10941 C C . PHE B 1 672 ? -6.102 -44.906 -28.828 1 76.25 672 PHE B C 1
ATOM 10943 O O . PHE B 1 672 ? -5.438 -44.094 -29.469 1 76.25 672 PHE B O 1
ATOM 10950 N N . LYS B 1 673 ? -7.07 -45.719 -29.422 1 76.25 673 LYS B N 1
ATOM 10951 C CA . LYS B 1 673 ? -7.426 -45.5 -30.812 1 76.25 673 LYS B CA 1
ATOM 10952 C C . LYS B 1 673 ? -8.406 -44.344 -30.969 1 76.25 673 LYS B C 1
ATOM 10954 O O . LYS B 1 673 ? -8.398 -43.625 -31.984 1 76.25 673 LYS B O 1
ATOM 10959 N N . SER B 1 674 ? -9.25 -44.219 -29.984 1 85.88 674 SER B N 1
ATOM 10960 C CA . SER B 1 674 ? -10.258 -43.156 -30.062 1 85.88 674 SER B CA 1
ATOM 10961 C C . SER B 1 674 ? -10.109 -42.188 -28.906 1 85.88 674 SER B C 1
ATOM 10963 O O . SER B 1 674 ? -9.516 -42.5 -27.875 1 85.88 674 SER B O 1
ATOM 10965 N N . GLY B 1 675 ? -10.594 -41 -29.219 1 89.19 675 GLY B N 1
ATOM 10966 C CA . GLY B 1 675 ? -10.602 -39.969 -28.172 1 89.19 675 GLY B CA 1
ATOM 10967 C C . GLY B 1 675 ? -11.398 -40.375 -26.953 1 89.19 675 GLY B C 1
ATOM 10968 O O . GLY B 1 675 ? -11.039 -40.031 -25.828 1 89.19 675 GLY B O 1
ATOM 10969 N N . GLU B 1 676 ? -12.422 -41.188 -27.109 1 87.25 676 GLU B N 1
ATOM 10970 C CA . GLU B 1 676 ? -13.242 -41.656 -26 1 87.25 676 GLU B CA 1
ATOM 10971 C C . GLU B 1 676 ? -12.461 -42.625 -25.094 1 87.25 676 GLU B C 1
ATOM 10973 O O . GLU B 1 676 ? -12.617 -42.594 -23.875 1 87.25 676 GLU B O 1
ATOM 10978 N N . ASP B 1 677 ? -11.586 -43.375 -25.703 1 81.75 677 ASP B N 1
ATOM 10979 C CA . ASP B 1 677 ? -10.75 -44.281 -24.922 1 81.75 677 ASP B CA 1
ATOM 10980 C C . ASP B 1 677 ? -9.758 -43.5 -24.062 1 81.75 677 ASP B C 1
ATOM 10982 O O . ASP B 1 677 ? -9.516 -43.844 -22.906 1 81.75 677 ASP B O 1
ATOM 10986 N N . ALA B 1 678 ? -9.242 -42.5 -24.75 1 83.81 678 ALA B N 1
ATOM 10987 C CA . ALA B 1 678 ? -8.297 -41.656 -24.016 1 83.81 678 ALA B CA 1
ATOM 10988 C C . ALA B 1 678 ? -8.984 -40.969 -22.859 1 83.81 678 ALA B C 1
ATOM 10990 O O . ALA B 1 678 ? -8.445 -40.906 -21.75 1 83.81 678 ALA B O 1
ATOM 10991 N N . LEU B 1 679 ? -10.195 -40.469 -23.062 1 88.94 679 LEU B N 1
ATOM 10992 C CA . LEU B 1 679 ? -10.953 -39.75 -22.031 1 88.94 679 LEU B CA 1
ATOM 10993 C C . LEU B 1 679 ? -11.281 -40.688 -20.859 1 88.94 679 LEU B C 1
ATOM 10995 O O . LEU B 1 679 ? -11.219 -40.281 -19.703 1 88.94 679 LEU B O 1
ATOM 10999 N N . ASN B 1 680 ? -11.57 -41.938 -21.172 1 82.88 680 ASN B N 1
ATOM 11000 C CA . ASN B 1 680 ? -11.914 -42.906 -20.125 1 82.88 680 ASN B CA 1
ATOM 11001 C C . ASN B 1 680 ? -10.703 -43.25 -19.281 1 82.88 680 ASN B C 1
ATOM 11003 O O . ASN B 1 680 ? -10.836 -43.531 -18.078 1 82.88 680 ASN B O 1
ATOM 11007 N N . TYR B 1 681 ? -9.57 -43.188 -19.922 1 76.25 681 TYR B N 1
ATOM 11008 C CA . TYR B 1 681 ? -8.352 -43.531 -19.188 1 76.25 681 TYR B CA 1
ATOM 11009 C C . TYR B 1 681 ? -7.906 -42.375 -18.297 1 76.25 681 TYR B C 1
ATOM 11011 O O . TYR B 1 681 ? -7.672 -42.562 -17.109 1 76.25 681 TYR B O 1
ATOM 11019 N N . TYR B 1 682 ? -7.832 -41.219 -18.812 1 79 682 TYR B N 1
ATOM 11020 C CA . TYR B 1 682 ? -7.27 -40.094 -18.078 1 79 682 TYR B CA 1
ATOM 11021 C C . TYR B 1 682 ? -8.266 -39.531 -17.078 1 79 682 TYR B C 1
ATOM 11023 O O . TYR B 1 682 ? -7.875 -39 -16.016 1 79 682 TYR B O 1
ATOM 11031 N N . PHE B 1 683 ? -9.57 -39.625 -17.375 1 86.31 683 PHE B N 1
ATOM 11032 C CA . PHE B 1 683 ? -10.586 -39.031 -16.516 1 86.31 683 PHE B CA 1
ATOM 11033 C C . PHE B 1 683 ? -11.586 -40.094 -16.062 1 86.31 683 PHE B C 1
ATOM 11035 O O . PHE B 1 683 ? -12.789 -39.875 -16.047 1 86.31 683 PHE B O 1
ATOM 11042 N N . GLU B 1 684 ? -11.109 -41.281 -15.727 1 77.06 684 GLU B N 1
ATOM 11043 C CA . GLU B 1 684 ? -11.938 -42.406 -15.328 1 77.06 684 GLU B CA 1
ATOM 11044 C C . GLU B 1 684 ? -12.883 -42.031 -14.188 1 77.06 684 GLU B C 1
ATOM 11046 O O . GLU B 1 684 ? -14.055 -42.406 -14.203 1 77.06 684 GLU B O 1
ATOM 11051 N N . GLY B 1 685 ? -12.617 -41.312 -13.195 1 69.31 685 GLY B N 1
ATOM 11052 C CA . GLY B 1 685 ? -13.477 -40.938 -12.078 1 69.31 685 GLY B CA 1
ATOM 11053 C C . GLY B 1 685 ? -14.516 -39.875 -12.438 1 69.31 685 GLY B C 1
ATOM 11054 O O . GLY B 1 685 ? -15.547 -39.781 -11.773 1 69.31 685 GLY B O 1
ATOM 11055 N N . SER B 1 686 ? -14.336 -39.156 -13.57 1 75.19 686 SER B N 1
ATOM 11056 C CA . SER B 1 686 ? -15.227 -38.062 -13.938 1 75.19 686 SER B CA 1
ATOM 11057 C C . SER B 1 686 ? -15.938 -38.344 -15.258 1 75.19 686 SER B C 1
ATOM 11059 O O . SER B 1 686 ? -16.719 -37.531 -15.727 1 75.19 686 SER B O 1
ATOM 11061 N N . ASN B 1 687 ? -15.719 -39.531 -15.781 1 74.69 687 ASN B N 1
ATOM 11062 C CA . ASN B 1 687 ? -16.172 -39.844 -17.141 1 74.69 687 ASN B CA 1
ATOM 11063 C C . ASN B 1 687 ? -17.703 -39.812 -17.219 1 74.69 687 ASN B C 1
ATOM 11065 O O . ASN B 1 687 ? -18.266 -39.625 -18.312 1 74.69 687 ASN B O 1
ATOM 11069 N N . HIS B 1 688 ? -18.281 -39.844 -16.109 1 80.19 688 HIS B N 1
ATOM 11070 C CA . HIS B 1 688 ? -19.734 -39.875 -16.141 1 80.19 688 HIS B CA 1
ATOM 11071 C C . HIS B 1 688 ? -20.312 -38.469 -16.281 1 80.19 688 HIS B C 1
ATOM 11073 O O . HIS B 1 688 ? -21.5 -38.312 -16.609 1 80.19 688 HIS B O 1
ATOM 11079 N N . ILE B 1 689 ? -19.578 -37.438 -16.203 1 91.38 689 ILE B N 1
ATOM 11080 C CA . ILE B 1 689 ? -20.062 -36.062 -16.281 1 91.38 689 ILE B CA 1
ATOM 11081 C C . ILE B 1 689 ? -19.891 -35.531 -17.703 1 91.38 689 ILE B C 1
ATOM 11083 O O . ILE B 1 689 ? -18.766 -35.438 -18.188 1 91.38 689 ILE B O 1
ATOM 11087 N N . PRO B 1 690 ? -20.969 -35.25 -18.328 1 93.62 690 PRO B N 1
ATOM 11088 C CA . PRO B 1 690 ? -20.859 -34.656 -19.672 1 93.62 690 PRO B CA 1
ATOM 11089 C C . PRO B 1 690 ? -20.344 -33.219 -19.641 1 93.62 690 PRO B C 1
ATOM 11091 O O . PRO B 1 690 ? -20.141 -32.656 -18.562 1 93.62 690 PRO B O 1
ATOM 11094 N N . ILE B 1 691 ? -20.078 -32.656 -20.844 1 94.94 691 ILE B N 1
ATOM 11095 C CA . ILE B 1 691 ? -19.531 -31.328 -20.969 1 94.94 691 ILE B CA 1
ATOM 11096 C C . ILE B 1 691 ? -20.453 -30.328 -20.281 1 94.94 691 ILE B C 1
ATOM 11098 O O . ILE B 1 691 ? -20 -29.469 -19.516 1 94.94 691 ILE B O 1
ATOM 11102 N N . TRP B 1 692 ? -21.781 -30.438 -20.469 1 93.94 692 TRP B N 1
ATOM 11103 C CA . TRP B 1 692 ? -22.734 -29.516 -19.891 1 93.94 692 TRP B CA 1
ATOM 11104 C C . TRP B 1 692 ? -22.781 -29.656 -18.375 1 93.94 692 TRP B C 1
ATOM 11106 O O . TRP B 1 692 ? -23.031 -28.688 -17.656 1 93.94 692 TRP B O 1
ATOM 11116 N N . GLY B 1 693 ? -22.594 -30.859 -17.891 1 94.88 693 GLY B N 1
ATOM 11117 C CA . GLY B 1 693 ? -22.531 -31.062 -16.453 1 94.88 693 GLY B CA 1
ATOM 11118 C C . GLY B 1 693 ? -21.359 -30.344 -15.805 1 94.88 693 GLY B C 1
ATOM 11119 O O . GLY B 1 693 ? -21.516 -29.734 -14.742 1 94.88 693 GLY B O 1
ATOM 11120 N N . ASN B 1 694 ? -20.188 -30.438 -16.484 1 95.88 694 ASN B N 1
ATOM 11121 C CA . ASN B 1 694 ? -19.016 -29.734 -15.984 1 95.88 694 ASN B CA 1
ATOM 11122 C C . ASN B 1 694 ? -19.234 -28.219 -15.992 1 95.88 694 ASN B C 1
ATOM 11124 O O . ASN B 1 694 ? -18.844 -27.516 -15.055 1 95.88 694 ASN B O 1
ATOM 11128 N N . VAL B 1 695 ? -19.875 -27.719 -17.016 1 96.38 695 VAL B N 1
ATOM 11129 C CA . VAL B 1 695 ? -20.141 -26.281 -17.156 1 96.38 695 VAL B CA 1
ATOM 11130 C C . VAL B 1 695 ? -21.109 -25.828 -16.062 1 96.38 695 VAL B C 1
ATOM 11132 O O . VAL B 1 695 ? -20.938 -24.766 -15.484 1 96.38 695 VAL B O 1
ATOM 11135 N N . LEU B 1 696 ? -22.047 -26.688 -15.727 1 96 696 LEU B N 1
ATOM 11136 C CA . LEU B 1 696 ? -23.031 -26.344 -14.695 1 96 696 LEU B CA 1
ATOM 11137 C C . LEU B 1 696 ? -22.375 -26.312 -13.32 1 96 696 LEU B C 1
ATOM 11139 O O . LEU B 1 696 ? -22.719 -25.484 -12.477 1 96 696 LEU B O 1
ATOM 11143 N N . ILE B 1 697 ? -21.5 -27.234 -13.109 1 96.38 697 ILE B N 1
ATOM 11144 C CA . ILE B 1 697 ? -20.797 -27.25 -11.828 1 96.38 697 ILE B CA 1
ATOM 11145 C C . ILE B 1 697 ? -19.922 -26.016 -11.688 1 96.38 697 ILE B C 1
ATOM 11147 O O . ILE B 1 697 ? -19.922 -25.359 -10.641 1 96.38 697 ILE B O 1
ATOM 11151 N N . LEU B 1 698 ? -19.219 -25.703 -12.766 1 97.31 698 LEU B N 1
ATOM 11152 C CA . LEU B 1 698 ? -18.391 -24.5 -12.75 1 97.31 698 LEU B CA 1
ATOM 11153 C C . LEU B 1 698 ? -19.234 -23.266 -12.531 1 97.31 698 LEU B C 1
ATOM 11155 O O . LEU B 1 698 ? -18.844 -22.359 -11.781 1 97.31 698 LEU B O 1
ATOM 11159 N N . PHE B 1 699 ? -20.344 -23.25 -13.156 1 96.75 699 PHE B N 1
ATOM 11160 C CA . PHE B 1 699 ? -21.266 -22.125 -12.984 1 96.75 699 PHE B CA 1
ATOM 11161 C C . PHE B 1 699 ? -21.812 -22.078 -11.562 1 96.75 699 PHE B C 1
ATOM 11163 O O . PHE B 1 699 ? -21.969 -21 -10.992 1 96.75 699 PHE B O 1
ATOM 11170 N N . GLY B 1 700 ? -22.125 -23.266 -11.047 1 96.19 700 GLY B N 1
ATOM 11171 C CA . GLY B 1 700 ? -22.547 -23.328 -9.656 1 96.19 700 GLY B CA 1
ATOM 11172 C C . GLY B 1 700 ? -21.484 -22.844 -8.688 1 96.19 700 GLY B C 1
ATOM 11173 O O . GLY B 1 700 ? -21.797 -22.125 -7.73 1 96.19 700 GLY B O 1
ATOM 11174 N N . MET B 1 701 ? -20.25 -23.188 -8.969 1 96.69 701 MET B N 1
ATOM 11175 C CA . MET B 1 701 ? -19.141 -22.703 -8.148 1 96.69 701 MET B CA 1
ATOM 11176 C C . MET B 1 701 ? -19.016 -21.188 -8.234 1 96.69 701 MET B C 1
ATOM 11178 O O . MET B 1 701 ? -18.719 -20.531 -7.238 1 96.69 701 MET B O 1
ATOM 11182 N N . LEU B 1 702 ? -19.25 -20.656 -9.406 1 96.75 702 LEU B N 1
ATOM 11183 C CA . LEU B 1 702 ? -19.188 -19.203 -9.609 1 96.75 702 LEU B CA 1
ATOM 11184 C C . LEU B 1 702 ? -20.25 -18.5 -8.773 1 96.75 702 LEU B C 1
ATOM 11186 O O . LEU B 1 702 ? -19.953 -17.5 -8.109 1 96.75 702 LEU B O 1
ATOM 11190 N N . ILE B 1 703 ? -21.438 -19 -8.711 1 95.69 703 ILE B N 1
ATOM 11191 C CA . ILE B 1 703 ? -22.531 -18.391 -7.965 1 95.69 703 ILE B CA 1
ATOM 11192 C C . ILE B 1 703 ? -22.234 -18.453 -6.469 1 95.69 703 ILE B C 1
ATOM 11194 O O . ILE B 1 703 ? -22.453 -17.484 -5.742 1 95.69 703 ILE B O 1
ATOM 11198 N N . ILE B 1 704 ? -21.719 -19.562 -6.051 1 95.94 704 ILE B N 1
ATOM 11199 C CA . ILE B 1 704 ? -21.406 -19.734 -4.637 1 95.94 704 ILE B CA 1
ATOM 11200 C C . ILE B 1 704 ? -20.312 -18.75 -4.23 1 95.94 704 ILE B C 1
ATOM 11202 O O . ILE B 1 704 ? -20.406 -18.094 -3.184 1 95.94 704 ILE B O 1
ATOM 11206 N N . MET B 1 705 ? -19.328 -18.641 -5.086 1 95.25 705 MET B N 1
ATOM 11207 C CA . MET B 1 705 ? -18.234 -17.734 -4.781 1 95.25 705 MET B CA 1
ATOM 11208 C C . MET B 1 705 ? -18.719 -16.281 -4.801 1 95.25 705 MET B C 1
ATOM 11210 O O . MET B 1 705 ? -18.312 -15.477 -3.963 1 95.25 705 MET B O 1
ATOM 11214 N N . ARG B 1 706 ? -19.578 -15.961 -5.672 1 95 706 ARG B N 1
ATOM 11215 C CA . ARG B 1 706 ? -20.094 -14.602 -5.758 1 95 706 ARG B CA 1
ATOM 11216 C C . ARG B 1 706 ? -20.953 -14.258 -4.543 1 95 706 ARG B C 1
ATOM 11218 O O . ARG B 1 706 ? -20.922 -13.125 -4.055 1 95 706 ARG B O 1
ATOM 11225 N N . ILE B 1 707 ? -21.641 -15.203 -4.055 1 95.19 707 ILE B N 1
ATOM 11226 C CA . ILE B 1 707 ? -22.438 -15 -2.846 1 95.19 707 ILE B CA 1
ATOM 11227 C C . ILE B 1 707 ? -21.516 -14.828 -1.644 1 95.19 707 ILE B C 1
ATOM 11229 O O . ILE B 1 707 ? -21.734 -13.961 -0.794 1 95.19 707 ILE B O 1
ATOM 11233 N N . ALA B 1 708 ? -20.484 -15.617 -1.626 1 95.06 708 ALA B N 1
ATOM 11234 C CA . ALA B 1 708 ? -19.531 -15.531 -0.53 1 95.06 708 ALA B CA 1
ATOM 11235 C C . ALA B 1 708 ? -18.844 -14.164 -0.503 1 95.06 708 ALA B C 1
ATOM 11237 O O . ALA B 1 708 ? -18.609 -13.609 0.569 1 95.06 708 ALA B O 1
ATOM 11238 N N . ILE B 1 709 ? -18.594 -13.656 -1.657 1 94.5 709 ILE B N 1
ATOM 11239 C CA . ILE B 1 709 ? -17.953 -12.344 -1.757 1 94.5 709 ILE B CA 1
ATOM 11240 C C . ILE B 1 709 ? -18.906 -11.273 -1.224 1 94.5 709 ILE B C 1
ATOM 11242 O O . ILE B 1 709 ? -18.484 -10.398 -0.464 1 94.5 709 ILE B O 1
ATOM 11246 N N . TYR B 1 710 ? -20.125 -11.352 -1.601 1 93.88 710 TYR B N 1
ATOM 11247 C CA . TYR B 1 710 ? -21.109 -10.398 -1.126 1 93.88 710 TYR B CA 1
ATOM 11248 C C . TYR B 1 710 ? -21.219 -10.422 0.395 1 93.88 710 TYR B C 1
ATOM 11250 O O . TYR B 1 710 ? -21.266 -9.375 1.039 1 93.88 710 TYR B O 1
ATOM 11258 N N . LEU B 1 711 ? -21.156 -11.586 0.923 1 93.38 711 LEU B N 1
ATOM 11259 C CA . LEU B 1 711 ? -21.266 -11.727 2.371 1 93.38 711 LEU B CA 1
ATOM 11260 C C . LEU B 1 711 ? -20.016 -11.195 3.061 1 93.38 711 LEU B C 1
ATOM 11262 O O . LEU B 1 711 ? -20.109 -10.586 4.133 1 93.38 711 LEU B O 1
ATOM 11266 N N . ALA B 1 712 ? -18.922 -11.43 2.428 1 91.31 712 ALA B N 1
ATOM 11267 C CA . ALA B 1 712 ? -17.672 -10.922 2.996 1 91.31 712 ALA B CA 1
ATOM 11268 C C . ALA B 1 712 ? -17.641 -9.398 2.998 1 91.31 712 ALA B C 1
ATOM 11270 O O . ALA B 1 712 ? -17.203 -8.781 3.973 1 91.31 712 ALA B O 1
ATOM 11271 N N . LEU B 1 713 ? -18.109 -8.789 1.97 1 88.75 713 LEU B N 1
ATOM 11272 C CA . LEU B 1 713 ? -18.109 -7.336 1.856 1 88.75 713 LEU B CA 1
ATOM 11273 C C . LEU B 1 713 ? -19.156 -6.727 2.791 1 88.75 713 LEU B C 1
ATOM 11275 O O . LEU B 1 713 ? -18.969 -5.625 3.307 1 88.75 713 LEU B O 1
ATOM 11279 N N . ARG B 1 714 ? -20.219 -7.453 2.992 1 88 714 ARG B N 1
ATOM 11280 C CA . ARG B 1 714 ? -21.297 -6.934 3.812 1 88 714 ARG B CA 1
ATOM 11281 C C . ARG B 1 714 ? -20.953 -7.016 5.297 1 88 714 ARG B C 1
ATOM 11283 O O . ARG B 1 714 ? -21.234 -6.086 6.059 1 88 714 ARG B O 1
ATOM 11290 N N . PHE B 1 715 ? -20.234 -8.008 5.672 1 83.56 715 PHE B N 1
ATOM 11291 C CA . PHE B 1 715 ? -20.109 -8.234 7.105 1 83.56 715 PHE B CA 1
ATOM 11292 C C . PHE B 1 715 ? -18.719 -7.832 7.594 1 83.56 715 PHE B C 1
ATOM 11294 O O . PHE B 1 715 ? -18.531 -7.559 8.781 1 83.56 715 PHE B O 1
ATOM 11301 N N . LYS B 1 716 ? -17.797 -7.793 6.809 1 77.5 716 LYS B N 1
ATOM 11302 C CA . LYS B 1 716 ? -16.469 -7.426 7.273 1 77.5 716 LYS B CA 1
ATOM 11303 C C . LYS B 1 716 ? -16.297 -5.91 7.316 1 77.5 716 LYS B C 1
ATOM 11305 O O . LYS B 1 716 ? -16.562 -5.223 6.328 1 77.5 716 LYS B O 1
ATOM 11310 N N . ARG B 1 717 ? -16.047 -5.375 8.594 1 68.06 717 ARG B N 1
ATOM 11311 C CA . ARG B 1 717 ? -15.828 -3.945 8.781 1 68.06 717 ARG B CA 1
ATOM 11312 C C . ARG B 1 717 ? -14.359 -3.652 9.07 1 68.06 717 ARG B C 1
ATOM 11314 O O . ARG B 1 717 ? -13.727 -4.355 9.867 1 68.06 717 ARG B O 1
ATOM 11321 N N . TRP B 1 718 ? -13.742 -3.062 8.078 1 62.16 718 TRP B N 1
ATOM 11322 C CA . TRP B 1 718 ? -12.344 -2.693 8.281 1 62.16 718 TRP B CA 1
ATOM 11323 C C . TRP B 1 718 ? -12.227 -1.396 9.07 1 62.16 718 TRP B C 1
ATOM 11325 O O . TRP B 1 718 ? -13.016 -0.466 8.867 1 62.16 718 TRP B O 1
ATOM 11335 N N . ASP B 1 719 ? -11.898 -1.447 10.359 1 53.41 719 ASP B N 1
ATOM 11336 C CA . ASP B 1 719 ? -11.758 -0.302 11.25 1 53.41 719 ASP B CA 1
ATOM 11337 C C . ASP B 1 719 ? -10.641 0.625 10.781 1 53.41 719 ASP B C 1
ATOM 11339 O O . ASP B 1 719 ? -9.484 0.211 10.68 1 53.41 719 ASP B O 1
ATOM 11343 N N . ARG B 1 720 ? -10.734 1.131 9.664 1 51.19 720 ARG B N 1
ATOM 11344 C CA . ARG B 1 720 ? -9.586 2.004 9.414 1 51.19 720 ARG B CA 1
ATOM 11345 C C . ARG B 1 720 ? -9.688 3.285 10.234 1 51.19 720 ARG B C 1
ATOM 11347 O O . ARG B 1 720 ? -10.758 3.889 10.328 1 51.19 720 ARG B O 1
ATOM 11354 N N . LYS B 1 721 ? -8.789 3.436 11.086 1 44.53 721 LYS B N 1
ATOM 11355 C CA . LYS B 1 721 ? -8.492 4.73 11.688 1 44.53 721 LYS B CA 1
ATOM 11356 C C . LYS B 1 721 ? -8.156 5.773 10.625 1 44.53 721 LYS B C 1
ATOM 11358 O O . LYS B 1 721 ? -7.477 5.469 9.641 1 44.53 721 LYS B O 1
#

Secondary structure (DSSP, 8-state):
-TTSGGGGGSGGGS--------HHHHHHH---------GGGSEEEEEEEEEETTEEEEEEEEEEE-TTSEEEEEE-TTSSHHHHHHHHTT---SSEEEEEEETTEE--HHHHHHHEEEE-SS----TTSBHHHHHHHHHHHH----TT--HHHHHHHHHHHHHHHHHHHT-GGGTT-B-B-SSSB-S-HHHHHHHHHHHHHTT--SEEEESSTTTT--HHHHHHHHHHHHHHHHHH--EEEEE-SS--HHHHHH-SEEEEEETTEEEEEEEGGGHHHHHHHTT-PPPTT--HHHHHHHHHH-TT------S--SHHHHHHHHS----------SS---HHHHHHHHHHHHHHHHHHHHHHHHHHGGG-----------------HHHHHHHHHHHHHHHHHHHHHHHHHSTHHHHHHHHHHHHHHHHHHHHTTT--SSHHHHHHHHHHHHHHHHHHHHHHHHHHHHHHHHHHHHHHHHHHTTSS-HHHHHHHHHHHHHHHHHHHHHHHHHHHHHHHT----HHHHHHHHHHHHHHHHHHHHHHHHHHHH-S-HHHHHHHHHHHHHHHHHTTSSSS-GGGS-TTTHHHHTT-HHHHHHHHHHHHHHTT-B---HHHHHHHHHS-HHHHHHTTTT-----SSS-----HHHHHHHHHHTTHHHHHHHHHHHHS--BHHHHHHHHTGGGTTS-HHHHHHHHHHHHHHHHHHHHHHHHH------/--STTSGGGGGGGS--------HHHHHHH---------GGGSEEEEEEEEEETTEEEEEEEEEEE-TTSEEEEEESTTSSHHHHHHHHTT---SSEEEEEEETTEE--HHHHHHHEEEE-SS----TTSBHHHHHHHHHHHH----TT--HHHHHHHHHHHHHHHHHHHT-GGGTT-B-B-SSSB-S-HHHHHHHHHHHHHTT--SEEEESSTTTT--HHHHHHHHHHHHHHHHHH--EEEEE-SS--HHHHHH-SEEEEEETTEEEEEEEGGGHHHHHHHTT-PPPTT--HHHHHHHHHH-TT------S--SHHHHHHHHS----------SS---HHHHHHHHHHHHHHHHHHHHHHHHHHGGG-----------------HHHHHHHHHHHHHHHHHHHHHHHHHSTHHHHHHHHHHHHHHHHHHHHTTT--SSHHHHHHHHHHHHHHHHHHHHHHHHHHHHHHHHHHHHHHHHHHTTSS-HHHHHHHHHHHHHHHHHHHHHHHHHHHHHHHT----HHHHHHHHHHHHHHHHHHHHHHHHHHHH-S-HHHHHHHHHHHHHHHHHTTSSSS-GGGS-TTTHHHHTT-HHHHHHHHHHHHHHTT-B---HHHHHHHHHS-HHHHHHTTTT-----SSS-----HHHHHHHHHHTTHHHHHHHHHHHHS--BHHHHHHHHTGGGTTS-HHHHHHHHHHHHHHHHHHHHHHHHH------

InterPro domains:
  IPR003439 ABC transporter-like, ATP-binding domain [PF00005] (58-212)
  IPR003439 ABC transporter-like, ATP-binding domain [PS50893] (43-288)
  IPR003593 AAA+ ATPase domain [SM00382] (67-265)
  IPR013525 ABC-2 type transporter, transmembrane domain [PF01061] (396-604)
  IPR027417 P-loop containing nucleoside triphosphate hydrolase [G3DSA:3.40.50.300] (42-285)
  IPR027417 P-loop containing nucleoside triphosphate hydrolase [SSF52540] (22-295)
  IPR050352 ATP-binding cassette subfamily G transporters [PTHR48041] (33-709)

Foldseek 3Di:
DPPPDPPPPPPVPPDVPPPVVPPVVVVPPCVVVPVPQPLLAWKWWAQKWADDPHRTQAGGDTFIFHWLFEEEEEADPSLCPVVVLCVLLVVDPPRIDTFIDGSLHTDDNVNCLQFHAEFDPDQDDQQLDFLLLRQLLLLLLPDFDDPPDDPVNSSVVSNVLSVVLCVLQVNVVRRGWGPHDPVGHTDDPLNSLSSSVSSRCSSPHQEYEYEASCPPHDQVSLLSNLLSVSCSSNVVRHRYYYYHHDHDLSSLVSGQWYWYGASNFTQDTGGSVCLQVVCVVVQRHDDPPDRSSVSSRCQLQPLPRDRNPPPPPPPCCPVCVPPPDPPPPPPPDDDPDDPVNSVVSSVVSSVVSRVVRVVVVVVVPVPDDDSPPPVPPPCPVVPDPVSVVVSLVSSLVSLLVVVLSSCVSPVPLLVVLQVLLLVLLQVLLQVLFAQAQAQVSLLNVLVSLLSLLLSLLQSLLLSLLVPVLSVLVVVLVVVSSVSDDLVSNLVSVCVNVLVSQLVSSLSSCVNRVVRNPFDPDPVLSVLLSLLSSLSNLLSNLLSLLLSLQDPDSVVSSVVSVVLSVVLSCLLLSNPHLVPDDPVCNVVNLLRSNVLSSLLNLCSGFAPGFGDHPPVCVVVVVVVVCCVLVVQAPDQPCDPDDDRPRNHDVSVVCCVVVVVVVVCCCVCLVPTPGGSLSVSCVSHVVCNVAHSVNSSVSSVVSSVVSSVSSSVSSNPDNDPDD/DPPPPPPPPPPVPPPVPPPPVPPVVVVPPCPVVPVPQPLLAWKWWAQKWADDPHRTQAGGDTFIFHWLFEEEEEADPSLCPVVVLCVQLVVDPPRIDTFIDGSLHTDDNVNCLQFHAEFDPDQDDQQLDFLLLRQLLLLLLPDFDDPPDDPVNSSVVSNVLSVVLCVLQVNVVRRGWGPHDPVGHTDDPLNSLSSSVSSRCSSPHQEYEYEASCPPHDQVSLLSNLLSVSCSSNVVRHRYYYYHHDHDLSSLVSGQWYWYGASNFTLDTGGSVCLQVVCVVVQRHDDPPDRSSVSSRCQLQPLPRDRNPPPPPPPCCPVCVPPPDPPPPPPPDDDPDDPVNSVVSSVVSSVVSRVVRVVVVVVVCVPDDDSPPPPPPPCPVVPDPVSVVVSLVSSLVSLLVVVLSSCVSPVPLLVVLQVLLLVLLQVLLQVLFAQAQAQVSLLNVLVSLLSLLLSLLQSLLLSLLVCVLSVLVVVLVVVSSVSDDLVSNLVSVCVNCLVSQLVSSLSSCVNRVVRNPFDPDPVLSVLLSLLSSLSNLLSNLLSLLLSLQDPDSVVSSVVSVVLSVVLSCLLLSNPHLVPDDPVCNVVNLLRSNVLSSLLNLCSGFAPGFGDHPPVCCVVVVVVVCCVLVVQAPDFPPDPDDDRPRNHPVSCVCCVVVVVVVVCCCVCLVPPPGGSLSSSCVSHVVCSVAHSVNSSVSSVVSSVVSSVSSSVSSNPDNDPDD

Solvent-accessible surface area (backbone atoms only — not comparable to full-atom values): 77049 Å² total; per-residue (Å²): 133,89,78,64,85,70,64,76,70,62,71,77,67,65,83,68,73,78,73,75,71,52,76,68,56,63,69,60,60,68,58,68,72,65,62,71,58,65,70,57,51,15,40,37,38,41,47,29,27,31,37,60,93,92,42,78,46,33,49,63,34,62,47,75,43,54,47,25,31,32,32,36,38,34,38,51,81,80,11,34,66,67,58,50,52,32,49,73,64,49,74,55,82,71,49,66,45,61,51,48,30,42,51,56,34,74,64,41,61,68,53,36,66,68,32,36,25,76,34,65,64,71,80,84,68,66,35,76,37,27,48,43,55,52,39,37,49,44,33,56,42,65,50,74,66,57,94,88,67,52,71,68,54,49,50,50,51,27,48,51,49,38,51,49,47,27,54,68,73,68,41,55,92,50,28,80,40,34,38,29,48,93,89,45,82,46,45,50,65,62,53,46,50,51,48,52,48,42,55,40,48,66,73,60,34,47,34,36,38,30,36,37,71,45,65,88,42,42,70,57,59,37,36,51,53,46,53,44,50,37,47,46,9,59,75,68,49,19,26,35,41,34,31,38,78,77,67,48,43,67,46,53,65,64,34,49,26,37,32,37,30,45,77,15,29,46,45,43,72,47,49,48,85,48,45,65,59,51,32,43,73,73,33,48,65,80,62,84,49,31,21,65,65,50,50,57,40,37,68,62,60,42,60,77,70,72,67,57,75,67,82,74,70,65,69,66,49,60,67,50,58,71,59,75,78,70,75,72,77,71,78,73,84,84,71,85,69,51,71,67,55,40,50,49,50,33,50,52,50,44,52,51,39,22,50,54,38,49,54,53,50,61,65,62,53,73,72,67,72,77,74,61,76,63,67,71,72,71,71,67,62,76,71,50,67,65,42,53,51,53,40,49,50,50,37,28,53,52,48,28,51,48,51,48,49,45,50,67,69,54,36,66,64,60,50,50,50,45,50,46,24,46,50,53,14,42,46,52,8,53,50,43,48,56,54,55,57,34,64,65,28,54,56,42,50,52,33,50,46,47,48,55,51,49,52,37,45,47,46,45,15,55,41,35,30,53,48,41,52,66,53,46,53,54,50,53,53,40,40,72,66,62,53,56,53,66,66,46,51,51,49,22,51,46,64,48,46,53,63,60,54,42,47,38,45,45,51,15,44,68,47,18,45,70,40,25,47,54,66,93,41,70,70,45,51,53,50,46,39,53,51,43,29,50,42,29,53,38,18,34,42,51,13,44,39,41,25,64,71,39,91,46,58,39,60,34,50,48,52,49,47,52,52,51,56,57,24,52,45,39,30,29,81,51,35,42,59,78,65,46,39,80,89,52,45,71,60,42,73,72,21,67,35,29,38,50,40,48,30,48,45,50,56,55,29,55,87,38,68,32,45,53,55,70,66,37,46,56,46,50,70,43,34,50,54,51,62,42,45,44,9,57,76,58,43,63,79,45,87,72,89,73,60,70,70,50,48,75,61,39,55,51,50,53,57,69,42,46,40,68,54,46,48,44,42,50,42,56,68,74,33,50,52,36,24,61,52,44,46,45,64,49,34,54,74,52,58,83,55,49,55,68,51,28,51,49,50,54,49,50,50,39,52,52,46,54,50,51,35,52,51,42,63,65,66,58,76,79,82,71,130,137,83,73,76,77,66,65,76,70,59,72,78,64,67,85,67,74,78,73,74,72,50,75,69,54,63,67,59,62,67,59,68,73,65,60,71,57,64,69,56,50,14,41,37,37,42,47,29,28,32,37,58,92,89,42,77,46,32,48,61,34,64,47,77,43,55,47,26,31,31,31,35,39,34,37,50,80,80,10,34,68,68,57,50,52,33,50,73,63,48,73,57,83,71,51,66,45,60,51,48,29,42,52,56,33,74,64,42,61,67,52,37,66,67,33,36,25,76,34,64,65,71,80,84,69,68,35,73,37,27,50,42,57,53,38,39,50,46,32,56,41,64,51,74,68,58,93,87,66,51,71,68,53,50,51,51,49,28,48,50,50,36,51,48,47,27,54,66,72,67,41,55,92,51,27,82,41,32,39,29,50,94,89,46,82,47,46,50,64,60,52,46,50,51,47,51,48,42,56,40,47,64,72,61,34,48,33,37,39,30,38,38,71,46,66,87,43,41,70,56,59,38,36,53,52,46,51,44,49,38,48,47,9,59,74,68,49,18,25,35,39,34,31,39,78,77,66,47,44,68,46,54,67,65,34,48,26,38,32,36,30,45,78,15,30,47,46,43,74,47,48,48,86,47,46,65,60,50,31,43,72,74,33,48,63,79,60,84,49,31,22,65,65,51,49,58,41,38,69,60,61,41,61,78,71,73,66,56,74,67,81,77,70,66,68,67,49,59,67,50,56,71,58,75,77,72,76,72,76,72,78,72,83,85,71,84,68,52,71,65,56,40,50,50,50,32,49,51,48,45,53,50,40,23,50,54,37,49,54,53,50,60,63,62,52,74,72,66,73,78,76,60,76,62,68,72,72,73,70,69,63,76,69,48,67,65,40,53,50,52,40,49,52,49,37,28,54,52,47,28,52,48,51,48,49,46,52,67,68,54,38,65,65,60,51,51,49,45,51,48,25,45,49,53,14,41,48,51,9,53,49,43,49,57,56,55,55,35,65,66,27,53,56,42,50,52,34,50,45,47,49,57,51,47,54,36,45,46,45,44,14,54,41,35,30,53,51,41,52,65,53,47,52,54,49,55,54,41,40,72,67,64,52,55,55,67,64,47,50,52,49,21,52,47,64,48,46,54,63,60,54,41,48,38,45,45,50,14,43,68,46,16,44,70,40,25,48,54,68,95,40,71,68,44,50,53,51,48,39,54,51,42,30,50,41,30,53,39,17,33,42,52,13,44,39,40,24,64,71,39,92,46,55,38,61,34,50,47,53,49,47,51,52,50,56,56,24,51,45,38,30,30,80,50,35,41,60,79,64,46,39,80,89,52,46,72,60,42,73,72,21,67,36,30,37,49,39,48,31,48,45,50,56,54,30,52,88,38,68,32,46,52,53,70,66,38,44,56,47,51,71,44,37,49,54,51,62,42,44,41,8,58,77,56,42,60,79,43,98,68,89,72,57,65,67,48,44,75,62,35,53,52,50,52,57,68,41,47,40,69,53,46,48,44,43,49,42,55,69,73,34,50,51,36,23,61,52,43,46,46,64,48,35,54,74,52,59,84,56,50,56,66,53,29,52,48,49,53,50,48,51,38,53,52,44,52,49,50,34,52,50,40,61,66,65,57,77,80,82,72,128

pLDDT: mean 76.7, std 22.62, range [21.19, 98.0]

Nearest PDB structures (foldseek):
  8bht-assembly1_A  TM=8.872E-01  e=2.825E-35  Homo sapiens
  7r8b-assembly1_B  TM=8.932E-01  e=5.165E-31  Homo sapiens
  7r88-assembly1_B  TM=8.939E-01  e=1.458E-30  Homo sapiens
  7r87-assembly1_B  TM=9.051E-01  e=4.115E-30  Homo sapiens
  7jr7-assembly1_B  TM=8.813E-01  e=1.890E-30  Homo sapiens